Protein 1XIW (pdb70)

Secondary structure (DSSP, 8-state):
--PPEEEEETTEEEEE-SS-TTS-EEEEETTEEESSS-S-TTEEEETTEEEETT--HHHH-EEEEEEEBTB-GGG--EEEEEEE---TT--/-PPPEEEETTEEEEE-SS-EEEEEE---EEEGGGTEEEEEEGGG--EEEEEE--EEEEEEEE-S--/-PPPEE-S--EEE--TT--EEEEEEESS--TT-EEEEEE-TTS-EEEEEETTTEEPTT--TTEEEEEETTEEEEEE-S--GGG-EEEEEEE-SSSSPEE---EEEE-/--EEEE---EEE-TT--EEEEEEEESS-GGGEEEEEEEEETTTEEEEEEEEETTTTEEEE-TTTTTTEEEEEEGGGTEEEEEE-S--GGG-EEEEEEEEESSTTTTTS--EE---EEEEE--/-PPPEEEEETTEEEEE-TTSTTS-EEEEETTEEESSS-S-TTEEEETTEEEETT--HHHH-EEEEEEEBTB-GGG--EEEEEEE---/-PPEEEETTEEEEE-SS-EEEEEE---EEEGGGTEEEEEEGGG--EEEEEE--EEEEEEEE--/----EE-S-SEEE--TT--EEEEEEESS--TT-EEEEEE-TTS-EEEEEETTTEEPTT--TTEEEEEETTEEEEEE-S--GGG-EEEEEEE-SSSSPEE---EEEE-/--EEEE---EEE-TT--EEEEEEEESS-GGGEEEEEEEE-TT---EEEEEEETTTTEEEE-GGGTTTEEEEEETTTTEEEEEE-S--GGG-EEEEEEEEESSTTTTTSEEEE---EEEEE--

GO terms:
  GO:0004888 transmembrane signaling receptor activity (F, IDA)
  GO:0005886 plasma membrane (C, IDA)
  GO:0032395 MHC class II receptor activity (F, IDA)
  GO:0042105 alpha-beta T cell receptor complex (C, IDA)
  GO:0050852 T cell receptor signaling pathway (P, IDA)
  GO:0009897 external side of plasma membrane (C, IDA)
  GO:0042101 T cell receptor complex (C, IDA)
  GO:0030674 protein-macromolecule adaptor activity (F, IDA)
  GO:0005886 plasma membrane (C, EXP)
  GO:0005515 protein binding (F, IPI)
  GO:0007169 cell surface receptor protein tyrosine kinase signaling pathway (P, TAS)
  GO:0007172 signal complex assembly (P, TAS)
  GO:0007186 G protein-coupled receptor signaling pathway (P, TAS)
  GO:0005886 plasma membrane (C, TAS)
  GO:0042802 identical protein binding (F, IDA)
  GO:0004888 transmembrane signaling receptor activity (F, IC)
  GO:0007166 cell surface receptor signaling pathway (P, IC)
  GO:0042102 positive regulation of T cell proliferation (P, IMP)
  GO:0010628 positive regulation of gene expression (P, IMP)
  GO:0010629 negative regulation of gene expression (P, IMP)

Structure (mmCIF, N/CA/C/O backbone):
data_1XIW
#
_entry.id   1XIW
#
_cell.length_a   64.874
_cell.length_b   79.326
_cell.length_c   150.747
_cell.angle_alpha   90.00
_cell.angle_beta   90.00
_cell.angle_gamma   90.00
#
_symmetry.space_group_name_H-M   'P 21 21 21'
#
loop_
_entity.id
_entity.type
_entity.pdbx_description
1 polymer 'T-cell surface glycoprotein CD3 epsilon chain'
2 polymer 'T-cell surface glycoprotein CD3 delta chain'
3 polymer 'immunoglobulin light chain variable region'
4 polymer 'immunoglobulin heavy chain variable region'
5 water water
#
loop_
_atom_site.group_PDB
_atom_site.id
_atom_site.type_symbol
_atom_site.label_atom_id
_atom_site.label_alt_id
_atom_site.label_comp_id
_atom_site.label_asym_id
_atom_site.label_entity_id
_atom_site.label_seq_id
_atom_site.pdbx_PDB_ins_code
_atom_site.Cartn_x
_atom_site.Cartn_y
_atom_site.Cartn_z
_atom_site.occupancy
_atom_site.B_iso_or_equiv
_atom_site.auth_seq_id
_atom_site.auth_comp_id
_atom_site.auth_asym_id
_atom_site.auth_atom_id
_atom_site.pdbx_PDB_model_num
ATOM 1 N N . GLN A 1 12 ? 63.554 -4.889 8.643 1.00 65.20 12 GLN A N 1
ATOM 2 C CA . GLN A 1 12 ? 62.851 -4.695 9.943 1.00 65.86 12 GLN A CA 1
ATOM 3 C C . GLN A 1 12 ? 62.946 -5.905 10.870 1.00 62.97 12 GLN A C 1
ATOM 4 O O . GLN A 1 12 ? 62.768 -7.054 10.460 1.00 60.93 12 GLN A O 1
ATOM 10 N N . THR A 1 13 ? 63.224 -5.622 12.135 1.00 56.66 13 THR A N 1
ATOM 11 C CA . THR A 1 13 ? 63.357 -6.645 13.158 1.00 48.94 13 THR A CA 1
ATOM 12 C C . THR A 1 13 ? 62.105 -6.606 14.032 1.00 38.88 13 THR A C 1
ATOM 13 O O . THR A 1 13 ? 61.422 -5.591 14.096 1.00 38.46 13 THR A O 1
ATOM 17 N N . PRO A 1 14 ? 61.769 -7.722 14.686 1.00 32.80 14 PRO A N 1
ATOM 18 C CA . PRO A 1 14 ? 60.574 -7.721 15.542 1.00 27.40 14 PRO A CA 1
ATOM 19 C C . PRO A 1 14 ? 60.851 -7.092 16.901 1.00 30.90 14 PRO A C 1
ATOM 20 O O . PRO A 1 14 ? 62.009 -6.994 17.327 1.00 25.01 14 PRO A O 1
ATOM 24 N N . TYR A 1 15 ? 59.789 -6.666 17.574 1.00 24.31 15 TYR A N 1
ATOM 25 C CA . TYR A 1 15 ? 59.921 -6.131 18.929 1.00 23.20 15 TYR A CA 1
ATOM 26 C C . TYR A 1 15 ? 60.344 -7.322 19.753 1.00 24.38 15 TYR A C 1
ATOM 27 O O . TYR A 1 15 ? 59.929 -8.465 19.490 1.00 23.87 15 TYR A O 1
ATOM 36 N N . LYS A 1 16 ? 61.185 -7.074 20.741 1.00 23.01 16 LYS A N 1
ATOM 37 C CA . LYS A 1 16 ? 61.598 -8.147 21.615 1.00 23.49 16 LYS A CA 1
ATOM 38 C C . LYS A 1 16 ? 60.614 -8.064 22.762 1.00 23.39 16 LYS A C 1
ATOM 39 O O . LYS A 1 16 ? 60.381 -6.986 23.298 1.00 22.80 16 LYS A O 1
ATOM 45 N N . VAL A 1 17 ? 60.024 -9.194 23.129 1.00 20.64 17 VAL A N 1
ATOM 46 C CA . VAL A 1 17 ? 59.074 -9.195 24.216 1.00 22.52 17 VAL A CA 1
ATOM 47 C C . VAL A 1 17 ? 59.570 -10.111 25.310 1.00 23.34 17 VAL A C 1
ATOM 48 O O . VAL A 1 17 ? 59.602 -11.334 25.144 1.00 24.41 17 VAL A O 1
ATOM 52 N N . SER A 1 18 ? 59.939 -9.514 26.436 1.00 20.01 18 SER A N 1
ATOM 53 C CA . SER A 1 18 ? 60.449 -10.263 27.562 1.00 25.03 18 SER A CA 1
ATOM 54 C C . SER A 1 18 ? 59.488 -10.201 28.746 1.00 30.48 18 SER A C 1
ATOM 55 O O . SER A 1 18 ? 59.323 -9.160 29.375 1.00 23.28 18 SER A O 1
ATOM 58 N N . ILE A 1 19 ? 58.835 -11.321 29.031 1.00 29.00 19 ILE A N 1
ATOM 59 C CA . ILE A 1 19 ? 57.906 -11.374 30.145 1.00 30.10 19 ILE A CA 1
ATOM 60 C C . ILE A 1 19 ? 58.543 -12.312 31.154 1.00 35.86 19 ILE A C 1
ATOM 61 O O . ILE A 1 19 ? 58.708 -13.505 30.885 1.00 31.56 19 ILE A O 1
ATOM 66 N N . SER A 1 20 ? 58.920 -11.764 32.301 1.00 34.72 20 SER A N 1
ATOM 67 C CA . SER A 1 20 ? 59.570 -12.556 33.334 1.00 37.46 20 SER A CA 1
ATOM 68 C C . SER A 1 20 ? 59.038 -12.147 34.698 1.00 33.67 20 SER A C 1
ATOM 69 O O . SER A 1 20 ? 59.214 -11.010 35.126 1.00 33.78 20 SER A O 1
ATOM 72 N N . GLY A 1 21 ? 58.385 -13.075 35.383 1.00 35.35 21 GLY A N 1
ATOM 73 C CA . GLY A 1 21 ? 57.842 -12.739 36.687 1.00 34.92 21 GLY A CA 1
ATOM 74 C C . GLY A 1 21 ? 56.738 -11.705 36.558 1.00 31.19 21 GLY A C 1
ATOM 75 O O . GLY A 1 21 ? 55.767 -11.915 35.828 1.00 32.93 21 GLY A O 1
ATOM 76 N N . THR A 1 22 ? 56.881 -10.579 37.247 1.00 26.13 22 THR A N 1
ATOM 77 C CA . THR A 1 22 ? 55.858 -9.541 37.206 1.00 26.52 22 THR A CA 1
ATOM 78 C C . THR A 1 22 ? 56.244 -8.361 36.323 1.00 28.29 22 THR A C 1
ATOM 79 O O . THR A 1 22 ? 55.520 -7.364 36.262 1.00 27.45 22 THR A O 1
ATOM 83 N N . THR A 1 23 ? 57.370 -8.488 35.630 1.00 28.30 23 THR A N 1
ATOM 84 C CA . THR A 1 23 ? 57.869 -7.415 34.779 1.00 26.63 23 THR A CA 1
ATOM 85 C C . THR A 1 23 ? 57.854 -7.752 33.289 1.00 25.47 23 THR A C 1
ATOM 86 O O . THR A 1 23 ? 58.276 -8.833 32.867 1.00 23.31 23 THR A O 1
ATOM 90 N N . VAL A 1 24 ? 57.343 -6.821 32.497 1.00 20.67 24 VAL A N 1
ATOM 91 C CA . VAL A 1 24 ? 57.328 -6.985 31.051 1.00 18.52 24 VAL A CA 1
ATOM 92 C C . VAL A 1 24 ? 58.329 -5.972 30.513 1.00 19.46 24 VAL A C 1
ATOM 93 O O . VAL A 1 24 ? 58.298 -4.812 30.910 1.00 21.45 24 VAL A O 1
ATOM 97 N N . ILE A 1 25 ? 59.245 -6.422 29.662 1.00 20.71 25 ILE A N 1
ATOM 98 C CA . ILE A 1 25 ? 60.222 -5.528 29.051 1.00 18.89 25 ILE A CA 1
ATOM 99 C C . ILE A 1 25 ? 60.127 -5.617 27.518 1.00 16.56 25 ILE A C 1
ATOM 100 O O . ILE A 1 25 ? 60.284 -6.684 26.937 1.00 19.69 25 ILE A O 1
ATOM 105 N N . LEU A 1 26 ? 59.839 -4.492 26.878 1.00 16.43 26 LEU A N 1
ATOM 106 C CA . LEU A 1 26 ? 59.760 -4.460 25.427 1.00 18.21 26 LEU A CA 1
ATOM 107 C C . LEU A 1 26 ? 61.019 -3.796 24.883 1.00 19.31 26 LEU A C 1
ATOM 108 O O . LEU A 1 26 ? 61.518 -2.842 25.466 1.00 22.80 26 LEU A O 1
ATOM 113 N N . THR A 1 27 ? 61.544 -4.311 23.778 1.00 17.06 27 THR A N 1
ATOM 114 C CA . THR A 1 27 ? 62.719 -3.694 23.174 1.00 20.97 27 THR A CA 1
ATOM 115 C C . THR A 1 27 ? 62.399 -3.346 21.724 1.00 23.25 27 THR A C 1
ATOM 116 O O . THR A 1 27 ? 61.989 -4.199 20.942 1.00 21.29 27 THR A O 1
ATOM 120 N N . CYS A 1 28 ? 62.582 -2.078 21.386 1.00 22.89 28 CYS A N 1
ATOM 121 C CA . CYS A 1 28 ? 62.294 -1.570 20.058 1.00 27.40 28 CYS A CA 1
ATOM 122 C C . CYS A 1 28 ? 63.155 -2.274 19.020 1.00 31.04 28 CYS A C 1
ATOM 123 O O . CYS A 1 28 ? 64.327 -2.554 19.252 1.00 31.19 28 CYS A O 1
ATOM 126 N N . PRO A 1 29 ? 62.581 -2.557 17.843 1.00 39.73 29 PRO A N 1
ATOM 127 C CA . PRO A 1 29 ? 63.355 -3.240 16.806 1.00 45.36 29 PRO A CA 1
ATOM 128 C C . PRO A 1 29 ? 64.609 -2.536 16.286 1.00 54.42 29 PRO A C 1
ATOM 129 O O . PRO A 1 29 ? 65.731 -3.011 16.492 1.00 60.02 29 PRO A O 1
ATOM 133 N N . GLN A 1 30 ? 64.431 -1.399 15.631 1.00 55.46 30 GLN A N 1
ATOM 134 C CA . GLN A 1 30 ? 65.573 -0.718 15.041 1.00 62.37 30 GLN A CA 1
ATOM 135 C C . GLN A 1 30 ? 65.944 0.612 15.668 1.00 61.47 30 GLN A C 1
ATOM 136 O O . GLN A 1 30 ? 65.780 0.823 16.872 1.00 64.10 30 GLN A O 1
ATOM 142 N N . TYR A 1 31 ? 66.468 1.494 14.826 1.00 58.23 31 TYR A N 1
ATOM 143 C CA . TYR A 1 31 ? 66.878 2.829 15.231 1.00 56.45 31 TYR A CA 1
ATOM 144 C C . TYR A 1 31 ? 68.046 2.837 16.227 1.00 53.59 31 TYR A C 1
ATOM 145 O O . TYR A 1 31 ? 68.102 3.680 17.118 1.00 51.55 31 TYR A O 1
ATOM 154 N N . PRO A 1 32 ? 68.992 1.890 16.093 1.00 54.55 32 PRO A N 1
ATOM 155 C CA . PRO A 1 32 ? 70.117 1.891 17.035 1.00 52.61 32 PRO A CA 1
ATOM 156 C C . PRO A 1 32 ? 70.864 3.225 16.964 1.00 48.24 32 PRO A C 1
ATOM 157 O O . PRO A 1 32 ? 71.106 3.752 15.877 1.00 46.30 32 PRO A O 1
ATOM 161 N N . GLY A 1 33 ? 71.215 3.774 18.122 1.00 41.61 33 GLY A N 1
ATOM 162 C CA . GLY A 1 33 ? 71.916 5.043 18.131 1.00 39.21 33 GLY A CA 1
ATOM 163 C C . GLY A 1 33 ? 70.987 6.245 18.231 1.00 36.60 33 GLY A C 1
ATOM 164 O O . GLY A 1 33 ? 71.456 7.374 18.382 1.00 33.50 33 GLY A O 1
ATOM 165 N N . SER A 1 34 ? 69.677 6.010 18.127 1.00 30.29 34 SER A N 1
ATOM 166 C CA . SER A 1 34 ? 68.682 7.085 18.226 1.00 25.84 34 SER A CA 1
ATOM 167 C C . SER A 1 34 ? 67.950 6.987 19.550 1.00 25.40 34 SER A C 1
ATOM 168 O O . SER A 1 34 ? 67.810 5.894 20.103 1.00 24.52 34 SER A O 1
ATOM 171 N N . GLU A 1 35 ? 67.509 8.133 20.063 1.00 18.40 35 GLU A N 1
ATOM 172 C CA . GLU A 1 35 ? 66.727 8.162 21.284 1.00 17.73 35 GLU A CA 1
ATOM 173 C C . GLU A 1 35 ? 65.418 7.541 20.793 1.00 21.03 35 GLU A C 1
ATOM 174 O O . GLU A 1 35 ? 65.033 7.749 19.643 1.00 19.88 35 GLU A O 1
ATOM 180 N N . ILE A 1 36 ? 64.745 6.785 21.654 1.00 16.70 36 ILE A N 1
ATOM 181 C CA . ILE A 1 36 ? 63.502 6.108 21.267 1.00 20.82 36 ILE A CA 1
ATOM 182 C C . ILE A 1 36 ? 62.355 6.617 22.123 1.00 20.16 36 ILE A C 1
ATOM 183 O O . ILE A 1 36 ? 62.528 6.854 23.318 1.00 19.02 36 ILE A O 1
ATOM 188 N N . LEU A 1 37 ? 61.188 6.789 21.513 1.00 15.43 37 LEU A N 1
ATOM 189 C CA . LEU A 1 37 ? 60.015 7.262 22.234 1.00 15.29 37 LEU A CA 1
ATOM 190 C C . LEU A 1 37 ? 58.912 6.240 22.045 1.00 15.29 37 LEU A C 1
ATOM 191 O O . LEU A 1 37 ? 58.941 5.486 21.073 1.00 14.64 37 LEU A O 1
ATOM 196 N N . TRP A 1 38 ? 57.947 6.241 22.961 1.00 16.60 38 TRP A N 1
ATOM 197 C CA . TRP A 1 38 ? 56.856 5.268 22.942 1.00 18.54 38 TRP A CA 1
ATOM 198 C C . TRP A 1 38 ? 55.437 5.810 23.117 1.00 12.58 38 TRP A C 1
ATOM 199 O O . TRP A 1 38 ? 55.217 6.875 23.694 1.00 16.07 38 TRP A O 1
ATOM 210 N N . GLN A 1 39 ? 54.471 5.028 22.620 1.00 16.23 39 GLN A N 1
ATOM 211 C CA . GLN A 1 39 ? 53.056 5.303 22.823 1.00 15.81 39 GLN A CA 1
ATOM 212 C C . GLN A 1 39 ? 52.380 3.967 23.151 1.00 16.50 39 GLN A C 1
ATOM 213 O O . GLN A 1 39 ? 52.756 2.928 22.617 1.00 18.94 39 GLN A O 1
ATOM 219 N N . HIS A 1 40 ? 51.396 4.019 24.042 1.00 17.93 40 HIS A N 1
ATOM 220 C CA . HIS A 1 40 ? 50.608 2.852 24.436 1.00 20.01 40 HIS A CA 1
ATOM 221 C C . HIS A 1 40 ? 49.144 3.243 24.205 1.00 19.00 40 HIS A C 1
ATOM 222 O O . HIS A 1 40 ? 48.641 4.177 24.845 1.00 19.50 40 HIS A O 1
ATOM 229 N N . ASN A 1 41 ? 48.473 2.534 23.303 1.00 19.20 41 ASN A N 1
ATOM 230 C CA . ASN A 1 41 ? 47.083 2.835 22.966 1.00 19.71 41 ASN A CA 1
ATOM 231 C C . ASN A 1 41 ? 46.935 4.329 22.673 1.00 20.94 41 ASN A C 1
ATOM 232 O O . ASN A 1 41 ? 46.072 5.016 23.211 1.00 20.65 41 ASN A O 1
ATOM 237 N N . ASP A 1 42 ? 47.820 4.811 21.807 1.00 21.68 42 ASP A N 1
ATOM 238 C CA . ASP A 1 42 ? 47.849 6.204 21.372 1.00 24.64 42 ASP A CA 1
ATOM 239 C C . ASP A 1 42 ? 48.150 7.243 22.451 1.00 25.16 42 ASP A C 1
ATOM 240 O O . ASP A 1 42 ? 47.950 8.435 22.249 1.00 27.62 42 ASP A O 1
ATOM 245 N N . LYS A 1 43 ? 48.651 6.799 23.595 1.00 23.21 43 LYS A N 1
ATOM 246 C CA . LYS A 1 43 ? 48.994 7.718 24.674 1.00 22.20 43 LYS A CA 1
ATOM 247 C C . LYS A 1 43 ? 50.520 7.707 24.872 1.00 19.82 43 LYS A C 1
ATOM 248 O O . LYS A 1 43 ? 51.129 6.645 24.943 1.00 17.53 43 LYS A O 1
ATOM 254 N N . ASN A 1 44 ? 51.129 8.886 24.944 1.00 19.31 44 ASN A N 1
ATOM 255 C CA . ASN A 1 44 ? 52.576 8.987 25.158 1.00 15.98 44 ASN A CA 1
ATOM 256 C C . ASN A 1 44 ? 52.956 8.414 26.530 1.00 19.86 44 ASN A C 1
ATOM 257 O O . ASN A 1 44 ? 52.301 8.715 27.519 1.00 18.66 44 ASN A O 1
ATOM 262 N N . ILE A 1 45 ? 53.999 7.593 26.587 1.00 20.90 45 ILE A N 1
ATOM 263 C CA . ILE A 1 45 ? 54.462 7.041 27.859 1.00 21.45 45 ILE A CA 1
ATOM 264 C C . ILE A 1 45 ? 55.970 6.892 27.807 1.00 23.04 45 ILE A C 1
ATOM 265 O O . ILE A 1 45 ? 56.571 6.916 26.722 1.00 17.79 45 ILE A O 1
ATOM 270 N N . GLY A 1 46 ? 56.581 6.730 28.977 1.00 20.08 46 GLY A N 1
ATOM 271 C CA . GLY A 1 46 ? 58.024 6.548 29.027 1.00 20.86 46 GLY A CA 1
ATOM 272 C C . GLY A 1 46 ? 58.770 7.791 29.470 1.00 23.25 46 GLY A C 1
ATOM 273 O O . GLY A 1 46 ? 59.988 7.759 29.634 1.00 27.38 46 GLY A O 1
ATOM 274 N N . GLY A 1 47 ? 58.028 8.876 29.659 1.00 23.22 47 GLY A N 1
ATOM 275 C CA . GLY A 1 47 ? 58.604 10.131 30.096 1.00 21.81 47 GLY A CA 1
ATOM 276 C C . GLY A 1 47 ? 58.521 10.228 31.605 1.00 30.39 47 GLY A C 1
ATOM 277 O O . GLY A 1 47 ? 58.429 9.209 32.305 1.00 25.75 47 GLY A O 1
ATOM 278 N N . ASP A 1 48 ? 58.524 11.457 32.103 1.00 28.73 48 ASP A N 1
ATOM 279 C CA . ASP A 1 48 ? 58.493 11.709 33.538 1.00 34.16 48 ASP A CA 1
ATOM 280 C C . ASP A 1 48 ? 57.074 11.816 34.087 1.00 34.52 48 ASP A C 1
ATOM 281 O O . ASP A 1 48 ? 56.743 12.777 34.774 1.00 39.78 48 ASP A O 1
ATOM 286 N N . GLU A 1 49 ? 56.237 10.828 33.782 1.00 31.33 49 GLU A N 1
ATOM 287 C CA . GLU A 1 49 ? 54.858 10.835 34.266 1.00 34.53 49 GLU A CA 1
ATOM 288 C C . GLU A 1 49 ? 54.733 10.209 35.654 1.00 39.56 49 GLU A C 1
ATOM 289 O O . GLU A 1 49 ? 55.676 9.611 36.169 1.00 39.69 49 GLU A O 1
ATOM 295 N N . ASP A 1 50 ? 53.547 10.343 36.240 1.00 44.24 50 ASP A N 1
ATOM 296 C CA . ASP A 1 50 ? 53.255 9.838 37.583 1.00 50.07 50 ASP A CA 1
ATOM 297 C C . ASP A 1 50 ? 53.627 8.386 37.891 1.00 48.31 50 ASP A C 1
ATOM 298 O O . ASP A 1 50 ? 54.146 8.095 38.969 1.00 50.02 50 ASP A O 1
ATOM 303 N N . ASP A 1 51 ? 53.365 7.480 36.953 1.00 44.56 51 ASP A N 1
ATOM 304 C CA . ASP A 1 51 ? 53.638 6.057 37.157 1.00 40.97 51 ASP A CA 1
ATOM 305 C C . ASP A 1 51 ? 55.113 5.671 37.057 1.00 40.23 51 ASP A C 1
ATOM 306 O O . ASP A 1 51 ? 55.660 5.502 35.958 1.00 36.83 51 ASP A O 1
ATOM 311 N N . LYS A 1 52 ? 55.750 5.509 38.216 1.00 33.79 52 LYS A N 1
ATOM 312 C CA . LYS A 1 52 ? 57.164 5.144 38.271 1.00 35.22 52 LYS A CA 1
ATOM 313 C C . LYS A 1 52 ? 57.469 3.656 38.035 1.00 36.27 52 LYS A C 1
ATOM 314 O O . LYS A 1 52 ? 58.597 3.192 38.239 1.00 35.59 52 LYS A O 1
ATOM 320 N N . ASN A 1 53 ? 56.462 2.904 37.610 1.00 33.23 53 ASN A N 1
ATOM 321 C CA . ASN A 1 53 ? 56.665 1.497 37.301 1.00 30.30 53 ASN A CA 1
ATOM 322 C C . ASN A 1 53 ? 56.842 1.372 35.788 1.00 28.11 53 ASN A C 1
ATOM 323 O O . ASN A 1 53 ? 56.996 0.275 35.271 1.00 27.03 53 ASN A O 1
ATOM 328 N N . ILE A 1 54 ? 56.814 2.509 35.089 1.00 21.03 54 ILE A N 1
ATOM 329 C CA . ILE A 1 54 ? 57.012 2.534 33.635 1.00 25.29 54 ILE A CA 1
ATOM 330 C C . ILE A 1 54 ? 58.324 3.258 33.353 1.00 29.49 54 ILE A C 1
ATOM 331 O O . ILE A 1 54 ? 58.474 4.447 33.654 1.00 33.40 54 ILE A O 1
ATOM 336 N N . GLY A 1 55 ? 59.288 2.540 32.798 1.00 26.16 55 GLY A N 1
ATOM 337 C CA . GLY A 1 55 ? 60.566 3.166 32.534 1.00 25.88 55 GLY A CA 1
ATOM 338 C C . GLY A 1 55 ? 61.053 2.955 31.129 1.00 26.32 55 GLY A C 1
ATOM 339 O O . GLY A 1 55 ? 60.906 1.873 30.570 1.00 26.67 55 GLY A O 1
ATOM 340 N N . SER A 1 56 ? 61.642 3.999 30.559 1.00 27.03 56 SER A N 1
ATOM 341 C CA . SER A 1 56 ? 62.183 3.949 29.210 1.00 28.36 56 SER A CA 1
ATOM 342 C C . SER A 1 56 ? 63.679 4.213 29.331 1.00 33.38 56 SER A C 1
ATOM 343 O O . SER A 1 56 ? 64.078 5.211 29.928 1.00 32.59 56 SER A O 1
ATOM 346 N N . ASP A 1 57 ? 64.494 3.318 28.778 1.00 33.05 57 ASP A N 1
ATOM 347 C CA . ASP A 1 57 ? 65.952 3.470 28.809 1.00 36.68 57 ASP A CA 1
ATOM 348 C C . ASP A 1 57 ? 66.516 2.890 27.523 1.00 32.32 57 ASP A C 1
ATOM 349 O O . ASP A 1 57 ? 66.305 1.717 27.232 1.00 26.63 57 ASP A O 1
ATOM 354 N N . GLU A 1 58 ? 67.244 3.701 26.760 1.00 32.56 58 GLU A N 1
ATOM 355 C CA . GLU A 1 58 ? 67.807 3.247 25.490 1.00 33.32 58 GLU A CA 1
ATOM 356 C C . GLU A 1 58 ? 66.667 2.735 24.608 1.00 27.75 58 GLU A C 1
ATOM 357 O O . GLU A 1 58 ? 65.683 3.440 24.397 1.00 24.59 58 GLU A O 1
ATOM 363 N N . ASP A 1 59 ? 66.796 1.519 24.089 1.00 23.54 59 ASP A N 1
ATOM 364 C CA . ASP A 1 59 ? 65.736 0.963 23.249 1.00 24.51 59 ASP A CA 1
ATOM 365 C C . ASP A 1 59 ? 64.726 0.112 24.021 1.00 21.52 59 ASP A C 1
ATOM 366 O O . ASP A 1 59 ? 63.882 -0.552 23.403 1.00 22.29 59 ASP A O 1
ATOM 371 N N . HIS A 1 60 ? 64.791 0.148 25.356 1.00 20.59 60 HIS A N 1
ATOM 372 C CA . HIS A 1 60 ? 63.887 -0.649 26.203 1.00 24.03 60 HIS A CA 1
ATOM 373 C C . HIS A 1 60 ? 62.777 0.116 26.933 1.00 25.76 60 HIS A C 1
ATOM 374 O O . HIS A 1 60 ? 62.966 1.251 27.385 1.00 20.40 60 HIS A O 1
ATOM 381 N N . LEU A 1 61 ? 61.622 -0.536 27.063 1.00 19.67 61 LEU A N 1
ATOM 382 C CA . LEU A 1 61 ? 60.496 0.021 27.812 1.00 20.53 61 LEU A CA 1
ATOM 383 C C . LEU A 1 61 ? 60.205 -1.019 28.905 1.00 23.27 61 LEU A C 1
ATOM 384 O O . LEU A 1 61 ? 59.849 -2.149 28.600 1.00 21.32 61 LEU A O 1
ATOM 389 N N . SER A 1 62 ? 60.369 -0.645 30.168 1.00 19.33 62 SER A N 1
ATOM 390 C CA . SER A 1 62 ? 60.144 -1.584 31.270 1.00 19.56 62 SER A CA 1
ATOM 391 C C . SER A 1 62 ? 58.838 -1.312 31.988 1.00 22.02 62 SER A C 1
ATOM 392 O O . SER A 1 62 ? 58.601 -0.193 32.459 1.00 24.85 62 SER A O 1
ATOM 395 N N . LEU A 1 63 ? 58.006 -2.347 32.079 1.00 18.89 63 LEU A N 1
ATOM 396 C CA . LEU A 1 63 ? 56.711 -2.250 32.730 1.00 20.01 63 LEU A CA 1
ATOM 397 C C . LEU A 1 63 ? 56.724 -3.157 33.944 1.00 25.01 63 LEU A C 1
ATOM 398 O O . LEU A 1 63 ? 56.464 -4.366 33.836 1.00 20.82 63 LEU A O 1
ATOM 403 N N . LYS A 1 64 ? 57.050 -2.571 35.092 1.00 23.56 64 LYS A N 1
ATOM 404 C CA . LYS A 1 64 ? 57.112 -3.326 36.337 1.00 25.32 64 LYS A CA 1
ATOM 405 C C . LYS A 1 64 ? 55.721 -3.512 36.919 1.00 25.66 64 LYS A C 1
ATOM 406 O O . LYS A 1 64 ? 54.854 -2.644 36.767 1.00 26.33 64 LYS A O 1
ATOM 412 N N . GLU A 1 65 ? 55.525 -4.635 37.613 1.00 24.71 65 GLU A N 1
ATOM 413 C CA . GLU A 1 65 ? 54.232 -4.981 38.196 1.00 23.21 65 GLU A CA 1
ATOM 414 C C . GLU A 1 65 ? 53.157 -4.769 37.143 1.00 24.65 65 GLU A C 1
ATOM 415 O O . GLU A 1 65 ? 52.120 -4.134 37.361 1.00 23.43 65 GLU A O 1
ATOM 421 N N . PHE A 1 66 ? 53.442 -5.333 35.980 1.00 22.87 66 PHE A N 1
ATOM 422 C CA . PHE A 1 66 ? 52.571 -5.270 34.821 1.00 24.69 66 PHE A CA 1
ATOM 423 C C . PHE A 1 66 ? 51.141 -5.706 35.120 1.00 28.16 66 PHE A C 1
ATOM 424 O O . PHE A 1 66 ? 50.924 -6.741 35.738 1.00 26.19 66 PHE A O 1
ATOM 432 N N . SER A 1 67 ? 50.175 -4.910 34.662 1.00 23.87 67 SER A N 1
ATOM 433 C CA . SER A 1 67 ? 48.753 -5.188 34.842 1.00 25.94 67 SER A CA 1
ATOM 434 C C . SER A 1 67 ? 48.103 -5.546 33.499 1.00 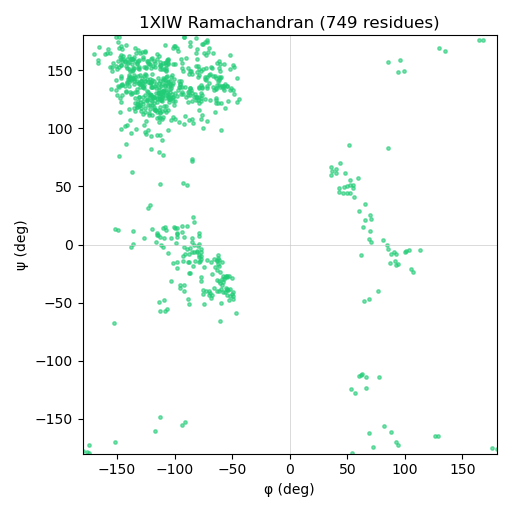24.49 67 SER A C 1
ATOM 435 O O . SER A 1 67 ? 48.007 -4.696 32.617 1.00 24.98 67 SER A O 1
ATOM 438 N N . GLU A 1 68 ? 47.636 -6.784 33.356 1.00 19.54 68 GLU A N 1
ATOM 439 C CA . GLU A 1 68 ? 47.005 -7.228 32.100 1.00 20.89 68 GLU A CA 1
ATOM 440 C C . GLU A 1 68 ? 45.884 -6.311 31.645 1.00 25.63 68 GLU A C 1
ATOM 441 O O . GLU A 1 68 ? 45.815 -5.915 30.481 1.00 22.55 68 GLU A O 1
ATOM 447 N N . LEU A 1 69 ? 45.004 -5.979 32.585 1.00 26.38 69 LEU A N 1
ATOM 448 C CA . LEU A 1 69 ? 43.847 -5.151 32.304 1.00 33.47 69 LEU A CA 1
ATOM 449 C C . LEU A 1 69 ? 44.172 -3.740 31.839 1.00 23.99 69 LEU A C 1
ATOM 450 O O . LEU A 1 69 ? 43.522 -3.214 30.939 1.00 27.57 69 LEU A O 1
ATOM 455 N N . GLU A 1 70 ? 45.179 -3.129 32.444 1.00 21.96 70 GLU A N 1
ATOM 456 C CA . GLU A 1 70 ? 45.520 -1.768 32.080 1.00 27.18 70 GLU A CA 1
ATOM 457 C C . GLU A 1 70 ? 46.670 -1.640 31.097 1.00 25.65 70 GLU A C 1
ATOM 458 O O . GLU A 1 70 ? 46.798 -0.613 30.433 1.00 28.86 70 GLU A O 1
ATOM 464 N N . GLN A 1 71 ? 47.498 -2.675 30.985 1.00 20.10 71 GLN A N 1
ATOM 465 C CA . GLN A 1 71 ? 48.663 -2.561 30.118 1.00 19.94 71 GLN A CA 1
ATOM 466 C C . GLN A 1 71 ? 48.713 -3.379 28.860 1.00 20.19 71 GLN A C 1
ATOM 467 O O . GLN A 1 71 ? 49.677 -3.294 28.090 1.00 17.85 71 GLN A O 1
ATOM 473 N N . SER A 1 72 ? 47.666 -4.166 28.632 1.00 21.16 72 SER A N 1
ATOM 474 C CA . SER A 1 72 ? 47.583 -4.918 27.398 1.00 20.09 72 SER A CA 1
ATOM 475 C C . SER A 1 72 ? 47.277 -3.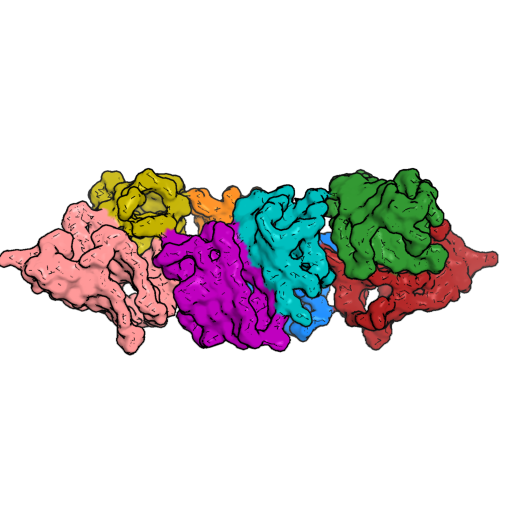863 26.344 1.00 19.75 72 SER A C 1
ATOM 476 O O . SER A 1 72 ? 46.861 -2.747 26.663 1.00 17.20 72 SER A O 1
ATOM 479 N N . GLY A 1 73 ? 47.476 -4.203 25.081 1.00 18.82 73 GLY A N 1
ATOM 480 C CA . GLY A 1 73 ? 47.148 -3.241 24.061 1.00 16.39 73 GLY A CA 1
ATOM 481 C C . GLY A 1 73 ? 48.245 -2.980 23.065 1.00 19.39 73 GLY A C 1
ATOM 482 O O . GLY A 1 73 ? 49.208 -3.735 22.975 1.00 14.64 73 GLY A O 1
ATOM 483 N N . TYR A 1 74 ? 48.096 -1.890 22.325 1.00 18.35 74 TYR A N 1
ATOM 484 C CA . TYR A 1 74 ? 49.065 -1.526 21.303 1.00 17.62 74 TYR A CA 1
ATOM 485 C C . TYR A 1 74 ? 50.233 -0.721 21.851 1.00 16.27 74 TYR A C 1
ATOM 486 O O . TYR A 1 74 ? 50.032 0.238 22.576 1.00 20.06 74 TYR A O 1
ATOM 495 N N . TYR A 1 75 ? 51.442 -1.117 21.474 1.00 16.73 75 TYR A N 1
ATOM 496 C CA . TYR A 1 75 ? 52.638 -0.374 21.843 1.00 17.70 75 TYR A CA 1
ATOM 497 C C . TYR A 1 75 ? 53.354 -0.056 20.538 1.00 12.03 75 TYR A C 1
ATOM 498 O O . TYR A 1 75 ? 53.322 -0.852 19.598 1.00 17.76 75 TYR A O 1
ATOM 507 N N . VAL A 1 76 ? 54.007 1.095 20.481 1.00 17.90 76 VAL A N 1
ATOM 508 C CA . VAL A 1 76 ? 54.758 1.469 19.283 1.00 20.65 76 VAL A CA 1
ATOM 509 C C . VAL A 1 76 ? 55.916 2.355 19.713 1.00 16.46 76 VAL A C 1
ATOM 510 O O . VAL A 1 76 ? 55.791 3.168 20.631 1.00 16.23 76 VAL A O 1
ATOM 514 N N . CYS A 1 77 ? 57.054 2.170 19.064 1.00 20.10 77 CYS A N 1
ATOM 515 C CA . CYS A 1 77 ? 58.225 2.972 19.363 1.00 18.50 77 CYS A CA 1
ATOM 516 C C . CYS A 1 77 ? 58.626 3.663 18.092 1.00 18.84 77 CYS A C 1
ATOM 517 O O . CYS A 1 77 ? 58.309 3.186 17.004 1.00 19.78 77 CYS A O 1
ATOM 520 N N . TYR A 1 78 ? 59.313 4.792 18.230 1.00 16.62 78 TYR A N 1
ATOM 521 C CA . TYR A 1 78 ? 59.783 5.535 17.073 1.00 17.71 78 TYR A CA 1
ATOM 522 C C . TYR A 1 78 ? 60.986 6.382 17.507 1.00 15.75 78 TYR A C 1
ATOM 523 O O . TYR A 1 78 ? 61.105 6.771 18.680 1.00 15.88 78 TYR A O 1
ATOM 532 N N . PRO A 1 79 ? 61.891 6.680 16.569 1.00 19.61 79 PRO A N 1
ATOM 533 C CA . PRO A 1 79 ? 63.076 7.482 16.897 1.00 15.01 79 PRO A CA 1
ATOM 534 C C . PRO A 1 79 ? 62.807 8.976 16.996 1.00 18.77 79 PRO A C 1
ATOM 535 O O . PRO A 1 79 ? 61.888 9.502 16.370 1.00 20.37 79 PRO A O 1
ATOM 539 N N . ARG A 1 80 ? 63.595 9.664 17.815 1.00 19.11 80 ARG A N 1
ATOM 540 C CA . ARG A 1 80 ? 63.438 11.105 17.956 1.00 17.61 80 ARG A CA 1
ATOM 541 C C . ARG A 1 80 ? 63.565 11.688 16.541 1.00 17.34 80 ARG A C 1
ATOM 542 O O . ARG A 1 80 ? 64.418 11.271 15.768 1.00 19.11 80 ARG A O 1
ATOM 550 N N . GLY A 1 81 ? 62.719 12.650 16.205 1.00 22.61 81 GLY A N 1
ATOM 551 C CA . GLY A 1 81 ? 62.773 13.212 14.870 1.00 23.41 81 GLY A CA 1
ATOM 552 C C . GLY A 1 81 ? 61.582 12.717 14.070 1.00 26.14 81 GLY A C 1
ATOM 553 O O . GLY A 1 81 ? 61.191 13.353 13.098 1.00 23.52 81 GLY A O 1
ATOM 554 N N . SER A 1 82 ? 61.030 11.568 14.467 1.00 21.41 82 SER A N 1
ATOM 555 C CA . SER A 1 82 ? 59.845 10.989 13.815 1.00 22.27 82 SER A CA 1
ATOM 556 C C . SER A 1 82 ? 58.568 11.330 14.592 1.00 23.10 82 SER A C 1
ATOM 557 O O . SER A 1 82 ? 58.623 11.820 15.741 1.00 18.96 82 SER A O 1
ATOM 560 N N . LYS A 1 83 ? 57.424 11.049 13.965 1.00 21.13 83 LYS A N 1
ATOM 561 C CA . LYS A 1 83 ? 56.107 11.342 14.525 1.00 14.96 83 LYS A CA 1
ATOM 562 C C . LYS A 1 83 ? 55.346 10.048 14.825 1.00 17.43 83 LYS A C 1
ATOM 563 O O . LYS A 1 83 ? 55.388 9.110 14.035 1.00 22.76 83 LYS A O 1
ATOM 569 N N . PRO A 1 84 ? 54.642 9.977 15.973 1.00 19.03 84 PRO A N 1
ATOM 570 C CA . PRO A 1 84 ? 53.899 8.741 16.262 1.00 22.08 84 PRO A CA 1
ATOM 571 C C . PRO A 1 84 ? 52.926 8.425 15.116 1.00 26.36 84 PRO A C 1
ATOM 572 O O . PRO A 1 84 ? 52.776 7.274 14.703 1.00 27.92 84 PRO A O 1
ATOM 576 N N . GLU A 1 85 ? 52.276 9.460 14.594 1.00 31.43 85 GLU A N 1
ATOM 577 C CA . GLU A 1 85 ? 51.315 9.284 13.502 1.00 34.86 85 GLU A CA 1
ATOM 578 C C . GLU A 1 85 ? 51.885 8.548 12.295 1.00 36.50 85 GLU A C 1
ATOM 579 O O . GLU A 1 85 ? 51.143 7.897 11.556 1.00 40.48 85 GLU A O 1
ATOM 585 N N . ASP A 1 86 ? 53.195 8.644 12.088 1.00 32.73 86 ASP A N 1
ATOM 586 C CA . ASP A 1 86 ? 53.820 7.982 10.951 1.00 31.10 86 ASP A CA 1
ATOM 587 C C . ASP A 1 86 ? 54.238 6.547 11.239 1.00 35.58 86 ASP A C 1
ATOM 588 O O . ASP A 1 86 ? 54.533 5.787 10.315 1.00 34.29 86 ASP A O 1
ATOM 593 N N . ALA A 1 87 ? 54.275 6.175 12.515 1.00 29.61 87 ALA A N 1
ATOM 594 C CA . ALA A 1 87 ? 54.656 4.817 12.888 1.00 31.67 87 ALA A CA 1
ATOM 595 C C . ALA A 1 87 ? 53.711 3.837 12.199 1.00 34.51 87 ALA A C 1
ATOM 596 O O . ALA A 1 87 ? 52.493 4.031 12.195 1.00 40.36 87 ALA A O 1
ATOM 598 N N . ASN A 1 88 ? 54.276 2.787 11.616 1.00 31.64 88 ASN A N 1
ATOM 599 C CA . ASN A 1 88 ? 53.488 1.799 10.895 1.00 34.93 88 ASN A CA 1
ATOM 600 C C . ASN A 1 88 ? 53.731 0.374 11.369 1.00 33.63 88 ASN A C 1
ATOM 601 O O . ASN A 1 88 ? 53.215 -0.565 10.775 1.00 37.32 88 ASN A O 1
ATOM 606 N N . PHE A 1 89 ? 54.526 0.211 12.425 1.00 27.23 89 PHE A N 1
ATOM 607 C CA . PHE A 1 89 ? 54.807 -1.111 12.959 1.00 22.89 89 PHE A CA 1
ATOM 608 C C . PHE A 1 89 ? 54.493 -1.165 14.455 1.00 26.93 89 PHE A C 1
ATOM 609 O O . PHE A 1 89 ? 55.269 -0.687 15.274 1.00 23.75 89 PHE A O 1
ATOM 617 N N . TYR A 1 90 ? 53.352 -1.769 14.782 1.00 23.08 90 TYR A N 1
ATOM 618 C CA . TYR A 1 90 ? 52.854 -1.874 16.153 1.00 21.82 90 TYR A CA 1
ATOM 619 C C . TYR A 1 90 ? 52.982 -3.240 16.794 1.00 22.76 90 TYR A C 1
ATOM 620 O O . TYR A 1 90 ? 53.046 -4.264 16.116 1.00 19.67 90 TYR A O 1
ATOM 629 N N . LEU A 1 91 ? 53.016 -3.240 18.125 1.00 20.51 91 LEU A N 1
ATOM 630 C CA . LEU A 1 91 ? 53.043 -4.479 18.882 1.00 21.33 91 LEU A CA 1
ATOM 631 C C . LEU A 1 91 ? 51.666 -4.558 19.553 1.00 18.27 91 LEU A C 1
ATOM 632 O O . LEU A 1 91 ? 51.209 -3.572 20.116 1.00 19.57 91 LEU A O 1
ATOM 637 N N . TYR A 1 92 ? 51.000 -5.702 19.467 1.00 18.16 92 TYR A N 1
ATOM 638 C CA . TYR A 1 92 ? 49.708 -5.851 20.131 1.00 19.31 92 TYR A CA 1
ATOM 639 C C . TYR A 1 92 ? 49.976 -6.896 21.209 1.00 17.38 92 TYR A C 1
ATOM 640 O O . TYR A 1 92 ? 50.135 -8.079 20.940 1.00 26.11 92 TYR A O 1
ATOM 649 N N . LEU A 1 93 ? 50.055 -6.417 22.435 1.00 21.77 93 LEU A N 1
ATOM 650 C CA . LEU A 1 93 ? 50.375 -7.252 23.567 1.00 18.22 93 LEU A CA 1
ATOM 651 C C . LEU A 1 93 ? 49.200 -7.621 24.473 1.00 19.99 93 LEU A C 1
ATOM 652 O O . LEU A 1 93 ? 48.485 -6.759 24.977 1.00 18.37 93 LEU A O 1
ATOM 657 N N . ARG A 1 94 ? 49.030 -8.919 24.678 1.00 20.62 94 ARG A N 1
ATOM 658 C CA . ARG A 1 94 ? 47.990 -9.437 25.555 1.00 22.41 94 ARG A CA 1
ATOM 659 C C . ARG A 1 94 ? 48.725 -10.457 26.393 1.00 23.23 94 ARG A C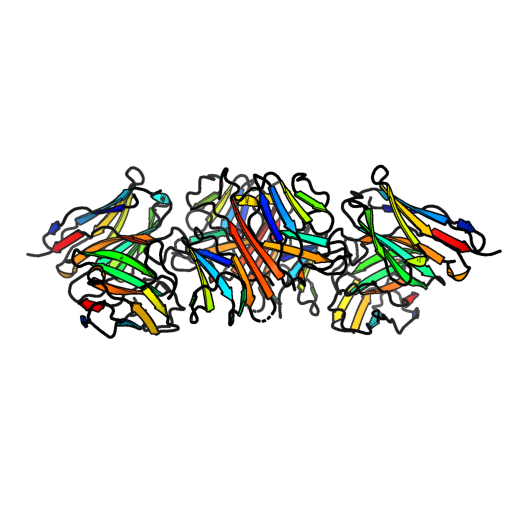 1
ATOM 660 O O . ARG A 1 94 ? 48.958 -11.578 25.959 1.00 20.75 94 ARG A O 1
ATOM 668 N N . ALA A 1 95 ? 49.094 -10.060 27.602 1.00 23.19 95 ALA A N 1
ATOM 669 C CA . ALA A 1 95 ? 49.858 -10.935 28.468 1.00 26.14 95 ALA A CA 1
ATOM 670 C C . ALA A 1 95 ? 49.378 -10.951 29.904 1.00 25.53 95 ALA A C 1
ATOM 671 O O . ALA A 1 95 ? 48.837 -9.963 30.411 1.00 27.21 95 ALA A O 1
ATOM 673 N N . ARG A 1 96 ? 49.579 -12.098 30.542 1.00 32.21 96 ARG A N 1
ATOM 674 C CA . ARG A 1 96 ? 49.236 -12.292 31.948 1.00 35.78 96 ARG A CA 1
ATOM 675 C C . ARG A 1 96 ? 50.554 -12.637 32.617 1.00 35.88 96 ARG A C 1
ATOM 676 O O . ARG A 1 96 ? 51.377 -13.334 32.032 1.00 37.93 96 ARG A O 1
ATOM 684 N N . VAL A 1 97 ? 50.769 -12.143 33.830 1.00 38.22 97 VAL A N 1
ATOM 685 C CA . VAL A 1 97 ? 52.014 -12.433 34.520 1.00 41.01 97 VAL A CA 1
ATOM 686 C C . VAL A 1 97 ? 51.751 -13.320 35.730 1.00 46.83 97 VAL A C 1
ATOM 687 O O . VAL A 1 97 ? 52.165 -13.012 36.850 1.00 42.48 97 VAL A O 1
ATOM 691 N N . CYS A 1 98 ? 51.055 -14.426 35.483 1.00 50.11 98 CYS A N 1
ATOM 692 C CA . CYS A 1 98 ? 50.731 -15.386 36.527 1.00 51.94 98 CYS A CA 1
ATOM 693 C C . CYS A 1 98 ? 51.960 -16.191 36.928 1.00 52.50 98 CYS A C 1
ATOM 694 O O . CYS A 1 98 ? 52.810 -16.528 36.093 1.00 47.37 98 CYS A O 1
ATOM 697 N N . GLU A 1 99 ? 52.033 -16.494 38.218 1.00 49.32 99 GLU A N 1
ATOM 698 C CA . GLU A 1 99 ? 53.120 -17.271 38.788 1.00 49.06 99 GLU A CA 1
ATOM 699 C C . GLU A 1 99 ? 53.202 -18.617 38.071 1.00 48.15 99 GLU A C 1
ATOM 700 O O . GLU A 1 99 ? 52.186 -19.286 37.873 1.00 48.41 99 GLU A O 1
ATOM 706 N N . ASN A 1 100 ? 54.410 -19.013 37.682 1.00 45.78 100 ASN A N 1
ATOM 707 C CA . ASN A 1 100 ? 54.602 -20.282 36.984 1.00 47.83 100 ASN A CA 1
ATOM 708 C C . ASN A 1 100 ? 53.648 -20.352 35.789 1.00 50.82 100 ASN A C 1
ATOM 709 O O . ASN A 1 100 ? 52.904 -21.316 35.604 1.00 41.24 100 ASN A O 1
ATOM 714 N N . CYS A 1 101 ? 53.690 -19.294 34.988 1.00 50.56 101 CYS A N 1
ATOM 715 C CA . CYS A 1 101 ? 52.872 -19.158 33.792 1.00 59.68 101 CYS A CA 1
ATOM 716 C C . CYS A 1 101 ? 53.146 -20.294 32.806 1.00 62.16 101 CYS A C 1
ATOM 717 O O . CYS A 1 101 ? 52.215 -20.948 32.332 1.00 60.64 101 CYS A O 1
ATOM 720 N N . MET A 1 102 ? 54.431 -20.512 32.522 1.00 66.73 102 MET A N 1
ATOM 721 C CA . MET A 1 102 ? 54.916 -21.539 31.595 1.00 73.07 102 MET A CA 1
ATOM 722 C C . MET A 1 102 ? 54.191 -21.589 30.246 1.00 74.72 102 MET A C 1
ATOM 723 O O . MET A 1 102 ? 54.860 -21.323 29.221 1.00 75.83 102 MET A O 1
ATOM 728 N N . MET B 2 1 ? 48.221 3.292 9.838 1.00 63.10 1 MET B N 1
ATOM 729 C CA . MET B 2 1 ? 47.595 3.146 11.181 1.00 60.45 1 MET B CA 1
ATOM 730 C C . MET B 2 1 ? 47.952 1.810 11.809 1.00 57.84 1 MET B C 1
ATOM 731 O O . MET B 2 1 ? 48.882 1.125 11.377 1.00 55.72 1 MET B O 1
ATOM 736 N N . LYS B 2 2 ? 47.210 1.446 12.844 1.00 47.81 2 LYS B N 1
ATOM 737 C CA . LYS B 2 2 ? 47.448 0.182 13.503 1.00 42.67 2 LYS B CA 1
ATOM 738 C C . LYS B 2 2 ? 46.367 -0.792 13.071 1.00 39.82 2 LYS B C 1
ATOM 739 O O . LYS B 2 2 ? 45.193 -0.440 12.970 1.00 37.16 2 LYS B O 1
ATOM 745 N N . ILE B 2 3 ? 46.783 -2.018 12.799 1.00 36.44 3 ILE B N 1
ATOM 746 C CA . ILE B 2 3 ? 45.867 -3.055 12.366 1.00 32.37 3 ILE B CA 1
ATOM 747 C C . ILE B 2 3 ? 45.014 -3.552 13.521 1.00 31.12 3 ILE B C 1
ATOM 748 O O . ILE B 2 3 ? 45.523 -3.946 14.570 1.00 28.47 3 ILE B O 1
ATOM 753 N N . PRO B 2 4 ? 43.690 -3.511 13.355 1.00 30.54 4 PRO B N 1
ATOM 754 C CA . PRO B 2 4 ? 42.850 -3.984 14.455 1.00 32.05 4 PRO B CA 1
ATOM 755 C C . PRO B 2 4 ? 42.975 -5.485 14.723 1.00 26.02 4 PRO B C 1
ATOM 756 O O . PRO B 2 4 ? 43.005 -6.306 13.801 1.00 25.35 4 PRO B O 1
ATOM 760 N N . ILE B 2 5 ? 43.073 -5.823 16.002 1.00 24.40 5 ILE B N 1
ATOM 761 C CA . ILE B 2 5 ? 43.149 -7.209 16.437 1.00 21.97 5 ILE B CA 1
ATOM 762 C C . ILE B 2 5 ? 41.831 -7.453 17.181 1.00 23.77 5 ILE B C 1
ATOM 763 O O . ILE B 2 5 ? 41.468 -6.712 18.101 1.00 25.46 5 ILE B O 1
ATOM 768 N N . GLU B 2 6 ? 41.101 -8.478 16.772 1.00 18.16 6 GLU B N 1
ATOM 769 C CA . GLU B 2 6 ? 39.825 -8.783 17.405 1.00 23.97 6 GLU B CA 1
ATOM 770 C C . GLU B 2 6 ? 39.978 -9.977 18.323 1.00 20.20 6 GLU B C 1
ATOM 771 O O . GLU B 2 6 ? 40.588 -10.970 17.960 1.00 26.48 6 GLU B O 1
ATOM 777 N N . GLU B 2 7 ? 39.443 -9.862 19.528 1.00 22.14 7 GLU B N 1
ATOM 778 C CA . GLU B 2 7 ? 39.492 -10.970 20.461 1.00 20.32 7 GLU B CA 1
ATOM 779 C C . GLU B 2 7 ? 38.020 -11.249 20.750 1.00 22.62 7 GLU B C 1
ATOM 780 O O . GLU B 2 7 ? 37.420 -10.625 21.617 1.00 24.80 7 GLU B O 1
ATOM 786 N N . LEU B 2 8 ? 37.451 -12.174 19.982 1.00 21.82 8 LEU B N 1
ATOM 787 C CA . LEU B 2 8 ? 36.038 -12.530 20.089 1.00 19.42 8 LEU B CA 1
ATOM 788 C C . LEU B 2 8 ? 35.856 -13.965 20.550 1.00 28.55 8 LEU B C 1
ATOM 789 O O . LEU B 2 8 ? 36.383 -14.911 19.939 1.00 25.72 8 LEU B O 1
ATOM 794 N N . GLU B 2 9 ? 35.093 -14.100 21.630 1.00 26.59 9 GLU B N 1
ATOM 795 C CA . GLU B 2 9 ? 34.840 -15.371 22.272 1.00 34.14 9 GLU B CA 1
ATOM 796 C C . GLU B 2 9 ? 36.215 -15.765 22.801 1.00 38.73 9 GLU B C 1
ATOM 797 O O . GLU B 2 9 ? 36.770 -15.080 23.664 1.00 42.75 9 GLU B O 1
ATOM 803 N N . ASP B 2 10 ? 36.790 -16.830 22.270 1.00 36.51 10 ASP B N 1
ATOM 804 C CA . ASP B 2 10 ? 38.099 -17.250 22.750 1.00 38.37 10 ASP B CA 1
ATOM 805 C C . ASP B 2 10 ? 39.128 -17.226 21.622 1.00 33.61 10 ASP B C 1
ATOM 806 O O . ASP B 2 10 ? 40.227 -17.770 21.764 1.00 23.71 10 ASP B O 1
ATOM 811 N N . ARG B 2 11 ? 38.771 -16.589 20.511 1.00 26.05 11 ARG B N 1
ATOM 812 C CA . ARG B 2 11 ? 39.650 -16.531 19.348 1.00 22.76 11 ARG B CA 1
ATOM 813 C C . ARG B 2 11 ? 40.257 -15.178 19.045 1.00 17.88 11 ARG B C 1
ATOM 814 O O . ARG B 2 11 ? 39.724 -14.144 19.430 1.00 21.89 11 ARG B O 1
ATOM 822 N N . VAL B 2 12 ? 41.387 -15.207 18.336 1.00 19.62 12 VAL B N 1
ATOM 823 C CA . VAL B 2 12 ? 42.096 -13.990 17.954 1.00 15.52 12 VAL B CA 1
ATOM 824 C C . VAL B 2 12 ? 42.069 -13.833 16.437 1.00 19.53 12 VAL B C 1
ATOM 825 O O . VAL B 2 12 ? 42.378 -14.778 15.704 1.00 20.17 12 VAL B O 1
ATOM 829 N N . PHE B 2 13 ? 41.696 -12.643 15.969 1.00 22.74 13 PHE B N 1
ATOM 830 C CA . PHE B 2 13 ? 41.628 -12.374 14.535 1.00 21.54 13 PHE B CA 1
ATOM 831 C C . PHE B 2 13 ? 42.369 -11.093 14.161 1.00 25.82 13 PHE B C 1
ATOM 832 O O . PHE B 2 13 ? 42.375 -10.123 14.922 1.00 20.19 13 PHE B O 1
ATOM 840 N N . VAL B 2 14 ? 42.973 -11.086 12.979 1.00 20.80 14 VAL B N 1
ATOM 841 C CA . VAL B 2 14 ? 43.629 -9.877 12.472 1.00 18.90 14 VAL B CA 1
ATOM 842 C C . VAL B 2 14 ? 42.614 -9.424 11.427 1.00 23.31 14 VAL B C 1
ATOM 843 O O . VAL B 2 14 ? 42.232 -10.211 10.552 1.00 23.53 14 VAL B O 1
ATOM 847 N N . ASN B 2 15 ? 42.157 -8.182 11.544 1.00 22.84 15 ASN B N 1
ATOM 848 C CA . ASN B 2 15 ? 41.143 -7.618 10.653 1.00 27.46 15 ASN B CA 1
ATOM 849 C C . ASN B 2 15 ? 41.729 -6.548 9.719 1.00 31.07 15 ASN B C 1
ATOM 850 O O . ASN B 2 15 ? 42.089 -5.460 10.168 1.00 26.54 15 ASN B O 1
ATOM 855 N N . CYS B 2 16 ? 41.832 -6.871 8.429 1.00 33.05 16 CYS B N 1
ATOM 856 C CA . CYS B 2 16 ? 42.355 -5.941 7.421 1.00 41.19 16 CYS B CA 1
ATOM 857 C C . CYS B 2 16 ? 41.237 -5.529 6.468 1.00 44.82 16 CYS B C 1
ATOM 858 O O . CYS B 2 16 ? 40.283 -6.272 6.273 1.00 39.43 16 CYS B O 1
ATOM 861 N N . ASN B 2 17 ? 41.364 -4.357 5.857 1.00 49.62 17 ASN B N 1
ATOM 862 C CA . ASN B 2 17 ? 40.351 -3.904 4.908 1.00 58.79 17 ASN B CA 1
ATOM 863 C C . ASN B 2 17 ? 40.528 -4.751 3.660 1.00 58.41 17 ASN B C 1
ATOM 864 O O . ASN B 2 17 ? 39.561 -5.177 3.031 1.00 57.80 17 ASN B O 1
ATOM 869 N N . THR B 2 18 ? 41.788 -4.995 3.321 1.00 60.52 18 THR B N 1
ATOM 870 C CA . THR B 2 18 ? 42.133 -5.787 2.156 1.00 64.70 18 THR B CA 1
ATOM 871 C C . THR B 2 18 ? 42.886 -7.041 2.607 1.00 63.48 18 THR B C 1
ATOM 872 O O . THR B 2 18 ? 42.804 -7.430 3.771 1.00 68.10 18 THR B O 1
ATOM 876 N N . SER B 2 19 ? 43.619 -7.662 1.689 1.00 61.72 19 SER B N 1
ATOM 877 C CA . SER B 2 19 ? 44.378 -8.882 1.977 1.00 59.08 19 SER B CA 1
ATOM 878 C C . SER B 2 19 ? 45.248 -8.788 3.226 1.00 51.56 19 SER B C 1
ATOM 879 O O . SER B 2 19 ? 45.659 -7.704 3.626 1.00 54.96 19 SER B O 1
ATOM 882 N N . ILE B 2 20 ? 45.531 -9.939 3.830 1.00 48.60 20 ILE B N 1
ATOM 883 C CA . ILE B 2 20 ? 46.350 -10.002 5.036 1.00 45.48 20 ILE B CA 1
ATOM 884 C C . ILE B 2 20 ? 47.648 -10.756 4.790 1.00 43.49 20 ILE B C 1
ATOM 885 O O . ILE B 2 20 ? 47.655 -11.980 4.642 1.00 43.32 20 ILE B O 1
ATOM 890 N N . THR B 2 21 ? 48.752 -10.018 4.770 1.00 38.72 21 THR B N 1
ATOM 891 C CA . THR B 2 21 ? 50.058 -10.614 4.535 1.00 35.07 21 THR B CA 1
ATOM 892 C C . THR B 2 21 ? 50.636 -11.240 5.789 1.00 34.59 21 THR B C 1
ATOM 893 O O . THR B 2 21 ? 50.724 -10.597 6.835 1.00 34.28 21 THR B O 1
ATOM 897 N N . TRP B 2 22 ? 51.030 -12.502 5.678 1.00 30.00 22 TRP B N 1
ATOM 898 C CA . TRP B 2 22 ? 51.645 -13.208 6.796 1.00 32.03 22 TRP B CA 1
ATOM 899 C C . TRP B 2 22 ? 53.135 -12.896 6.681 1.00 36.65 22 TRP B C 1
ATOM 900 O O . TRP B 2 22 ? 53.695 -12.985 5.589 1.00 35.01 22 TRP B O 1
ATOM 911 N N . VAL B 2 23 ? 53.771 -12.510 7.784 1.00 32.39 23 VAL B N 1
ATOM 912 C CA . VAL B 2 23 ? 55.203 -12.209 7.750 1.00 33.20 23 VAL B CA 1
ATOM 913 C C . VAL B 2 23 ? 55.998 -13.286 8.482 1.00 34.93 23 VAL B C 1
ATOM 914 O O . VAL B 2 23 ? 57.001 -13.772 7.972 1.00 36.67 23 VAL B O 1
ATOM 918 N N . GLU B 2 24 ? 55.558 -13.650 9.684 1.00 34.67 24 GLU B N 1
ATOM 919 C CA . GLU B 2 24 ? 56.215 -14.698 10.464 1.00 32.72 24 GLU B CA 1
ATOM 920 C C . GLU B 2 24 ? 55.337 -15.059 11.665 1.00 36.76 24 GLU B C 1
ATOM 921 O O . GLU B 2 24 ? 54.417 -14.316 12.017 1.00 28.97 24 GLU B O 1
ATOM 927 N N . GLY B 2 25 ? 55.619 -16.205 12.276 1.00 35.12 25 GLY B N 1
ATOM 928 C CA . GLY B 2 25 ? 54.845 -16.652 13.419 1.00 35.34 25 GLY B CA 1
ATOM 929 C C . GLY B 2 25 ? 53.620 -17.461 13.035 1.00 34.06 25 GLY B C 1
ATOM 930 O O . GLY B 2 25 ? 53.513 -17.981 11.920 1.00 29.57 25 GLY B O 1
ATOM 931 N N . THR B 2 26 ? 52.684 -17.562 13.971 1.00 34.09 26 THR B N 1
ATOM 932 C CA . THR B 2 26 ? 51.447 -18.312 13.770 1.00 25.08 26 THR B CA 1
ATOM 933 C C . THR B 2 26 ? 50.850 -18.026 12.401 1.00 23.58 26 THR B C 1
ATOM 934 O O . THR B 2 26 ? 50.613 -16.875 12.046 1.00 23.20 26 THR B O 1
ATOM 938 N N . VAL B 2 27 ? 50.603 -19.081 11.629 1.00 25.16 27 VAL B N 1
ATOM 939 C CA . VAL B 2 27 ? 50.076 -18.904 10.288 1.00 29.03 27 VAL B CA 1
ATOM 940 C C . VAL B 2 27 ? 48.596 -18.546 10.259 1.00 27.64 27 VAL B C 1
ATOM 941 O O . VAL B 2 27 ? 48.181 -17.666 9.498 1.00 29.21 27 VAL B O 1
ATOM 945 N N . GLY B 2 28 ? 47.808 -19.222 11.088 1.00 27.85 28 GLY B N 1
ATOM 946 C CA . GLY B 2 28 ? 46.384 -18.940 11.141 1.00 32.16 28 GLY B CA 1
ATOM 947 C C . GLY B 2 28 ? 45.597 -19.428 9.939 1.00 33.89 28 GLY B C 1
ATOM 948 O O . GLY B 2 28 ? 46.132 -20.084 9.038 1.00 35.29 28 GLY B O 1
ATOM 949 N N . THR B 2 29 ? 44.316 -19.085 9.912 1.00 30.53 29 THR B N 1
ATOM 950 C CA . THR B 2 29 ? 43.441 -19.507 8.831 1.00 27.74 29 THR B CA 1
ATOM 951 C C . THR B 2 29 ? 42.817 -18.293 8.198 1.00 31.02 29 THR B C 1
ATOM 952 O O . THR B 2 29 ? 42.193 -17.485 8.889 1.00 30.19 29 THR B O 1
ATOM 956 N N . LEU B 2 30 ? 42.967 -18.159 6.885 1.00 23.92 30 LEU B N 1
ATOM 957 C CA . LEU B 2 30 ? 42.394 -17.009 6.212 1.00 24.42 30 LEU B CA 1
ATOM 958 C C . LEU B 2 30 ? 40.886 -17.169 6.037 1.00 31.39 30 LEU B C 1
ATOM 959 O O . LEU B 2 30 ? 40.408 -18.214 5.582 1.00 30.26 30 LEU B O 1
ATOM 964 N N . LEU B 2 31 ? 40.143 -16.137 6.419 1.00 25.44 31 LEU B N 1
ATOM 965 C CA . LEU B 2 31 ? 38.697 -16.124 6.272 1.00 26.55 31 LEU B CA 1
ATOM 966 C C . LEU B 2 31 ? 38.535 -15.013 5.232 1.00 29.23 31 LEU B C 1
ATOM 967 O O . LEU B 2 31 ? 38.239 -13.874 5.554 1.00 28.45 31 LEU B O 1
ATOM 972 N N . SER B 2 32 ? 38.768 -15.377 3.972 1.00 31.34 32 SER B N 1
ATOM 973 C CA . SER B 2 32 ? 38.729 -14.447 2.849 1.00 30.30 32 SER B CA 1
ATOM 974 C C . SER B 2 32 ? 37.527 -13.533 2.717 1.00 32.26 32 SER B C 1
ATOM 975 O O . SER B 2 32 ? 37.681 -12.339 2.449 1.00 28.96 32 SER B O 1
ATOM 978 N N . ASP B 2 33 ? 36.332 -14.079 2.906 1.00 23.76 33 ASP B N 1
ATOM 979 C CA . ASP B 2 33 ? 35.127 -13.276 2.743 1.00 34.56 33 ASP B CA 1
ATOM 980 C C . ASP B 2 33 ? 34.984 -12.087 3.689 1.00 35.02 33 ASP B C 1
ATOM 981 O O . ASP B 2 33 ? 34.539 -11.011 3.273 1.00 33.72 33 ASP B O 1
ATOM 986 N N . ILE B 2 34 ? 35.360 -12.266 4.951 1.00 25.87 34 ILE B N 1
ATOM 987 C CA . ILE B 2 34 ? 35.250 -11.176 5.918 1.00 27.72 34 ILE B CA 1
ATOM 988 C C . ILE B 2 34 ? 36.611 -10.518 6.132 1.00 26.09 34 ILE B C 1
ATOM 989 O O . ILE B 2 34 ? 36.807 -9.757 7.082 1.00 24.52 34 ILE B O 1
ATOM 994 N N . THR B 2 35 ? 37.530 -10.825 5.217 1.00 31.50 35 THR B N 1
ATOM 995 C CA . THR B 2 35 ? 38.899 -10.320 5.220 1.00 32.41 35 THR B CA 1
ATOM 996 C C . THR B 2 35 ? 39.522 -10.264 6.608 1.00 31.27 35 THR B C 1
ATOM 997 O O . THR B 2 35 ? 39.890 -9.196 7.108 1.00 27.74 35 THR B O 1
ATOM 1001 N N . ARG B 2 36 ? 39.625 -11.439 7.222 1.00 29.49 36 ARG B N 1
ATOM 1002 C CA . ARG B 2 36 ? 40.219 -11.580 8.546 1.00 28.02 36 ARG B CA 1
ATOM 1003 C C . ARG B 2 36 ? 41.074 -12.828 8.576 1.00 22.96 36 ARG B C 1
ATOM 1004 O O . ARG B 2 36 ? 40.826 -13.762 7.836 1.00 24.74 36 ARG B O 1
ATOM 1012 N N . LEU B 2 37 ? 42.112 -12.826 9.402 1.00 21.88 37 LEU B N 1
ATOM 1013 C CA . LEU B 2 37 ? 42.990 -13.975 9.527 1.00 17.95 37 LEU B CA 1
ATOM 1014 C C . LEU B 2 37 ? 42.745 -14.496 10.934 1.00 23.83 37 LEU B C 1
ATOM 1015 O O . LEU B 2 37 ? 42.967 -13.786 11.917 1.00 24.34 37 LEU B O 1
ATOM 1020 N N . ASP B 2 38 ? 42.264 -15.729 11.026 1.00 18.75 38 ASP B N 1
ATOM 1021 C CA . ASP B 2 38 ? 41.961 -16.353 12.317 1.00 22.68 38 ASP B CA 1
ATOM 1022 C C . ASP B 2 38 ? 43.217 -16.964 12.916 1.00 25.19 38 ASP B C 1
ATOM 1023 O O . ASP B 2 38 ? 43.670 -18.025 12.477 1.00 28.66 38 ASP B O 1
ATOM 1028 N N . LEU B 2 39 ? 43.779 -16.303 13.927 1.00 25.25 39 LEU B N 1
ATOM 1029 C CA . LEU B 2 39 ? 44.986 -16.814 14.566 1.00 20.32 39 LEU B CA 1
ATOM 1030 C C . LEU B 2 39 ? 44.685 -17.925 15.557 1.00 22.96 39 LEU B C 1
ATOM 1031 O O . LEU B 2 39 ? 45.596 -18.468 16.194 1.00 23.72 39 LEU B O 1
ATOM 1036 N N . GLY B 2 40 ? 43.409 -18.256 15.716 1.00 25.18 40 GLY B N 1
ATOM 1037 C CA . GLY B 2 40 ? 43.074 -19.337 16.627 1.00 25.46 40 GLY B CA 1
ATOM 1038 C C . GLY B 2 40 ? 42.756 -18.966 18.066 1.00 21.33 40 GLY B C 1
ATOM 1039 O O . GLY B 2 40 ? 42.589 -17.792 18.408 1.00 20.86 40 GLY B O 1
ATOM 1040 N N . LYS B 2 41 ? 42.662 -19.985 18.911 1.00 22.96 41 LYS B N 1
ATOM 1041 C CA . LYS B 2 41 ? 42.328 -19.796 20.326 1.00 26.87 41 LYS B CA 1
ATOM 1042 C C . LYS B 2 41 ? 43.406 -19.033 21.052 1.00 25.05 41 LYS B C 1
ATOM 1043 O O . LYS B 2 41 ? 44.589 -19.367 20.943 1.00 22.45 41 LYS B O 1
ATOM 1049 N N . ARG B 2 42 ? 43.004 -18.032 21.827 1.00 21.66 42 ARG B N 1
ATOM 1050 C CA . ARG B 2 42 ? 43.981 -17.238 22.557 1.00 24.71 42 ARG B CA 1
ATOM 1051 C C . ARG B 2 42 ? 44.782 -18.077 23.555 1.00 23.50 42 ARG B C 1
ATOM 1052 O O . ARG B 2 42 ? 45.948 -17.778 23.806 1.00 23.27 42 ARG B O 1
ATOM 1060 N N . ILE B 2 43 ? 44.180 -19.127 24.123 1.00 24.13 43 ILE B N 1
ATOM 1061 C CA . ILE B 2 43 ? 44.917 -19.947 25.097 1.00 23.97 43 ILE B CA 1
ATOM 1062 C C . ILE B 2 43 ? 46.130 -20.649 24.500 1.00 26.96 43 ILE B C 1
ATOM 1063 O O . ILE B 2 43 ? 46.970 -21.177 25.232 1.00 24.08 43 ILE B O 1
ATOM 1068 N N . LEU B 2 44 ? 46.214 -20.664 23.173 1.00 21.85 44 LEU B N 1
ATOM 1069 C CA . LEU B 2 44 ? 47.331 -21.300 22.483 1.00 25.93 44 LEU B CA 1
ATOM 1070 C C . LEU B 2 44 ? 48.449 -20.284 22.176 1.00 25.03 44 LEU B C 1
ATOM 1071 O O . LEU B 2 44 ? 49.337 -20.547 21.359 1.00 31.13 44 LEU B O 1
ATOM 1076 N N . ASP B 2 45 ? 48.385 -19.134 22.842 1.00 23.88 45 ASP B N 1
ATOM 1077 C CA . ASP B 2 45 ? 49.361 -18.053 22.702 1.00 22.63 45 ASP B CA 1
ATOM 1078 C C . ASP B 2 45 ? 49.776 -17.745 21.274 1.00 25.37 45 ASP B C 1
ATOM 1079 O O . ASP B 2 45 ? 50.900 -18.043 20.880 1.00 25.40 45 ASP B O 1
ATOM 1084 N N . PRO B 2 46 ? 48.876 -17.165 20.472 1.00 22.12 46 PRO B N 1
ATOM 1085 C CA . PRO B 2 46 ? 49.291 -16.858 19.096 1.00 21.03 46 PRO B CA 1
ATOM 1086 C C . PRO B 2 46 ? 50.311 -15.718 19.118 1.00 23.22 46 PRO B C 1
ATOM 1087 O O . PRO B 2 46 ? 50.163 -14.750 19.888 1.00 22.33 46 PRO B O 1
ATOM 1091 N N . ARG B 2 47 ? 51.346 -15.849 18.288 1.00 20.09 47 ARG B N 1
ATOM 1092 C CA . ARG B 2 47 ? 52.402 -14.847 18.182 1.00 22.14 47 ARG B CA 1
ATOM 1093 C C . ARG B 2 47 ? 52.917 -14.809 16.756 1.00 23.70 47 ARG B C 1
ATOM 1094 O O . ARG B 2 47 ? 53.311 -15.842 16.202 1.00 25.86 47 ARG B O 1
ATOM 1102 N N . GLY B 2 48 ? 52.920 -13.621 16.169 1.00 23.26 48 GLY B N 1
ATOM 1103 C CA . GLY B 2 48 ? 53.401 -13.494 14.807 1.00 24.58 48 GLY B CA 1
ATOM 1104 C C . GLY B 2 48 ? 53.454 -12.058 14.335 1.00 24.91 48 GLY B C 1
ATOM 1105 O O . GLY B 2 48 ? 53.251 -11.124 15.108 1.00 24.36 48 GLY B O 1
ATOM 1106 N N . ILE B 2 49 ? 53.732 -11.887 13.047 1.00 21.06 49 ILE B N 1
ATOM 1107 C CA . ILE B 2 49 ? 53.813 -10.569 12.455 1.00 22.07 49 ILE B CA 1
ATOM 1108 C C . ILE B 2 49 ? 52.997 -10.633 11.174 1.00 22.46 49 ILE B C 1
ATOM 1109 O O . ILE B 2 49 ? 53.157 -11.566 10.376 1.00 25.11 49 ILE B O 1
ATOM 1114 N N . TYR B 2 50 ? 52.126 -9.643 10.999 1.00 20.32 50 TYR B N 1
ATOM 1115 C CA . TYR B 2 50 ? 51.213 -9.566 9.862 1.00 24.05 50 TYR B CA 1
ATOM 1116 C C . TYR B 2 50 ? 51.164 -8.155 9.300 1.00 24.15 50 TYR B C 1
ATOM 1117 O O . TYR B 2 50 ? 51.346 -7.175 10.029 1.00 25.86 50 TYR B O 1
ATOM 1126 N N . ARG B 2 51 ? 50.874 -8.046 8.005 1.00 28.01 51 ARG B N 1
ATOM 1127 C CA . ARG B 2 51 ? 50.816 -6.749 7.343 1.00 26.82 51 ARG B CA 1
ATOM 1128 C C . ARG B 2 51 ? 49.561 -6.572 6.483 1.00 33.73 51 ARG B C 1
ATOM 1129 O O . ARG B 2 51 ? 49.183 -7.474 5.741 1.00 36.95 51 ARG B O 1
ATOM 1137 N N . CYS B 2 52 ? 48.903 -5.422 6.614 1.00 33.78 52 CYS B N 1
ATOM 1138 C CA . CYS B 2 52 ? 47.718 -5.109 5.815 1.00 44.48 52 CYS B CA 1
ATOM 1139 C C . CYS B 2 52 ? 48.245 -4.088 4.808 1.00 48.26 52 CYS B C 1
ATOM 1140 O O . CYS B 2 52 ? 49.046 -3.219 5.166 1.00 45.43 52 CYS B O 1
ATOM 1143 N N . ASN B 2 53 ? 47.794 -4.172 3.564 1.00 51.36 53 ASN B N 1
ATOM 1144 C CA . ASN B 2 53 ? 48.251 -3.240 2.542 1.00 56.82 53 ASN B CA 1
ATOM 1145 C C . ASN B 2 53 ? 47.161 -2.247 2.163 1.00 57.29 53 ASN B C 1
ATOM 1146 O O . ASN B 2 53 ? 46.646 -1.525 3.020 1.00 55.81 53 ASN B O 1
ATOM 1151 N N . GLU B 2 62 ? 50.478 1.493 4.196 1.00 51.62 62 GLU B N 1
ATOM 1152 C CA . GLU B 2 62 ? 50.749 0.152 4.695 1.00 51.15 62 GLU B CA 1
ATOM 1153 C C . GLU B 2 62 ? 51.069 0.141 6.195 1.00 51.81 62 GLU B C 1
ATOM 1154 O O . GLU B 2 62 ? 51.713 1.061 6.712 1.00 52.28 62 GLU B O 1
ATOM 1160 N N . SER B 2 63 ? 50.621 -0.908 6.882 1.00 46.41 63 SER B N 1
ATOM 1161 C CA . SER B 2 63 ? 50.848 -1.059 8.317 1.00 39.39 63 SER B CA 1
ATOM 1162 C C . SER B 2 63 ? 51.257 -2.492 8.634 1.00 36.76 63 SER B C 1
ATOM 1163 O O . SER B 2 63 ? 50.999 -3.413 7.852 1.00 34.49 63 SER B O 1
ATOM 1166 N N . THR B 2 64 ? 51.889 -2.678 9.787 1.00 24.65 64 THR B N 1
ATOM 1167 C CA . THR B 2 64 ? 52.330 -3.999 10.208 1.00 24.88 64 THR B CA 1
ATOM 1168 C C . THR B 2 64 ? 52.078 -4.150 11.705 1.00 29.16 64 THR B C 1
ATOM 1169 O O . THR B 2 64 ? 52.273 -3.204 12.470 1.00 22.71 64 THR B O 1
ATOM 1173 N N . VAL B 2 65 ? 51.626 -5.326 12.124 1.00 23.27 65 VAL B N 1
ATOM 1174 C CA . VAL B 2 65 ? 51.369 -5.536 13.543 1.00 21.05 65 VAL B CA 1
ATOM 1175 C C . VAL B 2 65 ? 51.989 -6.830 14.006 1.00 17.63 65 VAL B C 1
ATOM 1176 O O . VAL B 2 65 ? 51.958 -7.847 13.301 1.00 24.58 65 VAL B O 1
ATOM 1180 N N . GLN B 2 66 ? 52.588 -6.792 15.191 1.00 18.90 66 GLN B N 1
ATOM 1181 C CA . GLN B 2 66 ? 53.188 -7.978 15.770 1.00 15.30 66 GLN B CA 1
ATOM 1182 C C . GLN B 2 66 ? 52.289 -8.356 16.938 1.00 15.06 66 GLN B C 1
ATOM 1183 O O . GLN B 2 66 ? 52.134 -7.588 17.876 1.00 16.62 66 GLN B O 1
ATOM 1189 N N . VAL B 2 67 ? 51.715 -9.545 16.878 1.00 23.48 67 VAL B N 1
ATOM 1190 C CA . VAL B 2 67 ? 50.808 -9.990 17.918 1.00 21.24 67 VAL B CA 1
ATOM 1191 C C . VAL B 2 67 ? 51.552 -10.842 18.918 1.00 18.16 67 VAL B C 1
ATOM 1192 O O . VAL B 2 67 ? 52.334 -11.705 18.538 1.00 20.62 67 VAL B O 1
ATOM 1196 N N . HIS B 2 68 ? 51.307 -10.611 20.201 1.00 14.81 68 HIS B N 1
ATOM 1197 C CA . HIS B 2 68 ? 51.975 -11.420 21.202 1.00 19.08 68 HIS B CA 1
ATOM 1198 C C . HIS B 2 68 ? 51.067 -11.759 22.365 1.00 21.66 68 HIS B C 1
ATOM 1199 O O . HIS B 2 68 ? 50.840 -10.917 23.226 1.00 20.26 68 HIS B O 1
ATOM 1206 N N . TYR B 2 69 ? 50.556 -12.987 22.388 1.00 20.10 69 TYR B N 1
ATOM 1207 C CA . TYR B 2 69 ? 49.716 -13.445 23.489 1.00 24.30 69 TYR B CA 1
ATOM 1208 C C . TYR B 2 69 ? 50.507 -14.370 24.413 1.00 25.58 69 TYR B C 1
ATOM 1209 O O . TYR B 2 69 ? 51.269 -15.218 23.946 1.00 21.06 69 TYR B O 1
ATOM 1218 N N . ARG B 2 70 ? 50.322 -14.188 25.717 1.00 21.31 70 ARG B N 1
ATOM 1219 C CA . ARG B 2 70 ? 50.943 -15.027 26.738 1.00 24.46 70 ARG B CA 1
ATOM 1220 C C . ARG B 2 70 ? 49.846 -15.138 27.800 1.00 24.54 70 ARG B C 1
ATOM 1221 O O . ARG B 2 70 ? 49.795 -14.346 28.740 1.00 24.51 70 ARG B O 1
ATOM 1229 N N . MET B 2 71 ? 48.960 -16.118 27.618 1.00 25.91 71 MET B N 1
ATOM 1230 C CA . MET B 2 71 ? 47.809 -16.326 28.491 1.00 32.41 71 MET B CA 1
ATOM 1231 C C . MET B 2 71 ? 47.996 -17.255 29.683 1.00 34.78 71 MET B C 1
ATOM 1232 O O . MET B 2 71 ? 47.100 -17.369 30.523 1.00 38.68 71 MET B O 1
ATOM 1237 N N . CYS B 2 72 ? 49.137 -17.930 29.750 1.00 34.45 72 CYS B N 1
ATOM 1238 C CA . CYS B 2 72 ? 49.416 -18.843 30.852 1.00 40.06 72 CYS B CA 1
ATOM 1239 C C . CYS B 2 72 ? 48.379 -19.957 30.945 1.00 47.17 72 CYS B C 1
ATOM 1240 O O . CYS B 2 72 ? 47.734 -20.122 31.977 1.00 42.06 72 CYS B O 1
ATOM 1243 N N . GLN B 2 73 ? 48.228 -20.715 29.862 1.00 56.93 73 GLN B N 1
ATOM 1244 C CA . GLN B 2 73 ? 47.284 -21.828 29.813 1.00 67.39 73 GLN B CA 1
ATOM 1245 C C . GLN B 2 73 ? 45.889 -21.401 30.262 1.00 74.10 73 GLN B C 1
ATOM 1246 O O . GLN B 2 73 ? 45.533 -21.560 31.431 1.00 77.17 73 GLN B O 1
ATOM 1252 N N . SER B 2 74 ? 45.104 -20.864 29.331 1.00 77.55 74 SER B N 1
ATOM 1253 C CA . SER B 2 74 ? 43.743 -20.412 29.620 1.00 81.91 74 SER B CA 1
ATOM 1254 C C . SER B 2 74 ? 43.713 -19.199 30.546 1.00 83.19 74 SER B C 1
ATOM 1255 O O . SER B 2 74 ? 43.093 -19.292 31.628 1.00 84.59 74 SER B O 1
ATOM 1258 N N . MET C 3 1 ? 71.360 16.193 2.829 1.00 68.97 1 MET C N 1
ATOM 1259 C CA . MET C 3 1 ? 70.208 16.616 1.982 1.00 66.72 1 MET C CA 1
ATOM 1260 C C . MET C 3 1 ? 69.082 17.223 2.818 1.00 59.54 1 MET C C 1
ATOM 1261 O O . MET C 3 1 ? 67.915 16.859 2.675 1.00 61.95 1 MET C O 1
ATOM 1266 N N . ASP C 3 2 ? 69.448 18.156 3.687 1.00 50.81 2 ASP C N 1
ATOM 1267 C CA . ASP C 3 2 ? 68.488 18.836 4.546 1.00 39.39 2 ASP C CA 1
ATOM 1268 C C . ASP C 3 2 ? 67.470 19.605 3.711 1.00 36.08 2 ASP C C 1
ATOM 1269 O O . ASP C 3 2 ? 67.729 19.952 2.555 1.00 31.19 2 ASP C O 1
ATOM 1274 N N . ILE C 3 3 ? 66.316 19.877 4.304 1.00 23.35 3 ILE C N 1
ATOM 1275 C CA . ILE C 3 3 ? 65.261 20.600 3.616 1.00 21.93 3 ILE C CA 1
ATOM 1276 C C . ILE C 3 3 ? 65.540 22.089 3.651 1.00 23.90 3 ILE C C 1
ATOM 1277 O O . ILE C 3 3 ? 65.778 22.667 4.715 1.00 25.71 3 ILE C O 1
ATOM 1282 N N . GLN C 3 4 ? 65.531 22.716 2.479 1.00 25.90 4 GLN C N 1
ATOM 1283 C CA . GLN C 3 4 ? 65.763 24.150 2.414 1.00 21.46 4 GLN C CA 1
ATOM 1284 C C . GLN C 3 4 ? 64.432 24.889 2.406 1.00 19.82 4 GLN C C 1
ATOM 1285 O O . GLN C 3 4 ? 63.542 24.577 1.616 1.00 22.18 4 GLN C O 1
ATOM 1291 N N . MET C 3 5 ? 64.302 25.875 3.288 1.00 22.26 5 MET C N 1
ATOM 1292 C CA . MET C 3 5 ? 63.081 26.671 3.391 1.00 21.65 5 MET C CA 1
ATOM 1293 C C . MET C 3 5 ? 63.360 28.068 2.839 1.00 23.46 5 MET C C 1
ATOM 1294 O O . MET C 3 5 ? 64.395 28.650 3.143 1.00 25.57 5 MET C O 1
ATOM 1299 N N . THR C 3 6 ? 62.445 28.621 2.049 1.00 18.63 6 THR C N 1
ATOM 1300 C CA . THR C 3 6 ? 62.698 29.953 1.499 1.00 21.39 6 THR C CA 1
ATOM 1301 C C . THR C 3 6 ? 61.506 30.891 1.557 1.00 21.57 6 THR C C 1
ATOM 1302 O O . THR C 3 6 ? 60.372 30.469 1.371 1.00 22.39 6 THR C O 1
ATOM 1306 N N . GLN C 3 7 ? 61.782 32.169 1.816 1.00 20.04 7 GLN C N 1
ATOM 1307 C CA . GLN C 3 7 ? 60.762 33.212 1.846 1.00 20.11 7 GLN C CA 1
ATOM 1308 C C . GLN C 3 7 ? 61.270 34.254 0.847 1.00 26.61 7 GLN C C 1
ATOM 1309 O O . GLN C 3 7 ? 62.067 35.123 1.191 1.00 24.05 7 GLN C O 1
ATOM 1315 N N . THR C 3 8 ? 60.795 34.154 -0.388 1.00 29.17 8 THR C N 1
ATOM 1316 C CA . THR C 3 8 ? 61.250 35.032 -1.461 1.00 33.46 8 THR C CA 1
ATOM 1317 C C . THR C 3 8 ? 61.134 36.536 -1.243 1.00 38.41 8 THR C C 1
ATOM 1318 O O . THR C 3 8 ? 61.907 37.305 -1.826 1.00 37.84 8 THR C O 1
ATOM 1322 N N . THR C 3 9 ? 60.185 36.962 -0.414 1.00 28.02 9 THR C N 1
ATOM 1323 C CA . THR C 3 9 ? 60.029 38.382 -0.111 1.00 32.32 9 THR C CA 1
ATOM 1324 C C . THR C 3 9 ? 60.772 38.662 1.205 1.00 35.53 9 THR C C 1
ATOM 1325 O O . THR C 3 9 ? 60.302 38.304 2.289 1.00 28.64 9 THR C O 1
ATOM 1329 N N . SER C 3 10 ? 61.934 39.298 1.116 1.00 31.14 10 SER C N 1
ATOM 1330 C CA . SER C 3 10 ? 62.706 39.570 2.317 1.00 32.53 10 SER C CA 1
ATOM 1331 C C . SER C 3 10 ? 62.144 40.744 3.122 1.00 33.13 10 SER C C 1
ATOM 1332 O O . SER C 3 10 ? 62.259 40.774 4.353 1.00 28.17 10 SER C O 1
ATOM 1335 N N . SER C 3 11 ? 61.537 41.711 2.438 1.00 26.48 11 SER C N 1
ATOM 1336 C CA . SER C 3 11 ? 60.959 42.863 3.132 1.00 32.14 11 SER C CA 1
ATOM 1337 C C . SER C 3 11 ? 59.622 43.258 2.527 1.00 29.87 11 SER C C 1
ATOM 1338 O O . SER C 3 11 ? 59.435 43.185 1.320 1.00 27.94 11 SER C O 1
ATOM 1341 N N . LEU C 3 12 ? 58.703 43.696 3.377 1.00 29.29 12 LEU C N 1
ATOM 1342 C CA . LEU C 3 12 ? 57.389 44.114 2.932 1.00 29.88 12 LEU C CA 1
ATOM 1343 C C . LEU C 3 12 ? 56.896 45.316 3.723 1.00 33.90 12 LEU C C 1
ATOM 1344 O O . LEU C 3 12 ? 56.982 45.343 4.955 1.00 28.89 12 LEU C O 1
ATOM 1349 N N . SER C 3 13 ? 56.413 46.328 3.005 1.00 30.95 13 SER C N 1
ATOM 1350 C CA . SER C 3 13 ? 55.866 47.515 3.637 1.00 30.24 13 SER C CA 1
ATOM 1351 C C . SER C 3 13 ? 54.370 47.466 3.386 1.00 29.21 13 SER C C 1
ATOM 1352 O O . SER C 3 13 ? 53.922 47.050 2.319 1.00 32.37 13 SER C O 1
ATOM 1355 N N . ALA C 3 14 ? 53.596 47.878 4.380 1.00 28.41 14 ALA C N 1
ATOM 1356 C CA . ALA C 3 14 ? 52.149 47.863 4.270 1.00 24.90 14 ALA C CA 1
ATOM 1357 C C . ALA C 3 14 ? 51.550 49.001 5.072 1.00 27.05 14 ALA C C 1
ATOM 1358 O O . ALA C 3 14 ? 52.266 49.760 5.717 1.00 31.86 14 ALA C O 1
ATOM 1360 N N . SER C 3 15 ? 50.232 49.118 5.023 1.00 29.80 15 SER C N 1
ATOM 1361 C CA . SER C 3 15 ? 49.548 50.183 5.738 1.00 36.31 15 SER C CA 1
ATOM 1362 C C . SER C 3 15 ? 48.712 49.633 6.872 1.00 33.87 15 SER C C 1
ATOM 1363 O O . SER C 3 15 ? 48.266 48.482 6.830 1.00 31.16 15 SER C O 1
ATOM 1366 N N . LEU C 3 16 ? 48.499 50.464 7.885 1.00 34.44 16 LEU C N 1
ATOM 1367 C CA . LEU C 3 16 ? 47.677 50.069 9.023 1.00 39.36 16 LEU C CA 1
ATOM 1368 C C . LEU C 3 16 ? 46.297 49.682 8.511 1.00 37.72 16 LEU C C 1
ATOM 1369 O O . LEU C 3 16 ? 45.736 50.363 7.652 1.00 40.16 16 LEU C O 1
ATOM 1374 N N . GLY C 3 17 ? 45.764 48.578 9.026 1.00 35.37 17 GLY C N 1
ATOM 1375 C CA . GLY C 3 17 ? 44.450 48.126 8.616 1.00 31.03 17 GLY C CA 1
ATOM 1376 C C . GLY C 3 17 ? 44.452 47.147 7.458 1.00 29.19 17 GLY C C 1
ATOM 1377 O O . GLY C 3 17 ? 43.465 46.455 7.240 1.00 31.04 17 GLY C O 1
ATOM 1378 N N . ASP C 3 18 ? 45.553 47.084 6.711 1.00 31.31 18 ASP C N 1
ATOM 1379 C CA . ASP C 3 18 ? 45.636 46.168 5.576 1.00 30.43 18 ASP C CA 1
ATOM 1380 C C . ASP C 3 18 ? 45.796 44.705 5.971 1.00 32.98 18 ASP C C 1
ATOM 1381 O O . ASP C 3 18 ? 45.967 44.360 7.145 1.00 24.52 18 ASP C O 1
ATOM 1386 N N . ARG C 3 19 ? 45.743 43.859 4.953 1.00 31.04 19 ARG C N 1
ATOM 1387 C CA . ARG C 3 19 ? 45.920 42.423 5.096 1.00 29.63 19 ARG C CA 1
ATOM 1388 C C . ARG C 3 19 ? 47.035 42.048 4.133 1.00 31.68 19 ARG C C 1
ATOM 1389 O O . ARG C 3 19 ? 46.993 42.410 2.958 1.00 31.12 19 ARG C O 1
ATOM 1397 N N . VAL C 3 20 ? 48.035 41.328 4.628 1.00 28.94 20 VAL C N 1
ATOM 1398 C CA . VAL C 3 20 ? 49.142 40.918 3.787 1.00 23.34 20 VAL C CA 1
ATOM 1399 C C . VAL C 3 20 ? 49.323 39.412 3.857 1.00 23.81 20 VAL C C 1
ATOM 1400 O O . VAL C 3 20 ? 48.767 38.746 4.721 1.00 23.35 20 VAL C O 1
ATOM 1404 N N . THR C 3 21 ? 50.110 38.882 2.935 1.00 26.32 21 THR C N 1
ATOM 1405 C CA . THR C 3 21 ? 50.366 37.451 2.899 1.00 25.65 21 THR C CA 1
ATOM 1406 C C . THR C 3 21 ? 51.833 37.247 2.606 1.00 33.09 21 THR C C 1
ATOM 1407 O O . THR C 3 21 ? 52.394 37.831 1.669 1.00 30.37 21 THR C O 1
ATOM 1411 N N . ILE C 3 22 ? 52.449 36.427 3.444 1.00 26.88 22 ILE C N 1
ATOM 1412 C CA . ILE C 3 22 ? 53.858 36.105 3.349 1.00 23.19 22 ILE C CA 1
ATOM 1413 C C . ILE C 3 22 ? 53.997 34.666 2.867 1.00 27.14 22 ILE C C 1
ATOM 1414 O O . ILE C 3 22 ? 53.428 33.755 3.454 1.00 27.40 22 ILE C O 1
ATOM 1419 N N . SER C 3 23 ? 54.756 34.465 1.793 1.00 25.21 23 SER C N 1
ATOM 1420 C CA . SER C 3 23 ? 54.918 33.133 1.226 1.00 21.46 23 SER C CA 1
ATOM 1421 C C . SER C 3 23 ? 56.144 32.415 1.764 1.00 19.91 23 SER C C 1
ATOM 1422 O O . SER C 3 23 ? 57.136 33.039 2.130 1.00 22.23 23 SER C O 1
ATOM 1425 N N . CYS C 3 24 ? 56.060 31.092 1.786 1.00 19.20 24 CYS C N 1
ATOM 1426 C CA . CYS C 3 24 ? 57.145 30.248 2.288 1.00 21.70 24 CYS C CA 1
ATOM 1427 C C . CYS C 3 24 ? 57.181 29.006 1.401 1.00 17.86 24 CYS C C 1
ATOM 1428 O O . CYS C 3 24 ? 56.148 28.431 1.084 1.00 20.93 24 CYS C O 1
ATOM 1431 N N . ARG C 3 25 ? 58.369 28.582 1.004 1.00 21.40 25 ARG C N 1
ATOM 1432 C CA . ARG C 3 25 ? 58.478 27.408 0.142 1.00 22.70 25 ARG C CA 1
ATOM 1433 C C . ARG C 3 25 ? 59.483 26.412 0.699 1.00 18.73 25 ARG C C 1
ATOM 1434 O O . ARG C 3 25 ? 60.530 26.802 1.196 1.00 21.41 25 ARG C O 1
ATOM 1442 N N . ALA C 3 26 ? 59.171 25.125 0.600 1.00 17.96 26 ALA C N 1
ATOM 1443 C CA . ALA C 3 26 ? 60.090 24.089 1.062 1.00 18.79 26 ALA C CA 1
ATOM 1444 C C . ALA C 3 26 ? 60.686 23.405 -0.173 1.00 20.15 26 ALA C C 1
ATOM 1445 O O . ALA C 3 26 ? 60.047 23.373 -1.231 1.00 21.76 26 ALA C O 1
ATOM 1447 N N . SER C 3 27 ? 61.900 22.872 -0.046 1.00 17.49 27 SER C N 1
ATOM 1448 C CA . SER C 3 27 ? 62.549 22.193 -1.160 1.00 18.39 27 SER C CA 1
ATOM 1449 C C . SER C 3 27 ? 62.002 20.771 -1.353 1.00 26.44 27 SER C C 1
ATOM 1450 O O . SER C 3 27 ? 62.242 20.158 -2.392 1.00 22.09 27 SER C O 1
ATOM 1453 N N . GLN C 3 28 ? 61.284 20.255 -0.347 1.00 23.52 28 GLN C N 1
ATOM 1454 C CA . GLN C 3 28 ? 60.665 18.921 -0.386 1.00 25.66 28 GLN C CA 1
ATOM 1455 C C . GLN C 3 28 ? 59.281 19.041 0.268 1.00 25.33 28 GLN C C 1
ATOM 1456 O O . GLN C 3 28 ? 59.010 20.011 0.976 1.00 25.34 28 GLN C O 1
ATOM 1462 N N . ASP C 3 29 ? 58.405 18.070 0.021 1.00 21.89 29 ASP C N 1
ATOM 1463 C CA . ASP C 3 29 ? 57.071 18.075 0.613 1.00 20.71 29 ASP C CA 1
ATOM 1464 C C . ASP C 3 29 ? 57.318 17.943 2.115 1.00 20.91 29 ASP C C 1
ATOM 1465 O O . ASP C 3 29 ? 58.031 17.041 2.537 1.00 20.58 29 ASP C O 1
ATOM 1470 N N . ILE C 3 30 ? 56.771 18.852 2.916 1.00 18.89 30 ILE C N 1
ATOM 1471 C CA . ILE C 3 30 ? 56.986 18.757 4.361 1.00 19.82 30 ILE C CA 1
ATOM 1472 C C . ILE C 3 30 ? 55.710 18.361 5.096 1.00 18.46 30 ILE C C 1
ATOM 1473 O O . ILE C 3 30 ? 55.611 18.484 6.321 1.00 19.11 30 ILE C O 1
ATOM 1478 N N . ARG C 3 31 ? 54.728 17.891 4.329 1.00 20.39 31 ARG C N 1
ATOM 1479 C CA . ARG C 3 31 ? 53.485 17.363 4.883 1.00 22.08 31 ARG C CA 1
ATOM 1480 C C . ARG C 3 31 ? 52.778 18.175 5.982 1.00 21.82 31 ARG C C 1
ATOM 1481 O O . ARG C 3 31 ? 52.322 17.617 6.990 1.00 18.21 31 ARG C O 1
ATOM 1489 N N . ASN C 3 32 ? 52.697 19.486 5.780 1.00 16.71 32 ASN C N 1
ATOM 1490 C CA . ASN C 3 32 ? 52.028 20.400 6.702 1.00 19.75 32 ASN C CA 1
ATOM 1491 C C . ASN C 3 32 ? 52.693 20.669 8.048 1.00 18.34 32 ASN C C 1
ATOM 1492 O O . ASN C 3 32 ? 52.142 21.403 8.859 1.00 17.91 32 ASN C O 1
ATOM 1497 N N . TYR C 3 33 ? 53.864 20.092 8.278 1.00 15.22 33 TYR C N 1
ATOM 1498 C CA . TYR C 3 33 ? 54.603 20.364 9.514 1.00 19.65 33 TYR C CA 1
ATOM 1499 C C . TYR C 3 33 ? 55.390 21.647 9.249 1.00 15.54 33 TYR C C 1
ATOM 1500 O O . TYR C 3 33 ? 56.620 21.640 9.071 1.00 16.93 33 TYR C O 1
ATOM 1509 N N . LEU C 3 34 ? 54.644 22.742 9.205 1.00 18.40 34 LEU C N 1
ATOM 1510 C CA . LEU C 3 34 ? 55.180 24.054 8.916 1.00 17.89 34 LEU C CA 1
ATOM 1511 C C . LEU C 3 34 ? 54.659 24.998 9.988 1.00 17.00 34 LEU C C 1
ATOM 1512 O O . LEU C 3 34 ? 53.452 25.096 10.208 1.00 16.59 34 LEU C O 1
ATOM 1517 N N . ASN C 3 35 ? 55.586 25.702 10.623 1.00 13.45 35 ASN C N 1
ATOM 1518 C CA . ASN C 3 35 ? 55.292 26.635 11.696 1.00 17.75 35 ASN C CA 1
ATOM 1519 C C . ASN C 3 35 ? 55.757 28.067 11.386 1.00 15.96 35 ASN C C 1
ATOM 1520 O O . ASN C 3 35 ? 56.747 28.282 10.654 1.00 19.14 35 ASN C O 1
ATOM 1525 N N . TRP C 3 36 ? 55.058 29.033 11.974 1.00 16.43 36 TRP C N 1
ATOM 1526 C CA . TRP C 3 36 ? 55.358 30.449 11.801 1.00 16.03 36 TRP C CA 1
ATOM 1527 C C . TRP C 3 36 ? 55.686 31.125 13.133 1.00 20.29 36 TRP C C 1
ATOM 1528 O O . TRP C 3 36 ? 54.981 30.925 14.119 1.00 16.69 36 TRP C O 1
ATOM 1539 N N . TYR C 3 37 ? 56.736 31.948 13.132 1.00 16.00 37 TYR C N 1
ATOM 1540 C CA . TYR C 3 37 ? 57.178 32.682 14.320 1.00 15.32 37 TYR C CA 1
ATOM 1541 C C . TYR C 3 37 ? 57.278 34.160 14.013 1.00 18.55 37 TYR C C 1
ATOM 1542 O O . TYR C 3 37 ? 57.559 34.560 12.878 1.00 20.79 37 TYR C O 1
ATOM 1551 N N . GLN C 3 38 ? 57.106 34.965 15.049 1.00 17.05 38 GLN C N 1
ATOM 1552 C CA . GLN C 3 38 ? 57.185 36.410 14.906 1.00 19.53 38 GLN C CA 1
ATOM 1553 C C . GLN C 3 38 ? 58.350 36.898 15.765 1.00 22.40 38 GLN C C 1
ATOM 1554 O O . GLN C 3 38 ? 58.425 36.580 16.954 1.00 17.76 38 GLN C O 1
ATOM 1560 N N . GLN C 3 39 ? 59.275 37.649 15.179 1.00 15.18 39 GLN C N 1
ATOM 1561 C CA . GLN C 3 39 ? 60.387 38.167 15.972 1.00 13.25 39 GLN C CA 1
ATOM 1562 C C . GLN C 3 39 ? 60.298 39.684 16.017 1.00 22.02 39 GLN C C 1
ATOM 1563 O O . GLN C 3 39 ? 60.278 40.354 14.977 1.00 19.46 39 GLN C O 1
ATOM 1569 N N . LYS C 3 40 ? 60.230 40.221 17.229 1.00 15.72 40 LYS C N 1
ATOM 1570 C CA . LYS C 3 40 ? 60.116 41.666 17.437 1.00 25.07 40 LYS C CA 1
ATOM 1571 C C . LYS C 3 40 ? 61.470 42.347 17.345 1.00 24.08 40 LYS C C 1
ATOM 1572 O O . LYS C 3 40 ? 62.501 41.695 17.397 1.00 24.05 40 LYS C O 1
ATOM 1578 N N . PRO C 3 41 ? 61.479 43.683 17.204 1.00 28.86 41 PRO C N 1
ATOM 1579 C CA . PRO C 3 41 ? 62.733 44.440 17.106 1.00 31.12 41 PRO C CA 1
ATOM 1580 C C . PRO C 3 41 ? 63.725 44.206 18.255 1.00 32.56 41 PRO C C 1
ATOM 1581 O O . PRO C 3 41 ? 64.931 44.326 18.069 1.00 30.02 41 PRO C O 1
ATOM 1585 N N . ASP C 3 42 ? 63.228 43.863 19.439 1.00 28.66 42 ASP C N 1
ATOM 1586 C CA . ASP C 3 42 ? 64.122 43.624 20.563 1.00 34.61 42 ASP C CA 1
ATOM 1587 C C . ASP C 3 42 ? 64.743 42.224 20.526 1.00 32.91 42 ASP C C 1
ATOM 1588 O O . ASP C 3 42 ? 65.609 41.899 21.340 1.00 33.22 42 ASP C O 1
ATOM 1593 N N . GLY C 3 43 ? 64.303 41.406 19.575 1.00 27.35 43 GLY C N 1
ATOM 1594 C CA . GLY C 3 43 ? 64.843 40.061 19.445 1.00 26.31 43 GLY C CA 1
ATOM 1595 C C . GLY C 3 43 ? 63.971 38.967 20.041 1.00 23.01 43 GLY C C 1
ATOM 1596 O O . GLY C 3 43 ? 64.283 37.785 19.904 1.00 23.26 43 GLY C O 1
ATOM 1597 N N . THR C 3 44 ? 62.893 39.345 20.715 1.00 23.87 44 THR C N 1
ATOM 1598 C CA . THR C 3 44 ? 62.004 38.348 21.308 1.00 27.68 44 THR C CA 1
ATOM 1599 C C . THR C 3 44 ? 61.231 37.642 20.194 1.00 24.35 44 THR C C 1
ATOM 1600 O O . THR C 3 44 ? 60.759 38.275 19.237 1.00 21.16 44 THR C O 1
ATOM 1604 N N . VAL C 3 45 ? 61.132 36.321 20.328 1.00 17.71 45 VAL C N 1
ATOM 1605 C CA . VAL C 3 45 ? 60.492 35.446 19.350 1.00 19.03 45 VAL C CA 1
ATOM 1606 C C . VAL C 3 45 ? 59.286 34.788 19.990 1.00 21.10 45 VAL C C 1
ATOM 1607 O O . VAL C 3 45 ? 59.346 34.378 21.148 1.00 18.48 45 VAL C O 1
ATOM 1611 N N . LYS C 3 46 ? 58.195 34.706 19.243 1.00 18.03 46 LYS C N 1
ATOM 1612 C CA . LYS C 3 46 ? 56.978 34.052 19.716 1.00 17.79 46 LYS C CA 1
ATOM 1613 C C . LYS C 3 46 ? 56.431 33.135 18.623 1.00 18.80 46 LYS C C 1
ATOM 1614 O O . LYS C 3 46 ? 56.515 33.453 17.434 1.00 18.39 46 LYS C O 1
ATOM 1620 N N . LEU C 3 47 ? 55.870 32.002 19.029 1.00 15.30 47 LEU C N 1
ATOM 1621 C CA . LEU C 3 47 ? 55.232 31.091 18.089 1.00 14.67 47 LEU C CA 1
ATOM 1622 C C . LEU C 3 47 ? 53.858 31.682 17.736 1.00 18.57 47 LEU C C 1
ATOM 1623 O O . LEU C 3 47 ? 53.140 32.155 18.614 1.00 17.49 47 LEU C O 1
ATOM 1628 N N . LEU C 3 48 ? 53.494 31.643 16.455 1.00 14.69 48 LEU C N 1
ATOM 1629 C CA . LEU C 3 48 ? 52.200 32.142 15.996 1.00 14.91 48 LEU C CA 1
ATOM 1630 C C . LEU C 3 48 ? 51.273 30.987 15.591 1.00 22.84 48 LEU C C 1
ATOM 1631 O O . LEU C 3 48 ? 50.171 30.852 16.112 1.00 21.32 48 LEU C O 1
ATOM 1636 N N . ILE C 3 49 ? 51.745 30.180 14.640 1.00 16.11 49 ILE C N 1
ATOM 1637 C CA . ILE C 3 49 ? 50.990 29.070 14.070 1.00 15.27 49 ILE C CA 1
ATOM 1638 C C . ILE C 3 49 ? 51.847 27.820 13.941 1.00 13.67 49 ILE C C 1
ATOM 1639 O O . ILE C 3 49 ? 53.037 27.916 13.654 1.00 18.13 49 ILE C O 1
ATOM 1644 N N . TYR C 3 50 ? 51.264 26.648 14.181 1.00 15.20 50 TYR C N 1
ATOM 1645 C CA . TYR C 3 50 ? 52.021 25.424 14.011 1.00 16.01 50 TYR C CA 1
ATOM 1646 C C . TYR C 3 50 ? 51.173 24.448 13.204 1.00 17.45 50 TYR C C 1
ATOM 1647 O O . TYR C 3 50 ? 49.937 24.561 13.176 1.00 17.53 50 TYR C O 1
ATOM 1656 N N . TYR C 3 51 ? 51.832 23.512 12.527 1.00 18.24 51 TYR C N 1
ATOM 1657 C CA . TYR C 3 51 ? 51.138 22.550 11.668 1.00 18.84 51 TYR C CA 1
ATOM 1658 C C . TYR C 3 51 ? 50.264 23.286 10.631 1.00 19.67 51 TYR C C 1
ATOM 1659 O O . TYR C 3 51 ? 49.063 23.027 10.482 1.00 18.06 51 TYR C O 1
ATOM 1668 N N . THR C 3 52 ? 50.888 24.234 9.946 1.00 17.22 52 THR C N 1
ATOM 1669 C CA . THR C 3 52 ? 50.266 25.033 8.885 1.00 17.01 52 THR C CA 1
ATOM 1670 C C . THR C 3 52 ? 49.190 26.032 9.251 1.00 17.25 52 THR C C 1
ATOM 1671 O O . THR C 3 52 ? 49.241 27.183 8.793 1.00 16.85 52 THR C O 1
ATOM 1675 N N . SER C 3 53 ? 48.224 25.621 10.075 1.00 18.11 53 SER C N 1
ATOM 1676 C CA . SER C 3 53 ? 47.118 26.507 10.397 1.00 19.43 53 SER C CA 1
ATOM 1677 C C . SER C 3 53 ? 46.634 26.571 11.840 1.00 17.33 53 SER C C 1
ATOM 1678 O O . SER C 3 53 ? 45.717 27.331 12.135 1.00 18.10 53 SER C O 1
ATOM 1681 N N . ARG C 3 54 ? 47.203 25.780 12.742 1.00 17.49 54 ARG C N 1
ATOM 1682 C CA . ARG C 3 54 ? 46.742 25.840 14.132 1.00 16.04 54 ARG C CA 1
ATOM 1683 C C . ARG C 3 54 ? 47.280 27.065 14.862 1.00 18.74 54 ARG C C 1
ATOM 1684 O O . ARG C 3 54 ? 48.494 27.258 14.957 1.00 18.71 54 ARG C O 1
ATOM 1692 N N . LEU C 3 55 ? 46.380 27.881 15.405 1.00 17.23 55 LEU C N 1
ATOM 1693 C CA . LEU C 3 55 ? 46.796 29.067 16.154 1.00 18.71 55 LEU C CA 1
ATOM 1694 C C . LEU C 3 55 ? 47.306 28.678 17.536 1.00 23.16 55 LEU C C 1
ATOM 1695 O O . LEU C 3 55 ? 46.679 27.888 18.237 1.00 20.98 55 LEU C O 1
ATOM 1700 N N . HIS C 3 56 ? 48.441 29.250 17.928 1.00 20.64 56 HIS C N 1
ATOM 1701 C CA . HIS C 3 56 ? 49.035 28.979 19.240 1.00 20.99 56 HIS C CA 1
ATOM 1702 C C . HIS C 3 56 ? 48.239 29.760 20.288 1.00 23.96 56 HIS C C 1
ATOM 1703 O O . HIS C 3 56 ? 47.693 30.829 19.994 1.00 17.38 56 HIS C O 1
ATOM 1710 N N . SER C 3 57 ? 48.163 29.231 21.507 1.00 19.49 57 SER C N 1
ATOM 1711 C CA . SER C 3 57 ? 47.418 29.924 22.561 1.00 28.70 57 SER C CA 1
ATOM 1712 C C . SER C 3 57 ? 47.861 31.377 22.669 1.00 30.22 57 SER C C 1
ATOM 1713 O O . SER C 3 57 ? 49.063 31.679 22.662 1.00 24.43 57 SER C O 1
ATOM 1716 N N . GLY C 3 58 ? 46.888 32.276 22.764 1.00 21.94 58 GLY C N 1
ATOM 1717 C CA . GLY C 3 58 ? 47.215 33.683 22.913 1.00 27.63 58 GLY C CA 1
ATOM 1718 C C . GLY C 3 58 ? 47.406 34.466 21.629 1.00 24.99 58 GLY C C 1
ATOM 1719 O O . GLY C 3 58 ? 47.521 35.683 21.669 1.00 30.51 58 GLY C O 1
ATOM 1720 N N . VAL C 3 59 ? 47.430 33.777 20.492 1.00 20.23 59 VAL C N 1
ATOM 1721 C CA . VAL C 3 59 ? 47.608 34.439 19.209 1.00 23.83 59 VAL C CA 1
ATOM 1722 C C . VAL C 3 59 ? 46.259 34.899 18.686 1.00 28.75 59 VAL C C 1
ATOM 1723 O O . VAL C 3 59 ? 45.316 34.117 18.611 1.00 31.34 59 VAL C O 1
ATOM 1727 N N . PRO C 3 60 ? 46.149 36.181 18.309 1.00 30.26 60 PRO C N 1
ATOM 1728 C CA . PRO C 3 60 ? 44.879 36.702 17.797 1.00 29.90 60 PRO C CA 1
ATOM 1729 C C . PRO C 3 60 ? 44.460 36.123 16.446 1.00 28.78 60 PRO C C 1
ATOM 1730 O O . PRO C 3 60 ? 45.294 35.707 15.629 1.00 25.61 60 PRO C O 1
ATOM 1734 N N . SER C 3 61 ? 43.152 36.098 16.231 1.00 28.44 61 SER C N 1
ATOM 1735 C CA . SER C 3 61 ? 42.543 35.565 15.017 1.00 33.24 61 SER C CA 1
ATOM 1736 C C . SER C 3 61 ? 42.990 36.240 13.725 1.00 32.52 61 SER C C 1
ATOM 1737 O O . SER C 3 61 ? 42.750 35.711 12.640 1.00 31.17 61 SER C O 1
ATOM 1740 N N . LYS C 3 62 ? 43.628 37.403 13.833 1.00 30.53 62 LYS C N 1
ATOM 1741 C CA . LYS C 3 62 ? 44.079 38.107 12.636 1.00 32.42 62 LYS C CA 1
ATOM 1742 C C . LYS C 3 62 ? 45.124 37.282 11.880 1.00 31.04 62 LYS C C 1
ATOM 1743 O O . LYS C 3 62 ? 45.324 37.480 10.679 1.00 26.56 62 LYS C O 1
ATOM 1749 N N . PHE C 3 63 ? 45.787 36.360 12.580 1.00 23.45 63 PHE C N 1
ATOM 1750 C CA . PHE C 3 63 ? 46.797 35.499 11.952 1.00 26.04 63 PHE C CA 1
ATOM 1751 C C . PHE C 3 63 ? 46.177 34.196 11.466 1.00 27.53 63 PHE C C 1
ATOM 1752 O O . PHE C 3 63 ? 45.470 33.524 12.219 1.00 26.07 63 PHE C O 1
ATOM 1760 N N . SER C 3 64 ? 46.427 33.841 10.208 1.00 20.56 64 SER C N 1
ATOM 1761 C CA . SER C 3 64 ? 45.920 32.580 9.683 1.00 25.54 64 SER C CA 1
ATOM 1762 C C . SER C 3 64 ? 46.984 31.975 8.779 1.00 26.13 64 SER C C 1
ATOM 1763 O O . SER C 3 64 ? 47.794 32.690 8.202 1.00 25.95 64 SER C O 1
ATOM 1766 N N . GLY C 3 65 ? 47.001 30.653 8.675 1.00 26.48 65 GLY C N 1
ATOM 1767 C CA . GLY C 3 65 ? 47.996 30.025 7.831 1.00 21.75 65 GLY C CA 1
ATOM 1768 C C . GLY C 3 65 ? 47.368 29.015 6.903 1.00 20.79 65 GLY C C 1
ATOM 1769 O O . GLY C 3 65 ? 46.320 28.442 7.212 1.00 21.72 65 GLY C O 1
ATOM 1770 N N . SER C 3 66 ? 48.011 28.793 5.766 1.00 22.56 66 SER C N 1
ATOM 1771 C CA . SER C 3 66 ? 47.533 27.824 4.799 1.00 18.67 66 SER C CA 1
ATOM 1772 C C . SER C 3 66 ? 48.714 27.215 4.053 1.00 16.77 66 SER C C 1
ATOM 1773 O O . SER C 3 66 ? 49.874 27.633 4.239 1.00 19.40 66 SER C O 1
ATOM 1776 N N . GLY C 3 67 ? 48.435 26.219 3.223 1.00 20.50 67 GLY C N 1
ATOM 1777 C CA . GLY C 3 67 ? 49.504 25.588 2.467 1.00 21.94 67 GLY C CA 1
ATOM 1778 C C . GLY C 3 67 ? 49.452 24.076 2.453 1.00 25.84 67 GLY C C 1
ATOM 1779 O O . GLY C 3 67 ? 48.719 23.448 3.236 1.00 24.65 67 GLY C O 1
ATOM 1780 N N . SER C 3 68 ? 50.237 23.495 1.551 1.00 19.97 68 SER C N 1
ATOM 1781 C CA . SER C 3 68 ? 50.301 22.059 1.377 1.00 19.57 68 SER C CA 1
ATOM 1782 C C . SER C 3 68 ? 51.525 21.729 0.523 1.00 22.24 68 SER C C 1
ATOM 1783 O O . SER C 3 68 ? 52.016 22.574 -0.239 1.00 23.49 68 SER C O 1
ATOM 1786 N N . GLY C 3 69 ? 52.027 20.510 0.659 1.00 18.45 69 GLY C N 1
ATOM 1787 C CA . GLY C 3 69 ? 53.198 20.105 -0.102 1.00 25.57 69 GLY C CA 1
ATOM 1788 C C . GLY C 3 69 ? 54.400 20.986 0.200 1.00 23.30 69 GLY C C 1
ATOM 1789 O O . GLY C 3 69 ? 54.935 20.981 1.314 1.00 21.70 69 GLY C O 1
ATOM 1790 N N . THR C 3 70 ? 54.826 21.758 -0.791 1.00 21.61 70 THR C N 1
ATOM 1791 C CA . THR C 3 70 ? 55.977 22.646 -0.622 1.00 20.48 70 THR C CA 1
ATOM 1792 C C . THR C 3 70 ? 55.620 24.126 -0.497 1.00 21.23 70 THR C C 1
ATOM 1793 O O . THR C 3 70 ? 56.495 24.939 -0.211 1.00 25.33 70 THR C O 1
ATOM 1797 N N . ASP C 3 71 ? 54.348 24.482 -0.696 1.00 20.56 71 ASP C N 1
ATOM 1798 C CA . ASP C 3 71 ? 53.941 25.894 -0.659 1.00 22.06 71 ASP C CA 1
ATOM 1799 C C . ASP C 3 71 ? 53.046 26.273 0.514 1.00 18.31 71 ASP C C 1
ATOM 1800 O O . ASP C 3 71 ? 51.974 25.692 0.698 1.00 20.47 71 ASP C O 1
ATOM 1805 N N . TYR C 3 72 ? 53.479 27.274 1.278 1.00 18.83 72 TYR C N 1
ATOM 1806 C CA . TYR C 3 72 ? 52.747 27.732 2.456 1.00 15.15 72 TYR C CA 1
ATOM 1807 C C . TYR C 3 72 ? 52.672 29.251 2.512 1.00 18.15 72 TYR C C 1
ATOM 1808 O O . TYR C 3 72 ? 53.435 29.951 1.839 1.00 24.42 72 TYR C O 1
ATOM 1817 N N . SER C 3 73 ? 51.733 29.767 3.289 1.00 20.40 73 SER C N 1
ATOM 1818 C CA . SER C 3 73 ? 51.613 31.204 3.421 1.00 20.19 73 SER C CA 1
ATOM 1819 C C . SER C 3 73 ? 50.981 31.586 4.743 1.00 20.59 73 SER C C 1
ATOM 1820 O O . SER C 3 73 ? 50.178 30.846 5.306 1.00 20.17 73 SER C O 1
ATOM 1823 N N . LEU C 3 74 ? 51.389 32.748 5.229 1.00 18.19 74 LEU C N 1
ATOM 1824 C CA . LEU C 3 74 ? 50.886 33.328 6.460 1.00 19.00 74 LEU C CA 1
ATOM 1825 C C . LEU C 3 74 ? 50.125 34.571 6.037 1.00 19.34 74 LEU C C 1
ATOM 1826 O O . LEU C 3 74 ? 50.651 35.403 5.286 1.00 22.19 74 LEU C O 1
ATOM 1831 N N . THR C 3 75 ? 48.883 34.686 6.488 1.00 20.41 75 THR C N 1
ATOM 1832 C CA . THR C 3 75 ? 48.085 35.856 6.172 1.00 22.44 75 THR C CA 1
ATOM 1833 C C . THR C 3 75 ? 47.830 36.627 7.452 1.00 23.96 75 THR C C 1
ATOM 1834 O O . THR C 3 75 ? 47.388 36.067 8.451 1.00 24.45 75 THR C O 1
ATOM 1838 N N . ILE C 3 76 ? 48.136 37.917 7.433 1.00 23.09 76 ILE C N 1
ATOM 1839 C CA . ILE C 3 76 ? 47.936 38.740 8.621 1.00 17.76 76 ILE C CA 1
ATOM 1840 C C . ILE C 3 76 ? 46.926 39.818 8.252 1.00 25.38 76 ILE C C 1
ATOM 1841 O O . ILE C 3 76 ? 47.203 40.658 7.382 1.00 27.39 76 ILE C O 1
ATOM 1846 N N . SER C 3 77 ? 45.768 39.802 8.908 1.00 25.42 77 SER C N 1
ATOM 1847 C CA . SER C 3 77 ? 44.718 40.781 8.626 1.00 29.43 77 SER C CA 1
ATOM 1848 C C . SER C 3 77 ? 44.708 41.966 9.582 1.00 26.86 77 SER C C 1
ATOM 1849 O O . SER C 3 77 ? 45.351 41.949 10.631 1.00 30.72 77 SER C O 1
ATOM 1852 N N . ASN C 3 78 ? 43.966 43.000 9.200 1.00 26.42 78 ASN C N 1
ATOM 1853 C CA . ASN C 3 78 ? 43.839 44.216 10.000 1.00 33.67 78 ASN C CA 1
ATOM 1854 C C . ASN C 3 78 ? 45.134 44.602 10.708 1.00 27.88 78 ASN C C 1
ATOM 1855 O O . ASN C 3 78 ? 45.194 44.642 11.939 1.00 29.87 78 ASN C O 1
ATOM 1860 N N . LEU C 3 79 ? 46.166 44.911 9.924 1.00 29.40 79 LEU C N 1
ATOM 1861 C CA . LEU C 3 79 ? 47.471 45.270 10.466 1.00 27.73 79 LEU C CA 1
ATOM 1862 C C . LEU C 3 79 ? 47.451 46.421 11.464 1.00 33.82 79 LEU C C 1
ATOM 1863 O O . LEU C 3 79 ? 46.768 47.431 11.260 1.00 33.35 79 LEU C O 1
ATOM 1868 N N . GLU C 3 80 ? 48.203 46.234 12.548 1.00 31.27 80 GLU C N 1
ATOM 1869 C CA . GLU C 3 80 ? 48.350 47.217 13.610 1.00 32.27 80 GLU C CA 1
ATOM 1870 C C . GLU C 3 80 ? 49.835 47.452 13.884 1.00 33.67 80 GLU C C 1
ATOM 1871 O O . GLU C 3 80 ? 50.687 46.669 13.442 1.00 25.33 80 GLU C O 1
ATOM 1877 N N . GLN C 3 81 ? 50.140 48.528 14.611 1.00 29.07 81 GLN C N 1
ATOM 1878 C CA . GLN C 3 81 ? 51.521 48.883 14.939 1.00 37.92 81 GLN C CA 1
ATOM 1879 C C . GLN C 3 81 ? 52.259 47.739 15.610 1.00 35.31 81 GLN C C 1
ATOM 1880 O O . GLN C 3 81 ? 53.445 47.516 15.364 1.00 32.09 81 GLN C O 1
ATOM 1886 N N . GLU C 3 82 ? 51.546 47.018 16.463 1.00 28.52 82 GLU C N 1
ATOM 1887 C CA . GLU C 3 82 ? 52.110 45.886 17.192 1.00 30.10 82 GLU C CA 1
ATOM 1888 C C . GLU C 3 82 ? 52.575 44.744 16.280 1.00 29.75 82 GLU C C 1
ATOM 1889 O O . GLU C 3 82 ? 53.301 43.849 16.722 1.00 31.61 82 GLU C O 1
ATOM 1895 N N . ASP C 3 83 ? 52.170 44.775 15.013 1.00 27.56 83 ASP C N 1
ATOM 1896 C CA . ASP C 3 83 ? 52.537 43.709 14.081 1.00 25.53 83 ASP C CA 1
ATOM 1897 C C . ASP C 3 83 ? 53.844 43.916 13.338 1.00 25.69 83 ASP C C 1
ATOM 1898 O O . ASP C 3 83 ? 54.283 43.040 12.596 1.00 22.32 83 ASP C O 1
ATOM 1903 N N . ILE C 3 84 ? 54.476 45.068 13.547 1.00 23.48 84 ILE C N 1
ATOM 1904 C CA . ILE C 3 84 ? 55.759 45.362 12.920 1.00 23.11 84 ILE C CA 1
ATOM 1905 C C . ILE C 3 84 ? 56.772 44.376 13.492 1.00 26.89 84 ILE C C 1
ATOM 1906 O O . ILE C 3 84 ? 57.080 44.413 14.686 1.00 24.12 84 ILE C O 1
ATOM 1911 N N . ALA C 3 85 ? 57.279 43.490 12.637 1.00 20.82 85 ALA C N 1
ATOM 1912 C CA . ALA C 3 85 ? 58.212 42.450 13.073 1.00 18.50 85 ALA C CA 1
ATOM 1913 C C . ALA C 3 85 ? 58.736 41.660 11.884 1.00 21.42 85 ALA C C 1
ATOM 1914 O O . ALA C 3 85 ? 58.368 41.930 10.746 1.00 23.11 85 ALA C O 1
ATOM 1916 N N . THR C 3 86 ? 59.587 40.675 12.155 1.00 22.83 86 THR C N 1
ATOM 1917 C CA . THR C 3 86 ? 60.072 39.802 11.089 1.00 20.60 86 THR C CA 1
ATOM 1918 C C . THR C 3 86 ? 59.371 38.450 11.281 1.00 24.34 86 THR C C 1
ATOM 1919 O O . THR C 3 86 ? 59.308 37.930 12.394 1.00 21.27 86 THR C O 1
ATOM 1923 N N . TYR C 3 87 ? 58.813 37.907 10.202 1.00 15.85 87 TYR C N 1
ATOM 1924 C CA . TYR C 3 87 ? 58.101 36.624 10.255 1.00 18.63 87 TYR C CA 1
ATOM 1925 C C . TYR C 3 87 ? 58.916 35.521 9.595 1.00 19.78 87 TYR C C 1
ATOM 1926 O O . TYR C 3 87 ? 59.450 35.691 8.489 1.00 21.68 87 TYR C O 1
ATOM 1935 N N . PHE C 3 88 ? 59.014 34.388 10.289 1.00 18.71 88 PHE C N 1
ATOM 1936 C CA . PHE C 3 88 ? 59.810 33.247 9.850 1.00 17.13 88 PHE C CA 1
ATOM 1937 C C . PHE C 3 88 ? 59.003 31.962 9.785 1.00 20.13 88 PHE C C 1
ATOM 1938 O O . PHE C 3 88 ? 58.191 31.709 10.668 1.00 19.40 88 PHE C O 1
ATOM 1946 N N . CYS C 3 89 ? 59.237 31.140 8.762 1.00 20.28 89 CYS C N 1
ATOM 1947 C CA . CYS C 3 89 ? 58.570 29.844 8.719 1.00 18.42 89 CYS C CA 1
ATOM 1948 C C . CYS C 3 89 ? 59.640 28.810 9.045 1.00 19.92 89 CYS C C 1
ATOM 1949 O O . CYS C 3 89 ? 60.838 29.086 8.908 1.00 17.42 89 CYS C O 1
ATOM 1952 N N . GLN C 3 90 ? 59.213 27.629 9.497 1.00 18.38 90 GLN C N 1
ATOM 1953 C CA . GLN C 3 90 ? 60.139 26.561 9.884 1.00 13.55 90 GLN C CA 1
ATOM 1954 C C . GLN C 3 90 ? 59.496 25.202 9.606 1.00 15.74 90 GLN C C 1
ATOM 1955 O O . GLN C 3 90 ? 58.333 25.000 9.927 1.00 15.80 90 GLN C O 1
ATOM 1961 N N . GLN C 3 91 ? 60.237 24.265 9.028 1.00 13.15 91 GLN C N 1
ATOM 1962 C CA . GLN C 3 91 ? 59.649 22.953 8.772 1.00 14.52 91 GLN C CA 1
ATOM 1963 C C . GLN C 3 91 ? 59.988 22.024 9.921 1.00 15.49 91 GLN C C 1
ATOM 1964 O O . GLN C 3 91 ? 61.115 22.047 10.443 1.00 13.71 91 GLN C O 1
ATOM 1970 N N . GLY C 3 92 ? 59.009 21.204 10.291 1.00 16.34 92 GLY C N 1
ATOM 1971 C CA . GLY C 3 92 ? 59.184 20.233 11.353 1.00 17.89 92 GLY C CA 1
ATOM 1972 C C . GLY C 3 92 ? 58.899 18.831 10.848 1.00 18.54 92 GLY C C 1
ATOM 1973 O O . GLY C 3 92 ? 58.433 17.954 11.584 1.00 17.24 92 GLY C O 1
ATOM 1974 N N . ASN C 3 93 ? 59.181 18.612 9.573 1.00 17.09 93 ASN C N 1
ATOM 1975 C CA . ASN C 3 93 ? 58.943 17.309 8.975 1.00 15.36 93 ASN C CA 1
ATOM 1976 C C . ASN C 3 93 ? 60.130 16.355 9.118 1.00 16.23 93 ASN C C 1
ATOM 1977 O O . ASN C 3 93 ? 59.969 15.198 9.494 1.00 19.11 93 ASN C O 1
ATOM 1982 N N . THR C 3 94 ? 61.327 16.847 8.822 1.00 17.30 94 THR C N 1
ATOM 1983 C CA . THR C 3 94 ? 62.522 16.006 8.860 1.00 23.42 94 THR C CA 1
ATOM 1984 C C . THR C 3 94 ? 63.685 16.690 9.558 1.00 18.46 94 THR C C 1
ATOM 1985 O O . THR C 3 94 ? 63.914 17.872 9.355 1.00 19.94 94 THR C O 1
ATOM 1989 N N . LEU C 3 95 ? 64.413 15.945 10.379 1.00 18.69 95 LEU C N 1
ATOM 1990 C CA . LEU C 3 95 ? 65.591 16.505 11.037 1.00 21.11 95 LEU C CA 1
ATOM 1991 C C . LEU C 3 95 ? 66.677 16.667 9.971 1.00 22.63 95 LEU C C 1
ATOM 1992 O O . LEU C 3 95 ? 66.781 15.848 9.060 1.00 19.05 95 LEU C O 1
ATOM 1997 N N . PRO C 3 96 ? 67.496 17.725 10.067 1.00 20.65 96 PRO C N 1
ATOM 1998 C CA . PRO C 3 96 ? 67.433 18.747 11.114 1.00 22.52 96 PRO C CA 1
ATOM 1999 C C . PRO C 3 96 ? 66.313 19.730 10.809 1.00 19.72 96 PRO C C 1
ATOM 2000 O O . PRO C 3 96 ? 66.027 20.002 9.641 1.00 18.40 96 PRO C O 1
ATOM 2004 N N . TRP C 3 97 ? 65.659 20.241 11.854 1.00 15.25 97 TRP C N 1
ATOM 2005 C CA . TRP C 3 97 ? 64.603 21.235 11.653 1.00 14.77 97 TRP C CA 1
ATOM 2006 C C . TRP C 3 97 ? 65.286 22.408 10.961 1.00 16.72 97 TRP C C 1
ATOM 2007 O O . TRP C 3 97 ? 66.454 22.718 11.274 1.00 17.81 97 TRP C O 1
ATOM 2018 N N . THR C 3 98 ? 64.584 23.060 10.033 1.00 14.27 98 THR C N 1
ATOM 2019 C CA . THR C 3 98 ? 65.162 24.202 9.320 1.00 16.70 98 THR C CA 1
ATOM 2020 C C . THR C 3 98 ? 64.204 25.382 9.201 1.00 16.55 98 THR C C 1
ATOM 2021 O O . THR C 3 98 ? 62.978 25.212 9.156 1.00 17.13 98 THR C O 1
ATOM 2025 N N . PHE C 3 99 ? 64.787 26.576 9.129 1.00 15.11 99 PHE C N 1
ATOM 2026 C CA . PHE C 3 99 ? 64.049 27.838 9.024 1.00 16.71 99 PHE C CA 1
ATOM 2027 C C . PHE C 3 99 ? 64.350 28.569 7.706 1.00 14.66 99 PHE C C 1
ATOM 2028 O O . PHE C 3 99 ? 65.406 28.370 7.115 1.00 20.70 99 PHE C O 1
ATOM 2036 N N . ALA C 3 100 ? 63.437 29.428 7.276 1.00 14.77 100 ALA C N 1
ATOM 2037 C CA . ALA C 3 100 ? 63.679 30.225 6.073 1.00 19.21 100 ALA C CA 1
ATOM 2038 C C . ALA C 3 100 ? 64.317 31.544 6.571 1.00 24.77 100 ALA C C 1
ATOM 2039 O O . ALA C 3 100 ? 64.460 31.735 7.782 1.00 24.34 100 ALA C O 1
ATOM 2041 N N . GLY C 3 101 ? 64.673 32.444 5.650 1.00 26.13 101 GLY C N 1
ATOM 2042 C CA . GLY C 3 101 ? 65.307 33.709 6.011 1.00 23.09 101 GLY C CA 1
ATOM 2043 C C . GLY C 3 101 ? 64.464 34.847 6.579 1.00 29.82 101 GLY C C 1
ATOM 2044 O O . GLY C 3 101 ? 65.008 35.898 6.948 1.00 23.75 101 GLY C O 1
ATOM 2045 N N . GLY C 3 102 ? 63.148 34.662 6.648 1.00 22.24 102 GLY C N 1
ATOM 2046 C CA . GLY C 3 102 ? 62.296 35.688 7.220 1.00 18.21 102 GLY C CA 1
ATOM 2047 C C . GLY C 3 102 ? 61.831 36.791 6.293 1.00 27.39 102 GLY C C 1
ATOM 2048 O O . GLY C 3 102 ? 62.437 37.069 5.251 1.00 26.47 102 GLY C O 1
ATOM 2049 N N . THR C 3 103 ? 60.722 37.411 6.671 1.00 23.48 103 THR C N 1
ATOM 2050 C CA . THR C 3 103 ? 60.159 38.519 5.921 1.00 21.95 103 THR C CA 1
ATOM 2051 C C . THR C 3 103 ? 59.933 39.634 6.925 1.00 24.17 103 THR C C 1
ATOM 2052 O O . THR C 3 103 ? 59.158 39.474 7.871 1.00 23.47 103 THR C O 1
ATOM 2056 N N . LYS C 3 104 ? 60.622 40.757 6.741 1.00 23.42 104 LYS C N 1
ATOM 2057 C CA . LYS C 3 104 ? 60.478 41.877 7.665 1.00 28.76 104 LYS C CA 1
ATOM 2058 C C . LYS C 3 104 ? 59.295 42.723 7.257 1.00 25.39 104 LYS C C 1
ATOM 2059 O O . LYS C 3 104 ? 59.233 43.190 6.119 1.00 32.97 104 LYS C O 1
ATOM 2065 N N . LEU C 3 105 ? 58.351 42.917 8.172 1.00 23.16 105 LEU C N 1
ATOM 2066 C CA . LEU C 3 105 ? 57.171 43.708 7.855 1.00 24.72 105 LEU C CA 1
ATOM 2067 C C . LEU C 3 105 ? 57.217 45.094 8.485 1.00 31.69 105 LEU C C 1
ATOM 2068 O O . LEU C 3 105 ? 57.357 45.243 9.702 1.00 29.19 105 LEU C O 1
ATOM 2073 N N . GLU C 3 106 ? 57.129 46.117 7.643 1.00 37.29 106 GLU C N 1
ATOM 2074 C CA . GLU C 3 106 ? 57.125 47.490 8.126 1.00 39.85 106 GLU C CA 1
ATOM 2075 C C . GLU C 3 106 ? 55.736 48.050 7.891 1.00 40.86 106 GLU C C 1
ATOM 2076 O O . GLU C 3 106 ? 55.130 47.808 6.847 1.00 36.17 106 GLU C O 1
ATOM 2082 N N . ILE C 3 107 ? 55.220 48.781 8.873 1.00 43.48 107 ILE C N 1
ATOM 2083 C CA . ILE C 3 107 ? 53.878 49.341 8.774 1.00 43.91 107 ILE C CA 1
ATOM 2084 C C . ILE C 3 107 ? 53.858 50.826 9.115 1.00 48.06 107 ILE C C 1
ATOM 2085 O O . ILE C 3 107 ? 53.387 51.174 10.216 1.00 47.74 107 ILE C O 1
ATOM 2090 N N . GLU D 4 1 ? 54.464 33.002 35.234 1.00 46.04 1 GLU D N 1
ATOM 2091 C CA . GLU D 4 1 ? 54.255 32.630 33.803 1.00 42.65 1 GLU D CA 1
ATOM 2092 C C . GLU D 4 1 ? 55.399 31.758 33.269 1.00 35.30 1 GLU D C 1
ATOM 2093 O O . GLU D 4 1 ? 56.440 31.608 33.915 1.00 36.86 1 GLU D O 1
ATOM 2099 N N . VAL D 4 2 ? 55.186 31.185 32.090 1.00 28.63 2 VAL D N 1
ATOM 2100 C CA . VAL D 4 2 ? 56.152 30.299 31.456 1.00 25.13 2 VAL D CA 1
ATOM 2101 C C . VAL D 4 2 ? 57.260 31.118 30.804 1.00 24.17 2 VAL D C 1
ATOM 2102 O O . VAL D 4 2 ? 56.990 31.956 29.952 1.00 24.06 2 VAL D O 1
ATOM 2106 N N . GLN D 4 3 ? 58.501 30.877 31.211 1.00 21.89 3 GLN D N 1
ATOM 2107 C CA . GLN D 4 3 ? 59.637 31.626 30.686 1.00 24.82 3 GLN D CA 1
ATOM 2108 C C . GLN D 4 3 ? 60.944 30.859 30.673 1.00 24.95 3 GLN D C 1
ATOM 2109 O O . GLN D 4 3 ? 61.166 29.952 31.478 1.00 23.98 3 GLN D O 1
ATOM 2115 N N . LEU D 4 4 ? 61.810 31.263 29.745 1.00 19.59 4 LEU D N 1
ATOM 2116 C CA . LEU D 4 4 ? 63.151 30.724 29.599 1.00 19.07 4 LEU D CA 1
ATOM 2117 C C . LEU D 4 4 ? 64.015 31.974 29.767 1.00 23.50 4 LEU D C 1
ATOM 2118 O O . LEU D 4 4 ? 63.865 32.948 29.015 1.00 21.57 4 LEU D O 1
ATOM 2123 N N . GLN D 4 5 ? 64.884 31.961 30.771 1.00 20.40 5 GLN D N 1
ATOM 2124 C CA . GLN D 4 5 ? 65.750 33.106 31.048 1.00 20.13 5 GLN D CA 1
ATOM 2125 C C . GLN D 4 5 ? 67.193 32.729 30.763 1.00 22.70 5 GLN D C 1
ATOM 2126 O O . GLN D 4 5 ? 67.779 31.884 31.457 1.00 17.51 5 GLN D O 1
ATOM 2132 N N . GLN D 4 6 ? 67.777 33.357 29.743 1.00 17.82 6 GLN D N 1
ATOM 2133 C CA . GLN D 4 6 ? 69.147 33.039 29.366 1.00 19.28 6 GLN D CA 1
ATOM 2134 C C . GLN D 4 6 ? 70.192 33.928 30.010 1.00 21.03 6 GLN D C 1
ATOM 2135 O O . GLN D 4 6 ? 69.898 35.052 30.419 1.00 21.08 6 GLN D O 1
ATOM 2141 N N . SER D 4 7 ? 71.408 33.401 30.099 1.00 20.55 7 SER D N 1
ATOM 2142 C CA . SER D 4 7 ? 72.533 34.120 30.681 1.00 19.14 7 SER D CA 1
ATOM 2143 C C . SER D 4 7 ? 72.898 35.313 29.798 1.00 26.66 7 SER D C 1
ATOM 2144 O O . SER D 4 7 ? 72.468 35.399 28.647 1.00 22.89 7 SER D O 1
ATOM 2147 N N . GLY D 4 8 ? 73.691 36.224 30.351 1.00 25.09 8 GLY D N 1
ATOM 2148 C CA . GLY D 4 8 ? 74.070 37.437 29.637 1.00 28.85 8 GLY D CA 1
ATOM 2149 C C . GLY D 4 8 ? 75.049 37.337 28.482 1.00 26.62 8 GLY D C 1
ATOM 2150 O O . GLY D 4 8 ? 75.610 36.271 28.192 1.00 23.45 8 GLY D O 1
ATOM 2151 N N . PRO D 4 9 ? 75.293 38.470 27.808 1.00 26.04 9 PRO D N 1
ATOM 2152 C CA . PRO D 4 9 ? 76.214 38.506 26.670 1.00 24.11 9 PRO D CA 1
ATOM 2153 C C . PRO D 4 9 ? 77.634 38.094 27.034 1.00 24.13 9 PRO D C 1
ATOM 2154 O O . PRO D 4 9 ? 78.095 38.278 28.159 1.00 21.17 9 PRO D O 1
ATOM 2158 N N . GLU D 4 10 ? 78.322 37.509 26.072 1.00 20.82 10 GLU D N 1
ATOM 2159 C CA . GLU D 4 10 ? 79.682 37.061 26.296 1.00 23.77 10 GLU D CA 1
ATOM 2160 C C . GLU D 4 10 ? 80.610 37.507 25.168 1.00 26.81 10 GLU D C 1
ATOM 2161 O O . GLU D 4 10 ? 80.235 37.488 23.997 1.00 20.11 10 GLU D O 1
ATOM 2167 N N . LEU D 4 11 ? 81.825 37.899 25.539 1.00 25.61 11 LEU D N 1
ATOM 2168 C CA . LEU D 4 11 ? 82.840 38.317 24.575 1.00 31.22 11 LEU D CA 1
ATOM 2169 C C . LEU D 4 11 ? 83.977 37.345 24.834 1.00 27.47 11 LEU D C 1
ATOM 2170 O O . LEU D 4 11 ? 84.372 37.161 25.981 1.00 26.58 11 LEU D O 1
ATOM 2175 N N . VAL D 4 12 ? 84.479 36.707 23.783 1.00 24.31 12 VAL D N 1
ATOM 2176 C CA . VAL D 4 12 ? 85.559 35.734 23.923 1.00 29.23 12 VAL D CA 1
ATOM 2177 C C . VAL D 4 12 ? 86.487 35.776 22.717 1.00 30.36 12 VAL D C 1
ATOM 2178 O O . VAL D 4 12 ? 86.087 36.221 21.646 1.00 26.87 12 VAL D O 1
ATOM 2182 N N . LYS D 4 13 ? 87.719 35.297 22.888 1.00 26.29 13 LYS D N 1
ATOM 21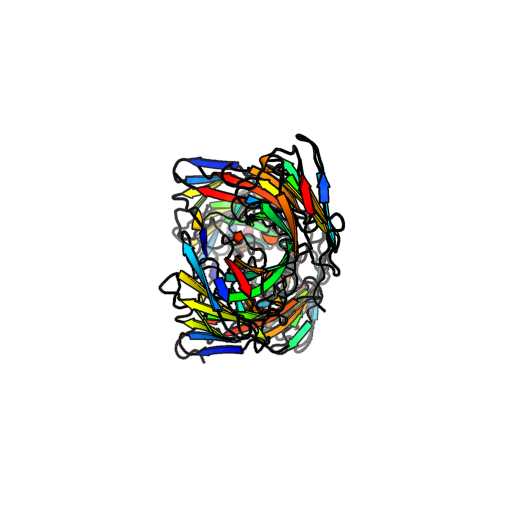83 C CA . LYS D 4 13 ? 88.679 35.292 21.791 1.00 29.89 13 LYS D CA 1
ATOM 2184 C C . LYS D 4 13 ? 88.558 33.987 21.019 1.00 28.30 13 LYS D C 1
ATOM 2185 O O . LYS D 4 13 ? 88.030 33.002 21.529 1.00 23.72 13 LYS D O 1
ATOM 2191 N N . PRO D 4 14 ? 89.052 33.963 19.776 1.00 31.17 14 PRO D N 1
ATOM 2192 C CA . PRO D 4 14 ? 88.976 32.738 18.977 1.00 30.46 14 PRO D CA 1
ATOM 2193 C C . PRO D 4 14 ? 89.754 31.613 19.668 1.00 34.26 14 PRO D C 1
ATOM 2194 O O . PRO D 4 14 ? 90.794 31.863 20.294 1.00 29.93 14 PRO D O 1
ATOM 2198 N N . GLY D 4 15 ? 89.236 30.387 19.561 1.00 28.68 15 GLY D N 1
ATOM 2199 C CA . GLY D 4 15 ? 89.875 29.235 20.179 1.00 32.07 15 GLY D CA 1
ATOM 2200 C C . GLY D 4 15 ? 89.376 28.955 21.590 1.00 35.32 15 GLY D C 1
ATOM 2201 O O . GLY D 4 15 ? 89.630 27.890 22.152 1.00 34.80 15 GLY D O 1
ATOM 2202 N N . ALA D 4 16 ? 88.682 29.913 22.188 1.00 29.39 16 ALA D N 1
ATOM 2203 C CA . ALA D 4 16 ? 88.158 29.703 23.526 1.00 35.77 16 ALA D CA 1
ATOM 2204 C C . ALA D 4 16 ? 86.861 28.904 23.441 1.00 31.95 16 ALA D C 1
ATOM 2205 O O . ALA D 4 16 ? 86.379 28.564 22.355 1.00 26.32 16 ALA D O 1
ATOM 2207 N N . SER D 4 17 ? 86.310 28.599 24.603 1.00 32.91 17 SER D N 1
ATOM 2208 C CA . SER D 4 17 ? 85.052 27.888 24.688 1.00 36.88 17 SER D CA 1
ATOM 2209 C C . SER D 4 17 ? 84.179 28.737 25.592 1.00 33.97 17 SER D C 1
ATOM 2210 O O . SER D 4 17 ? 84.670 29.606 26.317 1.00 31.09 17 SER D O 1
ATOM 2213 N N . MET D 4 18 ? 82.877 28.520 25.530 1.00 28.15 18 MET D N 1
ATOM 2214 C CA . MET D 4 18 ? 81.977 29.304 26.346 1.00 30.99 18 MET D CA 1
ATOM 2215 C C . MET D 4 18 ? 80.717 28.502 26.549 1.00 30.70 18 MET D C 1
ATOM 2216 O O . MET D 4 18 ? 80.181 27.910 25.605 1.00 23.62 18 MET D O 1
ATOM 2221 N N . LYS D 4 19 ? 80.257 28.465 27.790 1.00 26.15 19 LYS D N 1
ATOM 2222 C CA . LYS D 4 19 ? 79.052 27.728 28.107 1.00 27.63 19 LYS D CA 1
ATOM 2223 C C . LYS D 4 19 ? 77.992 28.745 28.480 1.00 28.67 19 LYS D C 1
ATOM 2224 O O . LYS D 4 19 ? 78.225 29.589 29.346 1.00 29.94 19 LYS D O 1
ATOM 2230 N N . ILE D 4 20 ? 76.838 28.687 27.821 1.00 20.06 20 ILE D N 1
ATOM 2231 C CA . ILE D 4 20 ? 75.759 29.618 28.129 1.00 23.64 20 ILE D CA 1
ATOM 2232 C C . ILE D 4 20 ? 74.609 28.839 28.759 1.00 25.48 20 ILE D C 1
ATOM 2233 O O . ILE D 4 20 ? 74.492 27.621 28.576 1.00 22.86 20 ILE D O 1
ATOM 2238 N N . SER D 4 21 ? 73.764 29.530 29.507 1.00 19.87 21 SER D N 1
ATOM 2239 C CA . SER D 4 21 ? 72.697 28.828 30.195 1.00 21.00 21 SER D CA 1
ATOM 2240 C C . SER D 4 21 ? 71.308 29.353 29.930 1.00 20.31 21 SER D C 1
ATOM 2241 O O . SER D 4 21 ? 71.111 30.465 29.421 1.00 19.43 21 SER D O 1
ATOM 2244 N N . CYS D 4 22 ? 70.338 28.539 30.317 1.00 20.17 22 CYS D N 1
ATOM 2245 C CA . CYS D 4 22 ? 68.938 28.841 30.083 1.00 21.07 22 CYS D CA 1
ATOM 2246 C C . CYS D 4 22 ? 68.143 28.249 31.238 1.00 26.60 22 CYS D C 1
ATOM 2247 O O . CYS D 4 22 ? 68.078 27.026 31.403 1.00 24.49 22 CYS D O 1
ATOM 2250 N N . LYS D 4 23 ? 67.542 29.134 32.024 1.00 19.89 23 LYS D N 1
ATOM 2251 C CA . LYS D 4 23 ? 66.764 28.758 33.190 1.00 18.72 23 LYS D CA 1
ATOM 2252 C C . LYS D 4 23 ? 65.270 28.749 32.921 1.00 20.39 23 LYS D C 1
ATOM 2253 O O . LYS D 4 23 ? 64.693 29.759 32.547 1.00 19.92 23 LYS D O 1
ATOM 2259 N N . ALA D 4 24 ? 64.639 27.607 33.161 1.00 21.98 24 ALA D N 1
ATOM 2260 C CA . ALA D 4 24 ? 63.208 27.464 32.935 1.00 23.54 24 ALA D CA 1
ATOM 2261 C C . ALA D 4 24 ? 62.399 27.699 34.188 1.00 28.95 24 ALA D C 1
ATOM 2262 O O . ALA D 4 24 ? 62.772 27.249 35.271 1.00 24.88 24 ALA D O 1
ATOM 2264 N N . SER D 4 25 ? 61.289 28.413 34.045 1.00 28.89 25 SER D N 1
ATOM 2265 C CA . SER D 4 25 ? 60.409 28.649 35.187 1.00 30.22 25 SER D CA 1
ATOM 2266 C C . SER D 4 25 ? 58.961 28.618 34.710 1.00 26.74 25 SER D C 1
ATOM 2267 O O . SER D 4 25 ? 58.688 28.783 33.511 1.00 24.78 25 SER D O 1
ATOM 2270 N N . GLY D 4 26 ? 58.043 28.354 35.638 1.00 24.33 26 GLY D N 1
ATOM 2271 C CA . GLY D 4 26 ? 56.634 28.298 35.301 1.00 26.73 26 GLY D CA 1
ATOM 2272 C C . GLY D 4 26 ? 56.106 27.008 34.684 1.00 26.58 26 GLY D C 1
ATOM 2273 O O . GLY D 4 26 ? 54.932 26.935 34.323 1.00 25.00 26 GLY D O 1
ATOM 2274 N N . TYR D 4 27 ? 56.948 25.986 34.564 1.00 27.30 27 TYR D N 1
ATOM 2275 C CA . TYR D 4 27 ? 56.511 24.731 33.975 1.00 26.13 27 TYR D CA 1
ATOM 2276 C C . TYR D 4 27 ? 57.473 23.629 34.394 1.00 23.69 27 TYR D C 1
ATOM 2277 O O . TYR D 4 27 ? 58.574 23.911 34.865 1.00 22.59 27 TYR D O 1
ATOM 2286 N N . SER D 4 28 ? 57.066 22.376 34.223 1.00 22.68 28 SER D N 1
ATOM 2287 C CA . SER D 4 28 ? 57.943 21.263 34.600 1.00 25.23 28 SER D CA 1
ATOM 2288 C C . SER D 4 28 ? 59.050 21.051 33.578 1.00 21.61 28 SER D C 1
ATOM 2289 O O . SER D 4 28 ? 58.787 20.608 32.457 1.00 19.64 28 SER D O 1
ATOM 2292 N N . PHE D 4 29 ? 60.285 21.350 33.987 1.00 24.69 29 PHE D N 1
ATOM 2293 C CA . PHE D 4 29 ? 61.473 21.241 33.152 1.00 23.10 29 PHE D CA 1
ATOM 2294 C C . PHE D 4 29 ? 61.600 19.903 32.439 1.00 23.48 29 PHE D C 1
ATOM 2295 O O . PHE D 4 29 ? 61.871 19.851 31.234 1.00 21.59 29 PHE D O 1
ATOM 2303 N N . THR D 4 30 ? 61.395 18.818 33.177 1.00 17.81 30 THR D N 1
ATOM 2304 C CA . THR D 4 30 ? 61.529 17.488 32.600 1.00 22.85 30 THR D CA 1
ATOM 2305 C C . THR D 4 30 ? 60.354 17.002 31.758 1.00 21.40 30 THR D C 1
ATOM 2306 O O . THR D 4 30 ? 60.402 15.892 31.243 1.00 20.20 30 THR D O 1
ATOM 2310 N N . GLY D 4 31 ? 59.312 17.816 31.609 1.00 17.77 31 GLY D N 1
ATOM 2311 C CA . GLY D 4 31 ? 58.159 17.401 30.822 1.00 20.71 31 GLY D CA 1
ATOM 2312 C C . GLY D 4 31 ? 58.174 17.941 29.392 1.00 19.38 31 GLY D C 1
ATOM 2313 O O . GLY D 4 31 ? 57.186 17.824 28.670 1.00 20.97 31 GLY D O 1
ATOM 2314 N N . TYR D 4 32 ? 59.294 18.537 28.997 1.00 18.86 32 TYR D N 1
ATOM 2315 C CA . TYR D 4 32 ? 59.441 19.138 27.668 1.00 18.82 32 TYR D CA 1
ATOM 2316 C C . TYR D 4 32 ? 60.863 19.015 27.138 1.00 19.81 32 TYR D C 1
ATOM 2317 O O . TYR D 4 32 ? 61.818 18.821 27.888 1.00 21.79 32 TYR D O 1
ATOM 2326 N N . THR D 4 33 ? 60.986 19.130 25.827 1.00 15.51 33 THR D N 1
ATOM 2327 C CA . THR D 4 33 ? 62.271 19.065 25.156 1.00 16.37 33 THR D CA 1
ATOM 2328 C C . THR D 4 33 ? 62.860 20.472 25.135 1.00 20.00 33 THR D C 1
ATOM 2329 O O . THR D 4 33 ? 62.119 21.454 25.047 1.00 17.69 33 THR D O 1
ATOM 2333 N N . MET D 4 34 ? 64.184 20.571 25.227 1.00 16.09 34 MET D N 1
ATOM 2334 C CA . MET D 4 34 ? 64.851 21.868 25.174 1.00 16.12 34 MET D CA 1
ATOM 2335 C C . MET D 4 34 ? 65.633 21.898 23.857 1.00 13.44 34 MET D C 1
ATOM 2336 O O . MET D 4 34 ? 66.270 20.916 23.503 1.00 13.78 34 MET D O 1
ATOM 2341 N N . ASN D 4 35 ? 65.572 23.017 23.134 1.00 14.66 35 ASN D N 1
ATOM 2342 C CA . ASN D 4 35 ? 66.261 23.123 21.833 1.00 15.43 35 ASN D CA 1
ATOM 2343 C C . ASN D 4 35 ? 67.127 24.372 21.864 1.00 17.32 35 ASN D C 1
ATOM 2344 O O . ASN D 4 35 ? 66.894 25.247 22.678 1.00 19.17 35 ASN D O 1
ATOM 2349 N N . TRP D 4 36 ? 68.131 24.432 20.987 1.00 15.26 36 TRP D N 1
ATOM 2350 C CA . TRP D 4 36 ? 68.988 25.601 20.874 1.00 13.36 36 TRP D CA 1
ATOM 2351 C C . TRP D 4 36 ? 68.987 26.016 19.411 1.00 14.64 36 TRP D C 1
ATOM 2352 O O . TRP D 4 36 ? 69.097 25.174 18.511 1.00 16.87 36 TRP D O 1
ATOM 2363 N N . VAL D 4 37 ? 68.852 27.312 19.194 1.00 16.46 37 VAL D N 1
ATOM 2364 C CA . VAL D 4 37 ? 68.777 27.875 17.845 1.00 17.89 37 VAL D CA 1
ATOM 2365 C C . VAL D 4 37 ? 69.790 29.013 17.708 1.00 21.53 37 VAL D C 1
ATOM 2366 O O . VAL D 4 37 ? 69.939 29.827 18.620 1.00 16.95 37 VAL D O 1
ATOM 2370 N N . LYS D 4 38 ? 70.490 29.061 16.573 1.00 14.91 38 LYS D N 1
ATOM 2371 C CA . LYS D 4 38 ? 71.477 30.119 16.348 1.00 13.63 38 LYS D CA 1
ATOM 2372 C C . LYS D 4 38 ? 70.950 31.130 15.349 1.00 18.38 38 LYS D C 1
ATOM 2373 O O . LYS D 4 38 ? 70.363 30.740 14.332 1.00 22.08 38 LYS D O 1
ATOM 2379 N N . GLN D 4 39 ? 71.139 32.421 15.633 1.00 16.38 39 GLN D N 1
ATOM 2380 C CA . GLN D 4 39 ? 70.734 33.447 14.676 1.00 17.38 39 GLN D CA 1
ATOM 2381 C C . GLN D 4 39 ? 71.934 34.336 14.380 1.00 18.18 39 GLN D C 1
ATOM 2382 O O . GLN D 4 39 ? 72.432 35.047 15.259 1.00 17.37 39 GLN D O 1
ATOM 2388 N N . SER D 4 40 ? 72.414 34.282 13.144 1.00 21.63 40 SER D N 1
ATOM 2389 C CA . SER D 4 40 ? 73.553 35.101 12.761 1.00 25.26 40 SER D CA 1
ATOM 2390 C C . SER D 4 40 ? 73.137 36.164 11.743 1.00 33.93 40 SER D C 1
ATOM 2391 O O . SER D 4 40 ? 72.193 35.969 10.965 1.00 30.99 40 SER D O 1
ATOM 2394 N N . HIS D 4 41 ? 73.848 37.289 11.765 1.00 34.87 41 HIS D N 1
ATOM 2395 C CA . HIS D 4 41 ? 73.561 38.419 10.876 1.00 43.63 41 HIS D CA 1
ATOM 2396 C C . HIS D 4 41 ? 72.194 39.011 11.201 1.00 45.24 41 HIS D C 1
ATOM 2397 O O . HIS D 4 41 ? 71.580 39.689 10.370 1.00 43.75 41 HIS D O 1
ATOM 2404 N N . GLY D 4 42 ? 71.725 38.741 12.419 1.00 46.03 42 GLY D N 1
ATOM 2405 C CA . GLY D 4 42 ? 70.439 39.248 12.868 1.00 47.59 42 GLY D CA 1
ATOM 2406 C C . GLY D 4 42 ? 69.261 38.794 12.028 1.00 51.52 42 GLY D C 1
ATOM 2407 O O . GLY D 4 42 ? 68.245 39.494 11.945 1.00 49.85 42 GLY D O 1
ATOM 2408 N N . LYS D 4 43 ? 69.378 37.619 11.414 1.00 49.48 43 LYS D N 1
ATOM 2409 C CA . LYS D 4 43 ? 68.300 37.113 10.581 1.00 45.84 43 LYS D CA 1
ATOM 2410 C C . LYS D 4 43 ? 68.210 35.587 10.446 1.00 41.98 43 LYS D C 1
ATOM 2411 O O . LYS D 4 43 ? 67.254 34.976 10.921 1.00 40.42 43 LYS D O 1
ATOM 2417 N N . ASN D 4 44 ? 69.203 34.994 9.786 1.00 38.92 44 ASN D N 1
ATOM 2418 C CA . ASN D 4 44 ? 69.267 33.554 9.525 1.00 32.56 44 ASN D CA 1
ATOM 2419 C C . ASN D 4 44 ? 69.201 32.668 10.773 1.00 30.03 44 ASN D C 1
ATOM 2420 O O . ASN D 4 44 ? 70.096 32.712 11.615 1.00 29.55 44 ASN D O 1
ATOM 2425 N N . LEU D 4 45 ? 68.153 31.845 10.861 1.00 23.71 45 LEU D N 1
ATOM 2426 C CA . LEU D 4 45 ? 67.963 30.956 12.003 1.00 25.07 45 LEU D CA 1
ATOM 2427 C C . LEU D 4 45 ? 68.347 29.514 11.679 1.00 21.89 45 LEU D C 1
ATOM 2428 O O . LEU D 4 45 ? 68.011 29.004 10.611 1.00 18.42 45 LEU D O 1
ATOM 2433 N N . GLU D 4 46 ? 69.044 28.865 12.607 1.00 17.51 46 GLU D N 1
ATOM 2434 C CA . GLU D 4 46 ? 69.449 27.477 12.414 1.00 18.29 46 GLU D CA 1
ATOM 2435 C C . GLU D 4 46 ? 69.221 26.691 13.700 1.00 16.73 46 GLU D C 1
ATOM 2436 O O . GLU D 4 46 ? 69.615 27.138 14.777 1.00 17.31 46 GLU D O 1
ATOM 2442 N N . TRP D 4 47 ? 68.562 25.538 13.582 1.00 15.91 47 TRP D N 1
ATOM 2443 C CA . TRP D 4 47 ? 68.318 24.665 14.739 1.00 14.61 47 TRP D CA 1
ATOM 2444 C C . TRP D 4 47 ? 69.617 23.880 14.980 1.00 13.26 47 TRP D C 1
ATOM 2445 O O . TRP D 4 47 ? 70.137 23.204 14.079 1.00 16.63 47 TRP D O 1
ATOM 2456 N N . MET D 4 48 ? 70.153 23.975 16.192 1.00 15.91 48 MET D N 1
ATOM 2457 C CA . MET D 4 48 ? 71.409 23.319 16.505 1.00 12.74 48 MET D CA 1
ATOM 2458 C C . MET D 4 48 ? 71.292 21.923 17.069 1.00 14.74 48 MET D C 1
ATOM 2459 O O . MET D 4 48 ? 72.142 21.062 16.805 1.00 15.27 48 MET D O 1
ATOM 2464 N N . GLY D 4 49 ? 70.247 21.703 17.858 1.00 17.62 49 GLY D N 1
ATOM 2465 C CA . GLY D 4 49 ? 70.083 20.409 18.482 1.00 17.18 49 GLY D CA 1
ATOM 2466 C C . GLY D 4 49 ? 69.087 20.476 19.617 1.00 12.80 49 GLY D C 1
ATOM 2467 O O . GLY D 4 49 ? 68.589 21.561 19.981 1.00 11.62 49 GLY D O 1
ATOM 2468 N N . LEU D 4 50 ? 68.809 19.308 20.186 1.00 14.81 50 LEU D N 1
ATOM 2469 C CA . LEU D 4 50 ? 67.843 19.214 21.266 1.00 12.75 50 LEU D CA 1
ATOM 2470 C C . LEU D 4 50 ? 68.375 18.292 22.335 1.00 13.45 50 LEU D C 1
ATOM 2471 O O . LEU D 4 50 ? 69.265 17.475 22.100 1.00 15.42 50 LEU D O 1
ATOM 2476 N N . ILE D 4 51 ? 67.821 18.431 23.517 1.00 19.65 51 ILE D N 1
ATOM 2477 C CA . ILE D 4 51 ? 68.194 17.541 24.587 1.00 16.51 51 ILE D CA 1
ATOM 2478 C C . ILE D 4 51 ? 66.933 17.220 25.371 1.00 16.95 51 ILE D C 1
ATOM 2479 O O . ILE D 4 51 ? 66.065 18.071 25.545 1.00 17.34 51 ILE D O 1
ATOM 2484 N N . ASN D 4 52 ? 66.826 15.951 25.758 1.00 16.71 52 ASN D N 1
ATOM 2485 C CA . ASN D 4 52 ? 65.736 15.446 26.567 1.00 18.78 52 ASN D CA 1
ATOM 2486 C C . ASN D 4 52 ? 66.233 15.709 27.998 1.00 16.52 52 ASN D C 1
ATOM 2487 O O . ASN D 4 52 ? 67.117 15.024 28.488 1.00 14.94 52 ASN D O 1
ATOM 2492 N N . PRO D 4 53 ? 65.650 16.692 28.680 1.00 14.54 53 PRO D N 1
ATOM 2493 C CA . PRO D 4 53 ? 66.058 17.044 30.047 1.00 21.10 53 PRO D CA 1
ATOM 2494 C C . PRO D 4 53 ? 65.893 15.931 31.066 1.00 20.23 53 PRO D C 1
ATOM 2495 O O . PRO D 4 53 ? 66.669 15.829 32.018 1.00 23.71 53 PRO D O 1
ATOM 2499 N N . TYR D 4 54 ? 64.877 15.109 30.863 1.00 20.82 54 TYR D N 1
ATOM 2500 C CA . TYR D 4 54 ? 64.582 14.011 31.774 1.00 20.06 54 TYR D CA 1
ATOM 2501 C C . TYR D 4 54 ? 65.626 12.908 31.720 1.00 23.55 54 TYR D C 1
ATOM 2502 O O . TYR D 4 54 ? 66.049 12.385 32.761 1.00 24.76 54 TYR D O 1
ATOM 2511 N N . LYS D 4 55 ? 66.066 12.585 30.509 1.00 19.32 55 LYS D N 1
ATOM 2512 C CA . LYS D 4 55 ? 67.034 11.521 30.273 1.00 23.82 55 LYS D CA 1
ATOM 2513 C C . LYS D 4 55 ? 68.466 11.997 30.025 1.00 22.39 55 LYS D C 1
ATOM 2514 O O . LYS D 4 55 ? 69.406 11.199 30.089 1.00 21.84 55 LYS D O 1
ATOM 2520 N N . GLY D 4 56 ? 68.636 13.284 29.726 1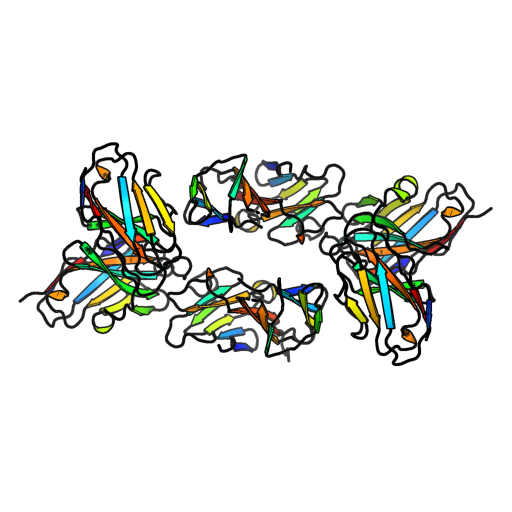.00 22.23 56 GLY D N 1
ATOM 2521 C CA . GLY D 4 56 ? 69.961 13.822 29.442 1.00 18.36 56 GLY D CA 1
ATOM 2522 C C . GLY D 4 56 ? 70.553 13.326 28.122 1.00 25.31 56 GLY D C 1
ATOM 2523 O O . GLY D 4 56 ? 71.768 13.317 27.952 1.00 27.89 56 GLY D O 1
ATOM 2524 N N . VAL D 4 57 ? 69.693 12.939 27.180 1.00 18.89 57 VAL D N 1
ATOM 2525 C CA . VAL D 4 57 ? 70.117 12.402 25.886 1.00 18.56 57 VAL D CA 1
ATOM 2526 C C . VAL D 4 57 ? 69.914 13.485 24.845 1.00 19.55 57 VAL D C 1
ATOM 2527 O O . VAL D 4 57 ? 68.844 14.065 24.783 1.00 19.60 57 VAL D O 1
ATOM 2531 N N . SER D 4 58 ? 70.935 13.739 24.028 1.00 19.89 58 SER D N 1
ATOM 2532 C CA . SER D 4 58 ? 70.867 14.801 23.016 1.00 20.93 58 SER D CA 1
ATOM 2533 C C . SER D 4 58 ? 70.871 14.303 21.577 1.00 20.27 58 SER D C 1
ATOM 2534 O O . SER D 4 58 ? 71.414 13.227 21.276 1.00 21.99 58 SER D O 1
ATOM 2537 N N . THR D 4 59 ? 70.292 15.115 20.691 1.00 20.48 59 THR D N 1
ATOM 2538 C CA . THR D 4 59 ? 70.250 14.823 19.255 1.00 19.19 59 THR D CA 1
ATOM 2539 C C . THR D 4 59 ? 70.633 16.125 18.543 1.00 18.67 59 THR D C 1
ATOM 2540 O O . THR D 4 59 ? 69.984 17.159 18.718 1.00 17.90 59 THR D O 1
ATOM 2544 N N . TYR D 4 60 ? 71.686 16.060 17.738 1.00 15.94 60 TYR D N 1
ATOM 2545 C CA . TYR D 4 60 ? 72.227 17.231 17.062 1.00 17.23 60 TYR D CA 1
ATOM 2546 C C . TYR D 4 60 ? 72.013 17.355 15.578 1.00 21.21 60 TYR D C 1
ATOM 2547 O O . TYR D 4 60 ? 71.803 16.379 14.878 1.00 22.10 60 TYR D O 1
ATOM 2556 N N . ASN D 4 61 ? 72.082 18.596 15.122 1.00 18.88 61 ASN D N 1
ATOM 2557 C CA . ASN D 4 61 ? 72.059 18.912 13.706 1.00 17.52 61 ASN D CA 1
ATOM 2558 C C . ASN D 4 61 ? 73.525 18.562 13.393 1.00 18.14 61 ASN D C 1
ATOM 2559 O O . ASN D 4 61 ? 74.431 19.042 14.079 1.00 23.27 61 ASN D O 1
ATOM 2564 N N . GLN D 4 62 ? 73.771 17.709 12.405 1.00 19.84 62 GLN D N 1
ATOM 2565 C CA . GLN D 4 62 ? 75.148 17.343 12.041 1.00 25.27 62 GLN D CA 1
ATOM 2566 C C . GLN D 4 62 ? 76.065 18.563 11.847 1.00 24.92 62 GLN D C 1
ATOM 2567 O O . GLN D 4 62 ? 77.275 18.485 12.062 1.00 21.56 62 GLN D O 1
ATOM 2573 N N . LYS D 4 63 ? 75.488 19.687 11.445 1.00 20.32 63 LYS D N 1
ATOM 2574 C CA . LYS D 4 63 ? 76.273 20.901 11.225 1.00 20.09 63 LYS D CA 1
ATOM 2575 C C . LYS D 4 63 ? 76.846 21.463 12.518 1.00 26.13 63 LYS D C 1
ATOM 2576 O O . LYS D 4 63 ? 77.852 22.159 12.497 1.00 23.69 63 LYS D O 1
ATOM 2582 N N . PHE D 4 64 ? 76.209 21.168 13.645 1.00 19.87 64 PHE D N 1
ATOM 2583 C CA . PHE D 4 64 ? 76.686 21.702 14.910 1.00 17.96 64 PHE D CA 1
ATOM 2584 C C . PHE D 4 64 ? 77.172 20.656 15.905 1.00 19.78 64 PHE D C 1
ATOM 2585 O O . PHE D 4 64 ? 77.561 21.007 17.017 1.00 20.71 64 PHE D O 1
ATOM 2593 N N . LYS D 4 65 ? 77.158 19.378 15.527 1.00 16.91 65 LYS D N 1
ATOM 2594 C CA . LYS D 4 65 ? 77.598 18.334 16.475 1.00 20.93 65 LYS D CA 1
ATOM 2595 C C . LYS D 4 65 ? 79.046 18.543 16.951 1.00 22.01 65 LYS D C 1
ATOM 2596 O O . LYS D 4 65 ? 79.385 18.273 18.117 1.00 19.64 65 LYS D O 1
ATOM 2602 N N . ASP D 4 66 ? 79.902 19.044 16.067 1.00 22.58 66 ASP D N 1
ATOM 2603 C CA . ASP D 4 66 ? 81.298 19.260 16.451 1.00 25.89 66 ASP D CA 1
ATOM 2604 C C . ASP D 4 66 ? 81.458 20.521 17.316 1.00 27.70 66 ASP D C 1
ATOM 2605 O O . ASP D 4 66 ? 82.364 20.607 18.158 1.00 26.80 66 ASP D O 1
ATOM 2610 N N . LYS D 4 67 ? 80.547 21.468 17.113 1.00 20.07 67 LYS D N 1
ATOM 2611 C CA . LYS D 4 67 ? 80.553 22.785 17.766 1.00 20.95 67 LYS D CA 1
ATOM 2612 C C . LYS D 4 67 ? 79.892 22.941 19.122 1.00 24.33 67 LYS D C 1
ATOM 2613 O O . LYS D 4 67 ? 80.249 23.840 19.888 1.00 29.10 67 LYS D O 1
ATOM 2619 N N . ALA D 4 68 ? 78.934 22.081 19.438 1.00 20.38 68 ALA D N 1
ATOM 2620 C CA . ALA D 4 68 ? 78.218 22.237 20.688 1.00 16.93 68 ALA D CA 1
ATOM 2621 C C . ALA D 4 68 ? 78.070 20.992 21.537 1.00 21.28 68 ALA D C 1
ATOM 2622 O O . ALA D 4 68 ? 78.054 19.869 21.041 1.00 18.22 68 ALA D O 1
ATOM 2624 N N . THR D 4 69 ? 77.970 21.212 22.840 1.00 17.05 69 THR D N 1
ATOM 2625 C CA . THR D 4 69 ? 77.756 20.124 23.778 1.00 20.62 69 THR D CA 1
ATOM 2626 C C . THR D 4 69 ? 76.582 20.542 24.645 1.00 16.63 69 THR D C 1
ATOM 2627 O O . THR D 4 69 ? 76.662 21.535 25.383 1.00 20.20 69 THR D O 1
ATOM 2631 N N . LEU D 4 70 ? 75.471 19.806 24.550 1.00 18.10 70 LEU D N 1
ATOM 2632 C CA . LEU D 4 70 ? 74.304 20.142 25.352 1.00 17.54 70 LEU D CA 1
ATOM 2633 C C . LEU D 4 70 ? 74.241 19.318 26.628 1.00 23.17 70 LEU D C 1
ATOM 2634 O O . LEU D 4 70 ? 74.540 18.121 26.602 1.00 22.49 70 LEU D O 1
ATOM 2639 N N . THR D 4 71 ? 73.834 19.970 27.718 1.00 20.75 71 THR D N 1
ATOM 2640 C CA . THR D 4 71 ? 73.645 19.323 29.023 1.00 25.53 71 THR D CA 1
ATOM 2641 C C . THR D 4 71 ? 72.510 20.018 29.781 1.00 24.79 71 THR D C 1
ATOM 2642 O O . THR D 4 71 ? 71.996 21.067 29.361 1.00 20.43 71 THR D O 1
ATOM 2646 N N . VAL D 4 72 ? 72.081 19.404 30.880 1.00 20.30 72 VAL D N 1
ATOM 2647 C CA . VAL D 4 72 ? 71.046 19.991 31.711 1.00 20.90 72 VAL D CA 1
ATOM 2648 C C . VAL D 4 72 ? 71.351 19.650 33.149 1.00 22.29 72 VAL D C 1
ATOM 2649 O O . VAL D 4 72 ? 72.095 18.707 33.428 1.00 22.22 72 VAL D O 1
ATOM 2653 N N . ASP D 4 73 ? 70.766 20.435 34.042 1.00 22.45 73 ASP D N 1
ATOM 2654 C CA . ASP D 4 73 ? 70.894 20.244 35.478 1.00 22.53 73 ASP D CA 1
ATOM 2655 C C . ASP D 4 73 ? 69.445 20.183 35.929 1.00 15.37 73 ASP D C 1
ATOM 2656 O O . ASP D 4 73 ? 68.795 21.207 36.106 1.00 21.36 73 ASP D O 1
ATOM 2661 N N . LYS D 4 74 ? 68.927 18.970 36.089 1.00 23.68 74 LYS D N 1
ATOM 2662 C CA . LYS D 4 74 ? 67.541 18.792 36.495 1.00 24.95 74 LYS D CA 1
ATOM 2663 C C . LYS D 4 74 ? 67.192 19.461 37.813 1.00 27.68 74 LYS D C 1
ATOM 2664 O O . LYS D 4 74 ? 66.119 20.058 37.953 1.00 27.30 74 LYS D O 1
ATOM 2670 N N . SER D 4 75 ? 68.099 19.366 38.776 1.00 29.99 75 SER D N 1
ATOM 2671 C CA . SER D 4 75 ? 67.849 19.927 40.099 1.00 36.64 75 SER D CA 1
ATOM 2672 C C . SER D 4 75 ? 67.577 21.412 40.072 1.00 35.21 75 SER D C 1
ATOM 2673 O O . SER D 4 75 ? 66.854 21.918 40.929 1.00 32.70 75 SER D O 1
ATOM 2676 N N . SER D 4 76 ? 68.151 22.114 39.095 1.00 32.04 76 SER D N 1
ATOM 2677 C CA . SER D 4 76 ? 67.954 23.561 39.008 1.00 28.13 76 SER D CA 1
ATOM 2678 C C . SER D 4 76 ? 67.144 24.022 37.792 1.00 27.72 76 SER D C 1
ATOM 2679 O O . SER D 4 76 ? 67.003 25.226 37.557 1.00 27.74 76 SER D O 1
ATOM 2682 N N . SER D 4 77 ? 66.608 23.077 37.027 1.00 21.70 77 SER D N 1
ATOM 2683 C CA . SER D 4 77 ? 65.813 23.429 35.847 1.00 24.04 77 SER D CA 1
ATOM 2684 C C . SER D 4 77 ? 66.620 24.328 34.900 1.00 17.68 77 SER D C 1
ATOM 2685 O O . SER D 4 77 ? 66.092 25.284 34.330 1.00 19.47 77 SER D O 1
ATOM 2688 N N . THR D 4 78 ? 67.893 24.008 34.731 1.00 19.47 78 THR D N 1
ATOM 2689 C CA . THR D 4 78 ? 68.755 24.798 33.868 1.00 24.14 78 THR D CA 1
ATOM 2690 C C . THR D 4 78 ? 69.319 23.969 32.720 1.00 20.04 78 THR D C 1
ATOM 2691 O O . THR D 4 78 ? 69.765 22.833 32.908 1.00 20.06 78 THR D O 1
ATOM 2695 N N . ALA D 4 79 ? 69.292 24.538 31.524 1.00 19.18 79 ALA D N 1
ATOM 2696 C CA . ALA D 4 79 ? 69.843 23.858 30.354 1.00 16.05 79 ALA D CA 1
ATOM 2697 C C . ALA D 4 79 ? 71.119 24.603 29.977 1.00 18.22 79 ALA D C 1
ATOM 2698 O O . ALA D 4 79 ? 71.170 25.824 30.069 1.00 18.04 79 ALA D O 1
ATOM 2700 N N . TYR D 4 80 ? 72.135 23.8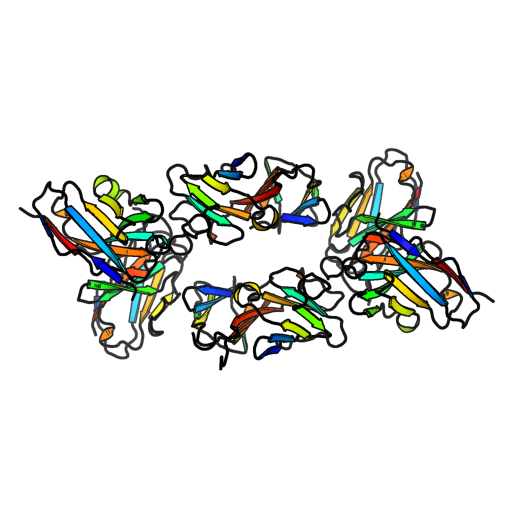70 29.544 1.00 16.80 80 TYR D N 1
ATOM 2701 C CA . TYR D 4 80 ? 73.404 24.475 29.158 1.00 18.03 80 TYR D CA 1
ATOM 2702 C C . TYR D 4 80 ? 73.841 24.083 27.757 1.00 20.44 80 TYR D C 1
ATOM 2703 O O . TYR D 4 80 ? 73.584 22.968 27.305 1.00 20.96 80 TYR D O 1
ATOM 2712 N N . MET D 4 81 ? 74.511 25.007 27.078 1.00 16.97 81 MET D N 1
ATOM 2713 C CA . MET D 4 81 ? 75.088 24.709 25.779 1.00 18.01 81 MET D CA 1
ATOM 2714 C C . MET D 4 81 ? 76.511 25.238 25.816 1.00 19.98 81 MET D C 1
ATOM 2715 O O . MET D 4 81 ? 76.728 26.435 26.035 1.00 18.99 81 MET D O 1
ATOM 2720 N N . GLU D 4 82 ? 77.473 24.334 25.668 1.00 19.46 82 GLU D N 1
ATOM 2721 C CA . GLU D 4 82 ? 78.869 24.731 25.641 1.00 25.69 82 GLU D CA 1
ATOM 2722 C C . GLU D 4 82 ? 79.282 24.828 24.169 1.00 23.23 82 GLU D C 1
ATOM 2723 O O . GLU D 4 82 ? 79.059 23.900 23.392 1.00 24.28 82 GLU D O 1
ATOM 2729 N N . LEU D 4 83 ? 79.858 25.965 23.785 1.00 18.40 83 LEU D N 1
ATOM 2730 C CA . LEU D 4 83 ? 80.298 26.188 22.403 1.00 22.52 83 LEU D CA 1
ATOM 2731 C C . LEU D 4 83 ? 81.810 26.028 22.390 1.00 27.42 83 LEU D C 1
ATOM 2732 O O . LEU D 4 83 ? 82.513 26.690 23.156 1.00 26.32 83 LEU D O 1
ATOM 2737 N N . LEU D 4 84 ? 82.298 25.163 21.504 1.00 24.78 84 LEU D N 1
ATOM 2738 C CA . LEU D 4 84 ? 83.718 24.816 21.428 1.00 27.92 84 LEU D CA 1
ATOM 2739 C C . LEU D 4 84 ? 84.509 25.406 20.268 1.00 26.90 84 LEU D C 1
ATOM 2740 O O . LEU D 4 84 ? 83.943 25.790 19.244 1.00 31.38 84 LEU D O 1
ATOM 2745 N N . SER D 4 85 ? 85.835 25.435 20.431 1.00 31.36 85 SER D N 1
ATOM 2746 C CA . SER D 4 85 ? 86.749 25.945 19.410 1.00 32.26 85 SER D CA 1
ATOM 2747 C C . SER D 4 85 ? 86.151 27.122 18.653 1.00 28.53 85 SER D C 1
ATOM 2748 O O . SER D 4 85 ? 86.023 27.077 17.434 1.00 28.21 85 SER D O 1
ATOM 2751 N N . LEU D 4 86 ? 85.828 28.186 19.380 1.00 26.50 86 LEU D N 1
ATOM 2752 C CA . LEU D 4 86 ? 85.202 29.358 18.776 1.00 26.39 86 LEU D CA 1
ATOM 2753 C C . LEU D 4 86 ? 85.982 30.130 17.722 1.00 26.04 86 LEU D C 1
ATOM 2754 O O . LEU D 4 86 ? 87.197 30.314 17.833 1.00 28.10 86 LEU D O 1
ATOM 2759 N N . THR D 4 87 ? 85.254 30.567 16.697 1.00 23.28 87 THR D N 1
ATOM 2760 C CA . THR D 4 87 ? 85.795 31.384 15.614 1.00 26.03 87 THR D CA 1
ATOM 2761 C C . THR D 4 87 ? 84.795 32.536 15.460 1.00 22.97 87 THR D C 1
ATOM 2762 O O . THR D 4 87 ? 83.693 32.486 16.014 1.00 22.03 87 THR D O 1
ATOM 2766 N N . SER D 4 88 ? 85.173 33.571 14.716 1.00 23.13 88 SER D N 1
ATOM 2767 C CA . SER D 4 88 ? 84.277 34.701 14.505 1.00 23.96 88 SER D CA 1
ATOM 2768 C C . SER D 4 88 ? 82.963 34.251 13.865 1.00 21.18 88 SER D C 1
ATOM 2769 O O . SER D 4 88 ? 81.942 34.896 14.047 1.00 22.42 88 SER D O 1
ATOM 2772 N N . GLU D 4 89 ? 82.984 33.146 13.117 1.00 24.51 89 GLU D N 1
ATOM 2773 C CA . GLU D 4 89 ? 81.764 32.630 12.478 1.00 27.52 89 GLU D CA 1
ATOM 2774 C C . GLU D 4 89 ? 80.731 32.148 13.509 1.00 26.76 89 GLU D C 1
ATOM 2775 O O . GLU D 4 89 ? 79.578 31.879 13.175 1.00 26.86 89 GLU D O 1
ATOM 2781 N N . ASP D 4 90 ? 81.163 32.024 14.756 1.00 21.12 90 ASP D N 1
ATOM 2782 C CA . ASP D 4 90 ? 80.282 31.605 15.842 1.00 20.54 90 ASP D CA 1
ATOM 2783 C C . ASP D 4 90 ? 79.653 32.811 16.529 1.00 21.00 90 ASP D C 1
ATOM 2784 O O . ASP D 4 90 ? 78.832 32.662 17.444 1.00 20.84 90 ASP D O 1
ATOM 2789 N N . SER D 4 91 ? 80.026 34.015 16.092 1.00 21.21 91 SER D N 1
ATOM 2790 C CA . SER D 4 91 ? 79.420 35.219 16.672 1.00 20.14 91 SER D CA 1
ATOM 2791 C C . SER D 4 91 ? 77.970 35.241 16.209 1.00 21.52 91 SER D C 1
ATOM 2792 O O . SER D 4 91 ? 77.683 35.218 15.007 1.00 22.29 91 SER D O 1
ATOM 2795 N N . ALA D 4 92 ? 77.051 35.314 17.157 1.00 16.57 92 ALA D N 1
ATOM 2796 C CA . ALA D 4 92 ? 75.634 35.269 16.810 1.00 20.60 92 ALA D CA 1
ATOM 2797 C C . ALA D 4 92 ? 74.811 35.385 18.084 1.00 22.01 92 ALA D C 1
ATOM 2798 O O . ALA D 4 92 ? 75.363 35.570 19.178 1.00 19.67 92 ALA D O 1
ATOM 2800 N N . VAL D 4 93 ? 73.490 35.314 17.935 1.00 19.59 93 VAL D N 1
ATOM 2801 C CA . VAL D 4 93 ? 72.599 35.335 19.092 1.00 17.19 93 VAL D CA 1
ATOM 2802 C C . VAL D 4 93 ? 72.117 33.897 19.186 1.00 19.70 93 VAL D C 1
ATOM 2803 O O . VAL D 4 93 ? 71.699 33.315 18.187 1.00 20.18 93 VAL D O 1
ATOM 2807 N N . TYR D 4 94 ? 72.223 33.299 20.369 1.00 17.18 94 TYR D N 1
ATOM 2808 C CA . TYR D 4 94 ? 71.787 31.912 20.554 1.00 15.28 94 TYR D CA 1
ATOM 2809 C C . TYR D 4 94 ? 70.556 31.877 21.435 1.00 16.09 94 TYR D C 1
ATOM 2810 O O . TYR D 4 94 ? 70.527 32.491 22.509 1.00 18.35 94 TYR D O 1
ATOM 2819 N N . TYR D 4 95 ? 69.549 31.135 20.995 1.00 15.28 95 TYR D N 1
ATOM 2820 C CA . TYR D 4 95 ? 68.299 31.018 21.741 1.00 16.58 95 TYR D CA 1
ATOM 2821 C C . TYR D 4 95 ? 68.040 29.613 22.261 1.00 16.36 95 TYR D C 1
ATOM 2822 O O . TYR D 4 95 ? 68.389 28.644 21.600 1.00 16.05 95 TYR D O 1
ATOM 2831 N N . CYS D 4 96 ? 67.461 29.494 23.453 1.00 14.43 96 CYS D N 1
ATOM 2832 C CA . CYS D 4 96 ? 67.030 28.166 23.874 1.00 15.96 96 CYS D CA 1
ATOM 2833 C C . CYS D 4 96 ? 65.529 28.281 23.625 1.00 13.23 96 CYS D C 1
ATOM 2834 O O . CYS D 4 96 ? 64.934 29.362 23.777 1.00 18.50 96 CYS D O 1
ATOM 2837 N N . ALA D 4 97 ? 64.913 27.191 23.193 1.00 13.44 97 ALA D N 1
ATOM 2838 C CA . ALA D 4 97 ? 63.485 27.233 22.926 1.00 15.69 97 ALA D CA 1
ATOM 2839 C C . ALA D 4 97 ? 62.902 25.883 23.276 1.00 15.15 97 ALA D C 1
ATOM 2840 O O . ALA D 4 97 ? 63.485 24.840 22.974 1.00 15.76 97 ALA D O 1
ATOM 2842 N N . ARG D 4 98 ? 61.746 25.915 23.926 1.00 12.31 98 ARG D N 1
ATOM 2843 C CA . ARG D 4 98 ? 61.072 24.700 24.360 1.00 17.94 98 ARG D CA 1
ATOM 2844 C C . ARG D 4 98 ? 60.204 24.074 23.270 1.00 16.95 98 ARG D C 1
ATOM 2845 O O . ARG D 4 98 ? 59.666 24.781 22.428 1.00 17.56 98 ARG D O 1
ATOM 2853 N N . SER D 4 99 ? 60.109 22.748 23.272 1.00 17.69 99 SER D N 1
ATOM 2854 C CA . SER D 4 99 ? 59.192 22.052 22.372 1.00 19.73 99 SER D CA 1
ATOM 2855 C C . SER D 4 99 ? 58.621 20.877 23.181 1.00 18.66 99 SER D C 1
ATOM 2856 O O . SER D 4 99 ? 59.043 20.631 24.312 1.00 18.04 99 SER D O 1
ATOM 2859 N N . GLY D 4 100 ? 57.633 20.183 22.631 1.00 17.66 100 GLY D N 1
ATOM 2860 C CA . GLY D 4 100 ? 57.056 19.058 23.351 1.00 15.76 100 GLY D CA 1
ATOM 2861 C C . GLY D 4 100 ? 58.041 17.944 23.669 1.00 14.39 100 GLY D C 1
ATOM 2862 O O . GLY D 4 100 ? 59.064 17.774 23.009 1.00 16.72 100 GLY D O 1
ATOM 2863 N N . TYR D 4 101 ? 57.740 17.172 24.704 1.00 15.01 101 TYR D N 1
ATOM 2864 C CA . TYR D 4 101 ? 58.602 16.063 25.072 1.00 16.58 101 TYR D CA 1
ATOM 2865 C C . TYR D 4 101 ? 58.537 14.940 24.037 1.00 17.05 101 TYR D C 1
ATOM 2866 O O . TYR D 4 101 ? 59.553 14.324 23.715 1.00 15.02 101 TYR D O 1
ATOM 2875 N N . TYR D 4 102 ? 57.338 14.659 23.531 1.00 17.37 102 TYR D N 1
ATOM 2876 C CA . TYR D 4 102 ? 57.154 13.562 22.585 1.00 15.32 102 TYR D CA 1
ATOM 2877 C C . TYR D 4 102 ? 57.056 14.027 21.147 1.00 17.93 102 TYR D C 1
ATOM 2878 O O . TYR D 4 102 ? 56.885 15.222 20.895 1.00 16.91 102 TYR D O 1
ATOM 2887 N N . GLY D 4 103 ? 57.117 13.056 20.232 1.00 18.21 103 GLY D N 1
ATOM 2888 C CA . GLY D 4 103 ? 57.078 13.328 18.798 1.00 14.73 103 GLY D CA 1
ATOM 2889 C C . GLY D 4 103 ? 55.823 13.973 18.265 1.00 19.35 103 GLY D C 1
ATOM 2890 O O . GLY D 4 103 ? 55.795 14.401 17.099 1.00 18.51 103 GLY D O 1
ATOM 2891 N N . ASP D 4 104 ? 54.768 14.027 19.073 1.00 17.66 104 ASP D N 1
ATOM 2892 C CA . ASP D 4 104 ? 53.545 14.671 18.605 1.00 20.18 104 ASP D CA 1
ATOM 2893 C C . ASP D 4 104 ? 53.678 16.195 18.678 1.00 19.94 104 ASP D C 1
ATOM 2894 O O . ASP D 4 104 ? 52.880 16.922 18.076 1.00 18.07 104 ASP D O 1
ATOM 2899 N N . SER D 4 105 ? 54.688 16.692 19.392 1.00 13.41 105 SER D N 1
ATOM 2900 C CA . SER D 4 105 ? 54.860 18.137 19.474 1.00 16.15 105 SER D CA 1
ATOM 2901 C C . SER D 4 105 ? 56.287 18.627 19.684 1.00 13.94 105 SER D C 1
ATOM 2902 O O . SER D 4 105 ? 56.491 19.789 20.005 1.00 19.18 105 SER D O 1
ATOM 2905 N N . ASP D 4 106 ? 57.274 17.756 19.512 1.00 13.29 106 ASP D N 1
ATOM 2906 C CA . ASP D 4 106 ? 58.660 18.188 19.728 1.00 12.08 106 ASP D CA 1
ATOM 2907 C C . ASP D 4 106 ? 59.228 19.023 18.560 1.00 16.84 106 ASP D C 1
ATOM 2908 O O . ASP D 4 106 ? 60.311 19.598 18.673 1.00 18.28 106 ASP D O 1
ATOM 2913 N N . TRP D 4 107 ? 58.458 19.123 17.474 1.00 12.47 107 TRP D N 1
ATOM 2914 C CA . TRP D 4 107 ? 58.905 19.790 16.243 1.00 12.55 107 TRP D CA 1
ATOM 2915 C C . TRP D 4 107 ? 58.484 21.253 15.988 1.00 17.71 107 TRP D C 1
ATOM 2916 O O . TRP D 4 107 ? 58.675 21.776 14.886 1.00 16.74 107 TRP D O 1
ATOM 2927 N N . TYR D 4 108 ? 57.895 21.906 16.988 1.00 13.59 108 TYR D N 1
ATOM 2928 C CA . TYR D 4 108 ? 57.559 23.327 16.884 1.00 17.23 108 TYR D CA 1
ATOM 2929 C C . TYR D 4 108 ? 57.948 23.913 18.250 1.00 17.64 108 TYR D C 1
ATOM 2930 O O . TYR D 4 108 ? 57.782 23.269 19.266 1.00 17.36 108 TYR D O 1
ATOM 2939 N N . PHE D 4 109 ? 58.502 25.120 18.268 1.00 19.92 109 PHE D N 1
ATOM 2940 C CA . PHE D 4 109 ? 58.993 25.711 19.517 1.00 17.21 109 PHE D CA 1
ATOM 2941 C C . PHE D 4 109 ? 58.024 26.710 20.137 1.00 19.15 109 PHE D C 1
ATOM 2942 O O . PHE D 4 109 ? 57.878 27.827 19.649 1.00 18.69 109 PHE D O 1
ATOM 2950 N N . ASP D 4 110 ? 57.386 26.320 21.247 1.00 16.18 110 ASP D N 1
ATOM 2951 C CA . ASP D 4 110 ? 56.376 27.195 21.844 1.00 15.55 110 ASP D CA 1
ATOM 2952 C C . ASP D 4 110 ? 56.773 28.247 22.862 1.00 17.57 110 ASP D C 1
ATOM 2953 O O . ASP D 4 110 ? 55.979 29.136 23.171 1.00 16.97 110 ASP D O 1
ATOM 2958 N N . VAL D 4 111 ? 57.976 28.150 23.404 1.00 19.09 111 VAL D N 1
ATOM 2959 C CA . VAL D 4 111 ? 58.445 29.150 24.363 1.00 16.86 111 VAL D CA 1
ATOM 2960 C C . VAL D 4 111 ? 59.895 29.414 24.019 1.00 13.39 111 VAL D C 1
ATOM 2961 O O . VAL D 4 111 ? 60.678 28.474 23.856 1.00 18.42 111 VAL D O 1
ATOM 2965 N N . TRP D 4 112 ? 60.260 30.684 23.920 1.00 13.82 112 TRP D N 1
ATOM 2966 C CA . TRP D 4 112 ? 61.631 31.059 23.558 1.00 14.27 112 TRP D CA 1
ATOM 2967 C C . TRP D 4 112 ? 62.308 31.926 24.618 1.00 15.20 112 TRP D C 1
ATOM 2968 O O . TRP D 4 112 ? 61.659 32.787 25.205 1.00 15.86 112 TRP D O 1
ATOM 2979 N N . GLY D 4 113 ? 63.602 31.697 24.831 1.00 19.28 113 GLY D N 1
ATOM 2980 C CA . GLY D 4 113 ? 64.380 32.510 25.752 1.00 18.44 113 GLY D CA 1
ATOM 2981 C C . GLY D 4 113 ? 64.630 33.837 25.035 1.00 23.53 113 GLY D C 1
ATOM 2982 O O . GLY D 4 113 ? 64.329 33.970 23.837 1.00 16.43 113 GLY D O 1
ATOM 2983 N N . GLN D 4 114 ? 65.195 34.822 25.728 1.00 17.60 114 GLN D N 1
ATOM 2984 C CA . GLN D 4 114 ? 65.405 36.121 25.099 1.00 18.09 114 GLN D CA 1
ATOM 2985 C C . GLN D 4 114 ? 66.639 36.203 24.213 1.00 19.75 114 GLN D C 1
ATOM 2986 O O . GLN D 4 114 ? 66.851 37.214 23.547 1.00 16.30 114 GLN D O 1
ATOM 2992 N N . GLY D 4 115 ? 67.448 35.149 24.212 1.00 16.31 115 GLY D N 1
ATOM 2993 C CA . GLY D 4 115 ? 68.650 35.143 23.400 1.00 19.81 115 GLY D CA 1
ATOM 2994 C C . GLY D 4 115 ? 69.888 35.594 24.151 1.00 17.64 115 GLY D C 1
ATOM 2995 O O . GLY D 4 115 ? 69.818 36.424 25.059 1.00 20.91 115 GLY D O 1
ATOM 2996 N N . THR D 4 116 ? 71.029 35.041 23.769 1.00 17.55 116 THR D N 1
ATOM 2997 C CA . THR D 4 116 ? 72.313 35.385 24.382 1.00 20.31 116 THR D CA 1
ATOM 2998 C C . THR D 4 116 ? 73.259 35.756 23.260 1.00 18.85 116 THR D C 1
ATOM 2999 O O . THR D 4 116 ? 73.508 34.942 22.371 1.00 19.64 116 THR D O 1
ATOM 3003 N N . THR D 4 117 ? 73.785 36.976 23.291 1.00 19.05 117 THR D N 1
ATOM 3004 C CA . THR D 4 117 ? 74.710 37.389 22.243 1.00 20.63 117 THR D CA 1
ATOM 3005 C C . THR D 4 117 ? 76.126 36.938 22.576 1.00 20.43 117 THR D C 1
ATOM 3006 O O . THR D 4 117 ? 76.602 37.136 23.699 1.00 20.47 117 THR D O 1
ATOM 3010 N N . LEU D 4 118 ? 76.770 36.296 21.603 1.00 20.39 118 LEU D N 1
ATOM 3011 C CA . LEU D 4 118 ? 78.155 35.830 21.714 1.00 16.49 118 LEU D CA 1
ATOM 3012 C C . LEU D 4 118 ? 78.951 36.524 20.600 1.00 23.85 118 LEU D C 1
ATOM 3013 O O . LEU D 4 118 ? 78.558 36.484 19.432 1.00 21.01 118 LEU D O 1
ATOM 3018 N N . THR D 4 119 ? 80.068 37.147 20.961 1.00 21.21 119 THR D N 1
ATOM 3019 C CA . THR D 4 119 ? 80.904 37.843 19.988 1.00 20.25 119 THR D CA 1
ATOM 3020 C C . THR D 4 119 ? 82.298 37.289 20.192 1.00 19.70 119 THR D C 1
ATOM 3021 O O . THR D 4 119 ? 82.824 37.333 21.302 1.00 21.50 119 THR D O 1
ATOM 3025 N N . VAL D 4 120 ? 82.875 36.759 19.116 1.00 19.37 120 VAL D N 1
ATOM 3026 C CA . VAL D 4 120 ? 84.196 36.144 19.138 1.00 18.97 120 VAL D CA 1
ATOM 3027 C C . VAL D 4 120 ? 85.121 36.974 18.276 1.00 27.13 120 VAL D C 1
ATOM 3028 O O . VAL D 4 120 ? 84.929 37.060 17.064 1.00 26.03 120 VAL D O 1
ATOM 3032 N N . PHE D 4 121 ? 86.118 37.591 18.901 1.00 24.53 121 PHE D N 1
ATOM 3033 C CA . PHE D 4 121 ? 87.053 38.433 18.160 1.00 25.39 121 PHE D CA 1
ATOM 3034 C C . PHE D 4 121 ? 88.338 38.540 18.954 1.00 28.11 121 PHE D C 1
ATOM 3035 O O . PHE D 4 121 ? 88.386 38.148 20.118 1.00 26.69 121 PHE D O 1
ATOM 3043 N N . SER D 4 122 ? 89.378 39.072 18.322 1.00 36.03 122 SER D N 1
ATOM 3044 C CA . SER D 4 122 ? 90.656 39.255 18.993 1.00 43.80 122 SER D CA 1
ATOM 3045 C C . SER D 4 122 ? 91.105 40.717 18.890 1.00 48.25 122 SER D C 1
ATOM 3046 O O . SER D 4 122 ? 90.470 41.481 18.128 1.00 48.81 122 SER D O 1
ATOM 3050 N N . GLN E 1 12 ? 20.486 11.355 12.975 1.00 52.86 12 GLN E N 1
ATOM 3051 C CA . GLN E 1 12 ? 19.460 12.357 12.566 1.00 55.83 12 GLN E CA 1
ATOM 3052 C C . GLN E 1 12 ? 19.292 13.424 13.644 1.00 50.81 12 GLN E C 1
ATOM 3053 O O . GLN E 1 12 ? 20.044 14.400 13.697 1.00 51.19 12 GLN E O 1
ATOM 3059 N N . THR E 1 13 ? 18.289 13.227 14.492 1.00 40.14 13 THR E N 1
ATOM 3060 C CA . THR E 1 13 ? 17.994 14.140 15.584 1.00 35.82 13 THR E CA 1
ATOM 3061 C C . THR E 1 13 ? 19.200 14.197 16.509 1.00 31.64 13 THR E C 1
ATOM 3062 O O . THR E 1 13 ? 19.780 13.158 16.850 1.00 28.10 13 THR E O 1
ATOM 3066 N N . PRO E 1 14 ? 19.587 15.404 16.943 1.00 23.60 14 PRO E N 1
ATOM 3067 C CA . PRO E 1 14 ? 20.745 15.507 17.834 1.00 26.88 14 PRO E CA 1
ATOM 3068 C C . PRO E 1 14 ? 20.535 14.799 19.165 1.00 26.99 14 PRO E C 1
ATOM 3069 O O . PRO E 1 14 ? 19.390 14.577 19.600 1.00 23.02 14 PRO E O 1
ATOM 3073 N N . TYR E 1 15 ? 21.647 14.423 19.791 1.00 21.30 15 TYR E N 1
ATOM 3074 C CA . TYR E 1 15 ? 21.605 13.850 21.122 1.00 17.69 15 TYR E CA 1
ATOM 3075 C C . TYR E 1 15 ? 21.170 15.057 21.954 1.00 25.56 15 TYR E C 1
ATOM 3076 O O . TYR E 1 15 ? 21.420 16.198 21.563 1.00 24.57 15 TYR E O 1
ATOM 3085 N N . LYS E 1 16 ? 20.505 14.829 23.078 1.00 22.93 16 LYS E N 1
ATOM 3086 C CA . LYS E 1 16 ? 20.142 15.946 23.931 1.00 30.61 16 LYS E CA 1
ATOM 3087 C C . LYS E 1 16 ? 21.014 15.790 25.165 1.00 30.07 16 LYS E C 1
ATOM 3088 O O . LYS E 1 16 ? 21.303 14.670 25.599 1.00 30.02 16 LYS E O 1
ATOM 3094 N N . VAL E 1 17 ? 21.473 16.908 25.712 1.00 27.67 17 VAL E N 1
ATOM 3095 C CA . VAL E 1 17 ? 22.340 16.851 26.880 1.00 29.43 17 VAL E CA 1
ATOM 3096 C C . VAL E 1 17 ? 21.774 17.736 27.976 1.00 37.00 17 VAL E C 1
ATOM 3097 O O . VAL E 1 17 ? 21.498 18.918 27.760 1.00 35.46 17 VAL E O 1
ATOM 3101 N N . SER E 1 18 ? 21.600 17.161 29.158 1.00 31.22 18 SER E N 1
ATOM 3102 C CA . SER E 1 18 ? 21.053 17.916 30.272 1.00 38.47 18 SER E CA 1
ATOM 3103 C C . SER E 1 18 ? 21.931 17.682 31.493 1.00 36.28 18 SER E C 1
ATOM 3104 O O . SER E 1 18 ? 22.164 16.545 31.887 1.00 34.39 18 SER E O 1
ATOM 3107 N N . ILE E 1 19 ? 22.439 18.763 32.074 1.00 42.36 19 ILE E N 1
ATOM 3108 C CA . ILE E 1 19 ? 23.281 18.661 33.258 1.00 47.68 19 ILE E CA 1
ATOM 3109 C C . ILE E 1 19 ? 22.573 19.355 34.418 1.00 55.58 19 ILE E C 1
ATOM 3110 O O . ILE E 1 19 ? 22.106 20.486 34.286 1.00 59.91 19 ILE E O 1
ATOM 3115 N N . SER E 1 20 ? 22.480 18.661 35.546 1.00 57.15 20 SER E N 1
ATOM 3116 C CA . SER E 1 20 ? 21.831 19.202 36.731 1.00 57.55 20 SER E CA 1
ATOM 3117 C C . SER E 1 20 ? 22.673 18.834 37.941 1.00 53.87 20 SER E C 1
ATOM 3118 O O . SER E 1 20 ? 22.550 17.736 38.483 1.00 52.54 20 SER E O 1
ATOM 3121 N N . GLY E 1 21 ? 23.534 19.759 38.352 1.00 54.32 21 GLY E N 1
ATOM 3122 C CA . GLY E 1 21 ? 24.403 19.511 39.485 1.00 50.04 21 GLY E CA 1
ATOM 3123 C C . GLY E 1 21 ? 25.554 18.618 39.074 1.00 49.44 21 GLY E C 1
ATOM 3124 O O . GLY E 1 21 ? 26.398 19.007 38.263 1.00 48.19 21 GLY E O 1
ATOM 3125 N N . THR E 1 22 ? 25.592 17.411 39.623 1.00 44.71 22 THR E N 1
ATOM 3126 C CA . THR E 1 22 ? 26.657 16.471 39.299 1.00 45.19 22 THR E CA 1
ATOM 3127 C C . THR E 1 22 ? 26.138 15.343 38.420 1.00 40.60 22 THR E C 1
ATOM 3128 O O . THR E 1 22 ? 26.806 14.333 38.224 1.00 39.71 22 THR E O 1
ATOM 3132 N N . THR E 1 23 ? 24.941 15.518 37.885 1.00 42.57 23 THR E N 1
ATOM 3133 C CA . THR E 1 23 ? 24.377 14.485 37.032 1.00 43.01 23 THR E CA 1
ATOM 3134 C C . THR E 1 23 ? 24.275 14.948 35.593 1.00 37.22 23 THR E C 1
ATOM 3135 O O . THR E 1 23 ? 23.791 16.043 35.312 1.00 34.60 23 THR E O 1
ATOM 3139 N N . VAL E 1 24 ? 24.765 14.110 34.689 1.00 34.23 24 VAL E N 1
ATOM 3140 C CA . VAL E 1 24 ? 24.695 14.395 33.266 1.00 30.31 24 VAL E CA 1
ATOM 3141 C C . VAL E 1 24 ? 23.700 13.391 32.701 1.00 28.42 24 VAL E C 1
ATOM 3142 O O . VAL E 1 24 ? 23.844 12.193 32.934 1.00 32.90 24 VAL E O 1
ATOM 3146 N N . ILE E 1 25 ? 22.688 13.867 31.987 1.00 23.87 25 ILE E N 1
ATOM 3147 C CA . ILE E 1 25 ? 21.720 12.958 31.387 1.00 26.05 25 ILE E CA 1
ATOM 3148 C C . ILE E 1 25 ? 21.733 13.141 29.877 1.00 28.64 25 ILE E C 1
ATOM 3149 O O . ILE E 1 25 ? 21.477 14.238 29.375 1.00 26.99 25 ILE E O 1
ATOM 3154 N N . LEU E 1 26 ? 22.049 12.069 29.154 1.00 23.38 26 LEU E N 1
ATOM 3155 C CA . LEU E 1 26 ? 22.081 12.138 27.697 1.00 21.77 26 LEU E CA 1
ATOM 3156 C C . LEU E 1 26 ? 20.804 11.507 27.185 1.00 27.27 26 LEU E C 1
ATOM 3157 O O . LEU E 1 26 ? 20.348 10.494 27.721 1.00 22.66 26 LEU E O 1
ATOM 3162 N N . THR E 1 27 ? 20.208 12.114 26.165 1.00 21.11 27 THR E N 1
ATOM 3163 C CA . THR E 1 27 ? 19.002 11.564 25.589 1.00 26.26 27 THR E CA 1
ATOM 3164 C C . THR E 1 27 ? 19.241 11.293 24.124 1.00 23.38 27 THR E C 1
ATOM 3165 O O . THR E 1 27 ? 19.856 12.105 23.430 1.00 26.90 27 THR E O 1
ATOM 3169 N N . CYS E 1 28 ? 18.736 10.152 23.671 1.00 24.04 28 CYS E N 1
ATOM 3170 C CA . CYS E 1 28 ? 18.842 9.708 22.292 1.00 25.00 28 CYS E CA 1
ATOM 3171 C C . CYS E 1 28 ? 17.428 9.537 21.729 1.00 29.92 28 CYS E C 1
ATOM 3172 O O . CYS E 1 28 ? 16.900 8.429 21.689 1.00 29.46 28 CYS E O 1
ATOM 3175 N N . PRO E 1 29 ? 16.793 10.638 21.288 1.00 31.88 29 PRO E N 1
ATOM 3176 C CA . PRO E 1 29 ? 15.435 10.579 20.736 1.00 28.04 29 PRO E CA 1
ATOM 3177 C C . PRO E 1 29 ? 15.457 10.198 19.264 1.00 31.72 29 PRO E C 1
ATOM 3178 O O . PRO E 1 29 ? 14.528 10.499 18.521 1.00 28.34 29 PRO E O 1
ATOM 3182 N N . GLN E 1 30 ? 16.520 9.525 18.846 1.00 27.99 30 GLN E N 1
ATOM 3183 C CA . GLN E 1 30 ? 16.677 9.175 17.446 1.00 28.51 30 GLN E CA 1
ATOM 3184 C C . GLN E 1 30 ? 15.959 7.930 16.937 1.00 28.77 30 GLN E C 1
ATOM 3185 O O . GLN E 1 30 ? 15.845 7.754 15.724 1.00 26.62 30 GLN E O 1
ATOM 3191 N N . TYR E 1 31 ? 15.469 7.084 17.840 1.00 22.19 31 TYR E N 1
ATOM 3192 C CA . TYR E 1 31 ? 14.822 5.825 17.436 1.00 26.90 31 TYR E CA 1
ATOM 3193 C C . TYR E 1 31 ? 13.543 5.564 18.230 1.00 29.94 31 TYR E C 1
ATOM 3194 O O . TYR E 1 31 ? 13.435 4.571 18.963 1.00 28.29 31 TYR E O 1
ATOM 3203 N N . PRO E 1 32 ? 12.548 6.452 18.085 1.00 32.83 32 PRO E N 1
ATOM 3204 C CA . PRO E 1 32 ? 11.283 6.311 18.809 1.00 32.57 32 PRO E CA 1
ATOM 3205 C C . PRO E 1 32 ? 10.664 4.920 18.738 1.00 28.58 32 PRO E C 1
ATOM 3206 O O . PRO E 1 32 ? 10.516 4.335 17.657 1.00 31.26 32 PRO E O 1
ATOM 3210 N N . GLY E 1 33 ? 10.316 4.394 19.907 1.00 25.30 33 GLY E N 1
ATOM 3211 C CA . GLY E 1 33 ? 9.720 3.073 19.970 1.00 34.28 33 GLY E CA 1
ATOM 3212 C C . GLY E 1 33 ? 10.677 1.911 20.214 1.00 31.60 33 GLY E C 1
ATOM 3213 O O . GLY E 1 33 ? 10.241 0.828 20.589 1.00 33.42 33 GLY E O 1
ATOM 3214 N N . SER E 1 34 ? 11.974 2.115 20.010 1.00 30.54 34 SER E N 1
ATOM 3215 C CA . SER E 1 34 ? 12.939 1.031 20.214 1.00 27.32 34 SER E CA 1
ATOM 3216 C C . SER E 1 34 ? 13.660 1.100 21.540 1.00 22.88 34 SER E C 1
ATOM 3217 O O . SER E 1 34 ? 13.810 2.176 22.136 1.00 22.16 34 SER E O 1
ATOM 3220 N N . GLU E 1 35 ? 14.124 -0.060 21.993 1.00 24.13 35 GLU E N 1
ATOM 3221 C CA . GLU E 1 35 ? 14.934 -0.137 23.202 1.00 21.68 35 GLU E CA 1
ATOM 3222 C C . GLU E 1 35 ? 16.262 0.450 22.692 1.00 19.67 35 GLU E C 1
ATOM 3223 O O . GLU E 1 35 ? 16.640 0.233 21.540 1.00 20.15 35 GLU E O 1
ATOM 3229 N N . ILE E 1 36 ? 16.940 1.216 23.534 1.00 18.04 36 ILE E N 1
ATOM 3230 C CA . ILE E 1 36 ? 18.190 1.872 23.141 1.00 18.31 36 ILE E CA 1
ATOM 3231 C C . ILE E 1 36 ? 19.394 1.309 23.890 1.00 19.16 36 ILE E C 1
ATOM 3232 O O . ILE E 1 36 ? 19.318 1.034 25.084 1.00 18.94 36 ILE E O 1
ATOM 3237 N N . LEU E 1 37 ? 20.514 1.160 23.190 1.00 19.26 37 LEU E N 1
ATOM 3238 C CA . LEU E 1 37 ? 21.740 0.642 23.800 1.00 19.50 37 LEU E CA 1
ATOM 3239 C C . LEU E 1 37 ? 22.851 1.677 23.618 1.00 19.69 37 LEU E C 1
ATOM 3240 O O . LEU E 1 37 ? 22.803 2.461 22.679 1.00 17.56 37 LEU E O 1
ATOM 3245 N N . TRP E 1 38 ? 23.852 1.655 24.499 1.00 17.34 38 TRP E N 1
ATOM 3246 C CA . TRP E 1 38 ? 24.939 2.633 24.475 1.00 16.81 38 TRP E CA 1
ATOM 3247 C C . TRP E 1 38 ? 26.369 2.081 24.556 1.00 18.19 38 TRP E C 1
ATOM 3248 O O . TRP E 1 38 ? 26.597 0.969 25.035 1.00 18.23 38 TRP E O 1
ATOM 3259 N N . GLN E 1 39 ? 27.324 2.890 24.085 1.00 16.23 39 GLN E N 1
ATOM 3260 C CA . GLN E 1 39 ? 28.751 2.574 24.198 1.00 18.09 39 GLN E CA 1
ATOM 3261 C C . GLN E 1 39 ? 29.434 3.893 24.559 1.00 20.03 39 GLN E C 1
ATOM 3262 O O . GLN E 1 39 ? 28.969 4.972 24.183 1.00 18.94 39 GLN E O 1
ATOM 3268 N N . HIS E 1 40 ? 30.525 3.797 25.300 1.00 16.43 40 HIS E N 1
ATOM 3269 C CA . HIS E 1 40 ? 31.302 4.963 25.696 1.00 20.76 40 HIS E CA 1
ATOM 3270 C C . HIS E 1 40 ? 32.727 4.603 25.369 1.00 22.00 40 HIS E C 1
ATOM 3271 O O . HIS E 1 40 ? 33.246 3.621 25.899 1.00 21.81 40 HIS E O 1
ATOM 3278 N N . ASN E 1 41 ? 33.354 5.386 24.492 1.00 20.31 41 ASN E N 1
ATOM 3279 C CA . ASN E 1 41 ? 34.727 5.130 24.086 1.00 22.98 41 ASN E CA 1
ATOM 3280 C C . ASN E 1 41 ? 34.885 3.659 23.681 1.00 29.00 41 ASN E C 1
ATOM 3281 O O . ASN E 1 41 ? 35.845 2.990 24.073 1.00 24.17 41 ASN E O 1
ATOM 3286 N N . ASP E 1 42 ? 33.906 3.179 22.908 1.00 23.30 42 ASP E N 1
ATOM 3287 C CA . ASP E 1 42 ? 33.845 1.812 22.390 1.00 31.08 42 ASP E CA 1
ATOM 3288 C C . ASP E 1 42 ? 33.584 0.699 23.400 1.00 28.56 42 ASP E C 1
ATOM 3289 O O . ASP E 1 42 ? 33.724 -0.480 23.077 1.00 31.26 42 ASP E O 1
ATOM 3294 N N . LYS E 1 43 ? 33.193 1.069 24.613 1.00 23.77 43 LYS E N 1
ATOM 3295 C CA . LYS E 1 43 ? 32.900 0.096 25.650 1.00 24.33 43 LYS E CA 1
ATOM 3296 C C . LYS E 1 43 ? 31.395 0.069 25.916 1.00 17.24 43 LYS E C 1
ATOM 3297 O O . LYS E 1 43 ? 30.760 1.110 26.044 1.00 17.73 43 LYS E O 1
ATOM 3303 N N . ASN E 1 44 ? 30.819 -1.127 25.987 1.00 21.47 44 ASN E N 1
ATOM 3304 C CA . ASN E 1 44 ? 29.385 -1.235 26.262 1.00 22.77 44 ASN E CA 1
ATOM 3305 C C . ASN E 1 44 ? 29.093 -0.694 27.652 1.00 20.87 44 ASN E C 1
ATOM 3306 O O . ASN E 1 44 ? 29.822 -0.983 28.591 1.00 20.51 44 ASN E O 1
ATOM 3311 N N . ILE E 1 45 ? 28.044 0.113 27.786 1.00 19.17 45 ILE E N 1
ATOM 3312 C CA . ILE E 1 45 ? 27.663 0.644 29.092 1.00 22.05 45 ILE E CA 1
ATOM 3313 C C . ILE E 1 45 ? 26.148 0.755 29.195 1.00 18.52 45 ILE E C 1
ATOM 3314 O O . ILE E 1 45 ? 25.453 0.739 28.184 1.00 23.97 45 ILE E O 1
ATOM 3319 N N . GLY E 1 46 ? 25.638 0.874 30.418 1.00 19.71 46 GLY E N 1
ATOM 3320 C CA . GLY E 1 46 ? 24.197 1.012 30.601 1.00 24.71 46 GLY E CA 1
ATOM 3321 C C . GLY E 1 46 ? 23.484 -0.261 31.021 1.00 23.87 46 GLY E C 1
ATOM 3322 O O . GLY E 1 46 ? 22.280 -0.243 31.293 1.00 26.74 46 GLY E O 1
ATOM 3323 N N . GLY E 1 47 ? 24.228 -1.366 31.060 1.00 19.58 47 GLY E N 1
ATOM 3324 C CA . GLY E 1 47 ? 23.664 -2.635 31.468 1.00 24.23 47 GLY E CA 1
ATOM 3325 C C . GLY E 1 47 ? 23.841 -2.806 32.963 1.00 32.91 47 GLY E C 1
ATOM 3326 O O . GLY E 1 47 ? 23.934 -1.820 33.708 1.00 25.98 47 GLY E O 1
ATOM 3327 N N . ASP E 1 48 ? 23.919 -4.055 33.407 1.00 32.69 48 ASP E N 1
ATOM 3328 C CA . ASP E 1 48 ? 24.058 -4.346 34.832 1.00 39.06 48 ASP E CA 1
ATOM 3329 C C . ASP E 1 48 ? 25.517 -4.485 35.264 1.00 40.75 48 ASP E C 1
ATOM 3330 O O . ASP E 1 48 ? 25.883 -5.478 35.886 1.00 45.52 48 ASP E O 1
ATOM 3335 N N . GLU E 1 49 ? 26.344 -3.491 34.951 1.00 35.74 49 GLU E N 1
ATOM 3336 C CA . GLU E 1 49 ? 27.758 -3.554 35.305 1.00 44.20 49 GLU E CA 1
ATOM 3337 C C . GLU E 1 49 ? 28.140 -3.133 36.734 1.00 50.71 49 GLU E C 1
ATOM 3338 O O . GLU E 1 49 ? 29.301 -2.829 37.008 1.00 47.04 49 GLU E O 1
ATOM 3344 N N . ASP E 1 50 ? 27.169 -3.132 37.641 1.00 59.70 50 ASP E N 1
ATOM 3345 C CA . ASP E 1 50 ? 27.412 -2.781 39.042 1.00 70.11 50 ASP E CA 1
ATOM 3346 C C . ASP E 1 50 ? 27.561 -1.289 39.314 1.00 72.36 50 ASP E C 1
ATOM 3347 O O . ASP E 1 50 ? 27.068 -0.798 40.334 1.00 75.83 50 ASP E O 1
ATOM 3352 N N . ASP E 1 51 ? 28.253 -0.573 38.428 1.00 70.56 51 ASP E N 1
ATOM 3353 C CA . ASP E 1 51 ? 28.418 0.866 38.606 1.00 66.75 51 ASP E CA 1
ATOM 3354 C C . ASP E 1 51 ? 27.006 1.430 38.606 1.00 63.43 51 ASP E C 1
ATOM 3355 O O . ASP E 1 51 ? 26.408 1.633 37.549 1.00 59.03 51 ASP E O 1
ATOM 3360 N N . LYS E 1 52 ? 26.471 1.666 39.800 1.00 59.63 52 LYS E N 1
ATOM 3361 C CA . LYS E 1 52 ? 25.115 2.173 39.929 1.00 57.99 52 LYS E CA 1
ATOM 3362 C C . LYS E 1 52 ? 25.005 3.666 39.665 1.00 52.48 52 LYS E C 1
ATOM 3363 O O . LYS E 1 52 ? 23.951 4.264 39.878 1.00 54.91 52 LYS E O 1
ATOM 3369 N N . ASN E 1 53 ? 26.091 4.280 39.211 1.00 48.77 53 ASN E N 1
ATOM 3370 C CA . ASN E 1 53 ? 26.030 5.697 38.899 1.00 44.44 53 ASN E CA 1
ATOM 3371 C C . ASN E 1 53 ? 25.692 5.869 37.430 1.00 43.41 53 ASN E C 1
ATOM 3372 O O . ASN E 1 53 ? 25.395 6.972 36.981 1.00 44.53 53 ASN E O 1
ATOM 3377 N N . ILE E 1 54 ? 25.716 4.758 36.697 1.00 41.84 54 ILE E N 1
ATOM 3378 C CA . ILE E 1 54 ? 25.392 4.749 35.273 1.00 37.42 54 ILE E CA 1
ATOM 3379 C C . ILE E 1 54 ? 24.105 3.962 35.061 1.00 40.03 54 ILE E C 1
ATOM 3380 O O . ILE E 1 54 ? 24.084 2.737 35.220 1.00 42.58 54 ILE E O 1
ATOM 3385 N N . GLY E 1 55 ? 23.032 4.669 34.717 1.00 33.32 55 GLY E N 1
ATOM 3386 C CA . GLY E 1 55 ? 21.753 4.019 34.492 1.00 33.84 55 GLY E CA 1
ATOM 3387 C C . GLY E 1 55 ? 21.111 4.372 33.159 1.00 34.16 55 GLY E C 1
ATOM 3388 O O . GLY E 1 55 ? 21.218 5.502 32.680 1.00 32.91 55 GLY E O 1
ATOM 3389 N N . SER E 1 56 ? 20.452 3.401 32.542 1.00 33.04 56 SER E N 1
ATOM 3390 C CA . SER E 1 56 ? 19.786 3.654 31.277 1.00 38.07 56 SER E CA 1
ATOM 3391 C C . SER E 1 56 ? 18.312 3.299 31.415 1.00 35.92 56 SER E C 1
ATOM 3392 O O . SER E 1 56 ? 17.962 2.232 31.916 1.00 40.97 56 SER E O 1
ATOM 3395 N N . ASP E 1 57 ? 17.450 4.211 30.989 1.00 35.37 57 ASP E N 1
ATOM 3396 C CA . ASP E 1 57 ? 16.013 3.996 31.043 1.00 32.84 57 ASP E CA 1
ATOM 3397 C C . ASP E 1 57 ? 15.410 4.681 29.852 1.00 30.18 57 ASP E C 1
ATOM 3398 O O . ASP E 1 57 ? 15.679 5.863 29.595 1.00 32.23 57 ASP E O 1
ATOM 3403 N N . GLU E 1 58 ? 14.598 3.934 29.119 1.00 23.82 58 GLU E N 1
ATOM 3404 C CA . GLU E 1 58 ? 13.975 4.444 27.908 1.00 30.40 58 GLU E CA 1
ATOM 3405 C C . GLU E 1 58 ? 15.072 5.008 27.005 1.00 31.80 58 GLU E C 1
ATOM 3406 O O . GLU E 1 58 ? 16.036 4.296 26.709 1.00 25.72 58 GLU E O 1
ATOM 3412 N N . ASP E 1 59 ? 14.966 6.272 26.591 1.00 23.10 59 ASP E N 1
ATOM 3413 C CA . ASP E 1 59 ? 15.984 6.823 25.701 1.00 27.30 59 ASP E CA 1
ATOM 3414 C C . ASP E 1 59 ? 17.066 7.647 26.383 1.00 24.22 59 ASP E C 1
ATOM 3415 O O . ASP E 1 59 ? 17.834 8.345 25.712 1.00 24.44 59 ASP E O 1
ATOM 3420 N N . HIS E 1 60 ? 17.147 7.531 27.705 1.00 20.85 60 HIS E N 1
ATOM 3421 C CA . HIS E 1 60 ? 18.113 8.285 28.499 1.00 23.45 60 HIS E CA 1
ATOM 3422 C C . HIS E 1 60 ? 19.233 7.432 29.070 1.00 24.86 60 HIS E C 1
ATOM 3423 O O . HIS E 1 60 ? 19.055 6.242 29.323 1.00 26.78 60 HIS E O 1
ATOM 3430 N N . LEU E 1 61 ? 20.388 8.063 29.262 1.00 24.34 61 LEU E N 1
ATOM 3431 C CA . LEU E 1 61 ? 21.543 7.438 29.899 1.00 21.18 61 LEU E CA 1
ATOM 3432 C C . LEU E 1 61 ? 21.861 8.466 30.975 1.00 25.63 61 LEU E C 1
ATOM 3433 O O . LEU E 1 61 ? 22.237 9.587 30.654 1.00 21.13 61 LEU E O 1
ATOM 3438 N N . SER E 1 62 ? 21.674 8.104 32.241 1.00 28.67 62 SER E N 1
ATOM 3439 C CA . SER E 1 62 ? 21.942 9.020 33.350 1.00 29.48 62 SER E CA 1
ATOM 3440 C C . SER E 1 62 ? 23.275 8.687 33.977 1.00 29.21 62 SER E C 1
ATOM 3441 O O . SER E 1 62 ? 23.502 7.552 34.402 1.00 27.75 62 SER E O 1
ATOM 3444 N N . LEU E 1 63 ? 24.161 9.673 34.020 1.00 28.62 63 LEU E N 1
ATOM 3445 C CA . LEU E 1 63 ? 25.483 9.492 34.600 1.00 30.52 63 LEU E CA 1
ATOM 3446 C C . LEU E 1 63 ? 25.573 10.343 35.867 1.00 37.90 63 LEU E C 1
ATOM 3447 O O . LEU E 1 63 ? 25.907 11.522 35.798 1.00 32.35 63 LEU E O 1
ATOM 3452 N N . LYS E 1 64 ? 25.281 9.746 37.020 1.00 35.55 64 LYS E N 1
ATOM 3453 C CA . LYS E 1 64 ? 25.319 10.479 38.285 1.00 38.39 64 LYS E CA 1
ATOM 3454 C C . LYS E 1 64 ? 26.758 10.603 38.792 1.00 37.23 64 LYS E C 1
ATOM 3455 O O . LYS E 1 64 ? 27.607 9.778 38.475 1.00 32.86 64 LYS E O 1
ATOM 3461 N N . GLU E 1 65 ? 27.036 11.644 39.573 1.00 38.35 65 GLU E N 1
ATOM 3462 C CA . GLU E 1 65 ? 28.383 11.855 40.084 1.00 38.35 65 GLU E CA 1
ATOM 3463 C C . GLU E 1 65 ? 29.385 11.831 38.928 1.00 38.61 65 GLU E C 1
ATOM 3464 O O . GLU E 1 65 ? 30.461 11.243 39.023 1.00 37.49 65 GLU E O 1
ATOM 3470 N N . PHE E 1 66 ? 29.010 12.511 37.849 1.00 37.82 66 PHE E N 1
ATOM 3471 C CA . PHE E 1 66 ? 29.794 12.600 36.617 1.00 38.30 66 PHE E CA 1
ATOM 3472 C C . PHE E 1 66 ? 31.240 13.067 36.762 1.00 37.88 66 PHE E C 1
ATOM 3473 O O . PHE E 1 66 ? 31.516 14.151 37.279 1.00 38.42 66 PHE E O 1
ATOM 3481 N N . SER E 1 67 ? 32.156 12.243 36.274 1.00 36.61 67 SER E N 1
ATOM 3482 C CA . SER E 1 67 ? 33.585 12.530 36.312 1.00 38.20 67 SER E CA 1
ATOM 3483 C C . SER E 1 67 ? 34.089 13.031 34.956 1.00 36.79 67 SER E C 1
ATOM 3484 O O . SER E 1 67 ? 34.173 12.263 34.007 1.00 33.01 67 SER E O 1
ATOM 3487 N N . GLU E 1 68 ? 34.437 14.310 34.873 1.00 35.62 68 GLU E N 1
ATOM 3488 C CA . GLU E 1 68 ? 34.936 14.879 33.624 1.00 37.13 68 GLU E CA 1
ATOM 3489 C C . GLU E 1 68 ? 36.080 14.068 33.029 1.00 35.55 68 GLU E C 1
ATOM 3490 O O . GLU E 1 68 ? 36.128 13.827 31.821 1.00 38.93 68 GLU E O 1
ATOM 3496 N N . LEU E 1 69 ? 37.012 13.661 33.882 1.00 32.69 69 LEU E N 1
ATOM 3497 C CA . LEU E 1 69 ? 38.174 12.895 33.452 1.00 35.15 69 LEU E CA 1
ATOM 3498 C C . LEU E 1 69 ? 37.860 11.487 32.966 1.00 36.58 69 LEU E C 1
ATOM 3499 O O . LEU E 1 69 ? 38.360 11.055 31.930 1.00 41.22 69 LEU E O 1
ATOM 3504 N N . GLU E 1 70 ? 37.035 10.769 33.717 1.00 36.19 70 GLU E N 1
ATOM 3505 C CA . GLU E 1 70 ? 36.706 9.392 33.375 1.00 35.89 70 GLU E CA 1
ATOM 3506 C C . GLU E 1 70 ? 35.525 9.261 32.427 1.00 33.62 70 GLU E C 1
ATOM 3507 O O . GLU E 1 70 ? 35.414 8.263 31.705 1.00 28.87 70 GLU E O 1
ATOM 3513 N N . GLN E 1 71 ? 34.654 10.265 32.412 1.00 25.68 71 GLN E N 1
ATOM 3514 C CA . GLN E 1 71 ? 33.451 10.170 31.593 1.00 27.74 71 GLN E CA 1
ATOM 3515 C C . GLN E 1 71 ? 33.249 11.107 30.418 1.00 23.59 71 GLN E C 1
ATOM 3516 O O . GLN E 1 71 ? 32.165 11.138 29.843 1.00 26.18 71 GLN E O 1
ATOM 3522 N N . SER E 1 72 ? 34.272 11.886 30.078 1.00 27.75 72 SER E N 1
ATOM 3523 C CA . SER E 1 72 ? 34.185 12.748 28.908 1.00 26.00 72 SER E CA 1
ATOM 3524 C C . SER E 1 72 ? 34.500 11.736 27.823 1.00 25.12 72 SER E C 1
ATOM 3525 O O . SER E 1 72 ? 34.935 10.622 28.120 1.00 25.05 72 SER E O 1
ATOM 3528 N N . GLY E 1 73 ? 34.282 12.105 26.571 1.00 27.36 73 GLY E N 1
ATOM 3529 C CA . GLY E 1 73 ? 34.585 11.164 25.515 1.00 23.79 73 GLY E CA 1
ATOM 3530 C C . GLY E 1 73 ? 33.420 10.923 24.583 1.00 19.81 73 GLY E C 1
ATOM 3531 O O . GLY E 1 73 ? 32.420 11.663 24.584 1.00 19.21 73 GLY E O 1
ATOM 3532 N N . TYR E 1 74 ? 33.549 9.856 23.806 1.00 19.35 74 TYR E N 1
ATOM 3533 C CA . TYR E 1 74 ? 32.552 9.485 22.807 1.00 19.23 74 TYR E CA 1
ATOM 3534 C C . TYR E 1 74 ? 31.449 8.592 23.338 1.00 19.99 74 TYR E C 1
ATOM 3535 O O . TYR E 1 74 ? 31.722 7.577 23.981 1.00 19.75 74 TYR E O 1
ATOM 3544 N N . TYR E 1 75 ? 30.212 8.972 23.041 1.00 18.44 75 TYR E N 1
ATOM 3545 C CA . TYR E 1 75 ? 29.042 8.207 23.428 1.00 18.67 75 TYR E CA 1
ATOM 3546 C C . TYR E 1 75 ? 28.258 7.961 22.156 1.00 19.77 75 TYR E C 1
ATOM 3547 O O . TYR E 1 75 ? 28.147 8.847 21.313 1.00 17.39 75 TYR E O 1
ATOM 3556 N N . VAL E 1 76 ? 27.701 6.764 22.024 1.00 17.60 76 VAL E N 1
ATOM 3557 C CA . VAL E 1 76 ? 26.896 6.459 20.854 1.00 20.60 76 VAL E CA 1
ATOM 3558 C C . VAL E 1 76 ? 25.710 5.614 21.304 1.00 21.87 76 VAL E C 1
ATOM 3559 O O . VAL E 1 76 ? 25.850 4.751 22.186 1.00 19.47 76 VAL E O 1
ATOM 3563 N N . CYS E 1 77 ? 24.534 5.908 20.751 1.00 16.71 77 CYS E N 1
ATOM 3564 C CA . CYS E 1 77 ? 23.348 5.127 21.070 1.00 18.82 77 CYS E CA 1
ATOM 3565 C C . CYS E 1 77 ? 22.906 4.475 19.786 1.00 12.73 77 CYS E C 1
ATOM 3566 O O . CYS E 1 77 ? 23.190 4.997 18.702 1.00 16.58 77 CYS E O 1
ATOM 3569 N N . TYR E 1 78 ? 22.240 3.326 19.901 1.00 13.73 78 TYR E N 1
ATOM 3570 C CA . TYR E 1 78 ? 21.734 2.621 18.728 1.00 16.71 78 TYR E CA 1
ATOM 3571 C C . TYR E 1 78 ? 20.537 1.787 19.177 1.00 15.74 78 TYR E C 1
ATOM 3572 O O . TYR E 1 78 ? 20.424 1.395 20.352 1.00 18.84 78 TYR E O 1
ATOM 3581 N N . PRO E 1 79 ? 19.609 1.524 18.256 1.00 16.60 79 PRO E N 1
ATOM 3582 C CA . PRO E 1 79 ? 18.443 0.744 18.657 1.00 17.65 79 PRO E CA 1
ATOM 3583 C C . PRO E 1 79 ? 18.701 -0.755 18.675 1.00 19.74 79 PRO E C 1
ATOM 3584 O O . PRO E 1 79 ? 19.566 -1.236 17.957 1.00 17.71 79 PRO E O 1
ATOM 3588 N N . ARG E 1 80 ? 17.948 -1.475 19.504 1.00 19.48 80 ARG E N 1
ATOM 3589 C CA . ARG E 1 80 ? 18.048 -2.930 19.571 1.00 20.64 80 ARG E CA 1
ATOM 3590 C C . ARG E 1 80 ? 17.842 -3.443 18.148 1.00 21.56 80 ARG E C 1
ATOM 3591 O O . ARG E 1 80 ? 16.958 -2.966 17.439 1.00 22.38 80 ARG E O 1
ATOM 3599 N N . GLY E 1 81 ? 18.656 -4.405 17.718 1.00 20.70 81 GLY E N 1
ATOM 3600 C CA . GLY E 1 81 ? 18.525 -4.895 16.360 1.00 23.12 81 GLY E CA 1
ATOM 3601 C C . GLY E 1 81 ? 19.660 -4.362 15.509 1.00 22.54 81 GLY E C 1
ATOM 3602 O O . GLY E 1 81 ? 19.990 -4.929 14.462 1.00 19.75 81 GLY E O 1
ATOM 3603 N N . SER E 1 82 ? 20.260 -3.265 15.968 1.00 20.88 82 SER E N 1
ATOM 3604 C CA . SER E 1 82 ? 21.391 -2.652 15.278 1.00 19.76 82 SER E CA 1
ATOM 3605 C C . SER E 1 82 ? 22.696 -3.039 15.956 1.00 18.84 82 SER E C 1
ATOM 3606 O O . SER E 1 82 ? 22.685 -3.606 17.050 1.00 21.98 82 SER E O 1
ATOM 3609 N N . LYS E 1 83 ? 23.814 -2.709 15.312 1.00 17.94 83 LYS E N 1
ATOM 3610 C CA . LYS E 1 83 ? 25.147 -3.049 15.820 1.00 19.26 83 LYS E CA 1
ATOM 3611 C C . LYS E 1 83 ? 25.990 -1.800 16.041 1.00 12.21 83 LYS E C 1
ATOM 3612 O O . LYS E 1 83 ? 25.980 -0.889 15.222 1.00 16.28 83 LYS E O 1
ATOM 3618 N N . PRO E 1 84 ? 26.759 -1.758 17.137 1.00 17.07 84 PRO E N 1
ATOM 3619 C CA . PRO E 1 84 ? 27.596 -0.583 17.414 1.00 19.15 84 PRO E CA 1
ATOM 3620 C C . PRO E 1 84 ? 28.542 -0.251 16.255 1.00 24.49 84 PRO E C 1
ATOM 3621 O O . PRO E 1 84 ? 28.794 0.915 15.965 1.00 20.81 84 PRO E O 1
ATOM 3625 N N . GLU E 1 85 ? 29.073 -1.282 15.607 1.00 24.73 85 GLU E N 1
ATOM 3626 C CA . GLU E 1 85 ? 29.999 -1.070 14.494 1.00 31.09 85 GLU E CA 1
ATOM 3627 C C . GLU E 1 85 ? 29.393 -0.298 13.327 1.00 28.37 85 GLU E C 1
ATOM 3628 O O . GLU E 1 85 ? 30.124 0.315 12.545 1.00 33.29 85 GLU E O 1
ATOM 3634 N N . ASP E 1 86 ? 28.071 -0.327 13.200 1.00 25.66 86 ASP E N 1
ATOM 3635 C CA . ASP E 1 86 ? 27.418 0.387 12.111 1.00 26.16 86 ASP E CA 1
ATOM 3636 C C . ASP E 1 86 ? 27.002 1.786 12.522 1.00 29.50 86 ASP E C 1
ATOM 3637 O O . ASP E 1 86 ? 26.672 2.606 11.668 1.00 31.52 86 ASP E O 1
ATOM 3642 N N . ALA E 1 87 ? 27.010 2.058 13.826 1.00 24.90 87 ALA E N 1
ATOM 3643 C CA . ALA E 1 87 ? 26.608 3.374 14.309 1.00 29.14 87 ALA E CA 1
ATOM 3644 C C . ALA E 1 87 ? 27.607 4.380 13.750 1.00 34.03 87 ALA E C 1
ATOM 3645 O O . ALA E 1 87 ? 28.808 4.129 13.734 1.00 41.87 87 ALA E O 1
ATOM 3647 N N . ASN E 1 88 ? 27.121 5.520 13.281 1.00 28.27 88 ASN E N 1
ATOM 3648 C CA . ASN E 1 88 ? 28.020 6.494 12.688 1.00 31.57 88 ASN E CA 1
ATOM 3649 C C . ASN E 1 88 ? 27.754 7.919 13.129 1.00 29.23 88 ASN E C 1
ATOM 3650 O O . ASN E 1 88 ? 28.287 8.853 12.532 1.00 30.13 88 ASN E O 1
ATOM 3655 N N . PHE E 1 89 ? 26.918 8.086 14.150 1.00 23.49 89 PHE E N 1
ATOM 3656 C CA . PHE E 1 89 ? 26.620 9.416 14.687 1.00 22.57 89 PHE E CA 1
ATOM 3657 C C . PHE E 1 89 ? 26.934 9.361 16.186 1.00 22.76 89 PHE E C 1
ATOM 3658 O O . PHE E 1 89 ? 26.204 8.755 16.973 1.00 23.09 89 PHE E O 1
ATOM 3666 N N . TYR E 1 90 ? 28.050 9.989 16.549 1.00 21.48 90 TYR E N 1
ATOM 3667 C CA . TYR E 1 90 ? 28.582 10.005 17.904 1.00 21.59 90 TYR E CA 1
ATOM 3668 C C . TYR E 1 90 ? 28.452 11.343 18.596 1.00 17.29 90 TYR E C 1
ATOM 3669 O O . TYR E 1 90 ? 28.380 12.389 17.954 1.00 17.13 90 TYR E O 1
ATOM 3678 N N . LEU E 1 91 ? 28.455 11.293 19.920 1.00 21.26 91 LEU E N 1
ATOM 3679 C CA . LEU E 1 91 ? 28.423 12.505 20.722 1.00 22.80 91 LEU E CA 1
ATOM 3680 C C . LEU E 1 91 ? 29.819 12.573 21.348 1.00 19.26 91 LEU E C 1
ATOM 3681 O O . LEU E 1 91 ? 30.309 11.573 21.879 1.00 22.71 91 LEU E O 1
ATOM 3686 N N . TYR E 1 92 ? 30.473 13.722 21.261 1.00 17.08 92 TYR E N 1
ATOM 3687 C CA . TYR E 1 92 ? 31.775 13.851 21.915 1.00 18.43 92 TYR E CA 1
ATOM 3688 C C . TYR E 1 92 ? 31.486 14.818 23.039 1.00 20.17 92 TYR E C 1
ATOM 3689 O O . TYR E 1 92 ? 31.256 16.007 22.810 1.00 20.77 92 TYR E O 1
ATOM 3698 N N . LEU E 1 93 ? 31.479 14.278 24.254 1.00 23.58 93 LEU E N 1
ATOM 3699 C CA . LEU E 1 93 ? 31.165 15.027 25.461 1.00 23.42 93 LEU E CA 1
ATOM 3700 C C . LEU E 1 93 ? 32.373 15.439 26.307 1.00 24.35 93 LEU E C 1
ATOM 3701 O O . LEU E 1 93 ? 33.214 14.622 26.634 1.00 24.73 93 LEU E O 1
ATOM 3706 N N . ARG E 1 94 ? 32.436 16.721 26.654 1.00 27.36 94 ARG E N 1
ATOM 3707 C CA . ARG E 1 94 ? 33.502 17.263 27.494 1.00 30.36 94 ARG E CA 1
ATOM 3708 C C . ARG E 1 94 ? 32.786 18.206 28.436 1.00 28.11 94 ARG E C 1
ATOM 3709 O O . ARG E 1 94 ? 32.338 19.274 28.025 1.00 28.25 94 ARG E O 1
ATOM 3717 N N . ALA E 1 95 ? 32.653 17.818 29.696 1.00 28.30 95 ALA E N 1
ATOM 3718 C CA . ALA E 1 95 ? 31.950 18.680 30.624 1.00 32.75 95 ALA E CA 1
ATOM 3719 C C . ALA E 1 95 ? 32.491 18.618 32.036 1.00 37.93 95 ALA E C 1
ATOM 3720 O O . ALA E 1 95 ? 32.907 17.563 32.517 1.00 35.76 95 ALA E O 1
ATOM 3722 N N . ARG E 1 96 ? 32.487 19.771 32.688 1.00 40.47 96 ARG E N 1
ATOM 3723 C CA . ARG E 1 96 ? 32.952 19.869 34.062 1.00 44.45 96 ARG E CA 1
ATOM 3724 C C . ARG E 1 96 ? 31.726 20.083 34.913 1.00 47.78 96 ARG E C 1
ATOM 3725 O O . ARG E 1 96 ? 30.802 20.793 34.513 1.00 44.96 96 ARG E O 1
ATOM 3733 N N . VAL E 1 97 ? 31.720 19.458 36.083 1.00 54.33 97 VAL E N 1
ATOM 3734 C CA . VAL E 1 97 ? 30.608 19.574 37.010 1.00 64.42 97 VAL E CA 1
ATOM 3735 C C . VAL E 1 97 ? 31.002 20.482 38.172 1.00 69.03 97 VAL E C 1
ATOM 3736 O O . VAL E 1 97 ? 31.674 20.052 39.115 1.00 68.42 97 VAL E O 1
ATOM 3740 N N . CYS E 1 98 ? 30.584 21.742 38.091 1.00 73.97 98 CYS E N 1
ATOM 3741 C CA . CYS E 1 98 ? 30.895 22.726 39.123 1.00 80.74 98 CYS E CA 1
ATOM 3742 C C . CYS E 1 98 ? 29.773 22.834 40.153 1.00 82.22 98 CYS E C 1
ATOM 3743 O O . CYS E 1 98 ? 28.741 22.149 39.978 1.00 83.06 98 CYS E O 1
ATOM 3746 N N . LYS F 2 2 ? 34.928 6.556 13.853 1.00 57.05 2 LYS F N 1
ATOM 3747 C CA . LYS F 2 2 ? 34.376 7.830 14.397 1.00 58.39 2 LYS F CA 1
ATOM 3748 C C . LYS F 2 2 ? 35.360 8.992 14.291 1.00 58.97 2 LYS F C 1
ATOM 3749 O O . LYS F 2 2 ? 36.576 8.817 14.419 1.00 57.80 2 LYS F O 1
ATOM 3755 N N . ILE F 2 3 ? 34.804 10.181 14.068 1.00 53.10 3 ILE F N 1
ATOM 3756 C CA . ILE F 2 3 ? 35.567 11.417 13.900 1.00 49.66 3 ILE F CA 1
ATOM 3757 C C . ILE F 2 3 ? 36.445 11.841 15.065 1.00 45.67 3 ILE F C 1
ATOM 3758 O O . ILE F 2 3 ? 35.962 12.037 16.180 1.00 44.55 3 ILE F O 1
ATOM 3763 N N . PRO F 2 4 ? 37.755 11.989 14.823 1.00 42.66 4 PRO F N 1
ATOM 3764 C CA . PRO F 2 4 ? 38.556 12.414 15.965 1.00 36.74 4 PRO F CA 1
ATOM 3765 C C . PRO F 2 4 ? 38.419 13.925 16.225 1.00 32.20 4 PRO F C 1
ATOM 3766 O O . PRO F 2 4 ? 38.423 14.769 15.317 1.00 31.35 4 PRO F O 1
ATOM 3770 N N . ILE F 2 5 ? 38.258 14.244 17.495 1.00 27.80 5 ILE F N 1
ATOM 3771 C CA . ILE F 2 5 ? 38.156 15.611 17.945 1.00 29.43 5 ILE F CA 1
ATOM 3772 C C . ILE F 2 5 ? 39.539 15.868 18.536 1.00 29.22 5 ILE F C 1
ATOM 3773 O O . ILE F 2 5 ? 40.066 15.030 19.269 1.00 30.97 5 ILE F O 1
ATOM 3778 N N . GLU F 2 6 ? 40.133 17.008 18.209 1.00 25.17 6 GLU F N 1
ATOM 3779 C CA . GLU F 2 6 ? 41.467 17.320 18.710 1.00 31.43 6 GLU F CA 1
ATOM 3780 C C . GLU F 2 6 ? 41.433 18.465 19.693 1.00 29.81 6 GLU F C 1
ATOM 3781 O O . GLU F 2 6 ? 40.950 19.551 19.383 1.00 36.42 6 GLU F O 1
ATOM 3787 N N . GLU F 2 7 ? 41.951 18.216 20.882 1.00 27.12 7 GLU F N 1
ATOM 3788 C CA . GLU F 2 7 ? 42.005 19.241 21.907 1.00 32.97 7 GLU F CA 1
ATOM 3789 C C . GLU F 2 7 ? 43.495 19.555 22.053 1.00 34.03 7 GLU F C 1
ATOM 3790 O O . GLU F 2 7 ? 44.216 18.909 22.814 1.00 31.72 7 GLU F O 1
ATOM 3796 N N . LEU F 2 8 ? 43.957 20.521 21.270 1.00 35.63 8 LEU F N 1
ATOM 3797 C CA . LEU F 2 8 ? 45.363 20.906 21.287 1.00 33.10 8 LEU F CA 1
ATOM 3798 C C . LEU F 2 8 ? 45.489 22.296 21.883 1.00 36.24 8 LEU F C 1
ATOM 3799 O O . LEU F 2 8 ? 44.871 23.257 21.416 1.00 31.86 8 LEU F O 1
ATOM 3804 N N . GLU F 2 9 ? 46.296 22.382 22.933 1.00 39.79 9 GLU F N 1
ATOM 3805 C CA . GLU F 2 9 ? 46.493 23.621 23.661 1.00 44.51 9 GLU F CA 1
ATOM 3806 C C . GLU F 2 9 ? 45.145 24.042 24.249 1.00 44.47 9 GLU F C 1
ATOM 3807 O O . GLU F 2 9 ? 44.605 23.360 25.128 1.00 43.21 9 GLU F O 1
ATOM 3813 N N . ASP F 2 10 ? 44.589 25.142 23.757 1.00 39.93 10 ASP F N 1
ATOM 3814 C CA . ASP F 2 10 ? 43.314 25.627 24.270 1.00 36.07 10 ASP F CA 1
ATOM 3815 C C . ASP F 2 10 ? 42.211 25.583 23.216 1.00 34.87 10 ASP F C 1
ATOM 3816 O O . ASP F 2 10 ? 41.136 26.141 23.423 1.00 28.75 10 ASP F O 1
ATOM 3821 N N . ARG F 2 11 ? 42.480 24.939 22.081 1.00 31.94 11 ARG F N 1
ATOM 3822 C CA . ARG F 2 11 ? 41.497 24.887 21.003 1.00 32.45 11 ARG F CA 1
ATOM 3823 C C . ARG F 2 11 ? 40.944 23.507 20.718 1.00 31.06 11 ARG F C 1
ATOM 3824 O O . ARG F 2 11 ? 41.523 22.498 21.115 1.00 31.70 11 ARG F O 1
ATOM 3832 N N . VAL F 2 12 ? 39.813 23.488 20.016 1.00 27.28 12 VAL F N 1
ATOM 3833 C CA . VAL F 2 12 ? 39.153 22.251 19.641 1.00 25.70 12 VAL F CA 1
ATOM 3834 C C . VAL F 2 12 ? 39.047 22.205 18.123 1.00 23.25 12 VAL F C 1
ATOM 3835 O O . VAL F 2 12 ? 38.603 23.173 17.491 1.00 23.31 12 VAL F O 1
ATOM 3839 N N . PHE F 2 13 ? 39.469 21.088 17.541 1.00 21.18 13 PHE F N 1
ATOM 3840 C CA . PHE F 2 13 ? 39.404 20.924 16.094 1.00 22.20 13 PHE F CA 1
ATOM 3841 C C . PHE F 2 13 ? 38.679 19.638 15.749 1.00 20.25 13 PHE F C 1
ATOM 3842 O O . PHE F 2 13 ? 38.812 18.636 16.460 1.00 18.48 13 PHE F O 1
ATOM 3850 N N . VAL F 2 14 ? 37.928 19.665 14.653 1.00 18.22 14 VAL F N 1
ATOM 3851 C CA . VAL F 2 14 ? 37.254 18.465 14.149 1.00 19.60 14 VAL F CA 1
ATOM 3852 C C . VAL F 2 14 ? 38.184 18.080 13.018 1.00 24.20 14 VAL F C 1
ATOM 3853 O O . VAL F 2 14 ? 38.482 18.913 12.154 1.00 21.69 14 VAL F O 1
ATOM 3857 N N . ASN F 2 15 ? 38.636 16.834 13.015 1.00 21.75 15 ASN F N 1
ATOM 3858 C CA . ASN F 2 15 ? 39.589 16.371 12.017 1.00 20.77 15 ASN F CA 1
ATOM 3859 C C . ASN F 2 15 ? 39.031 15.263 11.135 1.00 26.65 15 ASN F C 1
ATOM 3860 O O . ASN F 2 15 ? 38.726 14.167 11.614 1.00 27.53 15 ASN F O 1
ATOM 3865 N N . CYS F 2 16 ? 38.890 15.544 9.847 1.00 21.89 16 CYS F N 1
ATOM 3866 C CA . CYS F 2 16 ? 38.395 14.535 8.921 1.00 27.14 16 CYS F CA 1
ATOM 3867 C C . CYS F 2 16 ? 39.488 14.186 7.910 1.00 30.86 16 CYS F C 1
ATOM 3868 O O . CYS F 2 16 ? 40.463 14.909 7.755 1.00 28.26 16 CYS F O 1
ATOM 3871 N N . ASN F 2 17 ? 39.309 13.072 7.214 1.00 36.87 17 ASN F N 1
ATOM 3872 C CA . ASN F 2 17 ? 40.274 12.621 6.228 1.00 38.46 17 ASN F CA 1
ATOM 3873 C C . ASN F 2 17 ? 40.231 13.437 4.946 1.00 38.50 17 ASN F C 1
ATOM 3874 O O . ASN F 2 17 ? 41.262 13.924 4.481 1.00 33.65 17 ASN F O 1
ATOM 3879 N N . THR F 2 18 ? 39.039 13.586 4.375 1.00 35.82 18 THR F N 1
ATOM 3880 C CA . THR F 2 18 ? 38.900 14.303 3.114 1.00 42.03 18 THR F CA 1
ATOM 3881 C C . THR F 2 18 ? 38.157 15.627 3.141 1.00 41.31 18 THR F C 1
ATOM 3882 O O . THR F 2 18 ? 38.692 16.649 2.714 1.00 46.08 18 THR F O 1
ATOM 3886 N N . SER F 2 19 ? 36.914 15.614 3.601 1.00 34.28 19 SER F N 1
ATOM 3887 C CA . SER F 2 19 ? 36.140 16.847 3.649 1.00 33.04 19 SER F CA 1
ATOM 3888 C C . SER F 2 19 ? 35.343 16.867 4.934 1.00 29.90 19 SER F C 1
ATOM 3889 O O . SER F 2 19 ? 35.076 15.810 5.506 1.00 26.74 19 SER F O 1
ATOM 3892 N N . ILE F 2 20 ? 34.984 18.069 5.379 1.00 29.20 20 ILE F N 1
ATOM 3893 C CA . ILE F 2 20 ? 34.217 18.278 6.612 1.00 31.08 20 ILE F CA 1
ATOM 3894 C C . ILE F 2 20 ? 32.959 19.079 6.266 1.00 26.19 20 ILE F C 1
ATOM 3895 O O . ILE F 2 20 ? 33.021 20.069 5.552 1.00 31.42 20 ILE F O 1
ATOM 3900 N N . THR F 2 21 ? 31.809 18.635 6.748 1.00 22.73 21 THR F N 1
ATOM 3901 C CA . THR F 2 21 ? 30.563 19.330 6.443 1.00 23.72 21 THR F CA 1
ATOM 3902 C C . THR F 2 21 ? 29.878 19.841 7.698 1.00 25.99 21 THR F C 1
ATOM 3903 O O . THR F 2 21 ? 29.608 19.068 8.610 1.00 23.06 21 THR F O 1
ATOM 3907 N N . TRP F 2 22 ? 29.625 21.148 7.748 1.00 23.57 22 TRP F N 1
ATOM 3908 C CA . TRP F 2 22 ? 28.924 21.746 8.871 1.00 22.48 22 TRP F CA 1
ATOM 3909 C C . TRP F 2 22 ? 27.470 21.320 8.769 1.00 27.51 22 TRP F C 1
ATOM 3910 O O . TRP F 2 22 ? 26.889 21.378 7.687 1.00 23.56 22 TRP F O 1
ATOM 3921 N N . VAL F 2 23 ? 26.879 20.903 9.884 1.00 21.82 23 VAL F N 1
ATOM 3922 C CA . VAL F 2 23 ? 25.486 20.505 9.875 1.00 24.53 23 VAL F CA 1
ATOM 3923 C C . VAL F 2 23 ? 24.699 21.525 10.723 1.00 30.90 23 VAL F C 1
ATOM 3924 O O . VAL F 2 23 ? 23.682 22.044 10.278 1.00 27.59 23 VAL F O 1
ATOM 3928 N N . GLU F 2 24 ? 25.176 21.813 11.933 1.00 24.11 24 GLU F N 1
ATOM 3929 C CA . GLU F 2 24 ? 24.552 22.812 12.800 1.00 30.74 24 GLU F CA 1
ATOM 3930 C C . GLU F 2 24 ? 25.472 23.199 13.958 1.00 28.07 24 GLU F C 1
ATOM 3931 O O . GLU F 2 24 ? 26.501 22.563 14.185 1.00 27.36 24 GLU F O 1
ATOM 3937 N N . GLY F 2 25 ? 25.098 24.247 14.684 1.00 28.85 25 GLY F N 1
ATOM 3938 C CA . GLY F 2 25 ? 25.897 24.698 15.813 1.00 25.40 25 GLY F CA 1
ATOM 3939 C C . GLY F 2 25 ? 27.075 25.569 15.411 1.00 24.44 25 GLY F C 1
ATOM 3940 O O . GLY F 2 25 ? 27.059 26.196 14.346 1.00 26.04 25 GLY F O 1
ATOM 3941 N N . THR F 2 26 ? 28.094 25.599 16.269 1.00 25.92 26 THR F N 1
ATOM 3942 C CA . THR F 2 26 ? 29.304 26.388 16.050 1.00 25.54 26 THR F CA 1
ATOM 3943 C C . THR F 2 26 ? 29.815 26.224 14.630 1.00 22.68 26 THR F C 1
ATOM 3944 O O . THR F 2 26 ? 30.106 25.113 14.192 1.00 24.83 26 THR F O 1
ATOM 3948 N N . VAL F 2 27 ? 29.940 27.336 13.919 1.00 22.14 27 VAL F N 1
ATOM 3949 C CA . VAL F 2 27 ? 30.404 27.306 12.532 1.00 25.70 27 VAL F CA 1
ATOM 3950 C C . VAL F 2 27 ? 31.906 27.074 12.422 1.00 22.16 27 VAL F C 1
ATOM 3951 O O . VAL F 2 27 ? 32.367 26.360 11.535 1.00 23.80 27 VAL F O 1
ATOM 3955 N N . GLY F 2 28 ? 32.657 27.692 13.321 1.00 24.17 28 GLY F N 1
ATOM 3956 C CA . GLY F 2 28 ? 34.101 27.532 13.321 1.00 27.56 28 GLY F CA 1
ATOM 3957 C C . GLY F 2 28 ? 34.806 28.161 12.135 1.00 26.84 28 GLY F C 1
ATOM 3958 O O . GLY F 2 28 ? 34.246 29.007 11.436 1.00 30.55 28 GLY F O 1
ATOM 3959 N N . THR F 2 29 ? 36.043 27.738 11.912 1.00 24.76 29 THR F N 1
ATOM 3960 C CA . THR F 2 29 ? 36.869 28.244 10.818 1.00 27.94 29 THR F CA 1
ATOM 3961 C C . THR F 2 29 ? 37.436 27.050 10.072 1.00 23.60 29 THR F C 1
ATOM 3962 O O . THR F 2 29 ? 38.117 26.212 10.668 1.00 22.83 29 THR F O 1
ATOM 3966 N N . LEU F 2 30 ? 37.168 26.971 8.772 1.00 20.57 30 LEU F N 1
ATOM 3967 C CA . LEU F 2 30 ? 37.665 25.864 7.992 1.00 21.39 30 LEU F CA 1
ATOM 3968 C C . LEU F 2 30 ? 39.150 26.030 7.678 1.00 25.20 30 LEU F C 1
ATOM 3969 O O . LEU F 2 30 ? 39.581 27.063 7.160 1.00 23.05 30 LEU F O 1
ATOM 3974 N N . LEU F 2 31 ? 39.927 25.016 8.028 1.00 21.02 31 LEU F N 1
ATOM 3975 C CA . LEU F 2 31 ? 41.367 25.000 7.754 1.00 25.31 31 LEU F CA 1
ATOM 3976 C C . LEU F 2 31 ? 41.446 23.917 6.676 1.00 23.95 31 LEU F C 1
ATOM 3977 O O . LEU F 2 31 ? 41.838 22.773 6.931 1.00 28.04 31 LEU F O 1
ATOM 3982 N N . SER F 2 32 ? 41.054 24.298 5.464 1.00 29.51 32 SER F N 1
ATOM 3983 C CA . SER F 2 32 ? 40.961 23.371 4.342 1.00 28.22 32 SER F CA 1
ATOM 3984 C C . SER F 2 32 ? 42.160 22.525 3.972 1.00 28.58 32 SER F C 1
ATOM 3985 O O . SER F 2 32 ? 41.999 21.357 3.626 1.00 26.98 32 SER F O 1
ATOM 3988 N N . ASP F 2 33 ? 43.361 23.082 4.037 1.00 23.38 33 ASP F N 1
ATOM 3989 C CA . ASP F 2 33 ? 44.526 22.301 3.656 1.00 24.52 33 ASP F CA 1
ATOM 3990 C C . ASP F 2 33 ? 44.827 21.112 4.568 1.00 28.74 33 ASP F C 1
ATOM 3991 O O . ASP F 2 33 ? 45.253 20.049 4.101 1.00 29.37 33 ASP F O 1
ATOM 3996 N N . ILE F 2 34 ? 44.614 21.277 5.863 1.00 22.08 34 ILE F N 1
ATOM 3997 C CA . ILE F 2 34 ? 44.855 20.168 6.780 1.00 23.24 34 ILE F CA 1
ATOM 3998 C C . ILE F 2 34 ? 43.523 19.484 7.116 1.00 26.47 34 ILE F C 1
ATOM 3999 O O . ILE F 2 34 ? 43.447 18.673 8.039 1.00 24.45 34 ILE F O 1
ATOM 4004 N N . THR F 2 35 ? 42.489 19.801 6.329 1.00 25.28 35 THR F N 1
ATOM 4005 C CA . THR F 2 35 ? 41.140 19.267 6.518 1.00 27.55 35 THR F CA 1
ATOM 4006 C C . THR F 2 35 ? 40.713 19.174 7.990 1.00 27.81 35 THR F C 1
ATOM 4007 O O . THR F 2 35 ? 40.504 18.096 8.554 1.00 25.25 35 THR F O 1
ATOM 4011 N N . ARG F 2 36 ? 40.594 20.339 8.604 1.00 27.20 36 ARG F N 1
ATOM 4012 C CA . ARG F 2 36 ? 40.159 20.437 9.980 1.00 26.29 36 ARG F CA 1
ATOM 4013 C C . ARG F 2 36 ? 39.277 21.659 10.087 1.00 26.32 36 ARG F C 1
ATOM 4014 O O . ARG F 2 36 ? 39.377 22.594 9.290 1.00 23.73 36 ARG F O 1
ATOM 4022 N N . LEU F 2 37 ? 38.385 21.630 11.059 1.00 22.40 37 LEU F N 1
ATOM 4023 C CA . LEU F 2 37 ? 37.507 22.744 11.307 1.00 24.97 37 LEU F CA 1
ATOM 4024 C C . LEU F 2 37 ? 37.870 23.186 12.715 1.00 24.09 37 LEU F C 1
ATOM 4025 O O . LEU F 2 37 ? 37.731 22.411 13.660 1.00 22.04 37 LEU F O 1
ATOM 4030 N N . ASP F 2 38 ? 38.347 24.420 12.842 1.00 19.90 38 ASP F N 1
ATOM 4031 C CA . ASP F 2 38 ? 38.744 24.994 14.135 1.00 19.69 38 ASP F CA 1
ATOM 4032 C C . ASP F 2 38 ? 37.497 25.560 14.808 1.00 20.33 38 ASP F C 1
ATOM 4033 O O . ASP F 2 38 ? 36.958 26.562 14.358 1.00 19.54 38 ASP F O 1
ATOM 4038 N N . LEU F 2 39 ? 37.023 24.899 15.867 1.00 21.75 39 LEU F N 1
ATOM 4039 C CA . LEU F 2 39 ? 35.821 25.346 16.577 1.00 28.04 39 LEU F CA 1
ATOM 4040 C C . LEU F 2 39 ? 36.108 26.437 17.602 1.00 32.56 39 LEU F C 1
ATOM 4041 O O . LEU F 2 39 ? 35.201 26.923 18.287 1.00 31.41 39 LEU F O 1
ATOM 4046 N N . GLY F 2 40 ? 37.374 26.817 17.724 1.00 33.30 40 GLY F N 1
ATOM 4047 C CA . GLY F 2 40 ? 37.704 27.877 18.659 1.00 31.46 40 GLY F CA 1
ATOM 4048 C C . GLY F 2 40 ? 38.128 27.420 20.043 1.00 29.66 40 GLY F C 1
ATOM 4049 O O . GLY F 2 40 ? 38.304 26.230 20.305 1.00 29.22 40 GLY F O 1
ATOM 4050 N N . LYS F 2 41 ? 38.286 28.384 20.940 1.00 30.37 41 LYS F N 1
ATOM 4051 C CA . LYS F 2 41 ? 38.718 28.077 22.294 1.00 29.90 41 LYS F CA 1
ATOM 4052 C C . LYS F 2 41 ? 37.735 27.172 23.024 1.00 27.94 41 LYS F C 1
ATOM 4053 O O . LYS F 2 41 ? 36.519 27.350 22.935 1.00 25.85 41 LYS F O 1
ATOM 4059 N N . ARG F 2 42 ? 38.284 26.198 23.742 1.00 30.78 42 ARG F N 1
ATOM 4060 C CA . ARG F 2 42 ? 37.495 25.243 24.505 1.00 37.74 42 ARG F CA 1
ATOM 4061 C C . ARG F 2 42 ? 36.621 25.936 25.554 1.00 40.22 42 ARG F C 1
ATOM 4062 O O . ARG F 2 42 ? 35.483 25.527 25.790 1.00 32.64 42 ARG F O 1
ATOM 4070 N N . ILE F 2 43 ? 37.153 26.982 26.186 1.00 40.91 43 ILE F N 1
ATOM 4071 C CA . ILE F 2 43 ? 36.406 27.714 27.218 1.00 40.27 43 ILE F CA 1
ATOM 4072 C C . ILE F 2 43 ? 35.121 28.382 26.723 1.00 34.63 43 ILE F C 1
ATOM 4073 O O . ILE F 2 43 ? 34.263 28.754 27.531 1.00 39.55 43 ILE F O 1
ATOM 4078 N N . LEU F 2 44 ? 34.977 28.547 25.411 1.00 30.81 44 LEU F N 1
ATOM 4079 C CA . LEU F 2 44 ? 33.766 29.165 24.887 1.00 30.31 44 LEU F CA 1
ATOM 4080 C C . LEU F 2 44 ? 32.663 28.132 24.600 1.00 34.33 44 LEU F C 1
ATOM 4081 O O . LEU F 2 44 ? 31.687 28.423 23.904 1.00 35.92 44 LEU F O 1
ATOM 4086 N N . ASP F 2 45 ? 32.823 26.929 25.149 1.00 35.06 45 ASP F N 1
ATOM 4087 C CA . ASP F 2 45 ? 31.830 25.862 24.989 1.00 33.38 45 ASP F CA 1
ATOM 4088 C C . ASP F 2 45 ? 31.342 25.614 23.560 1.00 28.87 45 ASP F C 1
ATOM 4089 O O . ASP F 2 45 ? 30.157 25.765 23.271 1.00 22.60 45 ASP F O 1
ATOM 4094 N N . PRO F 2 46 ? 32.242 25.233 22.647 1.00 24.54 46 PRO F N 1
ATOM 4095 C CA . PRO F 2 46 ? 31.734 24.998 21.289 1.00 27.57 46 PRO F CA 1
ATOM 4096 C C . PRO F 2 46 ? 30.762 23.794 21.282 1.00 23.47 46 PRO F C 1
ATOM 4097 O O . PRO F 2 46 ? 30.951 22.844 22.032 1.00 23.94 46 PRO F O 1
ATOM 4101 N N . ARG F 2 47 ? 29.724 23.862 20.448 1.00 23.29 47 ARG F N 1
ATOM 4102 C CA . ARG F 2 47 ? 28.713 22.812 20.335 1.00 22.65 47 ARG F CA 1
ATOM 4103 C C . ARG F 2 47 ? 28.146 22.823 18.927 1.00 27.58 47 ARG F C 1
ATOM 4104 O O . ARG F 2 47 ? 27.793 23.880 18.393 1.00 23.62 47 ARG F O 1
ATOM 4112 N N . GLY F 2 48 ? 28.047 21.645 18.329 1.00 24.54 48 GLY F N 1
ATOM 4113 C CA . GLY F 2 48 ? 27.507 21.565 16.988 1.00 21.35 48 GLY F CA 1
ATOM 4114 C C . GLY F 2 48 ? 27.579 20.161 16.449 1.00 20.48 48 GLY F C 1
ATOM 4115 O O . GLY F 2 48 ? 27.964 19.237 17.152 1.00 16.34 48 GLY F O 1
ATOM 4116 N N . ILE F 2 49 ? 27.193 20.007 15.192 1.00 18.17 49 ILE F N 1
ATOM 4117 C CA . ILE F 2 49 ? 27.214 18.709 14.539 1.00 21.57 49 ILE F CA 1
ATOM 4118 C C . ILE F 2 49 ? 27.988 18.872 13.239 1.00 20.94 49 ILE F C 1
ATOM 4119 O O . ILE F 2 49 ? 27.779 19.834 12.499 1.00 19.47 49 ILE F O 1
ATOM 4124 N N . TYR F 2 50 ? 28.877 17.918 12.975 1.00 18.67 50 TYR F N 1
ATOM 4125 C CA . TYR F 2 50 ? 29.751 17.980 11.815 1.00 18.67 50 TYR F CA 1
ATOM 4126 C C . TYR F 2 50 ? 29.863 16.612 11.202 1.00 21.92 50 TYR F C 1
ATOM 4127 O O . TYR F 2 50 ? 29.860 15.610 11.905 1.00 21.04 50 TYR F O 1
ATOM 4136 N N . ARG F 2 51 ? 29.982 16.568 9.885 1.00 20.48 51 ARG F N 1
ATOM 4137 C CA . ARG F 2 51 ? 30.096 15.288 9.229 1.00 23.30 51 ARG F CA 1
ATOM 4138 C C . ARG F 2 51 ? 31.438 15.159 8.538 1.00 21.32 51 ARG F C 1
ATOM 4139 O O . ARG F 2 51 ? 31.900 16.088 7.879 1.00 26.10 51 ARG F O 1
ATOM 4147 N N . CYS F 2 52 ? 32.061 14.001 8.725 1.00 20.64 52 CYS F N 1
ATOM 4148 C CA . CYS F 2 52 ? 33.339 13.687 8.097 1.00 28.04 52 CYS F CA 1
ATOM 4149 C C . CYS F 2 52 ? 32.988 12.796 6.904 1.00 34.78 52 CYS F C 1
ATOM 4150 O O . CYS F 2 52 ? 32.400 11.727 7.075 1.00 32.23 52 CYS F O 1
ATOM 4153 N N . ASN F 2 53 ? 33.335 13.231 5.699 1.00 38.61 53 ASN F N 1
ATOM 4154 C CA . ASN F 2 53 ? 33.014 12.454 4.507 1.00 46.46 53 ASN F CA 1
ATOM 4155 C C . ASN F 2 53 ? 34.128 11.498 4.093 1.00 47.03 53 ASN F C 1
ATOM 4156 O O . ASN F 2 53 ? 33.859 10.365 3.690 1.00 56.46 53 ASN F O 1
ATOM 4161 N N . GLU F 2 62 ? 31.710 7.317 5.960 1.00 41.85 62 GLU F N 1
ATOM 4162 C CA . GLU F 2 62 ? 31.384 8.647 6.464 1.00 45.31 62 GLU F CA 1
ATOM 4163 C C . GLU F 2 62 ? 31.007 8.539 7.931 1.00 41.69 62 GLU F C 1
ATOM 4164 O O . GLU F 2 62 ? 30.667 7.459 8.410 1.00 43.27 62 GLU F O 1
ATOM 4170 N N . SER F 2 63 ? 31.056 9.661 8.640 1.00 34.69 63 SER F N 1
ATOM 4171 C CA . SER F 2 63 ? 30.727 9.658 10.052 1.00 30.63 63 SER F CA 1
ATOM 4172 C C . SER F 2 63 ? 30.227 11.033 10.483 1.00 28.08 63 SER F C 1
ATOM 4173 O O . SER F 2 63 ? 30.526 12.034 9.837 1.00 27.08 63 SER F O 1
ATOM 4176 N N . THR F 2 64 ? 29.449 11.086 11.557 1.00 20.47 64 THR F N 1
ATOM 4177 C CA . THR F 2 64 ? 28.958 12.377 12.039 1.00 20.28 64 THR F CA 1
ATOM 4178 C C . THR F 2 64 ? 29.225 12.511 13.541 1.00 25.05 64 THR F C 1
ATOM 4179 O O . THR F 2 64 ? 29.054 11.562 14.309 1.00 21.75 64 THR F O 1
ATOM 4183 N N . VAL F 2 65 ? 29.657 13.693 13.959 1.00 21.77 65 VAL F N 1
ATOM 4184 C CA . VAL F 2 65 ? 29.952 13.892 15.361 1.00 19.92 65 VAL F CA 1
ATOM 4185 C C . VAL F 2 65 ? 29.284 15.126 15.912 1.00 19.20 65 VAL F C 1
ATOM 4186 O O . VAL F 2 65 ? 29.261 16.181 15.276 1.00 18.86 65 VAL F O 1
ATOM 4190 N N . GLN F 2 66 ? 28.708 14.982 17.094 1.00 18.06 66 GLN F N 1
ATOM 4191 C CA . GLN F 2 66 ? 28.075 16.110 17.741 1.00 19.69 66 GLN F CA 1
ATOM 4192 C C . GLN F 2 66 ? 29.000 16.484 18.880 1.00 17.51 66 GLN F C 1
ATOM 4193 O O . GLN F 2 66 ? 29.275 15.661 19.753 1.00 18.69 66 GLN F O 1
ATOM 4199 N N . VAL F 2 67 ? 29.515 17.712 18.829 1.00 21.02 67 VAL F N 1
ATOM 4200 C CA . VAL F 2 67 ? 30.431 18.223 19.845 1.00 23.19 67 VAL F CA 1
ATOM 4201 C C . VAL F 2 67 ? 29.640 18.922 20.944 1.00 18.59 67 VAL F C 1
ATOM 4202 O O . VAL F 2 67 ? 28.713 19.673 20.656 1.00 22.32 67 VAL F O 1
ATOM 4206 N N . HIS F 2 68 ? 29.992 18.655 22.203 1.00 20.22 68 HIS F N 1
ATOM 4207 C CA . HIS F 2 68 ? 29.302 19.284 23.311 1.00 26.55 68 HIS F CA 1
ATOM 4208 C C . HIS F 2 68 ? 30.265 19.608 24.426 1.00 28.86 68 HIS F C 1
ATOM 4209 O O . HIS F 2 68 ? 30.671 18.732 25.182 1.00 24.02 68 HIS F O 1
ATOM 4216 N N . TYR F 2 69 ? 30.634 20.877 24.514 1.00 31.82 69 TYR F N 1
ATOM 4217 C CA . TYR F 2 69 ? 31.544 21.340 25.552 1.00 28.73 69 TYR F CA 1
ATOM 4218 C C . TYR F 2 69 ? 30.742 22.165 26.552 1.00 32.54 69 TYR F C 1
ATOM 4219 O O . TYR F 2 69 ? 29.878 22.963 26.172 1.00 26.40 69 TYR F O 1
ATOM 4228 N N . ARG F 2 70 ? 31.018 21.948 27.832 1.00 34.67 70 ARG F N 1
ATOM 4229 C CA . ARG F 2 70 ? 30.335 22.667 28.904 1.00 42.44 70 ARG F CA 1
ATOM 4230 C C . ARG F 2 70 ? 31.387 22.765 30.003 1.00 45.26 70 ARG F C 1
ATOM 4231 O O . ARG F 2 70 ? 31.350 22.031 30.987 1.00 48.87 70 ARG F O 1
ATOM 4239 N N . MET F 2 71 ? 32.336 23.678 29.798 1.00 43.00 71 MET F N 1
ATOM 4240 C CA . MET F 2 71 ? 33.462 23.876 30.701 1.00 46.19 71 MET F CA 1
ATOM 4241 C C . MET F 2 71 ? 33.274 24.812 31.896 1.00 48.11 71 MET F C 1
ATOM 4242 O O . MET F 2 71 ? 34.191 24.961 32.700 1.00 50.16 71 MET F O 1
ATOM 4247 N N . CYS F 2 72 ? 32.113 25.443 32.019 1.00 49.12 72 CYS F N 1
ATOM 4248 C CA . CYS F 2 72 ? 31.878 26.346 33.144 1.00 55.36 72 CYS F CA 1
ATOM 4249 C C . CYS F 2 72 ? 33.006 27.382 33.253 1.00 62.06 72 CYS F C 1
ATOM 4250 O O . CYS F 2 72 ? 33.567 27.527 34.363 1.00 62.58 72 CYS F O 1
ATOM 4253 N N . MET G 3 1 ? 9.839 -11.545 9.075 1.00 65.06 1 MET G N 1
ATOM 4254 C CA . MET G 3 1 ? 9.255 -10.437 8.274 1.00 61.00 1 MET G CA 1
ATOM 4255 C C . MET G 3 1 ? 9.704 -10.455 6.824 1.00 64.63 1 MET G C 1
ATOM 4256 O O . MET G 3 1 ? 9.197 -11.243 6.019 1.00 69.26 1 MET G O 1
ATOM 4261 N N . ASP G 3 2 ? 10.663 -9.596 6.486 1.00 59.80 2 ASP G N 1
ATOM 4262 C CA . ASP G 3 2 ? 11.099 -9.511 5.109 1.00 54.67 2 ASP G CA 1
ATOM 4263 C C . ASP G 3 2 ? 12.315 -10.300 4.668 1.00 47.93 2 ASP G C 1
ATOM 4264 O O . ASP G 3 2 ? 12.314 -10.806 3.548 1.00 51.82 2 ASP G O 1
ATOM 4269 N N . ILE G 3 3 ? 13.355 -10.435 5.489 1.00 38.41 3 ILE G N 1
ATOM 4270 C CA . ILE G 3 3 ? 14.480 -11.202 4.973 1.00 32.59 3 ILE G CA 1
ATOM 4271 C C . ILE G 3 3 ? 14.209 -12.700 5.017 1.00 32.04 3 ILE G C 1
ATOM 4272 O O . ILE G 3 3 ? 14.170 -13.322 6.083 1.00 30.57 3 ILE G O 1
ATOM 4277 N N . GLN G 3 4 ? 14.005 -13.268 3.834 1.00 25.80 4 GLN G N 1
ATOM 4278 C CA . GLN G 3 4 ? 13.744 -14.688 3.698 1.00 26.74 4 GLN G CA 1
ATOM 4279 C C . GLN G 3 4 ? 15.032 -15.471 3.514 1.00 25.12 4 GLN G C 1
ATOM 4280 O O . GLN G 3 4 ? 15.841 -15.170 2.646 1.00 29.10 4 GLN G O 1
ATOM 4286 N N . MET G 3 5 ? 15.224 -16.480 4.347 1.00 26.53 5 MET G N 1
ATOM 4287 C CA . MET G 3 5 ? 16.403 -17.313 4.244 1.00 22.19 5 MET G CA 1
ATOM 4288 C C . MET G 3 5 ? 15.944 -18.628 3.641 1.00 28.13 5 MET G C 1
ATOM 4289 O O . MET G 3 5 ? 14.868 -19.132 3.966 1.00 24.93 5 MET G O 1
ATOM 4294 N N . THR G 3 6 ? 16.751 -19.182 2.751 1.00 29.11 6 THR G N 1
ATOM 4295 C CA . THR G 3 6 ? 16.390 -20.449 2.139 1.00 29.33 6 THR G CA 1
ATOM 4296 C C . THR G 3 6 ? 17.597 -21.329 2.005 1.00 25.93 6 THR G C 1
ATOM 4297 O O . THR G 3 6 ? 18.674 -20.874 1.611 1.00 32.10 6 THR G O 1
ATOM 4301 N N . GLN G 3 7 ? 17.426 -22.598 2.345 1.00 29.99 7 GLN G N 1
ATOM 4302 C CA . GLN G 3 7 ? 18.509 -23.551 2.215 1.00 35.11 7 GLN G CA 1
ATOM 4303 C C . GLN G 3 7 ? 18.186 -24.478 1.038 1.00 39.87 7 GLN G C 1
ATOM 4304 O O . GLN G 3 7 ? 17.212 -25.226 1.063 1.00 38.13 7 GLN G O 1
ATOM 4310 N N . THR G 3 8 ? 19.008 -24.389 -0.003 1.00 49.09 8 THR G N 1
ATOM 4311 C CA . THR G 3 8 ? 18.843 -25.179 -1.221 1.00 57.40 8 THR G CA 1
ATOM 4312 C C . THR G 3 8 ? 18.566 -26.665 -1.000 1.00 59.68 8 THR G C 1
ATOM 4313 O O . THR G 3 8 ? 17.535 -27.187 -1.438 1.00 61.86 8 THR G O 1
ATOM 4317 N N . THR G 3 9 ? 19.495 -27.337 -0.326 1.00 56.18 9 THR G N 1
ATOM 4318 C CA . THR G 3 9 ? 19.386 -28.766 -0.051 1.00 52.48 9 THR G CA 1
ATOM 4319 C C . THR G 3 9 ? 18.604 -29.074 1.220 1.00 53.79 9 THR G C 1
ATOM 4320 O O . THR G 3 9 ? 18.824 -28.452 2.258 1.00 46.78 9 THR G O 1
ATOM 4324 N N . SER G 3 10 ? 17.704 -30.048 1.140 1.00 55.56 10 SER G N 1
ATOM 4325 C CA . SER G 3 10 ? 16.912 -30.442 2.298 1.00 59.10 10 SER G CA 1
ATOM 4326 C C . SER G 3 10 ? 17.575 -31.574 3.076 1.00 58.82 10 SER G C 1
ATOM 4327 O O . SER G 3 10 ? 17.553 -31.579 4.307 1.00 57.61 10 SER G O 1
ATOM 4330 N N . SER G 3 11 ? 18.158 -32.531 2.356 1.00 57.17 11 SER G N 1
ATOM 4331 C CA . SER G 3 11 ? 18.825 -33.673 2.981 1.00 57.66 11 SER G CA 1
ATOM 4332 C C . SER G 3 11 ? 20.175 -33.923 2.321 1.00 57.57 11 SER G C 1
ATOM 4333 O O . SER G 3 11 ? 20.396 -33.536 1.177 1.00 59.14 11 SER G O 1
ATOM 4336 N N . LEU G 3 12 ? 21.068 -34.593 3.036 1.00 54.68 12 LEU G N 1
ATOM 4337 C CA . LEU G 3 12 ? 22.396 -34.850 2.512 1.00 55.62 12 LEU G CA 1
ATOM 4338 C C . LEU G 3 12 ? 22.957 -36.158 3.068 1.00 54.78 12 LEU G C 1
ATOM 4339 O O . LEU G 3 12 ? 22.961 -36.379 4.281 1.00 51.44 12 LEU G O 1
ATOM 4344 N N . SER G 3 13 ? 23.435 -37.023 2.179 1.00 53.55 13 SER G N 1
ATOM 4345 C CA . SER G 3 13 ? 24.003 -38.297 2.604 1.00 52.93 13 SER G CA 1
ATOM 4346 C C . SER G 3 13 ? 25.476 -38.402 2.233 1.00 50.52 13 SER G C 1
ATOM 4347 O O . SER G 3 13 ? 25.867 -38.052 1.124 1.00 53.37 13 SER G O 1
ATOM 4350 N N . ALA G 3 14 ? 26.288 -38.894 3.163 1.00 51.13 14 ALA G N 1
ATOM 4351 C CA . ALA G 3 14 ? 27.720 -39.051 2.933 1.00 53.41 14 ALA G CA 1
ATOM 4352 C C . ALA G 3 14 ? 28.279 -40.197 3.764 1.00 56.42 14 ALA G C 1
ATOM 4353 O O . ALA G 3 14 ? 27.529 -40.973 4.361 1.00 59.07 14 ALA G O 1
ATOM 4355 N N . SER G 3 15 ? 29.604 -40.295 3.797 1.00 59.21 15 SER G N 1
ATOM 4356 C CA . SER G 3 15 ? 30.290 -41.341 4.549 1.00 60.25 15 SER G CA 1
ATOM 4357 C C . SER G 3 15 ? 31.353 -40.689 5.414 1.00 59.10 15 SER G C 1
ATOM 4358 O O . SER G 3 15 ? 31.703 -39.531 5.199 1.00 62.91 15 SER G O 1
ATOM 4361 N N . LEU G 3 16 ? 31.873 -41.423 6.387 1.00 57.41 16 LEU G N 1
ATOM 4362 C CA . LEU G 3 16 ? 32.906 -40.869 7.252 1.00 59.06 16 LEU G CA 1
ATOM 4363 C C . LEU G 3 16 ? 34.039 -40.286 6.410 1.00 61.04 16 LEU G C 1
ATOM 4364 O O . LEU G 3 16 ? 34.157 -40.588 5.221 1.00 62.15 16 LEU G O 1
ATOM 4369 N N . GLY G 3 17 ? 34.862 -39.448 7.031 1.00 59.89 17 GLY G N 1
ATOM 4370 C CA . GLY G 3 17 ? 35.980 -38.839 6.330 1.00 54.30 17 GLY G CA 1
ATOM 4371 C C . GLY G 3 17 ? 35.591 -37.962 5.155 1.00 49.54 17 GLY G C 1
ATOM 4372 O O . GLY G 3 17 ? 36.439 -37.286 4.584 1.00 52.06 17 GLY G O 1
ATOM 4373 N N . ASP G 3 18 ? 34.319 -37.976 4.775 1.00 48.91 18 ASP G N 1
ATOM 4374 C CA . ASP G 3 18 ? 33.853 -37.155 3.662 1.00 51.05 18 ASP G CA 1
ATOM 4375 C C . ASP G 3 18 ? 33.859 -35.664 4.018 1.00 49.88 18 ASP G C 1
ATOM 4376 O O . ASP G 3 18 ? 34.030 -35.290 5.179 1.00 46.94 18 ASP G O 1
ATOM 4381 N N . ARG G 3 19 ? 33.672 -34.828 3.000 1.00 45.74 19 ARG G N 1
ATOM 4382 C CA . ARG G 3 19 ? 33.617 -33.383 3.165 1.00 45.76 19 ARG G CA 1
ATOM 4383 C C . ARG G 3 19 ? 32.388 -32.877 2.435 1.00 43.52 19 ARG G C 1
ATOM 4384 O O . ARG G 3 19 ? 32.263 -33.053 1.226 1.00 45.15 19 ARG G O 1
ATOM 4392 N N . VAL G 3 20 ? 31.476 -32.253 3.171 1.00 38.85 20 VAL G N 1
ATOM 4393 C CA . VAL G 3 20 ? 30.253 -31.732 2.571 1.00 37.66 20 VAL G CA 1
ATOM 4394 C C . VAL G 3 20 ? 30.133 -30.226 2.740 1.00 37.93 20 VAL G C 1
ATOM 4395 O O . VAL G 3 20 ? 30.777 -29.637 3.605 1.00 37.25 20 VAL G O 1
ATOM 4399 N N . THR G 3 21 ? 29.303 -29.611 1.907 1.00 36.25 21 THR G N 1
ATOM 4400 C CA . THR G 3 21 ? 29.080 -28.180 1.976 1.00 36.65 21 THR G CA 1
ATOM 4401 C C . THR G 3 21 ? 27.585 -27.905 1.889 1.00 37.53 21 THR G C 1
ATOM 4402 O O . THR G 3 21 ? 26.910 -28.372 0.969 1.00 41.27 21 THR G O 1
ATOM 4406 N N . ILE G 3 22 ? 27.078 -27.158 2.867 1.00 37.06 22 ILE G N 1
ATOM 4407 C CA . ILE G 3 22 ? 25.667 -26.796 2.953 1.00 34.97 22 ILE G CA 1
ATOM 4408 C C . ILE G 3 22 ? 25.460 -25.330 2.553 1.00 36.14 22 ILE G C 1
ATOM 4409 O O . ILE G 3 22 ? 26.101 -24.423 3.091 1.00 27.99 22 ILE G O 1
ATOM 4414 N N . SER G 3 23 ? 24.548 -25.115 1.611 1.00 34.07 23 SER G N 1
ATOM 4415 C CA . SER G 3 23 ? 24.251 -23.793 1.066 1.00 34.91 23 SER G CA 1
ATOM 4416 C C . SER G 3 23 ? 23.108 -23.018 1.730 1.00 32.12 23 SER G C 1
ATOM 4417 O O . SER G 3 23 ? 22.157 -23.603 2.212 1.00 30.18 23 SER G O 1
ATOM 4420 N N . CYS G 3 24 ? 23.208 -21.691 1.725 1.00 33.14 24 CYS G N 1
ATOM 4421 C CA . CYS G 3 24 ? 22.192 -20.828 2.322 1.00 29.93 24 CYS G CA 1
ATOM 4422 C C . CYS G 3 24 ? 22.078 -19.523 1.531 1.00 31.48 24 CYS G C 1
ATOM 4423 O O . CYS G 3 24 ? 23.077 -18.925 1.127 1.00 31.65 24 CYS G O 1
ATOM 4426 N N . ARG G 3 25 ? 20.855 -19.083 1.295 1.00 30.70 25 ARG G N 1
ATOM 4427 C CA . ARG G 3 25 ? 20.655 -17.852 0.556 1.00 29.32 25 ARG G CA 1
ATOM 4428 C C . ARG G 3 25 ? 19.679 -16.917 1.257 1.00 24.84 25 ARG G C 1
ATOM 4429 O O . ARG G 3 25 ? 18.669 -17.357 1.803 1.00 29.21 25 ARG G O 1
ATOM 4437 N N . ALA G 3 26 ? 19.996 -15.626 1.246 1.00 26.80 26 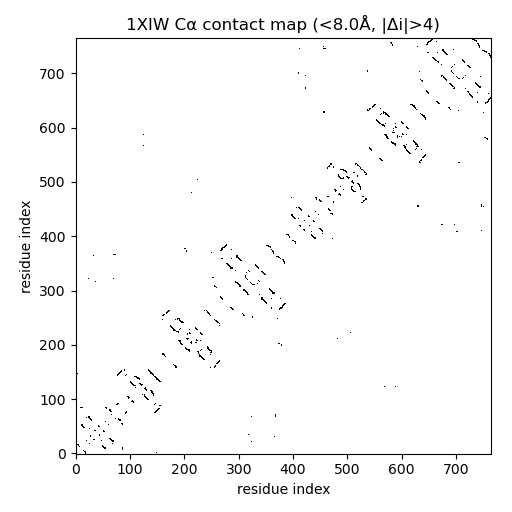ALA G N 1
ATOM 4438 C CA . ALA G 3 26 ? 19.134 -14.614 1.841 1.00 27.82 26 ALA G CA 1
ATOM 4439 C C . ALA G 3 26 ? 18.507 -13.850 0.686 1.00 26.33 26 ALA G C 1
ATOM 4440 O O . ALA G 3 26 ? 19.123 -13.710 -0.369 1.00 29.81 26 ALA G O 1
ATOM 4442 N N . SER G 3 27 ? 17.295 -13.351 0.893 1.00 29.48 27 SER G N 1
ATOM 4443 C CA . SER G 3 27 ? 16.583 -12.598 -0.135 1.00 33.21 27 SER G CA 1
ATOM 4444 C C . SER G 3 27 ? 17.077 -11.151 -0.251 1.00 35.57 27 SER G C 1
ATOM 4445 O O . SER G 3 27 ? 16.713 -10.441 -1.187 1.00 28.69 27 SER G O 1
ATOM 4448 N N . GLN G 3 28 ? 17.889 -10.720 0.716 1.00 29.96 28 GLN G N 1
ATOM 4449 C CA . GLN G 3 28 ? 18.463 -9.366 0.752 1.00 29.98 28 GLN G CA 1
ATOM 4450 C C . GLN G 3 28 ? 19.899 -9.508 1.254 1.00 32.43 28 GLN G C 1
ATOM 4451 O O . GLN G 3 28 ? 20.233 -10.509 1.891 1.00 31.59 28 GLN G O 1
ATOM 4457 N N . ASP G 3 29 ? 20.739 -8.513 0.978 1.00 29.07 29 ASP G N 1
ATOM 4458 C CA . ASP G 3 29 ? 22.142 -8.527 1.412 1.00 27.94 29 ASP G CA 1
ATOM 4459 C C . ASP G 3 29 ? 22.158 -8.492 2.951 1.00 22.88 29 ASP G C 1
ATOM 4460 O O . ASP G 3 29 ? 21.589 -7.583 3.546 1.00 23.76 29 ASP G O 1
ATOM 4465 N N . ILE G 3 30 ? 22.806 -9.464 3.586 1.00 26.09 30 ILE G N 1
ATOM 4466 C CA . ILE G 3 30 ? 22.842 -9.494 5.044 1.00 23.59 30 ILE G CA 1
ATOM 4467 C C . ILE G 3 30 ? 24.212 -9.144 5.635 1.00 27.21 30 ILE G C 1
ATOM 4468 O O . ILE G 3 30 ? 24.476 -9.383 6.811 1.00 21.99 30 ILE G O 1
ATOM 4473 N N . ARG G 3 31 ? 25.079 -8.571 4.805 1.00 25.60 31 ARG G N 1
ATOM 4474 C CA . ARG G 3 31 ? 26.392 -8.104 5.251 1.00 27.98 31 ARG G CA 1
ATOM 4475 C C . ARG G 3 31 ? 27.178 -9.003 6.195 1.00 22.81 31 ARG G C 1
ATOM 4476 O O . ARG G 3 31 ? 27.733 -8.545 7.198 1.00 25.36 31 ARG G O 1
ATOM 4484 N N . ASN G 3 32 ? 27.206 -10.285 5.870 1.00 23.12 32 ASN G N 1
ATOM 4485 C CA . ASN G 3 32 ? 27.945 -11.283 6.627 1.00 15.05 32 ASN G CA 1
ATOM 4486 C C . ASN G 3 32 ? 27.464 -11.647 8.031 1.00 18.08 32 ASN G C 1
ATOM 4487 O O . ASN G 3 32 ? 28.126 -12.424 8.723 1.00 19.29 32 ASN G O 1
ATOM 4492 N N . TYR G 3 33 ? 26.332 -11.094 8.445 1.00 19.87 33 TYR G N 1
ATOM 4493 C CA . TYR G 3 33 ? 25.760 -11.430 9.748 1.00 21.92 33 TYR G CA 1
ATOM 4494 C C . TYR G 3 33 ? 24.938 -12.698 9.504 1.00 17.64 33 TYR G C 1
ATOM 4495 O O . TYR G 3 33 ? 23.702 -12.680 9.463 1.00 16.70 33 TYR G O 1
ATOM 4504 N N . LEU G 3 34 ? 25.653 -13.798 9.320 1.00 20.09 34 LEU G N 1
ATOM 4505 C CA . LEU G 3 34 ? 25.019 -15.082 9.039 1.00 20.59 34 LEU G CA 1
ATOM 4506 C C . LEU G 3 34 ? 25.613 -16.125 9.980 1.00 20.68 34 LEU G C 1
ATOM 4507 O O . LEU G 3 34 ? 26.834 -16.279 10.060 1.00 18.41 34 LEU G O 1
ATOM 4512 N N . ASN G 3 35 ? 24.738 -16.836 10.693 1.00 18.16 35 ASN G N 1
ATOM 4513 C CA . ASN G 3 35 ? 25.173 -17.834 11.660 1.00 16.30 35 ASN G CA 1
ATOM 4514 C C . ASN G 3 35 ? 24.687 -19.242 11.339 1.00 20.47 35 ASN G C 1
ATOM 4515 O O . ASN G 3 35 ? 23.648 -19.414 10.699 1.00 20.53 35 ASN G O 1
ATOM 4520 N N . TRP G 3 36 ? 25.439 -20.237 11.804 1.00 16.47 36 TRP G N 1
ATOM 4521 C CA . TRP G 3 36 ? 25.091 -21.643 11.590 1.00 17.51 36 TRP G CA 1
ATOM 4522 C C . TRP G 3 36 ? 24.881 -22.386 12.893 1.00 20.11 36 TRP G C 1
ATOM 4523 O O . TRP G 3 36 ? 25.692 -22.262 13.806 1.00 17.10 36 TRP G O 1
ATOM 4534 N N . TYR G 3 37 ? 23.819 -23.189 12.938 1.00 16.13 37 TYR G N 1
ATOM 4535 C CA . TYR G 3 37 ? 23.482 -24.004 14.109 1.00 18.97 37 TYR G CA 1
ATOM 4536 C C . TYR G 3 37 ? 23.352 -25.475 13.734 1.00 20.50 37 TYR G C 1
ATOM 4537 O O . TYR G 3 37 ? 22.996 -25.823 12.605 1.00 22.48 37 TYR G O 1
ATOM 4546 N N . GLN G 3 38 ? 23.627 -26.324 14.711 1.00 17.85 38 GLN G N 1
ATOM 4547 C CA . GLN G 3 38 ? 23.526 -27.764 14.563 1.00 17.90 38 GLN G CA 1
ATOM 4548 C C . GLN G 3 38 ? 22.420 -28.262 15.497 1.00 18.01 38 GLN G C 1
ATOM 4549 O O . GLN G 3 38 ? 22.427 -27.953 16.686 1.00 20.25 38 GLN G O 1
ATOM 4555 N N . GLN G 3 39 ? 21.456 -28.998 14.956 1.00 19.64 39 GLN G N 1
ATOM 4556 C CA . GLN G 3 39 ? 20.392 -29.559 15.789 1.00 19.30 39 GLN G CA 1
ATOM 4557 C C . GLN G 3 39 ? 20.465 -31.081 15.721 1.00 18.85 39 GLN G C 1
ATOM 4558 O O . GLN G 3 39 ? 20.288 -31.668 14.652 1.00 22.98 39 GLN G O 1
ATOM 4564 N N . LYS G 3 40 ? 20.752 -31.710 16.857 1.00 19.22 40 LYS G N 1
ATOM 4565 C CA . LYS G 3 40 ? 20.847 -33.171 16.921 1.00 24.87 40 LYS G CA 1
ATOM 4566 C C . LYS G 3 40 ? 19.461 -33.830 16.876 1.00 23.25 40 LYS G C 1
ATOM 4567 O O . LYS G 3 40 ? 18.440 -33.182 17.073 1.00 20.32 40 LYS G O 1
ATOM 4573 N N . PRO G 3 41 ? 19.418 -35.141 16.605 1.00 22.68 41 PRO G N 1
ATOM 4574 C CA . PRO G 3 41 ? 18.158 -35.881 16.537 1.00 27.00 41 PRO G CA 1
ATOM 4575 C C . PRO G 3 41 ? 17.257 -35.734 17.769 1.00 26.91 41 PRO G C 1
ATOM 4576 O O . PRO G 3 41 ? 16.034 -35.869 17.657 1.00 32.33 41 PRO G O 1
ATOM 4580 N N . ASP G 3 42 ? 17.852 -35.475 18.931 1.00 22.47 42 ASP G N 1
ATOM 4581 C CA . ASP G 3 42 ? 17.080 -35.316 20.164 1.00 25.27 42 ASP G CA 1
ATOM 4582 C C . ASP G 3 42 ? 16.557 -33.895 20.353 1.00 30.16 42 ASP G C 1
ATOM 4583 O O . ASP G 3 42 ? 15.988 -33.567 21.398 1.00 30.61 42 ASP G O 1
ATOM 4588 N N . GLY G 3 43 ? 16.770 -33.051 19.351 1.00 25.72 43 GLY G N 1
ATOM 4589 C CA . GLY G 3 43 ? 16.284 -31.684 19.436 1.00 29.57 43 GLY G CA 1
ATOM 4590 C C . GLY G 3 43 ? 17.217 -30.647 20.035 1.00 26.43 43 GLY G C 1
ATOM 4591 O O . GLY G 3 43 ? 16.888 -29.462 20.013 1.00 28.02 43 GLY G O 1
ATOM 4592 N N . THR G 3 44 ? 18.370 -31.058 20.560 1.00 22.27 44 THR G N 1
ATOM 4593 C CA . THR G 3 44 ? 19.290 -30.090 21.144 1.00 27.97 44 THR G CA 1
ATOM 4594 C C . THR G 3 44 ? 19.978 -29.270 20.062 1.00 22.61 44 THR G C 1
ATOM 4595 O O . THR G 3 44 ? 20.334 -29.780 18.989 1.00 22.60 44 THR G O 1
ATOM 4599 N N . VAL G 3 45 ? 20.155 -27.986 20.350 1.00 22.59 45 VAL G N 1
ATOM 4600 C CA . VAL G 3 45 ? 20.744 -27.064 19.390 1.00 20.60 45 VAL G CA 1
ATOM 4601 C C . VAL G 3 45 ? 22.016 -26.408 19.899 1.00 23.46 45 VAL G C 1
ATOM 4602 O O . VAL G 3 45 ? 22.108 -26.010 21.066 1.00 19.19 45 VAL G O 1
ATOM 4606 N N . LYS G 3 46 ? 22.995 -26.289 19.007 1.00 18.12 46 LYS G N 1
ATOM 4607 C CA . LYS G 3 46 ? 24.264 -25.666 19.348 1.00 17.05 46 LYS G CA 1
ATOM 4608 C C . LYS G 3 46 ? 24.719 -24.702 18.278 1.00 17.97 46 LYS G C 1
ATOM 4609 O O . LYS G 3 46 ? 24.541 -24.965 17.082 1.00 16.85 46 LYS G O 1
ATOM 4615 N N . LEU G 3 47 ? 25.292 -23.577 18.706 1.00 19.17 47 LEU G N 1
ATOM 4616 C CA . LEU G 3 47 ? 25.835 -22.603 17.752 1.00 14.33 47 LEU G CA 1
ATOM 4617 C C . LEU G 3 47 ? 27.162 -23.163 17.246 1.00 16.15 47 LEU G C 1
ATOM 4618 O O . LEU G 3 47 ? 27.964 -23.666 18.028 1.00 18.63 47 LEU G O 1
ATOM 4623 N N . LEU G 3 48 ? 27.379 -23.086 15.934 1.00 14.01 48 LEU G N 1
ATOM 4624 C CA . LEU G 3 48 ? 28.620 -23.556 15.327 1.00 16.65 48 LEU G CA 1
ATOM 4625 C C . LEU G 3 48 ? 29.518 -22.380 14.894 1.00 20.94 48 LEU G C 1
ATOM 4626 O O . LEU G 3 48 ? 30.680 -22.275 15.300 1.00 19.19 48 LEU G O 1
ATOM 4631 N N . ILE G 3 49 ? 28.950 -21.501 14.073 1.00 19.88 49 ILE G N 1
ATOM 4632 C CA . ILE G 3 49 ? 29.687 -20.384 13.484 1.00 19.00 49 ILE G CA 1
ATOM 4633 C C . ILE G 3 49 ? 28.856 -19.118 13.461 1.00 17.52 49 ILE G C 1
ATOM 4634 O O . ILE G 3 49 ? 27.647 -19.192 13.266 1.00 15.02 49 ILE G O 1
ATOM 4639 N N . TYR G 3 50 ? 29.481 -17.960 13.697 1.00 14.40 50 TYR G N 1
ATOM 4640 C CA . TYR G 3 50 ? 28.736 -16.712 13.613 1.00 17.63 50 TYR G CA 1
ATOM 4641 C C . TYR G 3 50 ? 29.505 -15.708 12.761 1.00 14.76 50 TYR G C 1
ATOM 4642 O O . TYR G 3 50 ? 30.710 -15.834 12.564 1.00 17.77 50 TYR G O 1
ATOM 4651 N N . TYR G 3 51 ? 28.790 -14.725 12.240 1.00 13.98 51 TYR G N 1
ATOM 4652 C CA . TYR G 3 51 ? 29.383 -13.727 11.362 1.00 14.88 51 TYR G CA 1
ATOM 4653 C C . TYR G 3 51 ? 30.121 -14.447 10.237 1.00 19.43 51 TYR G C 1
ATOM 4654 O O . TYR G 3 51 ? 31.326 -14.253 10.035 1.00 20.18 51 TYR G O 1
ATOM 4663 N N . THR G 3 52 ? 29.384 -15.307 9.537 1.00 21.52 52 THR G N 1
ATOM 4664 C CA . THR G 3 52 ? 29.887 -16.063 8.381 1.00 17.43 52 THR G CA 1
ATOM 4665 C C . THR G 3 52 ? 30.986 -17.080 8.607 1.00 16.82 52 THR G C 1
ATOM 4666 O O . THR G 3 52 ? 30.860 -18.216 8.170 1.00 17.28 52 THR G O 1
ATOM 4670 N N . SER G 3 53 ? 32.049 -16.707 9.316 1.00 16.57 53 SER G N 1
ATOM 4671 C CA . SER G 3 53 ? 33.170 -17.627 9.486 1.00 16.36 53 SER G CA 1
ATOM 4672 C C . SER G 3 53 ? 33.809 -17.771 10.861 1.00 18.90 53 SER G C 1
ATOM 4673 O O . SER G 3 53 ? 34.770 -18.528 11.011 1.00 22.83 53 SER G O 1
ATOM 4676 N N . ARG G 3 54 ? 33.314 -17.052 11.860 1.00 14.86 54 ARG G N 1
ATOM 4677 C CA . ARG G 3 54 ? 33.920 -17.142 13.188 1.00 17.88 54 ARG G CA 1
ATOM 4678 C C . ARG G 3 54 ? 33.423 -18.353 13.950 1.00 21.00 54 ARG G C 1
ATOM 4679 O O . ARG G 3 54 ? 32.220 -18.514 14.150 1.00 21.13 54 ARG G O 1
ATOM 4687 N N . LEU G 3 55 ? 34.347 -19.194 14.400 1.00 18.84 55 LEU G N 1
ATOM 4688 C CA . LEU G 3 55 ? 33.952 -20.376 15.151 1.00 24.63 55 LEU G CA 1
ATOM 4689 C C . LEU G 3 55 ? 33.631 -20.031 16.593 1.00 22.63 55 LEU G C 1
ATOM 4690 O O . LEU G 3 55 ? 34.357 -19.297 17.243 1.00 18.78 55 LEU G O 1
ATOM 4695 N N . HIS G 3 56 ? 32.519 -20.570 17.075 1.00 22.79 56 HIS G N 1
ATOM 4696 C CA . HIS G 3 56 ? 32.071 -20.366 18.455 1.00 21.52 56 HIS G CA 1
ATOM 4697 C C . HIS G 3 56 ? 32.950 -21.235 19.362 1.00 23.05 56 HIS G C 1
ATOM 4698 O O . HIS G 3 56 ? 33.457 -22.274 18.928 1.00 19.93 56 HIS G O 1
ATOM 4705 N N . SER G 3 57 ? 33.142 -20.805 20.611 1.00 24.11 57 SER G N 1
ATOM 4706 C CA . SER G 3 57 ? 33.957 -21.549 21.574 1.00 32.40 57 SER G CA 1
ATOM 4707 C C . SER G 3 57 ? 33.571 -23.024 21.636 1.00 34.26 57 SER G C 1
ATOM 4708 O O . SER G 3 57 ? 32.387 -23.363 21.715 1.00 30.62 57 SER G O 1
ATOM 4711 N N . GLY G 3 58 ? 34.573 -23.899 21.603 1.00 30.66 58 GLY G N 1
ATOM 4712 C CA . GLY G 3 58 ? 34.311 -25.327 21.693 1.00 28.17 58 GLY G CA 1
ATOM 4713 C C . GLY G 3 58 ? 33.976 -26.059 20.409 1.00 34.60 58 GLY G C 1
ATOM 4714 O O . GLY G 3 58 ? 33.829 -27.280 20.414 1.00 37.11 58 GLY G O 1
ATOM 4715 N N . VAL G 3 59 ? 33.863 -25.328 19.305 1.00 24.64 59 VAL G N 1
ATOM 4716 C CA . VAL G 3 59 ? 33.528 -25.940 18.034 1.00 27.91 59 VAL G CA 1
ATOM 4717 C C . VAL G 3 59 ? 34.814 -26.422 17.352 1.00 30.81 59 VAL G C 1
ATOM 4718 O O . VAL G 3 59 ? 35.828 -25.724 17.345 1.00 26.43 59 VAL G O 1
ATOM 4722 N N . PRO G 3 60 ? 34.802 -27.651 16.820 1.00 35.54 60 PRO G N 1
ATOM 4723 C CA . PRO G 3 60 ? 36.001 -28.175 16.156 1.00 38.80 60 PRO G CA 1
ATOM 4724 C C . PRO G 3 60 ? 36.277 -27.538 14.794 1.00 34.88 60 PRO G C 1
ATOM 4725 O O . PRO G 3 60 ? 35.360 -27.081 14.108 1.00 28.08 60 PRO G O 1
ATOM 4729 N N . SER G 3 61 ? 37.554 -27.513 14.421 1.00 37.24 61 SER G N 1
ATOM 4730 C CA . SER G 3 61 ? 38.000 -26.927 13.167 1.00 36.41 61 SER G CA 1
ATOM 4731 C C . SER G 3 61 ? 37.426 -27.610 11.931 1.00 35.36 61 SER G C 1
ATOM 4732 O O . SER G 3 61 ? 37.604 -27.127 10.813 1.00 32.29 61 SER G O 1
ATOM 4735 N N . LYS G 3 62 ? 36.760 -28.745 12.113 1.00 32.88 62 LYS G N 1
ATOM 4736 C CA . LYS G 3 62 ? 36.180 -29.419 10.962 1.00 26.61 62 LYS G CA 1
ATOM 4737 C C . LYS G 3 62 ? 35.082 -28.560 10.346 1.00 25.45 62 LYS G C 1
ATOM 4738 O O . LYS G 3 62 ? 34.722 -28.743 9.187 1.00 24.82 62 LYS G O 1
ATOM 4744 N N . PHE G 3 63 ? 34.573 -27.602 11.124 1.00 23.79 63 PHE G N 1
ATOM 4745 C CA . PHE G 3 63 ? 33.524 -26.695 10.665 1.00 24.96 63 PHE G CA 1
ATOM 4746 C C . PHE G 3 63 ? 34.121 -25.363 10.184 1.00 25.90 63 PHE G C 1
ATOM 4747 O O . PHE G 3 63 ? 34.969 -24.778 10.850 1.00 27.36 63 PHE G O 1
ATOM 4755 N N . SER G 3 64 ? 33.681 -24.901 9.020 1.00 25.78 64 SER G N 1
ATOM 4756 C CA . SER G 3 64 ? 34.149 -23.638 8.464 1.00 23.85 64 SER G CA 1
ATOM 4757 C C . SER G 3 64 ? 33.020 -22.998 7.662 1.00 26.03 64 SER G C 1
ATOM 4758 O O . SER G 3 64 ? 32.137 -23.681 7.150 1.00 26.99 64 SER G O 1
ATOM 4761 N N . GLY G 3 65 ? 33.031 -21.679 7.554 1.00 23.73 65 GLY G N 1
ATOM 4762 C CA . GLY G 3 65 ? 31.961 -21.035 6.824 1.00 23.02 65 GLY G CA 1
ATOM 4763 C C . GLY G 3 65 ? 32.480 -19.946 5.928 1.00 23.85 65 GLY G C 1
ATOM 4764 O O . GLY G 3 65 ? 33.533 -19.385 6.196 1.00 23.40 65 GLY G O 1
ATOM 4765 N N . SER G 3 66 ? 31.728 -19.638 4.878 1.00 26.53 66 SER G N 1
ATOM 4766 C CA . SER G 3 66 ? 32.126 -18.607 3.933 1.00 23.63 66 SER G CA 1
ATOM 4767 C C . SER G 3 66 ? 30.881 -17.980 3.330 1.00 28.43 66 SER G C 1
ATOM 4768 O O . SER G 3 66 ? 29.756 -18.374 3.647 1.00 23.95 66 SER G O 1
ATOM 4771 N N . GLY G 3 67 ? 31.086 -16.998 2.465 1.00 25.36 67 GLY G N 1
ATOM 4772 C CA . GLY G 3 67 ? 29.963 -16.344 1.831 1.00 25.78 67 GLY G CA 1
ATOM 4773 C C . GLY G 3 67 ? 30.030 -14.840 1.935 1.00 23.79 67 GLY G C 1
ATOM 4774 O O . GLY G 3 67 ? 30.823 -14.286 2.690 1.00 23.86 67 GLY G O 1
ATOM 4775 N N . SER G 3 68 ? 29.161 -14.186 1.177 1.00 24.35 68 SER G N 1
ATOM 4776 C CA . SER G 3 68 ? 29.091 -12.747 1.149 1.00 20.97 68 SER G CA 1
ATOM 4777 C C . SER G 3 68 ? 27.795 -12.355 0.448 1.00 27.21 68 SER G C 1
ATOM 4778 O O . SER G 3 68 ? 27.215 -13.150 -0.307 1.00 28.12 68 SER G O 1
ATOM 4781 N N . GLY G 3 69 ? 27.341 -11.136 0.700 1.00 24.21 69 GLY G N 1
ATOM 4782 C CA . GLY G 3 69 ? 26.112 -10.668 0.087 1.00 27.99 69 GLY G CA 1
ATOM 4783 C C . GLY G 3 69 ? 24.902 -11.489 0.496 1.00 31.78 69 GLY G C 1
ATOM 4784 O O . GLY G 3 69 ? 24.488 -11.458 1.656 1.00 25.78 69 GLY G O 1
ATOM 4785 N N . THR G 3 70 ? 24.352 -12.241 -0.454 1.00 29.21 70 THR G N 1
ATOM 4786 C CA . THR G 3 70 ? 23.163 -13.059 -0.219 1.00 27.39 70 THR G CA 1
ATOM 4787 C C . THR G 3 70 ? 23.430 -14.564 -0.227 1.00 30.84 70 THR G C 1
ATOM 4788 O O . THR G 3 70 ? 22.514 -15.361 0.001 1.00 34.60 70 THR G O 1
ATOM 4792 N N . ASP G 3 71 ? 24.671 -14.962 -0.489 1.00 28.39 71 ASP G N 1
ATOM 4793 C CA . ASP G 3 71 ? 25.005 -16.382 -0.553 1.00 29.96 71 ASP G CA 1
ATOM 4794 C C . ASP G 3 71 ? 26.088 -16.824 0.420 1.00 26.63 71 ASP G C 1
ATOM 4795 O O . ASP G 3 71 ? 27.183 -16.272 0.438 1.00 34.06 71 ASP G O 1
ATOM 4800 N N . TYR G 3 72 ? 25.779 -17.847 1.211 1.00 26.44 72 TYR G N 1
ATOM 4801 C CA . TYR G 3 72 ? 26.711 -18.331 2.229 1.00 25.27 72 TYR G CA 1
ATOM 4802 C C . TYR G 3 72 ? 26.782 -19.849 2.267 1.00 27.94 72 TYR G C 1
ATOM 4803 O O . TYR G 3 72 ? 25.866 -20.546 1.798 1.00 25.82 72 TYR G O 1
ATOM 4812 N N . SER G 3 73 ? 27.865 -20.367 2.839 1.00 20.37 73 SER G N 1
ATOM 4813 C CA . SER G 3 73 ? 28.049 -21.805 2.904 1.00 27.42 73 SER G CA 1
ATOM 4814 C C . SER G 3 73 ? 28.768 -22.332 4.149 1.00 27.14 73 SER G C 1
ATOM 4815 O O . SER G 3 73 ? 29.688 -21.705 4.678 1.00 32.74 73 SER G O 1
ATOM 4818 N N . LEU G 3 74 ? 28.344 -23.511 4.591 1.00 24.32 74 LEU G N 1
ATOM 4819 C CA . LEU G 3 74 ? 28.945 -24.184 5.737 1.00 21.29 74 LEU G CA 1
ATOM 4820 C C . LEU G 3 74 ? 29.591 -25.424 5.162 1.00 27.72 74 LEU G C 1
ATOM 4821 O O . LEU G 3 74 ? 28.955 -26.173 4.408 1.00 27.11 74 LEU G O 1
ATOM 4826 N N . THR G 3 75 ? 30.850 -25.633 5.507 1.00 27.63 75 THR G N 1
ATOM 4827 C CA . THR G 3 75 ? 31.602 -26.786 5.035 1.00 30.57 75 THR G CA 1
ATOM 4828 C C . THR G 3 75 ? 32.011 -27.636 6.218 1.00 27.51 75 THR G C 1
ATOM 4829 O O . THR G 3 75 ? 32.600 -27.134 7.177 1.00 34.36 75 THR G O 1
ATOM 4833 N N . ILE G 3 76 ? 31.683 -28.921 6.159 1.00 27.78 76 ILE G N 1
ATOM 4834 C CA . ILE G 3 76 ? 32.052 -29.843 7.227 1.00 32.16 76 ILE G CA 1
ATOM 4835 C C . ILE G 3 76 ? 32.967 -30.906 6.632 1.00 38.25 76 ILE G C 1
ATOM 4836 O O . ILE G 3 76 ? 32.586 -31.610 5.692 1.00 39.12 76 ILE G O 1
ATOM 4841 N N . SER G 3 77 ? 34.170 -31.024 7.181 1.00 38.61 77 SER G N 1
ATOM 4842 C CA . SER G 3 77 ? 35.125 -32.006 6.692 1.00 41.56 77 SER G CA 1
ATOM 4843 C C . SER G 3 77 ? 35.285 -33.141 7.697 1.00 43.18 77 SER G C 1
ATOM 4844 O O . SER G 3 77 ? 34.765 -33.076 8.817 1.00 37.56 77 SER G O 1
ATOM 4847 N N . ASN G 3 78 ? 36.004 -34.181 7.282 1.00 43.54 78 ASN G N 1
ATOM 4848 C CA . ASN G 3 78 ? 36.264 -35.344 8.121 1.00 40.78 78 ASN G CA 1
ATOM 4849 C C . ASN G 3 78 ? 35.028 -35.794 8.901 1.00 40.77 78 ASN G C 1
ATOM 4850 O O . ASN G 3 78 ? 35.100 -36.029 10.108 1.00 40.67 78 ASN G O 1
ATOM 4855 N N . LEU G 3 79 ? 33.903 -35.925 8.206 1.00 35.66 79 LEU G N 1
ATOM 4856 C CA . LEU G 3 79 ? 32.656 -36.322 8.852 1.00 40.74 79 LEU G CA 1
ATOM 4857 C C . LEU G 3 79 ? 32.800 -37.498 9.812 1.00 44.63 79 LEU G C 1
ATOM 4858 O O . LEU G 3 79 ? 33.582 -38.428 9.583 1.00 49.00 79 LEU G O 1
ATOM 4863 N N . GLU G 3 80 ? 32.046 -37.424 10.902 1.00 43.31 80 GLU G N 1
ATOM 4864 C CA . GLU G 3 80 ? 32.026 -38.452 11.934 1.00 42.52 80 GLU G CA 1
ATOM 4865 C C . GLU G 3 80 ? 30.566 -38.733 12.260 1.00 39.75 80 GLU G C 1
ATOM 4866 O O . GLU G 3 80 ? 29.683 -37.958 11.896 1.00 37.56 80 GLU G O 1
ATOM 4872 N N . GLN G 3 81 ? 30.314 -39.841 12.943 1.00 38.63 81 GLN G N 1
ATOM 4873 C CA . GLN G 3 81 ? 28.954 -40.227 13.294 1.00 39.95 81 GLN G CA 1
ATOM 4874 C C . GLN G 3 81 ? 28.284 -39.128 14.121 1.00 34.57 81 GLN G C 1
ATOM 4875 O O . GLN G 3 81 ? 27.073 -38.936 14.052 1.00 28.48 81 GLN G O 1
ATOM 4881 N N . GLU G 3 82 ? 29.084 -38.420 14.909 1.00 38.74 82 GLU G N 1
ATOM 4882 C CA . GLU G 3 82 ? 28.579 -37.345 15.756 1.00 40.86 82 GLU G CA 1
ATOM 4883 C C . GLU G 3 82 ? 28.079 -36.132 14.976 1.00 36.67 82 GLU G C 1
ATOM 4884 O O . GLU G 3 82 ? 27.386 -35.286 15.535 1.00 40.68 82 GLU G O 1
ATOM 4890 N N . ASP G 3 83 ? 28.426 -36.041 13.696 1.00 34.81 83 ASP G N 1
ATOM 4891 C CA . ASP G 3 83 ? 27.993 -34.911 12.873 1.00 30.85 83 ASP G CA 1
ATOM 4892 C C . ASP G 3 83 ? 26.609 -35.085 12.266 1.00 29.12 83 ASP G C 1
ATOM 4893 O O . ASP G 3 83 ? 26.089 -34.166 11.643 1.00 29.23 83 ASP G O 1
ATOM 4898 N N . ILE G 3 84 ? 26.005 -36.258 12.432 1.00 27.57 84 ILE G N 1
ATOM 4899 C CA . ILE G 3 84 ? 24.670 -36.472 11.897 1.00 27.61 84 ILE G CA 1
ATOM 4900 C C . ILE G 3 84 ? 23.737 -35.522 12.639 1.00 27.22 84 ILE G C 1
ATOM 4901 O O . ILE G 3 84 ? 23.633 -35.572 13.866 1.00 27.72 84 ILE G O 1
ATOM 4906 N N . ALA G 3 85 ? 23.067 -34.657 11.890 1.00 24.34 85 ALA G N 1
ATOM 4907 C CA . ALA G 3 85 ? 22.175 -33.671 12.484 1.00 26.52 85 ALA G CA 1
ATOM 4908 C C . ALA G 3 85 ? 21.559 -32.821 11.395 1.00 25.49 85 ALA G C 1
ATOM 4909 O O . ALA G 3 85 ? 21.776 -33.066 10.213 1.00 29.62 85 ALA G O 1
ATOM 4911 N N . THR G 3 86 ? 20.783 -31.819 11.798 1.00 22.22 86 THR G N 1
ATOM 4912 C CA . THR G 3 86 ? 20.160 -30.902 10.859 1.00 25.40 86 THR G CA 1
ATOM 4913 C C . THR G 3 86 ? 20.866 -29.563 11.056 1.00 25.21 86 THR G C 1
ATOM 4914 O O . THR G 3 86 ? 20.997 -29.082 12.189 1.00 25.19 86 THR G O 1
ATOM 4918 N N . TYR G 3 87 ? 21.332 -28.975 9.961 1.00 22.80 87 TYR G N 1
ATOM 4919 C CA . TYR G 3 87 ? 22.048 -27.694 10.011 1.00 22.73 87 TYR G CA 1
ATOM 4920 C C . TYR G 3 87 ? 21.181 -26.540 9.498 1.00 28.95 87 TYR G C 1
ATOM 4921 O O . TYR G 3 87 ? 20.578 -26.634 8.417 1.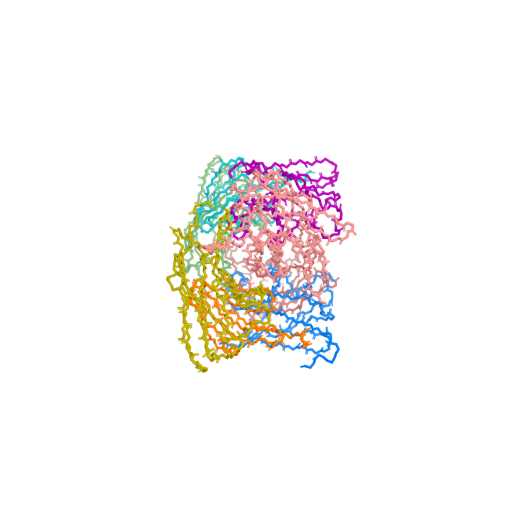00 23.81 87 TYR G O 1
ATOM 4930 N N . PHE G 3 88 ? 21.108 -25.466 10.298 1.00 20.14 88 PHE G N 1
ATOM 4931 C CA . PHE G 3 88 ? 20.290 -24.283 10.021 1.00 21.40 88 PHE G CA 1
ATOM 4932 C C . PHE G 3 88 ? 21.115 -23.000 9.940 1.00 25.31 88 PHE G C 1
ATOM 4933 O O . PHE G 3 88 ? 22.031 -22.806 10.744 1.00 21.86 88 PHE G O 1
ATOM 4941 N N . CYS G 3 89 ? 20.792 -22.125 8.990 1.00 21.16 89 CYS G N 1
ATOM 4942 C CA . CYS G 3 89 ? 21.477 -20.834 8.921 1.00 19.06 89 CYS G CA 1
ATOM 4943 C C . CYS G 3 89 ? 20.491 -19.800 9.438 1.00 19.63 89 CYS G C 1
ATOM 4944 O O . CYS G 3 89 ? 19.276 -20.027 9.467 1.00 23.63 89 CYS G O 1
ATOM 4947 N N . GLN G 3 90 ? 21.011 -18.662 9.875 1.00 19.36 90 GLN G N 1
ATOM 4948 C CA . GLN G 3 90 ? 20.177 -17.605 10.433 1.00 13.38 90 GLN G CA 1
ATOM 4949 C C . GLN G 3 90 ? 20.807 -16.255 10.136 1.00 17.16 90 GLN G C 1
ATOM 4950 O O . GLN G 3 90 ? 22.023 -16.102 10.298 1.00 20.39 90 GLN G O 1
ATOM 4956 N N . GLN G 3 91 ? 20.005 -15.283 9.724 1.00 14.81 91 GLN G N 1
ATOM 4957 C CA . GLN G 3 91 ? 20.555 -13.949 9.487 1.00 18.13 91 GLN G CA 1
ATOM 4958 C C . GLN G 3 91 ? 20.372 -13.078 10.719 1.00 18.67 91 GLN G C 1
ATOM 4959 O O . GLN G 3 91 ? 19.311 -13.083 11.349 1.00 15.10 91 GLN G O 1
ATOM 4965 N N . GLY G 3 92 ? 21.429 -12.350 11.064 1.00 17.78 92 GLY G N 1
ATOM 4966 C CA . GLY G 3 92 ? 21.383 -11.453 12.212 1.00 17.26 92 GLY G CA 1
ATOM 4967 C C . GLY G 3 92 ? 21.675 -10.019 11.787 1.00 19.77 92 GLY G C 1
ATOM 4968 O O . GLY G 3 92 ? 22.273 -9.243 12.527 1.00 19.71 92 GLY G O 1
ATOM 4969 N N . ASN G 3 93 ? 21.238 -9.668 10.582 1.00 20.87 93 ASN G N 1
ATOM 4970 C CA . ASN G 3 93 ? 21.451 -8.329 10.022 1.00 18.43 93 ASN G CA 1
ATOM 4971 C C . ASN G 3 93 ? 20.356 -7.330 10.405 1.00 23.31 93 ASN G C 1
ATOM 4972 O O . ASN G 3 93 ? 20.641 -6.233 10.875 1.00 24.31 93 ASN G O 1
ATOM 4977 N N . THR G 3 94 ? 19.096 -7.704 10.200 1.00 19.83 94 THR G N 1
ATOM 4978 C CA . THR G 3 94 ? 18.000 -6.808 10.525 1.00 25.06 94 THR G CA 1
ATOM 4979 C C . THR G 3 94 ? 16.830 -7.556 11.139 1.00 23.87 94 THR G C 1
ATOM 4980 O O . THR G 3 94 ? 16.535 -8.671 10.738 1.00 21.47 94 THR G O 1
ATOM 4984 N N . LEU G 3 95 ? 16.175 -6.936 12.118 1.00 21.94 95 LEU G N 1
ATOM 4985 C CA . LEU G 3 95 ? 15.021 -7.550 12.758 1.00 21.71 95 LEU G CA 1
ATOM 4986 C C . LEU G 3 95 ? 13.860 -7.598 11.778 1.00 23.87 95 LEU G C 1
ATOM 4987 O O . LEU G 3 95 ? 13.701 -6.707 10.944 1.00 23.98 95 LEU G O 1
ATOM 4992 N N . PRO G 3 96 ? 13.030 -8.645 11.869 1.00 18.48 96 PRO G N 1
ATOM 4993 C CA . PRO G 3 96 ? 13.155 -9.745 12.834 1.00 21.55 96 PRO G CA 1
ATOM 4994 C C . PRO G 3 96 ? 14.214 -10.738 12.368 1.00 24.13 96 PRO G C 1
ATOM 4995 O O . PRO G 3 96 ? 14.353 -10.965 11.154 1.00 20.57 96 PRO G O 1
ATOM 4999 N N . TRP G 3 97 ? 14.963 -11.322 13.308 1.00 19.17 97 TRP G N 1
ATOM 5000 C CA . TRP G 3 97 ? 15.971 -12.313 12.933 1.00 18.37 97 TRP G CA 1
ATOM 5001 C C . TRP G 3 97 ? 15.170 -13.415 12.241 1.00 22.20 97 TRP G C 1
ATOM 5002 O O . TRP G 3 97 ? 14.043 -13.708 12.640 1.00 18.97 97 TRP G O 1
ATOM 5013 N N . THR G 3 98 ? 15.755 -14.028 11.221 1.00 15.03 98 THR G N 1
ATOM 5014 C CA . THR G 3 98 ? 15.079 -15.076 10.476 1.00 19.67 98 THR G CA 1
ATOM 5015 C C . THR G 3 98 ? 16.014 -16.238 10.189 1.00 20.55 98 THR G C 1
ATOM 5016 O O . THR G 3 98 ? 17.224 -16.058 10.033 1.00 19.40 98 THR G O 1
ATOM 5020 N N . PHE G 3 99 ? 15.423 -17.428 10.115 1.00 15.62 99 PHE G N 1
ATOM 5021 C CA . PHE G 3 99 ? 16.134 -18.684 9.874 1.00 17.07 99 PHE G CA 1
ATOM 5022 C C . PHE G 3 99 ? 15.676 -19.346 8.564 1.00 19.01 99 PHE G C 1
ATOM 5023 O O . PHE G 3 99 ? 14.562 -19.105 8.098 1.00 23.08 99 PHE G O 1
ATOM 5031 N N . ALA G 3 100 ? 16.524 -20.207 8.011 1.00 19.49 100 ALA G N 1
ATOM 5032 C CA . ALA G 3 100 ? 16.164 -20.964 6.811 1.00 29.78 100 ALA G CA 1
ATOM 5033 C C . ALA G 3 100 ? 15.566 -22.287 7.313 1.00 35.44 100 ALA G C 1
ATOM 5034 O O . ALA G 3 100 ? 15.518 -22.530 8.527 1.00 33.13 100 ALA G O 1
ATOM 5036 N N . GLY G 3 101 ? 15.136 -23.147 6.393 1.00 32.52 101 GLY G N 1
ATOM 5037 C CA . GLY G 3 101 ? 14.502 -24.399 6.781 1.00 30.74 101 GLY G CA 1
ATOM 5038 C C . GLY G 3 101 ? 15.342 -25.560 7.279 1.00 31.05 101 GLY G C 1
ATOM 5039 O O . GLY G 3 101 ? 14.794 -26.537 7.799 1.00 34.28 101 GLY G O 1
ATOM 5040 N N . GLY G 3 102 ? 16.657 -25.479 7.115 1.00 31.30 102 GLY G N 1
ATOM 5041 C CA . GLY G 3 102 ? 17.518 -26.551 7.577 1.00 27.51 102 GLY G CA 1
ATOM 5042 C C . GLY G 3 102 ? 17.891 -27.572 6.512 1.00 34.70 102 GLY G C 1
ATOM 5043 O O . GLY G 3 102 ? 17.208 -27.707 5.494 1.00 38.31 102 GLY G O 1
ATOM 5044 N N . THR G 3 103 ? 18.989 -28.280 6.756 1.00 34.56 103 THR G N 1
ATOM 5045 C CA . THR G 3 103 ? 19.489 -29.319 5.860 1.00 33.42 103 THR G CA 1
ATOM 5046 C C . THR G 3 103 ? 19.882 -30.508 6.704 1.00 33.72 103 THR G C 1
ATOM 5047 O O . THR G 3 103 ? 20.786 -30.416 7.541 1.00 32.97 103 THR G O 1
ATOM 5051 N N . LYS G 3 104 ? 19.203 -31.629 6.486 1.00 33.00 104 LYS G N 1
ATOM 5052 C CA . LYS G 3 104 ? 19.491 -32.838 7.234 1.00 38.22 104 LYS G CA 1
ATOM 5053 C C . LYS G 3 104 ? 20.677 -33.570 6.622 1.00 35.41 104 LYS G C 1
ATOM 5054 O O . LYS G 3 104 ? 20.707 -33.804 5.418 1.00 39.01 104 LYS G O 1
ATOM 5060 N N . LEU G 3 105 ? 21.650 -33.917 7.461 1.00 32.78 105 LEU G N 1
ATOM 5061 C CA . LEU G 3 105 ? 22.845 -34.634 7.038 1.00 36.48 105 LEU G CA 1
ATOM 5062 C C . LEU G 3 105 ? 22.870 -36.038 7.623 1.00 43.13 105 LEU G C 1
ATOM 5063 O O . LEU G 3 105 ? 22.697 -36.222 8.828 1.00 42.56 105 LEU G O 1
ATOM 5068 N N . GLU G 3 106 ? 23.109 -37.028 6.771 1.00 47.64 106 GLU G N 1
ATOM 5069 C CA . GLU G 3 106 ? 23.168 -38.410 7.221 1.00 54.60 106 GLU G CA 1
ATOM 5070 C C . GLU G 3 106 ? 24.505 -39.034 6.833 1.00 55.10 106 GLU G C 1
ATOM 5071 O O . GLU G 3 106 ? 25.043 -38.748 5.764 1.00 55.91 106 GLU G O 1
ATOM 5077 N N . ILE G 3 107 ? 25.048 -39.868 7.716 1.00 54.09 107 ILE G N 1
ATOM 5078 C CA . ILE G 3 107 ? 26.335 -40.512 7.468 1.00 59.83 107 ILE G CA 1
ATOM 5079 C C . ILE G 3 107 ? 26.289 -42.022 7.690 1.00 63.51 107 ILE G C 1
ATOM 5080 O O . ILE G 3 107 ? 26.747 -42.759 6.789 1.00 67.80 107 ILE G O 1
ATOM 5085 N N . GLU H 4 1 ? 27.412 -26.173 34.880 1.00 47.54 1 GLU H N 1
ATOM 5086 C CA . GLU H 4 1 ? 27.870 -25.248 33.804 1.00 46.46 1 GLU H CA 1
ATOM 5087 C C . GLU H 4 1 ? 26.724 -24.364 33.306 1.00 37.99 1 GLU H C 1
ATOM 5088 O O . GLU H 4 1 ? 25.702 -24.218 33.983 1.00 37.65 1 GLU H O 1
ATOM 5094 N N . VAL H 4 2 ? 26.902 -23.779 32.125 1.00 33.14 2 VAL H N 1
ATOM 5095 C CA . VAL H 4 2 ? 25.906 -22.882 31.532 1.00 31.76 2 VAL H CA 1
ATOM 5096 C C . VAL H 4 2 ? 24.755 -23.644 30.891 1.00 29.18 2 VAL H C 1
ATOM 5097 O O . VAL H 4 2 ? 24.949 -24.360 29.910 1.00 28.29 2 VAL H O 1
ATOM 5101 N N . GLN H 4 3 ? 23.554 -23.478 31.434 1.00 24.27 3 GLN H N 1
ATOM 5102 C CA . GLN H 4 3 ? 22.400 -24.185 30.907 1.00 27.17 3 GLN H CA 1
ATOM 5103 C C . GLN H 4 3 ? 21.092 -23.424 30.992 1.00 23.12 3 GLN H C 1
ATOM 5104 O O . GLN H 4 3 ? 20.915 -22.558 31.849 1.00 25.08 3 GLN H O 1
ATOM 5110 N N . LEU H 4 4 ? 20.187 -23.774 30.083 1.00 21.91 4 LEU H N 1
ATOM 5111 C CA . LEU H 4 4 ? 18.836 -23.219 30.022 1.00 22.03 4 LEU H CA 1
ATOM 5112 C C . LEU H 4 4 ? 17.932 -24.447 30.130 1.00 19.97 4 LEU H C 1
ATOM 5113 O O . LEU H 4 4 ? 17.922 -25.305 29.240 1.00 27.17 4 LEU H O 1
ATOM 5118 N N . GLN H 4 5 ? 17.197 -24.549 31.231 1.00 20.88 5 GLN H N 1
ATOM 5119 C CA . GLN H 4 5 ? 16.311 -25.690 31.458 1.00 20.87 5 GLN H CA 1
ATOM 5120 C C . GLN H 4 5 ? 14.855 -25.289 31.261 1.00 21.01 5 GLN H C 1
ATOM 5121 O O . GLN H 4 5 ? 14.331 -24.459 32.010 1.00 19.25 5 GLN H O 1
ATOM 5127 N N . GLN H 4 6 ? 14.199 -25.873 30.258 1.00 19.00 6 GLN H N 1
ATOM 5128 C CA . GLN H 4 6 ? 12.809 -25.533 29.977 1.00 17.01 6 GLN H CA 1
ATOM 5129 C C . GLN H 4 6 ? 11.796 -26.452 30.631 1.00 20.17 6 GLN H C 1
ATOM 5130 O O . GLN H 4 6 ? 12.120 -27.572 30.992 1.00 21.91 6 GLN H O 1
ATOM 5136 N N . SER H 4 7 ? 10.562 -25.962 30.753 1.00 23.82 7 SER H N 1
ATOM 5137 C CA . SER H 4 7 ? 9.477 -26.739 31.347 1.00 28.72 7 SER H CA 1
ATOM 5138 C C . SER H 4 7 ? 9.062 -27.875 30.411 1.00 29.12 7 SER H C 1
ATOM 5139 O O . SER H 4 7 ? 9.432 -27.891 29.236 1.00 27.80 7 SER H O 1
ATOM 5142 N N . GLY H 4 8 ? 8.294 -28.824 30.938 1.00 26.50 8 GLY H N 1
ATOM 5143 C CA . GLY H 4 8 ? 7.872 -29.979 30.155 1.00 25.51 8 GLY H CA 1
ATOM 5144 C C . GLY H 4 8 ? 6.839 -29.777 29.055 1.00 24.87 8 GLY H C 1
ATOM 5145 O O . GLY H 4 8 ? 6.276 -28.691 28.899 1.00 22.78 8 GLY H O 1
ATOM 5146 N N . PRO H 4 9 ? 6.560 -30.829 28.271 1.00 24.22 9 PRO H N 1
ATOM 5147 C CA . PRO H 4 9 ? 5.583 -30.746 27.182 1.00 24.38 9 PRO H CA 1
ATOM 5148 C C . PRO H 4 9 ? 4.188 -30.404 27.703 1.00 25.82 9 PRO H C 1
ATOM 5149 O O . PRO H 4 9 ? 3.845 -30.726 28.841 1.00 25.60 9 PRO H O 1
ATOM 5153 N N . GLU H 4 10 ? 3.392 -29.748 26.868 1.00 26.85 10 GLU H N 1
ATOM 5154 C CA . GLU H 4 10 ? 2.038 -29.344 27.248 1.00 27.98 10 GLU H CA 1
ATOM 5155 C C . GLU H 4 10 ? 1.045 -29.727 26.163 1.00 26.64 10 GLU H C 1
ATOM 5156 O O . GLU H 4 10 ? 1.368 -29.698 24.973 1.00 23.33 10 GLU H O 1
ATOM 5162 N N . LEU H 4 11 ? -0.158 -30.100 26.591 1.00 25.86 11 LEU H N 1
ATOM 5163 C CA . LEU H 4 11 ? -1.254 -30.444 25.691 1.00 32.12 11 LEU H CA 1
ATOM 5164 C C . LEU H 4 11 ? -2.370 -29.483 26.082 1.00 33.30 11 LEU H C 1
ATOM 5165 O O . LEU H 4 11 ? -2.707 -29.381 27.265 1.00 30.07 11 LEU H O 1
ATOM 5170 N N . VAL H 4 12 ? -2.940 -28.780 25.105 1.00 30.79 12 VAL H N 1
ATOM 5171 C CA . VAL H 4 12 ? -4.006 -27.821 25.398 1.00 33.77 12 VAL H CA 1
ATOM 5172 C C . VAL H 4 12 ? -5.059 -27.723 24.291 1.00 37.03 12 VAL H C 1
ATOM 5173 O O . VAL H 4 12 ? -4.781 -28.014 23.117 1.00 37.15 12 VAL H O 1
ATOM 5177 N N . LYS H 4 13 ? -6.272 -27.324 24.673 1.00 35.51 13 LYS H N 1
ATOM 5178 C CA . LYS H 4 13 ? -7.362 -27.158 23.717 1.00 40.06 13 LYS H CA 1
ATOM 5179 C C . LYS H 4 13 ? -7.304 -25.731 23.179 1.00 35.01 13 LYS H C 1
ATOM 5180 O O . LYS H 4 13 ? -6.822 -24.828 23.854 1.00 34.92 13 LYS H O 1
ATOM 5186 N N . PRO H 4 14 ? -7.781 -25.519 21.950 1.00 35.68 14 PRO H N 1
ATOM 5187 C CA . PRO H 4 14 ? -7.782 -24.196 21.326 1.00 35.11 14 PRO H CA 1
ATOM 5188 C C . PRO H 4 14 ? -8.430 -23.150 22.223 1.00 41.43 14 PRO H C 1
ATOM 5189 O O . PRO H 4 14 ? -9.297 -23.475 23.034 1.00 41.87 14 PRO H O 1
ATOM 5193 N N . GLY H 4 15 ? -7.992 -21.899 22.081 1.00 41.16 15 GLY H N 1
ATOM 5194 C CA . GLY H 4 15 ? -8.554 -20.815 22.866 1.00 35.63 15 GLY H CA 1
ATOM 5195 C C . GLY H 4 15 ? -7.912 -20.583 24.219 1.00 38.26 15 GLY H C 1
ATOM 5196 O O . GLY H 4 15 ? -8.100 -19.537 24.839 1.00 37.75 15 GLY H O 1
ATOM 5197 N N . ALA H 4 16 ? -7.146 -21.551 24.696 1.00 37.57 16 ALA H N 1
ATOM 5198 C CA . ALA H 4 16 ? -6.508 -21.393 25.993 1.00 34.18 16 ALA H CA 1
ATOM 5199 C C . ALA H 4 16 ? -5.166 -20.679 25.852 1.00 34.72 16 ALA H C 1
ATOM 5200 O O . ALA H 4 16 ? -4.722 -20.381 24.744 1.00 32.39 16 ALA H O 1
ATOM 5202 N N . SER H 4 17 ? -4.553 -20.383 26.991 1.00 34.25 17 SER H N 1
ATOM 5203 C CA . SER H 4 17 ? -3.244 -19.744 27.048 1.00 36.49 17 SER H CA 1
ATOM 5204 C C . SER H 4 17 ? -2.335 -20.704 27.807 1.00 35.01 17 SER H C 1
ATOM 5205 O O . SER H 4 17 ? -2.817 -21.571 28.533 1.00 33.94 17 SER H O 1
ATOM 5208 N N . MET H 4 18 ? -1.026 -20.562 27.635 1.00 31.18 18 MET H N 1
ATOM 5209 C CA . MET H 4 18 ? -0.069 -21.428 28.312 1.00 26.96 18 MET H CA 1
ATOM 5210 C C . MET H 4 18 ? 1.213 -20.636 28.552 1.00 27.66 18 MET H C 1
ATOM 5211 O O . MET H 4 18 ? 1.544 -19.733 27.784 1.00 29.75 18 MET H O 1
ATOM 5216 N N . LYS H 4 19 ? 1.937 -20.984 29.608 1.00 29.85 19 LYS H N 1
ATOM 5217 C CA . LYS H 4 19 ? 3.181 -20.299 29.926 1.00 27.48 19 LYS H CA 1
ATOM 5218 C C . LYS H 4 19 ? 4.334 -21.301 30.015 1.00 28.87 19 LYS H C 1
ATOM 5219 O O . LYS H 4 19 ? 4.273 -22.261 30.779 1.00 31.51 19 LYS H O 1
ATOM 5225 N N . ILE H 4 20 ? 5.372 -21.074 29.215 1.00 25.67 20 ILE H N 1
ATOM 5226 C CA . ILE H 4 20 ? 6.563 -21.932 29.186 1.00 25.64 20 ILE H CA 1
ATOM 5227 C C . ILE H 4 20 ? 7.666 -21.260 29.999 1.00 21.60 20 ILE H C 1
ATOM 5228 O O . ILE H 4 20 ? 7.821 -20.039 29.958 1.00 22.44 20 ILE H O 1
ATOM 5233 N N . SER H 4 21 ? 8.445 -22.045 30.725 1.00 22.37 21 SER H N 1
ATOM 5234 C CA . SER H 4 21 ? 9.509 -21.457 31.512 1.00 27.36 21 SER H CA 1
ATOM 5235 C C . SER H 4 21 ? 10.870 -21.906 31.010 1.00 26.31 21 SER H C 1
ATOM 5236 O O . SER H 4 21 ? 11.003 -22.935 30.344 1.00 20.91 21 SER H O 1
ATOM 5239 N N . CYS H 4 22 ? 11.878 -21.116 31.363 1.00 23.44 22 CYS H N 1
ATOM 5240 C CA . CYS H 4 22 ? 13.261 -21.344 30.952 1.00 22.80 22 CYS H CA 1
ATOM 5241 C C . CYS H 4 22 ? 14.189 -20.873 32.070 1.00 19.67 22 CYS H C 1
ATOM 5242 O O . CYS H 4 22 ? 14.476 -19.682 32.192 1.00 22.38 22 CYS H O 1
ATOM 5245 N N . LYS H 4 23 ? 14.663 -21.817 32.875 1.00 21.95 23 LYS H N 1
ATOM 5246 C CA . LYS H 4 23 ? 15.535 -21.512 34.003 1.00 23.10 23 LYS H CA 1
ATOM 5247 C C . LYS H 4 23 ? 17.014 -21.484 33.625 1.00 19.92 23 LYS H C 1
ATOM 5248 O O . LYS H 4 23 ? 17.559 -22.468 33.128 1.00 21.51 23 LYS H O 1
ATOM 5254 N N . ALA H 4 24 ? 17.656 -20.348 33.880 1.00 25.10 24 ALA H N 1
ATOM 5255 C CA . ALA H 4 24 ? 19.065 -20.171 33.553 1.00 24.74 24 ALA H CA 1
ATOM 5256 C C . ALA H 4 24 ? 19.988 -20.503 34.725 1.00 28.25 24 ALA H C 1
ATOM 5257 O O . ALA H 4 24 ? 19.732 -20.094 35.860 1.00 32.85 24 ALA H O 1
ATOM 5259 N N . SER H 4 25 ? 21.061 -21.241 34.453 1.00 22.51 25 SER H N 1
ATOM 5260 C CA . SER H 4 25 ? 22.029 -21.575 35.493 1.00 30.30 25 SER H CA 1
ATOM 5261 C C . SER H 4 25 ? 23.448 -21.481 34.943 1.00 32.11 25 SER H C 1
ATOM 5262 O O . SER H 4 25 ? 23.663 -21.561 33.725 1.00 23.53 25 SER H O 1
ATOM 5265 N N . GLY H 4 26 ? 24.411 -21.282 35.840 1.00 27.78 26 GLY H N 1
ATOM 5266 C CA . GLY H 4 26 ? 25.802 -21.202 35.430 1.00 26.91 26 GLY H CA 1
ATOM 5267 C C . GLY H 4 26 ? 26.326 -19.861 34.935 1.00 24.04 26 GLY H C 1
ATOM 5268 O O . GLY H 4 26 ? 27.507 -19.761 34.603 1.00 28.13 26 GLY H O 1
ATOM 5269 N N . TYR H 4 27 ? 25.479 -18.836 34.888 1.00 19.79 27 TYR H N 1
ATOM 5270 C CA . TYR H 4 27 ? 25.903 -17.518 34.413 1.00 23.80 27 TYR H CA 1
ATOM 5271 C C . TYR H 4 27 ? 25.012 -16.412 34.964 1.00 24.69 27 TYR H C 1
ATOM 5272 O O . TYR H 4 27 ? 23.924 -16.681 35.485 1.00 26.43 27 TYR H O 1
ATOM 5281 N N . SER H 4 28 ? 25.474 -15.168 34.857 1.00 27.39 28 SER H N 1
ATOM 5282 C CA . SER H 4 28 ? 24.702 -14.022 35.344 1.00 26.94 28 SER H CA 1
ATOM 5283 C C . SER H 4 28 ? 23.510 -13.762 34.446 1.00 26.67 28 SER H C 1
ATOM 5284 O O . SER H 4 28 ? 23.657 -13.234 33.340 1.00 21.43 28 SER H O 1
ATOM 5287 N N . PHE H 4 29 ? 22.327 -14.105 34.946 1.00 22.17 29 PHE H N 1
ATOM 5288 C CA . PHE H 4 29 ? 21.086 -13.959 34.195 1.00 24.06 29 PHE H CA 1
ATOM 5289 C C . PHE H 4 29 ? 20.812 -12.584 33.573 1.00 27.66 29 PHE H C 1
ATOM 5290 O O . PHE H 4 29 ? 20.283 -12.513 32.467 1.00 23.30 29 PHE H O 1
ATOM 5298 N N . THR H 4 30 ? 21.160 -11.501 34.273 1.00 23.43 30 THR H N 1
ATOM 5299 C CA . THR H 4 30 ? 20.926 -10.141 33.765 1.00 24.84 30 THR H CA 1
ATOM 5300 C C . THR H 4 30 ? 22.017 -9.625 32.844 1.00 20.55 30 THR H C 1
ATOM 5301 O O . THR H 4 30 ? 21.960 -8.476 32.398 1.00 26.29 30 THR H O 1
ATOM 5305 N N . GLY H 4 31 ? 23.014 -10.459 32.564 1.00 20.09 31 GLY H N 1
ATOM 5306 C CA . GLY H 4 31 ? 24.093 -10.040 31.687 1.00 22.53 31 GLY H CA 1
ATOM 5307 C C . GLY H 4 31 ? 23.958 -10.491 30.238 1.00 20.50 31 GLY H C 1
ATOM 5308 O O . GLY H 4 31 ? 24.875 -10.287 29.447 1.00 20.48 31 GLY H O 1
ATOM 5309 N N . TYR H 4 32 ? 22.824 -11.093 29.888 1.00 18.94 32 TYR H N 1
ATOM 5310 C CA . TYR H 4 32 ? 22.590 -11.596 28.521 1.00 17.66 32 TYR H CA 1
ATOM 5311 C C . TYR H 4 32 ? 21.149 -11.403 28.102 1.00 23.12 32 TYR H C 1
ATOM 5312 O O . TYR H 4 32 ? 20.269 -11.300 28.944 1.00 22.10 32 TYR H O 1
ATOM 5321 N N . THR H 4 33 ? 20.913 -11.374 26.791 1.00 17.20 33 THR H N 1
ATOM 5322 C CA . THR H 4 33 ? 19.561 -11.218 26.267 1.00 16.55 33 THR H CA 1
ATOM 5323 C C . THR H 4 33 ? 18.924 -12.606 26.172 1.00 17.00 33 THR H C 1
ATOM 5324 O O . THR H 4 33 ? 19.628 -13.599 25.972 1.00 17.62 33 THR H O 1
ATOM 5328 N N . MET H 4 34 ? 17.609 -12.690 26.336 1.00 13.70 34 MET H N 1
ATOM 5329 C CA . MET H 4 34 ? 16.937 -13.982 26.194 1.00 17.91 34 MET H CA 1
ATOM 5330 C C . MET H 4 34 ? 16.031 -13.922 24.976 1.00 21.35 34 MET H C 1
ATOM 5331 O O . MET H 4 34 ? 15.305 -12.940 24.761 1.00 18.34 34 MET H O 1
ATOM 5336 N N . ASN H 4 35 ? 16.078 -14.983 24.177 1.00 20.10 35 ASN H N 1
ATOM 5337 C CA . ASN H 4 35 ? 15.310 -15.065 22.948 1.00 16.39 35 ASN H CA 1
ATOM 5338 C C . ASN H 4 35 ? 14.418 -16.283 22.927 1.00 15.62 35 ASN H C 1
ATOM 5339 O O . ASN H 4 35 ? 14.700 -17.264 23.608 1.00 17.38 35 ASN H O 1
ATOM 5344 N N . TRP H 4 36 ? 13.345 -16.209 22.132 1.00 12.54 36 TRP H N 1
ATOM 5345 C CA . TRP H 4 36 ? 12.422 -17.331 21.981 1.00 15.26 36 TRP H CA 1
ATOM 5346 C C . TRP H 4 36 ? 12.266 -17.647 20.506 1.00 15.75 36 TRP H C 1
ATOM 5347 O O . TRP H 4 36 ? 12.083 -16.752 19.680 1.00 15.97 36 TRP H O 1
ATOM 5358 N N . VAL H 4 37 ? 12.337 -18.939 20.208 1.00 18.94 37 VAL H N 1
ATOM 5359 C CA . VAL H 4 37 ? 12.272 -19.478 18.856 1.00 19.67 37 VAL H CA 1
ATOM 5360 C C . VAL H 4 37 ? 11.206 -20.587 18.750 1.00 23.83 37 VAL H C 1
ATOM 5361 O O . VAL H 4 37 ? 11.089 -21.428 19.637 1.00 22.07 37 VAL H O 1
ATOM 5365 N N . LYS H 4 38 ? 10.455 -20.582 17.651 1.00 19.70 38 LYS H N 1
ATOM 5366 C CA . LYS H 4 38 ? 9.407 -21.558 17.395 1.00 18.57 38 LYS H CA 1
ATOM 5367 C C . LYS H 4 38 ? 9.823 -22.494 16.265 1.00 22.97 38 LYS H C 1
ATOM 5368 O O . LYS H 4 38 ? 10.278 -22.036 15.203 1.00 21.88 38 LYS H O 1
ATOM 5374 N N . GLN H 4 39 ? 9.672 -23.798 16.493 1.00 21.57 39 GLN H N 1
ATOM 5375 C CA . GLN H 4 39 ? 10.002 -24.784 15.466 1.00 24.28 39 GLN H CA 1
ATOM 5376 C C . GLN H 4 39 ? 8.766 -25.628 15.183 1.00 23.16 39 GLN H C 1
ATOM 5377 O O . GLN H 4 39 ? 8.328 -26.410 16.020 1.00 19.82 39 GLN H O 1
ATOM 5383 N N . SER H 4 40 ? 8.202 -25.470 14.002 1.00 25.18 40 SER H N 1
ATOM 5384 C CA . SER H 4 40 ? 7.009 -26.235 13.676 1.00 34.24 40 SER H CA 1
ATOM 5385 C C . SER H 4 40 ? 7.179 -27.074 12.425 1.00 39.16 40 SER H C 1
ATOM 5386 O O . SER H 4 40 ? 8.049 -26.799 11.590 1.00 33.90 40 SER H O 1
ATOM 5389 N N . HIS H 4 41 ? 6.354 -28.111 12.308 1.00 46.13 41 HIS H N 1
ATOM 5390 C CA . HIS H 4 41 ? 6.397 -28.978 11.141 1.00 55.31 41 HIS H CA 1
ATOM 5391 C C . HIS H 4 41 ? 6.177 -28.108 9.911 1.00 59.02 41 HIS H C 1
ATOM 5392 O O . HIS H 4 41 ? 5.304 -27.238 9.889 1.00 54.35 41 HIS H O 1
ATOM 5399 N N . GLY H 4 42 ? 6.982 -28.357 8.887 1.00 63.55 42 GLY H N 1
ATOM 5400 C CA . GLY H 4 42 ? 6.924 -27.562 7.679 1.00 68.27 42 GLY H CA 1
ATOM 5401 C C . GLY H 4 42 ? 8.267 -26.866 7.707 1.00 72.08 42 GLY H C 1
ATOM 5402 O O . GLY H 4 42 ? 8.646 -26.134 6.792 1.00 74.01 42 GLY H O 1
ATOM 5403 N N . LYS H 4 43 ? 8.976 -27.118 8.806 1.00 73.82 43 LYS H N 1
ATOM 5404 C CA . LYS H 4 43 ? 10.306 -26.586 9.074 1.00 71.83 43 LYS H CA 1
ATOM 5405 C C . LYS H 4 43 ? 10.429 -25.069 8.991 1.00 66.43 43 LYS H C 1
ATOM 5406 O O . LYS H 4 43 ? 9.450 -24.361 8.750 1.00 65.16 43 LYS H O 1
ATOM 5412 N N . ASN H 4 44 ? 11.646 -24.587 9.227 1.00 64.91 44 ASN H N 1
ATOM 5413 C CA . ASN H 4 44 ? 11.966 -23.162 9.193 1.00 58.08 44 ASN H CA 1
ATOM 5414 C C . ASN H 4 44 ? 11.685 -22.465 10.531 1.00 51.09 44 ASN H C 1
ATOM 5415 O O . ASN H 4 44 ? 10.626 -21.861 10.734 1.00 50.07 44 ASN H O 1
ATOM 5420 N N . LEU H 4 45 ? 12.648 -22.579 11.441 1.00 35.91 45 LEU H N 1
ATOM 5421 C CA . LEU H 4 45 ? 12.577 -21.953 12.756 1.00 30.20 45 LEU H CA 1
ATOM 5422 C C . LEU H 4 45 ? 12.165 -20.487 12.587 1.00 26.61 45 LEU H C 1
ATOM 5423 O O . LEU H 4 45 ? 12.414 -19.885 11.544 1.00 25.28 45 LEU H O 1
ATOM 5428 N N . GLU H 4 46 ? 11.529 -19.924 13.608 1.00 23.00 46 GLU H N 1
ATOM 5429 C CA . GLU H 4 46 ? 11.111 -18.527 13.592 1.00 19.87 46 GLU H CA 1
ATOM 5430 C C . GLU H 4 46 ? 11.488 -17.877 14.910 1.00 19.65 46 GLU H C 1
ATOM 5431 O O . GLU H 4 46 ? 11.192 -18.423 15.980 1.00 20.07 46 GLU H O 1
ATOM 5437 N N . TRP H 4 47 ? 12.127 -16.715 14.834 1.00 18.51 47 TRP H N 1
ATOM 5438 C CA . TRP H 4 47 ? 12.489 -15.969 16.038 1.00 22.01 47 TRP H CA 1
ATOM 5439 C C . TRP H 4 47 ? 11.221 -15.193 16.414 1.00 21.54 47 TRP H C 1
ATOM 5440 O O . TRP H 4 47 ? 10.655 -14.461 15.596 1.00 17.63 47 TRP H O 1
ATOM 5451 N N . MET H 4 48 ? 10.783 -15.348 17.654 1.00 15.95 48 MET H N 1
ATOM 5452 C CA . MET H 4 48 ? 9.547 -14.728 18.103 1.00 17.42 48 MET H CA 1
ATOM 5453 C C . MET H 4 48 ? 9.739 -13.381 18.799 1.00 17.56 48 MET H C 1
ATOM 5454 O O . MET H 4 48 ? 8.898 -12.486 18.683 1.00 17.74 48 MET H O 1
ATOM 5459 N N . GLY H 4 49 ? 10.836 -13.257 19.535 1.00 19.13 49 GLY H N 1
ATOM 5460 C CA . GLY H 4 49 ? 11.108 -12.024 20.248 1.00 19.21 49 GLY H CA 1
ATOM 5461 C C . GLY H 4 49 ? 12.228 -12.177 21.251 1.00 17.21 49 GLY H C 1
ATOM 5462 O O . GLY H 4 49 ? 12.750 -13.281 21.469 1.00 15.50 49 GLY H O 1
ATOM 5463 N N . LEU H 4 50 ? 12.591 -11.062 21.877 1.00 14.97 50 LEU H N 1
ATOM 5464 C CA . LEU H 4 50 ? 13.641 -11.079 22.860 1.00 16.05 50 LEU H CA 1
ATOM 5465 C C . LEU H 4 50 ? 13.218 -10.223 24.031 1.00 18.65 50 LEU H C 1
ATOM 5466 O O . LEU H 4 50 ? 12.329 -9.370 23.919 1.00 17.45 50 LEU H O 1
ATOM 5471 N N . ILE H 4 51 ? 13.858 -10.458 25.160 1.00 17.27 51 ILE H N 1
ATOM 5472 C CA . ILE H 4 51 ? 13.590 -9.641 26.328 1.00 19.78 51 ILE H CA 1
ATOM 5473 C C . ILE H 4 51 ? 14.934 -9.365 26.988 1.00 19.78 51 ILE H C 1
ATOM 5474 O O . ILE H 4 51 ? 15.839 -10.200 26.963 1.00 20.81 51 ILE H O 1
ATOM 5479 N N . ASN H 4 52 ? 15.080 -8.151 27.507 1.00 19.29 52 ASN H N 1
ATOM 5480 C CA . ASN H 4 52 ? 16.277 -7.740 28.213 1.00 17.91 52 ASN H CA 1
ATOM 5481 C C . ASN H 4 52 ? 15.910 -8.106 29.655 1.00 19.79 52 ASN H C 1
ATOM 5482 O O . ASN H 4 52 ? 15.036 -7.474 30.248 1.00 21.32 52 ASN H O 1
ATOM 5487 N N . PRO H 4 53 ? 16.561 -9.133 30.237 1.00 22.19 53 PRO H N 1
ATOM 5488 C CA . PRO H 4 53 ? 16.234 -9.534 31.614 1.00 19.19 53 PRO H CA 1
ATOM 5489 C C . PRO H 4 53 ? 16.503 -8.479 32.683 1.00 23.69 53 PRO H C 1
ATOM 5490 O O . PRO H 4 53 ? 15.817 -8.422 33.700 1.00 22.73 53 PRO H O 1
ATOM 5494 N N . TYR H 4 54 ? 17.504 -7.648 32.452 1.00 22.85 54 TYR H N 1
ATOM 5495 C CA . TYR H 4 54 ? 17.852 -6.613 33.412 1.00 21.60 54 TYR H CA 1
ATOM 5496 C C . TYR H 4 54 ? 16.801 -5.495 33.502 1.00 27.58 54 TYR H C 1
ATOM 5497 O O . TYR H 4 54 ? 16.452 -5.035 34.595 1.00 23.90 54 TYR H O 1
ATOM 5506 N N . LYS H 4 55 ? 16.305 -5.055 32.352 1.00 22.81 55 LYS H N 1
ATOM 5507 C CA . LYS H 4 55 ? 15.315 -3.984 32.291 1.00 23.94 55 LYS H CA 1
ATOM 5508 C C . LYS H 4 55 ? 13.870 -4.462 32.152 1.00 29.68 55 LYS H C 1
ATOM 5509 O O . LYS H 4 55 ? 12.943 -3.687 32.367 1.00 25.33 55 LYS H O 1
ATOM 5515 N N . GLY H 4 56 ? 13.673 -5.731 31.795 1.00 26.79 56 GLY H N 1
ATOM 5516 C CA . GLY H 4 56 ? 12.327 -6.243 31.621 1.00 27.29 56 GLY H CA 1
ATOM 5517 C C . GLY H 4 56 ? 11.642 -5.679 30.390 1.00 26.72 56 GLY H C 1
ATOM 5518 O O . GLY H 4 56 ? 10.418 -5.677 30.305 1.00 30.47 56 GLY H O 1
ATOM 5519 N N . VAL H 4 57 ? 12.432 -5.201 29.435 1.00 23.37 57 VAL H N 1
ATOM 5520 C CA . VAL H 4 57 ? 11.918 -4.621 28.195 1.00 23.41 57 VAL H CA 1
ATOM 5521 C C . VAL H 4 57 ? 11.986 -5.648 27.066 1.00 24.39 57 VAL H C 1
ATOM 5522 O O . VAL H 4 57 ? 13.037 -6.261 26.864 1.00 16.77 57 VAL H O 1
ATOM 5526 N N . SER H 4 58 ? 10.879 -5.825 26.337 1.00 21.74 58 SER H N 1
ATOM 5527 C CA . SER H 4 58 ? 10.808 -6.795 25.238 1.00 20.28 58 SER H CA 1
ATOM 5528 C C . SER H 4 58 ? 10.700 -6.193 23.848 1.00 21.99 58 SER H C 1
ATOM 5529 O O . SER H 4 58 ? 10.166 -5.095 23.685 1.00 25.24 58 SER H O 1
ATOM 5532 N N . THR H 4 59 ? 11.218 -6.922 22.855 1.00 23.96 59 THR H N 1
ATOM 5533 C CA . THR H 4 59 ? 11.165 -6.531 21.439 1.00 22.47 59 THR H CA 1
ATOM 5534 C C . THR H 4 59 ? 10.641 -7.762 20.697 1.00 24.94 59 THR H C 1
ATOM 5535 O O . THR H 4 59 ? 11.246 -8.836 20.744 1.00 19.85 59 THR H O 1
ATOM 5539 N N . TYR H 4 60 ? 9.510 -7.605 20.015 1.00 21.13 60 TYR H N 1
ATOM 5540 C CA . TYR H 4 60 ? 8.866 -8.718 19.332 1.00 19.90 60 TYR H CA 1
ATOM 5541 C C . TYR H 4 60 ? 8.928 -8.750 17.821 1.00 22.14 60 TYR H C 1
ATOM 5542 O O . TYR H 4 60 ? 9.050 -7.715 17.161 1.00 23.14 60 TYR H O 1
ATOM 5551 N N . ASN H 4 61 ? 8.829 -9.961 17.281 1.00 23.09 61 ASN H N 1
ATOM 5552 C CA . ASN H 4 61 ? 8.736 -10.161 15.838 1.00 17.22 61 ASN H CA 1
ATOM 5553 C C . ASN H 4 61 ? 7.261 -9.753 15.656 1.00 24.99 61 ASN H C 1
ATOM 5554 O O . ASN H 4 61 ? 6.391 -10.254 16.374 1.00 20.93 61 ASN H O 1
ATOM 5559 N N . GLN H 4 62 ? 6.975 -8.850 14.719 1.00 25.09 62 GLN H N 1
ATOM 5560 C CA . GLN H 4 62 ? 5.600 -8.391 14.505 1.00 31.01 62 GLN H CA 1
ATOM 5561 C C . GLN H 4 62 ? 4.613 -9.554 14.380 1.00 28.83 62 GLN H C 1
ATOM 5562 O O . GLN H 4 62 ? 3.499 -9.510 14.910 1.00 29.60 62 GLN H O 1
ATOM 5568 N N . LYS H 4 63 ? 5.032 -10.597 13.679 1.00 23.76 63 LYS H N 1
ATOM 5569 C CA . LYS H 4 63 ? 4.198 -11.772 13.469 1.00 27.90 63 LYS H CA 1
ATOM 5570 C C . LYS H 4 63 ? 3.696 -12.426 14.766 1.00 27.27 63 LYS H C 1
ATOM 5571 O O . LYS H 4 63 ? 2.628 -13.046 14.777 1.00 28.20 63 LYS H O 1
ATOM 5577 N N . PHE H 4 64 ? 4.450 -12.279 15.853 1.00 24.04 64 PHE H N 1
ATOM 5578 C CA . PHE H 4 64 ? 4.069 -12.875 17.133 1.00 22.36 64 PHE H CA 1
ATOM 5579 C C . PHE H 4 64 ? 3.626 -11.878 18.206 1.00 22.23 64 PHE H C 1
ATOM 5580 O O . PHE H 4 64 ? 3.352 -12.259 19.346 1.00 21.49 64 PHE H O 1
ATOM 5588 N N . LYS H 4 65 ? 3.524 -10.603 17.838 1.00 23.92 65 LYS H N 1
ATOM 5589 C CA . LYS H 4 65 ? 3.127 -9.567 18.789 1.00 26.44 65 LYS H CA 1
ATOM 5590 C C . LYS H 4 65 ? 1.812 -9.838 19.522 1.00 27.59 65 LYS H C 1
ATOM 5591 O O . LYS H 4 65 ? 1.707 -9.625 20.732 1.00 28.03 65 LYS H O 1
ATOM 5597 N N . ASP H 4 66 ? 0.805 -10.297 18.793 1.00 25.25 66 ASP H N 1
ATOM 5598 C CA . ASP H 4 66 ? -0.493 -10.574 19.401 1.00 32.15 66 ASP H CA 1
ATOM 5599 C C . ASP H 4 66 ? -0.570 -11.948 20.063 1.00 30.74 66 ASP H C 1
ATOM 5600 O O . ASP H 4 66 ? -1.546 -12.268 20.754 1.00 28.28 66 ASP H O 1
ATOM 5605 N N . LYS H 4 67 ? 0.480 -12.739 19.889 1.00 25.31 67 LYS H N 1
ATOM 5606 C CA . LYS H 4 67 ? 0.521 -14.107 20.411 1.00 25.74 67 LYS H CA 1
ATOM 5607 C C . LYS H 4 67 ? 1.344 -14.367 21.673 1.00 27.39 67 LYS H C 1
ATOM 5608 O O . LYS H 4 67 ? 1.014 -15.251 22.462 1.00 25.82 67 LYS H O 1
ATOM 5614 N N . ALA H 4 68 ? 2.421 -13.618 21.859 1.00 23.18 68 ALA H N 1
ATOM 5615 C CA . ALA H 4 68 ? 3.291 -13.858 22.995 1.00 23.41 68 ALA H CA 1
ATOM 5616 C C . ALA H 4 68 ? 3.549 -12.678 23.903 1.00 27.79 68 ALA H C 1
ATOM 5617 O O . ALA H 4 68 ? 3.507 -11.518 23.477 1.00 25.54 68 ALA H O 1
ATOM 5619 N N . THR H 4 69 ? 3.837 -13.004 25.158 1.00 19.98 69 THR H N 1
ATOM 5620 C CA . THR H 4 69 ? 4.168 -12.027 26.182 1.00 24.96 69 THR H CA 1
ATOM 5621 C C . THR H 4 69 ? 5.395 -12.557 26.937 1.00 25.49 69 THR H C 1
ATOM 5622 O O . THR H 4 69 ? 5.339 -13.612 27.583 1.00 28.16 69 THR H O 1
ATOM 5626 N N . LEU H 4 70 ? 6.516 -11.841 26.828 1.00 22.42 70 LEU H N 1
ATOM 5627 C CA . LEU H 4 70 ? 7.741 -12.254 27.504 1.00 19.93 70 LEU H CA 1
ATOM 5628 C C . LEU H 4 70 ? 7.897 -11.550 28.835 1.00 27.86 70 LEU H C 1
ATOM 5629 O O . LEU H 4 70 ? 7.632 -10.355 28.951 1.00 27.32 70 LEU H O 1
ATOM 5634 N N . THR H 4 71 ? 8.325 -12.307 29.835 1.00 24.34 71 THR H N 1
ATOM 5635 C CA . THR H 4 71 ? 8.564 -11.768 31.161 1.00 27.06 71 THR H CA 1
ATOM 5636 C C . THR H 4 71 ? 9.721 -12.547 31.724 1.00 25.09 71 THR H C 1
ATOM 5637 O O . THR H 4 71 ? 10.166 -13.542 31.124 1.00 22.49 71 THR H O 1
ATOM 5641 N N . VAL H 4 72 ? 10.227 -12.076 32.863 1.00 23.51 72 VAL H N 1
ATOM 5642 C CA . VAL H 4 72 ? 11.299 -12.757 33.573 1.00 24.76 72 VAL H CA 1
ATOM 5643 C C . VAL H 4 72 ? 11.155 -12.492 35.063 1.00 28.27 72 VAL H C 1
ATOM 5644 O O . VAL H 4 72 ? 10.512 -11.522 35.477 1.00 27.60 72 VAL H O 1
ATOM 5648 N N . ASP H 4 73 ? 11.744 -13.372 35.862 1.00 26.89 73 ASP H N 1
ATOM 5649 C CA . ASP H 4 73 ? 11.757 -13.221 37.310 1.00 28.67 73 ASP H CA 1
ATOM 5650 C C . ASP H 4 73 ? 13.243 -13.222 37.684 1.00 25.46 73 ASP H C 1
ATOM 5651 O O . ASP H 4 73 ? 13.867 -14.282 37.768 1.00 26.38 73 ASP H O 1
ATOM 5656 N N . LYS H 4 74 ? 13.822 -12.042 37.875 1.00 23.63 74 LYS H N 1
ATOM 5657 C CA . LYS H 4 74 ? 15.230 -11.969 38.250 1.00 31.59 74 LYS H CA 1
ATOM 5658 C C . LYS H 4 74 ? 15.464 -12.758 39.534 1.00 34.15 74 LYS H C 1
ATOM 5659 O O . LYS H 4 74 ? 16.552 -13.289 39.755 1.00 31.44 74 LYS H O 1
ATOM 5665 N N . SER H 4 75 ? 14.441 -12.825 40.384 1.00 34.55 75 SER H N 1
ATOM 5666 C CA . SER H 4 75 ? 14.555 -13.542 41.654 1.00 36.04 75 SER H CA 1
ATOM 5667 C C . SER H 4 75 ? 15.009 -14.993 41.481 1.00 36.07 75 SER H C 1
ATOM 5668 O O . SER H 4 75 ? 15.806 -15.494 42.272 1.00 40.13 75 SER H O 1
ATOM 5671 N N . SER H 4 76 ? 14.510 -15.663 40.443 1.00 29.65 76 SER H N 1
ATOM 5672 C CA . SER H 4 76 ? 14.862 -17.066 40.203 1.00 31.14 76 SER H CA 1
ATOM 5673 C C . SER H 4 76 ? 15.642 -17.289 38.905 1.00 32.28 76 SER H C 1
ATOM 5674 O O . SER H 4 76 ? 15.861 -18.434 38.494 1.00 28.15 76 SER H O 1
ATOM 5677 N N . SER H 4 77 ? 16.049 -16.204 38.259 1.00 28.21 77 SER H N 1
ATOM 5678 C CA . SER H 4 77 ? 16.778 -16.314 37.003 1.00 27.30 77 SER H CA 1
ATOM 5679 C C . SER H 4 77 ? 15.966 -17.150 36.017 1.00 27.75 77 SER H C 1
ATOM 5680 O O . SER H 4 77 ? 16.483 -18.080 35.403 1.00 25.99 77 SER H O 1
ATOM 5683 N N . THR H 4 78 ? 14.686 -16.824 35.878 1.00 25.15 78 THR H N 1
ATOM 5684 C CA . THR H 4 78 ? 13.823 -17.555 34.970 1.00 25.25 78 THR H CA 1
ATOM 5685 C C . THR H 4 78 ? 13.115 -16.632 33.995 1.00 27.18 78 THR H C 1
ATOM 5686 O O . THR H 4 78 ? 12.624 -15.561 34.357 1.00 26.66 78 THR H O 1
ATOM 5690 N N . ALA H 4 79 ? 13.074 -17.071 32.746 1.00 21.47 79 ALA H N 1
ATOM 5691 C CA . ALA H 4 79 ? 12.431 -16.344 31.674 1.00 20.10 79 ALA H CA 1
ATOM 5692 C C . ALA H 4 79 ? 11.157 -17.082 31.313 1.00 21.78 79 ALA H C 1
ATOM 5693 O O . ALA H 4 79 ? 11.118 -18.317 31.341 1.00 21.65 79 ALA H O 1
ATOM 5695 N N . TYR H 4 80 ? 10.122 -16.334 30.960 1.00 19.06 80 TYR H N 1
ATOM 5696 C CA . TYR H 4 80 ? 8.848 -16.944 30.600 1.00 20.11 80 TYR H CA 1
ATOM 5697 C C . TYR H 4 80 ? 8.267 -16.443 29.309 1.00 20.19 80 TYR H C 1
ATOM 5698 O O . TYR H 4 80 ? 8.481 -15.308 28.921 1.00 24.94 80 TYR H O 1
ATOM 5707 N N . MET H 4 81 ? 7.509 -17.311 28.656 1.00 17.27 81 MET H N 1
ATOM 5708 C CA . MET H 4 81 ? 6.797 -16.901 27.473 1.00 18.29 81 MET H CA 1
ATOM 5709 C C . MET H 4 81 ? 5.371 -17.404 27.611 1.00 23.83 81 MET H C 1
ATOM 5710 O O . MET H 4 81 ? 5.135 -18.609 27.708 1.00 21.93 81 MET H O 1
ATOM 5715 N N . GLU H 4 82 ? 4.426 -16.479 27.629 1.00 22.97 82 GLU H N 1
ATOM 5716 C CA . GLU H 4 82 ? 3.027 -16.861 27.705 1.00 25.36 82 GLU H CA 1
ATOM 5717 C C . GLU H 4 82 ? 2.454 -16.743 26.299 1.00 26.25 82 GLU H C 1
ATOM 5718 O O . GLU H 4 82 ? 2.599 -15.704 25.655 1.00 26.81 82 GLU H O 1
ATOM 5724 N N . LEU H 4 83 ? 1.826 -17.815 25.817 1.00 21.69 83 LEU H N 1
ATOM 5725 C CA . LEU H 4 83 ? 1.234 -17.827 24.487 1.00 19.26 83 LEU H CA 1
ATOM 5726 C C . LEU H 4 83 ? -0.276 -17.709 24.684 1.00 27.06 83 LEU H C 1
ATOM 5727 O O . LEU H 4 83 ? -0.885 -18.476 25.446 1.00 23.36 83 LEU H O 1
ATOM 5732 N N . LEU H 4 84 ? -0.872 -16.740 24.002 1.00 24.35 84 LEU H N 1
ATOM 5733 C CA . LEU H 4 84 ? -2.301 -16.468 24.147 1.00 26.16 84 LEU H CA 1
ATOM 5734 C C . LEU H 4 84 ? -3.219 -17.002 23.054 1.00 26.54 84 LEU H C 1
ATOM 5735 O O . LEU H 4 84 ? -2.801 -17.209 21.913 1.00 29.00 84 LEU H O 1
ATOM 5740 N N . SER H 4 85 ? -4.486 -17.203 23.426 1.00 29.25 85 SER H N 1
ATOM 5741 C CA . SER H 4 85 ? -5.523 -17.670 22.516 1.00 26.00 85 SER H CA 1
ATOM 5742 C C . SER H 4 85 ? -4.964 -18.667 21.505 1.00 24.43 85 SER H C 1
ATOM 5743 O O . SER H 4 85 ? -4.921 -18.410 20.297 1.00 27.13 85 SER H O 1
ATOM 5746 N N . LEU H 4 86 ? -4.555 -19.820 22.022 1.00 30.79 86 LEU H N 1
ATOM 5747 C CA . LEU H 4 86 ? -3.960 -20.882 21.223 1.00 29.14 86 LEU H CA 1
ATOM 5748 C C . LEU H 4 86 ? -4.847 -21.519 20.171 1.00 32.59 86 LEU H C 1
ATOM 5749 O O . LEU H 4 86 ? -6.049 -21.693 20.381 1.00 29.88 86 LEU H O 1
ATOM 5754 N N . THR H 4 87 ? -4.230 -21.848 19.036 1.00 26.47 87 THR H N 1
ATOM 5755 C CA . THR H 4 87 ? -4.890 -22.524 17.924 1.00 32.45 87 THR H CA 1
ATOM 5756 C C . THR H 4 87 ? -3.919 -23.633 17.507 1.00 34.24 87 THR H C 1
ATOM 5757 O O . THR H 4 87 ? -2.765 -23.650 17.969 1.00 32.65 87 THR H O 1
ATOM 5761 N N . SER H 4 88 ? -4.358 -24.553 16.648 1.00 29.87 88 SER H N 1
ATOM 5762 C CA . SER H 4 88 ? -3.476 -25.648 16.231 1.00 33.47 88 SER H CA 1
ATOM 5763 C C . SER H 4 88 ? -2.216 -25.155 15.515 1.00 29.25 88 SER H C 1
ATOM 5764 O O . SER H 4 88 ? -1.233 -25.885 15.411 1.00 25.27 88 SER H O 1
ATOM 5767 N N . GLU H 4 89 ? -2.245 -23.922 15.023 1.00 28.21 89 GLU H N 1
ATOM 5768 C CA . GLU H 4 89 ? -1.084 -23.370 14.333 1.00 34.11 89 GLU H CA 1
ATOM 5769 C C . GLU H 4 89 ? 0.028 -23.076 15.333 1.00 29.66 89 GLU H C 1
ATOM 5770 O O . GLU H 4 89 ? 1.170 -22.829 14.951 1.00 34.01 89 GLU H O 1
ATOM 5776 N N . ASP H 4 90 ? -0.313 -23.087 16.615 1.00 28.42 90 ASP H N 1
ATOM 5777 C CA . ASP H 4 90 ? 0.665 -22.823 17.652 1.00 25.65 90 ASP H CA 1
ATOM 5778 C C . ASP H 4 90 ? 1.390 -24.094 18.093 1.00 24.96 90 ASP H C 1
ATOM 5779 O O . ASP H 4 90 ? 2.351 -24.029 18.861 1.00 23.18 90 ASP H O 1
ATOM 5784 N N . SER H 4 91 ? 0.925 -25.248 17.616 1.00 26.30 91 SER H N 1
ATOM 5785 C CA . SER H 4 91 ? 1.553 -26.524 17.956 1.00 25.10 91 SER H CA 1
ATOM 5786 C C . SER H 4 91 ? 2.982 -26.474 17.408 1.00 24.57 91 SER H C 1
ATOM 5787 O O . SER H 4 91 ? 3.180 -26.303 16.209 1.00 25.06 91 SER H O 1
ATOM 5790 N N . ALA H 4 92 ? 3.971 -26.642 18.277 1.00 18.67 92 ALA H N 1
ATOM 5791 C CA . ALA H 4 92 ? 5.363 -26.572 17.839 1.00 17.58 92 ALA H CA 1
ATOM 5792 C C . ALA H 4 92 ? 6.276 -26.889 19.012 1.00 19.21 92 ALA H C 1
ATOM 5793 O O . ALA H 4 92 ? 5.806 -27.171 20.109 1.00 23.40 92 ALA H O 1
ATOM 5795 N N . VAL H 4 93 ? 7.584 -26.843 18.773 1.00 20.21 93 VAL H N 1
ATOM 5796 C CA . VAL H 4 93 ? 8.550 -27.027 19.852 1.00 20.32 93 VAL H CA 1
ATOM 5797 C C . VAL H 4 93 ? 9.067 -25.597 20.059 1.00 22.65 93 VAL H C 1
ATOM 5798 O O . VAL H 4 93 ? 9.437 -24.932 19.082 1.00 22.42 93 VAL H O 1
ATOM 5802 N N . TYR H 4 94 ? 9.049 -25.102 21.299 1.00 18.55 94 TYR H N 1
ATOM 5803 C CA . TYR H 4 94 ? 9.540 -23.739 21.565 1.00 18.07 94 TYR H CA 1
ATOM 5804 C C . TYR H 4 94 ? 10.872 -23.805 22.299 1.00 17.86 94 TYR H C 1
ATOM 5805 O O . TYR H 4 94 ? 11.055 -24.629 23.191 1.00 19.72 94 TYR H O 1
ATOM 5814 N N . TYR H 4 95 ? 11.795 -22.932 21.907 1.00 16.38 95 TYR H N 1
ATOM 5815 C CA . TYR H 4 95 ? 13.125 -22.876 22.500 1.00 15.63 95 TYR H CA 1
ATOM 5816 C C . TYR H 4 95 ? 13.447 -21.504 23.056 1.00 15.93 95 TYR H C 1
ATOM 5817 O O . TYR H 4 95 ? 13.114 -20.509 22.425 1.00 17.97 95 TYR H O 1
ATOM 5826 N N . CYS H 4 96 ? 14.093 -21.443 24.217 1.00 14.91 96 CYS H N 1
ATOM 5827 C CA . CYS H 4 96 ? 14.571 -20.147 24.700 1.00 17.35 96 CYS H CA 1
ATOM 5828 C C . CYS H 4 96 ? 16.054 -20.268 24.352 1.00 15.67 96 CYS H C 1
ATOM 5829 O O . CYS H 4 96 ? 16.613 -21.368 24.395 1.00 15.49 96 CYS H O 1
ATOM 5832 N N . ALA H 4 97 ? 16.675 -19.159 23.982 1.00 16.36 97 ALA H N 1
ATOM 5833 C CA . ALA H 4 97 ? 18.087 -19.174 23.608 1.00 14.89 97 ALA H CA 1
ATOM 5834 C C . ALA H 4 97 ? 18.716 -17.866 24.046 1.00 14.51 97 ALA H C 1
ATOM 5835 O O . ALA H 4 97 ? 18.148 -16.790 23.869 1.00 17.28 97 ALA H O 1
ATOM 5837 N N . ARG H 4 98 ? 19.914 -17.963 24.588 1.00 16.68 98 ARG H N 1
ATOM 5838 C CA . ARG H 4 98 ? 20.602 -16.791 25.086 1.00 17.94 98 ARG H CA 1
ATOM 5839 C C . ARG H 4 98 ? 21.384 -16.084 23.977 1.00 17.91 98 ARG H C 1
ATOM 5840 O O . ARG H 4 98 ? 21.792 -16.719 23.008 1.00 16.80 98 ARG H O 1
ATOM 5848 N N . SER H 4 99 ? 21.519 -14.769 24.080 1.00 15.28 99 SER H N 1
ATOM 5849 C CA . SER H 4 99 ? 22.372 -14.028 23.150 1.00 17.42 99 SER H CA 1
ATOM 5850 C C . SER H 4 99 ? 22.998 -12.885 23.957 1.00 19.73 99 SER H C 1
ATOM 5851 O O . SER H 4 99 ? 22.614 -12.640 25.107 1.00 20.80 99 SER H O 1
ATOM 5854 N N . GLY H 4 100 ? 23.992 -12.215 23.388 1.00 14.93 100 GLY H N 1
ATOM 5855 C CA . GLY H 4 100 ? 24.636 -11.142 24.116 1.00 14.17 100 GLY H CA 1
ATOM 5856 C C . GLY H 4 100 ? 23.699 -10.042 24.573 1.00 16.66 100 GLY H C 1
ATOM 5857 O O . GLY H 4 100 ? 22.641 -9.819 23.980 1.00 16.68 100 GLY H O 1
ATOM 5858 N N . TYR H 4 101 ? 24.091 -9.337 25.635 1.00 15.66 101 TYR H N 1
ATOM 5859 C CA . TYR H 4 101 ? 23.288 -8.223 26.128 1.00 16.52 101 TYR H CA 1
ATOM 5860 C C . TYR H 4 101 ? 23.265 -7.060 25.127 1.00 19.37 101 TYR H C 1
ATOM 5861 O O . TYR H 4 101 ? 22.225 -6.447 24.880 1.00 17.06 101 TYR H O 1
ATOM 5870 N N . TYR H 4 102 ? 24.427 -6.753 24.564 1.00 15.77 102 TYR H N 1
ATOM 5871 C CA . TYR H 4 102 ? 24.554 -5.610 23.661 1.00 16.14 102 TYR H CA 1
ATOM 5872 C C . TYR H 4 102 ? 24.535 -5.978 22.191 1.00 14.87 102 TYR H C 1
ATOM 5873 O O . TYR H 4 102 ? 24.615 -7.152 21.839 1.00 16.68 102 TYR H O 1
ATOM 5882 N N . GLY H 4 103 ? 24.454 -4.949 21.345 1.00 14.96 103 GLY H N 1
ATOM 5883 C CA . GLY H 4 103 ? 24.400 -5.139 19.901 1.00 16.42 103 GLY H CA 1
ATOM 5884 C C . GLY H 4 103 ? 25.592 -5.807 19.259 1.00 18.09 103 GLY H C 1
ATOM 5885 O O . GLY H 4 103 ? 25.519 -6.197 18.083 1.00 15.82 103 GLY H O 1
ATOM 5886 N N . ASP H 4 104 ? 26.703 -5.920 19.989 1.00 16.60 104 ASP H N 1
ATOM 5887 C CA . ASP H 4 104 ? 27.868 -6.584 19.422 1.00 18.93 104 ASP H CA 1
ATOM 5888 C C . ASP H 4 104 ? 27.691 -8.100 19.377 1.00 21.67 104 ASP H C 1
ATOM 5889 O O . ASP H 4 104 ? 28.363 -8.779 18.604 1.00 18.72 104 ASP H O 1
ATOM 5894 N N . SER H 4 105 ? 26.766 -8.638 20.166 1.00 15.24 105 SER H N 1
ATOM 5895 C CA . SER H 4 105 ? 26.567 -10.076 20.150 1.00 17.07 105 SER H CA 1
ATOM 5896 C C . SER H 4 105 ? 25.139 -10.546 20.442 1.00 15.56 105 SER H C 1
ATOM 5897 O O . SER H 4 105 ? 24.910 -11.729 20.640 1.00 15.85 105 SER H O 1
ATOM 5900 N N . ASP H 4 106 ? 24.166 -9.646 20.432 1.00 14.41 106 ASP H N 1
ATOM 5901 C CA . ASP H 4 106 ? 22.790 -10.081 20.704 1.00 14.92 106 ASP H CA 1
ATOM 5902 C C . ASP H 4 106 ? 22.140 -10.778 19.497 1.00 18.83 106 ASP H C 1
ATOM 5903 O O . ASP H 4 106 ? 21.068 -11.373 19.621 1.00 19.34 106 ASP H O 1
ATOM 5908 N N . TRP H 4 107 ? 22.802 -10.716 18.344 1.00 16.88 107 TRP H N 1
ATOM 5909 C CA . TRP H 4 107 ? 22.267 -11.291 17.115 1.00 16.07 107 TRP H CA 1
ATOM 5910 C C . TRP H 4 107 ? 22.653 -12.740 16.766 1.00 18.15 107 TRP H C 1
ATOM 5911 O O . TRP H 4 107 ? 22.356 -13.214 15.672 1.00 16.51 107 TRP H O 1
ATOM 5922 N N . TYR H 4 108 ? 23.346 -13.437 17.658 1.00 15.63 108 TYR H N 1
ATOM 5923 C CA . TYR H 4 108 ? 23.617 -14.865 17.420 1.00 15.79 108 TYR H CA 1
ATOM 5924 C C . TYR H 4 108 ? 23.322 -15.514 18.770 1.00 20.33 108 TYR H C 1
ATOM 5925 O O . TYR H 4 108 ? 23.550 -14.897 19.810 1.00 15.55 108 TYR H O 1
ATOM 5934 N N . PHE H 4 109 ? 22.796 -16.738 18.745 1.00 13.82 109 PHE H N 1
ATOM 5935 C CA . PHE H 4 109 ? 22.362 -17.424 19.969 1.00 16.08 109 PHE H CA 1
ATOM 5936 C C . PHE H 4 109 ? 23.343 -18.489 20.427 1.00 17.23 109 PHE H C 1
ATOM 5937 O O . PHE H 4 109 ? 23.422 -19.594 19.852 1.00 16.66 109 PHE H O 1
ATOM 5945 N N . ASP H 4 110 ? 24.049 -18.175 21.509 1.00 16.95 110 ASP H N 1
ATOM 5946 C CA . ASP H 4 110 ? 25.089 -19.060 21.993 1.00 16.79 110 ASP H CA 1
ATOM 5947 C C . ASP H 4 110 ? 24.735 -20.227 22.904 1.00 18.99 110 ASP H C 1
ATOM 5948 O O . ASP H 4 110 ? 25.512 -21.167 23.027 1.00 17.81 110 ASP H O 1
ATOM 5953 N N . VAL H 4 111 ? 23.574 -20.194 23.530 1.00 16.89 111 VAL H N 1
ATOM 5954 C CA . VAL H 4 111 ? 23.173 -21.297 24.400 1.00 20.50 111 VAL H CA 1
ATOM 5955 C C . VAL H 4 111 ? 21.688 -21.495 24.210 1.00 18.82 111 VAL H C 1
ATOM 5956 O O . VAL H 4 111 ? 20.933 -20.531 24.249 1.00 20.04 111 VAL H O 1
ATOM 5960 N N . TRP H 4 112 ? 21.274 -22.743 24.012 1.00 14.58 112 TRP H N 1
ATOM 5961 C CA . TRP H 4 112 ? 19.867 -23.039 23.809 1.00 14.56 112 TRP H CA 1
ATOM 5962 C C . TRP H 4 112 ? 19.307 -23.977 24.873 1.00 17.86 112 TRP H C 1
ATOM 5963 O O . TRP H 4 112 ? 20.026 -24.843 25.388 1.00 17.57 112 TRP H O 1
ATOM 5974 N N . GLY H 4 113 ? 18.030 -23.780 25.200 1.00 16.11 113 GLY H N 1
ATOM 5975 C CA . GLY H 4 113 ? 17.344 -24.671 26.123 1.00 18.66 113 GLY H CA 1
ATOM 5976 C C . GLY H 4 113 ? 17.029 -25.944 25.327 1.00 22.82 113 GLY H C 1
ATOM 5977 O O . GLY H 4 113 ? 17.208 -25.961 24.103 1.00 18.83 113 GLY H O 1
ATOM 5978 N N . GLN H 4 114 ? 16.531 -26.997 25.976 1.00 17.63 114 GLN H N 1
ATOM 5979 C CA . GLN H 4 114 ? 16.284 -28.246 25.258 1.00 20.74 114 GLN H CA 1
ATOM 5980 C C . GLN H 4 114 ? 15.026 -28.284 24.421 1.00 17.79 114 GLN H C 1
ATOM 5981 O O . GLN H 4 114 ? 14.824 -29.224 23.646 1.00 19.28 114 GLN H O 1
ATOM 5987 N N . GLY H 4 115 ? 14.182 -27.261 24.558 1.00 19.71 115 GLY H N 1
ATOM 5988 C CA . GLY H 4 115 ? 12.951 -27.231 23.796 1.00 20.55 115 GLY H CA 1
ATOM 5989 C C . GLY H 4 115 ? 11.781 -27.708 24.629 1.00 21.48 115 GLY H C 1
ATOM 5990 O O . GLY H 4 115 ? 11.955 -28.528 25.535 1.00 21.47 115 GLY H O 1
ATOM 5991 N N . THR H 4 116 ? 10.599 -27.174 24.336 1.00 16.31 116 THR H N 1
ATOM 5992 C CA . THR H 4 116 ? 9.363 -27.549 25.028 1.00 21.36 116 THR H CA 1
ATOM 5993 C C . THR H 4 116 ? 8.316 -27.786 23.942 1.00 22.54 116 THR H C 1
ATOM 5994 O O . THR H 4 116 ? 8.033 -26.879 23.169 1.00 23.67 116 THR H O 1
ATOM 5998 N N . THR H 4 117 ? 7.747 -28.990 23.872 1.00 16.78 117 THR H N 1
ATOM 5999 C CA . THR H 4 117 ? 6.738 -29.269 22.857 1.00 18.63 117 THR H CA 1
ATOM 6000 C C . THR H 4 117 ? 5.337 -28.901 23.354 1.00 28.28 117 THR H C 1
ATOM 6001 O O . THR H 4 117 ? 4.937 -29.306 24.447 1.00 22.77 117 THR H O 1
ATOM 6005 N N . LEU H 4 118 ? 4.617 -28.126 22.546 1.00 27.22 118 LEU H N 1
ATOM 6006 C CA . LEU H 4 118 ? 3.243 -27.716 22.843 1.00 26.94 118 LEU H CA 1
ATOM 6007 C C . LEU H 4 118 ? 2.338 -28.265 21.738 1.00 24.86 118 LEU H C 1
ATOM 6008 O O . LEU H 4 118 ? 2.596 -28.056 20.556 1.00 27.60 118 LEU H O 1
ATOM 6013 N N . THR H 4 119 ? 1.293 -28.983 22.127 1.00 21.33 119 THR H N 1
ATOM 6014 C CA . THR H 4 119 ? 0.349 -29.529 21.167 1.00 22.84 119 THR H CA 1
ATOM 6015 C C . THR H 4 119 ? -1.042 -28.966 21.485 1.00 21.69 119 THR H C 1
ATOM 6016 O O . THR H 4 119 ? -1.527 -29.088 22.611 1.00 24.44 119 THR H O 1
ATOM 6020 N N . VAL H 4 120 ? -1.650 -28.334 20.487 1.00 24.38 120 VAL H N 1
ATOM 6021 C CA . VAL H 4 120 ? -2.973 -27.729 20.625 1.00 26.60 120 VAL H CA 1
ATOM 6022 C C . VAL H 4 120 ? -3.936 -28.459 19.696 1.00 27.39 120 VAL H C 1
ATOM 6023 O O . VAL H 4 120 ? -3.778 -28.430 18.472 1.00 32.96 120 VAL H O 1
ATOM 6027 N N . PHE H 4 121 ? -4.925 -29.120 20.275 1.00 28.92 121 PHE H N 1
ATOM 6028 C CA . PHE H 4 121 ? -5.889 -29.861 19.471 1.00 35.71 121 PHE H CA 1
ATOM 6029 C C . PHE H 4 121 ? -7.204 -30.113 20.211 1.00 41.24 121 PHE H C 1
ATOM 6030 O O . PHE H 4 121 ? -7.289 -29.959 21.441 1.00 34.40 121 PHE H O 1
ATOM 6038 N N . SER H 4 122 ? -8.224 -30.489 19.437 1.00 52.20 122 SER H N 1
ATOM 6039 C CA . SER H 4 122 ? -9.564 -30.791 19.949 1.00 59.61 122 SER H CA 1
ATOM 6040 C C . SER H 4 122 ? -9.865 -32.292 19.820 1.00 62.82 122 SER H C 1
ATOM 6041 O O . SER H 4 122 ? -10.399 -32.880 20.788 1.00 64.48 122 SER H O 1
#

Nearest PDB structures (foldseek):
  9ci8-assembly1_D  TM=9.977E-01  e=6.664E-23  Homo sapiens
  2zch-assembly1_H  TM=9.578E-01  e=2.742E-18  Mus musculus
  5i8e-assembly2_C  TM=9.609E-01  e=1.902E-17  Homo sapiens
  8euv-assembly1_G  TM=9.580E-01  e=2.961E-17  Homo sapiens
  6uce-assembly1_H  TM=9.610E-01  e=4.873E-17  Homo sapiens

Foldseek 3Di:
DADWDWDFDAQKIKTFAGDDQPFQKWKDFPNHGDQDPDDDPQWHDDRRMTMRGSDDQVPRFAKMFMDGPVDDPVPTDDIDGGRDDNDDVPD/DEFDWDCPDQWIKTQEPAAKAFDDFQQADAPHVRRIGTSTGLLVFGWGKMQHPDDIDTDTGDPPRD/DDKAKAFVAAEEEDDAQAKDKTKMFIPWFLAQQKWKWWAAPVGDIDTADGSFAHGDPPHDPQWGKHDGGGIIMIMGGRHDPVRQTWMKMWGDRDPPIDIYNTYGYHD/DWAKAKDAAEEEAAQDKDKIKIATDDDQLQQWKKWKWWAPPNHDIDTAWIARQNVQDIDGDVVCPVFWDWGADNVRSMIMIMGGRDDQVRFTWMKMFIWGNDPVINPDGDYIYPTYTYGYHD/DDDWDWDDDAQKIKIFDPPDPPFAKWKAFPNHGDQDPPVPVQWHDDRRMTMRGNDDQVVHFGKMFMDGPVDDPVPTDDIDGGGDDRD/DWDWDCPDFWIKTAADQEKAFDDFQPADAPHVRRIGTSDGLVVFGWGWMQHVDDIDTGGGDPD/DPWAKAWPAAEAEDDAQAKDKTKMFIPWFLAQQKWKWWAAPVGDIDTAAGSFAHGDPPHDPQWGKHDGTGMIMIMGGRDDQVRFTWMKMWGPRDPPIDIYDTYGYYD/DWAWAKDAAEEEAFQAKDKIKIATDDDQLQFWKKWKWWADPVGDIDTAWIARQNVQDIDGDVVCPVFWDWGADSVRSMIMIMGGRDDQVRFTWMKMFIWGNDPVINPDGDYIYPTYTYGYHD

B-factor: mean 29.92, std 13.13, range [9.43, 90.41]

InterPro domains:
  IPR003110 Phosphorylated immunoreceptor signalling ITAM [PF02189] (185-204)
  IPR003110 Phosphorylated immunoreceptor signalling ITAM [PS51055] (178-205)
  IPR003110 Phosphorylated immunoreceptor signalling ITAM [SM00077] (185-205)
  IPR003598 Immunoglobulin subtype 2 [SM00408] (40-105)
  IPR013783 Immunoglobulin-like fold [G3DSA:2.60.40.10] (22-126)
  IPR015484 CD3 protein, epsilon/gamma/delta subunit [PTHR10570] (1-206)
  IPR036179 Immunoglobulin-like domain superfamily [SSF48726] (37-116)

Sequence (765 aa):
QTPYKVSISGTTVILTCPQYPGSEILWQHNDKNIGGDEDDKNIGSDEDHLSLKEFSELEQSGYYVCYPRGSKPEDANFYLYLRARVCENCMMKIPIEELEDRVFVNCNTSITWVEGTVGTLLSDITRLDLGKRILDPRGIYRCNESTVQVHYRMCQSMDIQMTQTTSSLSASLGDRVTISCRASQDIRNYLNWYQQKPDGTVKLLIYYTSRLHSGVPSKFSGSGSGTDYSLTISNLEQEDIATYFCQQGNTLPWTFAGGTKLEIEVQLQQSGPELVKPGASMKISCKASGYSFTGYTMNWVKQSHGKNLEWMGLINPYKGVSTYNQKFKDKATLTVDKSSSTAYMELLSLTSEDSAVYYCARSGYYGDSDWYFDVWGQGTTLTVFSQTPYKVSISGTTVILTCPQYPGSEILWQHNDKNIGGDEDDKNIGSDEDHLSLKEFSELEQSGYYVCYPRGSKPEDANFYLYLRARVCKIPIEELEDRVFVNCNTSITWVEGTVGTLLSDITRLDLGKRILDPRGIYRCNESTVQVHYRMCMDIQMTQTTSSLSASLGDRVTISCRASQDIRNYLNWYQQKPDGTVKLLIYYTSRLHSGVPSKFSGSGSGTDYSLTISNLEQEDIATYFCQQGNTLPWTFAGGTKLEIEVQLQQSGPELVKPGASMKISCKASGYSFTGYTMNWVKQSHGKNLEWMGLINPYKGVSTYNQKFKDKATLTVDKSSSTAYMELLSLTSEDSAVYYCARSGYYGDSDWYFDVWGQGTTLTVFS

CATH classification: 2.60.40.10

Organism: Homo sapiens (NCBI:txid9606)

Radius of gyration: 32.54 Å; Cα contacts (8 Å, |Δi|>4): 2064; chains: 8; bounding box: 100×92×43 Å

Solvent-accessible surface area: 33047 Å² total; per-residue (Å²): 134,74,45,7,131,30,40,30,79,53,79,36,0,60,0,16,4,25,63,74,127,94,53,24,8,7,0,18,23,73,89,136,32,12,7,7,55,76,148,76,137,58,36,24,11,81,150,50,66,0,20,0,116,125,8,38,54,167,124,22,17,6,27,1,1,6,4,20,13,10,40,2,6,103,57,16,75,21,16,0,29,0,29,0,60,35,72,157,126,9,196,184,50,4,65,19,32,51,65,54,31,28,0,0,0,29,4,154,62,69,20,50,120,51,81,38,50,99,30,83,98,21,75,61,7,48,30,10,8,9,15,78,67,62,122,36,4,97,6,10,0,62,13,105,138,14,8,0,17,1,20,0,37,1,20,115,84,190,68,5,116,10,48,16,122,58,74,75,50,84,25,68,104,45,62,173,18,77,2,53,3,136,4,67,71,78,0,99,19,10,0,0,0,0,12,17,61,110,108,15,48,10,125,4,7,0,6,36,0,7,11,16,35,48,80,18,70,99,29,7,54,12,49,11,61,25,44,71,6,23,0,29,0,29,88,2,80,96,122,8,46,0,27,0,1,0,0,0,0,22,53,49,12,1,25,17,3,28,5,1,58,0,100,39,174,54,90,9,114,9,40,40,108,60,123,17,139,67,61,40,55,44,114,1,28,1,93,5,51,57,38,71,11,18,31,70,0,0,0,0,0,15,6,12,154,66,88,58,8,43,2,4,0,0,2,1,0,44,72,46,62,34,31,70,10,91,123,8,116,116,39,4,52,10,61,33,56,113,114,42,28,14,0,60,0,60,0,54,78,2,65,73,135,8,35,12,39,1,4,0,0,20,0,8,14,18,0,63,28,1,8,17,0,26,24,23,2,78,13,1,64,1,49,3,110,132,184,55,43,5,116,34,65,38,74,50,74,26,0,54,0,20,1,39,12,76,125,94,52,26,11,7,2,19,22,78,97,120,34,6,5,7,56,85,128,78,142,55,33,28,14,89,158,43,69,0,32,0,101,121,12,29,44,161,125,24,11,7,31,2,3,2,3,20,10,8,39,2,7,104,58,22,78,19,21,0,31,0,36,0,108,39,120,92,4,67,19,33,60,66,59,34,32,0,1,0,25,6,148,102,44,27,50,127,60,76,36,44,102,31,82,100,20,72,63,6,34,29,10,10,10,17,80,38,106,133,43,5,98,7,9,0,71,10,84,154,16,21,0,16,1,19,0,59,7,97,124,63,2,98,8,76,20,113,44,78,68,46,93,17,65,111,52,58,182,15,78,2,45,0,115,0,62,83,84,0,104,18,9,0,0,0,0,12,17,54,109,106,17,45,11,119,3,7,0,6,37,0,3,12,14,32,49,77,15,71,102,23,8,51,11,46,12,61,21,33,73,6,26,0,32,0,31,86,2,77,112,131,8,42,0,19,0,4,0,0,0,0,14,54,44,10,1,20,4,0,20,8,0,48,0,88,44,174,56,98,8,112,7,35,40,108,45,129,26,155,63,55,43,56,50,109,0,29,0,88,4,42,58,39,73,11,21,31,69,0,2,0,0,0,15,33,29,197,76,119,55,3,41,2,2,0,0,1,1,0,35,67,46,63,33,31,54,9,140,134,8,117,120,33,5,54,9,65,25,62,110,117,50,30,9,0,49,0,58,0,60,71,1,64,66,132,8,35,10,42,1,3,0,0,19,0,8,15,17,0,62,28,0,8,15,0,25,28,22,1,74,11,3,63,2,48,3,112,138